Protein AF-A0AAD8TRR3-F1 (afdb_monomer)

InterPro domains:
  IPR002035 von Willebrand factor, type A [PF13768] (314-478)
  IPR002035 von Willebrand factor, type A [PF13768] (754-907)
  IPR002035 von Willebrand factor, type A [PS50234] (314-497)
  IPR002035 von Willebrand factor, type A [PS50234] (754-926)
  IPR002035 von Willebrand factor, type A [SM00327] (312-491)
  IPR002035 von Willebrand factor, type A [SM00327] (752-921)
  IPR036465 von Willebrand factor A-like domain superfamily [G3DSA:3.40.50.410] (313-493)
  IPR036465 von Willebrand factor A-like domain superfamily [G3DSA:3.40.50.410] (754-918)
  IPR036465 von Willebrand factor A-like domain superfamily [SSF53300] (313-493)
  IPR036465 von Willebrand factor A-like domain superfamily [SSF53300] (752-919)
  IPR051266 Calcium-activated chloride channel regulator [PTHR10579] (711-1124)

Radius of gyration: 36.23 Å; Cα contacts (8 Å, |Δi|>4): 2142; chains: 1; bounding box: 90×97×94 Å

Sequence (1148 aa):
MHPKIDEQEIDQGFPVHIIALPDCDPSDMKQVANMTSGTYSFIQDSDKINNINHAVALFVASITSVIATKINLQVHEGITISSIAPGRYSNLVSSDKQSATVDLHNINAGEQKAFIIYLTVPQGKGKLVTIGGRYQSLNMSKELVGMDVVIARPRRKCLPDELMVHPKVAAEQLRIRLMEGIAKQNQDLSRNNLRLLLDDIKNSHEGHVAPEEMLSDLAEQVAEMTIDREYMLSRLNGQQLQGSTTNSTPSNIGSFQTLEQQREDERTNLVKIQGFTRSKAIMGSSTCNEFPVLVRVTVAPWLHGWEMPRDGVDVVAVVHISRNMQGEMQEEMLENVKKSIMIVIDKLSPHDRLSIVLFQIHNLRLMELTYMSDDDHGHGRDAARFKISQLRASSGKYMCHSASAALQEGARVLRDRGAEESTSRLGCMMLLSDGKHPEIFQTEISPEFQVHTFGLGANHNPKVMKHIADMTCGTYSFVDQDISNIKDALALFITGLTSIAVASITITLRAYKDIAISSIESGNYIHSLESDKMSGTITIDNIYAGEQKEFIVNLIVGSGMKTLMTIGGQYKGFKWDNSLAEIDMSVTRPWLTRSQDDLAIHPDVAAELVRIRLQNGVRDMLETQKMTTQGLQQLWNMIKHSDEGRGVPEETLSGLSMEVAKMNRDISGMPYTLSWLSCHKWQRATTKGTSSNSSAFRTMGQYADEDTNLVKVETFTRSKAIPSEDPFNEFPVLVRVMVAPWRHEKQMPHTGVDIVALLDASGRMQGEKLEHMKEAMMVVIEKLQAEDRLSIVSFNTYENRLTKLTYMTDQGRDDARLKIKKLVAASGGQSDISAALREGAEILWWRGAESSSRACCMMLLSVGNYPEIFQTGISPEFPVHTFGFGTDHNPKVMKYIADLTSGTYSFINQGIDRIKGALMLFITGLTSVAVRSIKLTVRTDEGITISSIKSGGYVNKLKSGDRSATIDIDKMYASERKDFIIYLTVAEGKKELMTIGGKYLCHNTVKHLANTDVYVVHPYQECVPGDLTIHPEVAAELARVRLEKGISTMLDKGLSKVGLQQLWEEIVDSEEGRCAPKDTLSGLSMDVTEMKRDIDNPKEHRKSGLPYTLSWLTSRKWQRATIKGTPCSSGAIQTRGQDADGRTTRSQ

Structure (mmCIF, N/CA/C/O backbone):
data_AF-A0AAD8TRR3-F1
#
_entry.id   AF-A0AAD8TRR3-F1
#
loop_
_atom_site.group_PDB
_atom_site.id
_atom_site.type_symbol
_atom_site.label_atom_id
_atom_site.label_alt_id
_atom_site.label_comp_id
_atom_site.label_asym_id
_atom_site.label_entity_id
_atom_site.label_seq_id
_atom_site.pdbx_PDB_ins_code
_atom_site.Cartn_x
_atom_site.Cartn_y
_atom_site.Cartn_z
_atom_site.occupancy
_atom_site.B_iso_or_equiv
_atom_site.auth_seq_id
_atom_site.auth_comp_id
_atom_site.auth_asym_id
_atom_site.auth_atom_id
_atom_site.pdbx_PDB_model_num
ATOM 1 N N . MET A 1 1 ? 54.473 7.280 18.463 1.00 27.25 1 MET A N 1
ATOM 2 C CA . MET A 1 1 ? 55.357 8.403 18.855 1.00 27.25 1 MET A CA 1
ATOM 3 C C . MET A 1 1 ? 54.520 9.344 19.703 1.00 27.25 1 MET A C 1
ATOM 5 O O . MET A 1 1 ? 53.466 9.720 19.219 1.00 27.25 1 MET A O 1
ATOM 9 N N . HIS A 1 2 ? 54.932 9.681 20.929 1.00 34.84 2 HIS A N 1
ATOM 10 C CA . HIS A 1 2 ? 54.337 10.784 21.698 1.00 34.84 2 HIS A CA 1
ATOM 11 C C . HIS A 1 2 ? 54.973 12.097 21.224 1.00 34.84 2 HIS A C 1
ATOM 13 O O . HIS A 1 2 ? 56.153 12.308 21.522 1.00 34.84 2 HIS A O 1
ATOM 19 N N . PRO A 1 3 ? 54.268 12.983 20.502 1.00 35.78 3 PRO A N 1
ATOM 20 C CA . PRO A 1 3 ? 54.713 14.355 20.399 1.00 35.78 3 PRO A CA 1
ATOM 21 C C . PRO A 1 3 ? 54.227 15.078 21.659 1.00 35.78 3 PRO A C 1
ATOM 23 O O . PRO A 1 3 ? 53.032 15.113 21.938 1.00 35.78 3 PRO A O 1
ATOM 26 N N . LYS A 1 4 ? 55.144 15.660 22.436 1.00 43.12 4 LYS A N 1
ATOM 27 C CA . LYS A 1 4 ? 54.766 16.792 23.286 1.00 43.12 4 LYS A CA 1
ATOM 28 C C . LYS A 1 4 ? 54.309 17.885 22.329 1.00 43.12 4 LYS A C 1
ATOM 30 O O . LYS A 1 4 ? 55.132 18.406 21.583 1.00 43.12 4 LYS A O 1
ATOM 35 N N . ILE A 1 5 ? 53.008 18.132 22.279 1.00 49.06 5 ILE A N 1
ATOM 36 C CA . ILE A 1 5 ? 52.442 19.186 21.446 1.00 49.06 5 ILE A CA 1
ATOM 37 C C . ILE A 1 5 ? 52.748 20.503 22.158 1.00 49.06 5 ILE A C 1
ATOM 39 O O . ILE A 1 5 ? 52.301 20.718 23.282 1.00 49.06 5 ILE A O 1
ATOM 43 N N . ASP A 1 6 ? 53.584 21.331 21.538 1.00 45.62 6 ASP A N 1
ATOM 44 C CA . ASP A 1 6 ? 53.936 22.651 22.050 1.00 45.62 6 ASP A CA 1
ATOM 45 C C . ASP A 1 6 ? 52.732 23.585 21.833 1.00 45.62 6 ASP A C 1
ATOM 47 O O . ASP A 1 6 ? 52.273 23.766 20.702 1.00 45.62 6 ASP A O 1
ATOM 51 N N . GLU A 1 7 ? 52.176 24.150 22.910 1.00 47.84 7 GLU A N 1
ATOM 52 C CA . GLU A 1 7 ? 50.912 24.916 22.883 1.00 47.84 7 GLU A CA 1
ATOM 53 C C . GLU A 1 7 ? 50.969 26.164 21.977 1.00 47.84 7 GLU A C 1
ATOM 55 O O . GLU A 1 7 ? 49.932 26.746 21.661 1.00 47.84 7 GLU A O 1
ATOM 60 N N . GLN A 1 8 ? 52.165 26.578 21.542 1.00 45.88 8 GLN A N 1
ATOM 61 C CA . GLN A 1 8 ? 52.380 27.755 20.697 1.00 45.88 8 GLN A CA 1
ATOM 62 C C . GLN A 1 8 ? 52.277 27.495 19.180 1.00 45.88 8 GLN A C 1
ATOM 64 O O . GLN A 1 8 ? 52.218 28.467 18.430 1.00 45.88 8 GLN A O 1
ATOM 69 N N . GLU A 1 9 ? 52.224 26.239 18.711 1.00 47.31 9 GLU A N 1
ATOM 70 C CA . GLU A 1 9 ? 52.217 25.912 17.265 1.00 47.31 9 GLU A CA 1
ATOM 71 C C . GLU A 1 9 ? 50.851 25.477 16.693 1.00 47.31 9 GLU A C 1
ATOM 73 O O . GLU A 1 9 ? 50.728 25.284 15.482 1.00 47.31 9 GLU A O 1
ATOM 78 N N . ILE A 1 10 ? 49.800 25.340 17.512 1.00 52.16 10 ILE A N 1
ATOM 79 C CA . ILE A 1 10 ? 48.470 24.948 17.015 1.00 52.16 10 ILE A CA 1
ATOM 80 C C . ILE A 1 10 ? 47.727 26.181 16.489 1.00 52.16 10 ILE A C 1
ATOM 82 O O . ILE A 1 10 ? 47.275 27.030 17.259 1.00 52.16 10 ILE A O 1
ATOM 86 N N . ASP A 1 11 ? 47.567 26.261 15.167 1.00 45.59 11 ASP A N 1
ATOM 87 C CA . ASP A 1 11 ? 46.765 27.293 14.509 1.00 45.59 11 ASP A CA 1
ATOM 88 C C . ASP A 1 11 ? 45.286 27.161 14.932 1.00 45.59 11 ASP A C 1
ATOM 90 O O . ASP A 1 11 ? 44.592 26.212 14.563 1.00 45.59 11 ASP A O 1
ATOM 94 N N . GLN A 1 12 ? 44.795 28.106 15.742 1.00 48.81 12 GLN A N 1
ATOM 95 C CA . GLN A 1 12 ? 43.450 28.083 16.347 1.00 48.81 12 GLN A CA 1
ATOM 96 C C . GLN A 1 12 ? 42.305 28.289 15.330 1.00 48.81 12 GLN A C 1
ATOM 98 O O . GLN A 1 12 ? 41.139 28.380 15.712 1.00 48.81 12 GLN A O 1
ATOM 103 N N . GLY A 1 13 ? 42.618 28.395 14.035 1.00 42.53 13 GLY A N 1
ATOM 104 C CA . GLY A 1 13 ? 41.658 28.708 12.978 1.00 42.53 13 GLY A CA 1
ATOM 105 C C . GLY A 1 13 ? 40.852 27.529 12.420 1.00 42.53 13 GLY A C 1
ATOM 106 O O . GLY A 1 13 ? 39.853 27.777 11.741 1.00 42.53 13 GLY A O 1
ATOM 107 N N . PHE A 1 14 ? 41.242 26.271 12.671 1.00 46.94 14 PHE A N 1
ATOM 108 C CA . PHE A 1 14 ? 40.618 25.104 12.029 1.00 46.94 14 PHE A CA 1
ATOM 109 C C . PHE A 1 14 ? 40.263 23.973 13.011 1.00 46.94 14 PHE A C 1
ATOM 111 O O . PHE A 1 14 ? 41.137 23.517 13.748 1.00 46.94 14 PHE A O 1
ATOM 118 N N . PRO A 1 15 ? 39.017 23.454 12.984 1.00 52.84 15 PRO A N 1
ATOM 119 C CA . PRO A 1 15 ? 38.621 22.309 13.797 1.00 52.84 15 PRO A CA 1
ATOM 120 C C . PRO A 1 15 ? 39.274 21.015 13.311 1.00 52.84 15 PRO A C 1
ATOM 122 O O . PRO A 1 15 ? 39.143 20.639 12.145 1.00 52.84 15 PRO A O 1
ATOM 125 N N . VAL A 1 16 ? 39.958 20.318 14.223 1.00 54.88 16 VAL A N 1
ATOM 126 C CA . VAL A 1 16 ? 40.679 19.068 13.940 1.00 54.88 16 VAL A CA 1
ATOM 127 C C . VAL A 1 16 ? 39.881 17.872 14.460 1.00 54.88 16 VAL A C 1
ATOM 129 O O . VAL A 1 16 ? 39.478 17.851 15.621 1.00 54.88 16 VAL A O 1
ATOM 132 N N . HIS A 1 17 ? 39.659 16.855 13.620 1.00 57.28 17 HIS A N 1
ATOM 133 C CA . HIS A 1 17 ? 39.128 15.572 14.089 1.00 57.28 17 HIS A CA 1
ATOM 134 C C . HIS A 1 17 ? 40.267 14.593 14.368 1.00 57.28 17 HIS A C 1
ATOM 136 O O . HIS A 1 17 ? 41.030 14.258 13.462 1.00 57.28 17 HIS A O 1
ATOM 142 N N . ILE A 1 18 ? 40.388 14.140 15.613 1.00 59.84 18 ILE A N 1
ATOM 143 C CA . ILE A 1 18 ? 41.496 13.292 16.057 1.00 59.84 18 ILE A CA 1
ATOM 144 C C . ILE A 1 18 ? 41.022 11.844 16.161 1.00 59.84 18 ILE A C 1
ATOM 146 O O . ILE A 1 18 ? 40.127 11.540 16.944 1.00 59.84 18 ILE A O 1
ATOM 150 N N . ILE A 1 19 ? 41.642 10.939 15.406 1.00 61.59 19 ILE A N 1
ATOM 151 C CA . ILE A 1 19 ? 41.420 9.497 15.552 1.00 61.59 19 ILE A CA 1
ATOM 152 C C . ILE A 1 19 ? 42.555 8.938 16.410 1.00 61.59 19 ILE A C 1
ATOM 154 O O . ILE A 1 19 ? 43.692 8.832 15.954 1.00 61.59 19 ILE A O 1
ATOM 158 N N . ALA A 1 20 ? 42.251 8.627 17.666 1.00 57.91 20 ALA A N 1
ATOM 159 C CA . ALA A 1 20 ? 43.214 8.124 18.635 1.00 57.91 20 ALA A CA 1
ATOM 160 C C . ALA A 1 20 ? 43.284 6.591 18.579 1.00 57.91 20 ALA A C 1
ATOM 162 O O . ALA A 1 20 ? 42.259 5.912 18.631 1.00 57.91 20 ALA A O 1
ATOM 163 N N . LEU A 1 21 ? 44.502 6.060 18.462 1.00 60.75 21 LEU A N 1
ATOM 164 C CA . LEU A 1 21 ? 44.797 4.627 18.545 1.00 60.75 21 LEU A CA 1
ATOM 165 C C . LEU A 1 21 ? 45.020 4.212 20.016 1.00 60.75 21 LEU A C 1
ATOM 167 O O . LEU A 1 21 ? 45.229 5.092 20.856 1.00 60.75 21 LEU A O 1
ATOM 171 N N . PRO A 1 22 ? 45.016 2.903 20.341 1.00 54.06 22 PRO A N 1
ATOM 172 C CA . PRO A 1 22 ? 44.993 2.411 21.726 1.00 54.06 22 PRO A CA 1
ATOM 173 C C . PRO A 1 22 ? 46.131 2.914 22.629 1.00 54.06 22 PRO A C 1
ATOM 175 O O . PRO A 1 22 ? 45.963 2.962 23.844 1.00 54.06 22 PRO A O 1
ATOM 178 N N . ASP A 1 23 ? 47.264 3.315 22.044 1.00 54.66 23 ASP A N 1
ATOM 179 C CA . ASP A 1 23 ? 48.469 3.762 22.756 1.00 54.66 23 ASP A CA 1
ATOM 180 C C . ASP A 1 23 ? 48.510 5.284 23.037 1.00 54.66 23 ASP A C 1
ATOM 182 O O . ASP A 1 23 ? 49.534 5.802 23.484 1.00 54.66 23 ASP A O 1
ATOM 186 N N . CYS A 1 24 ? 47.442 6.035 22.743 1.00 54.72 24 CYS A N 1
ATOM 187 C CA . CYS A 1 24 ? 47.378 7.490 22.947 1.00 54.72 24 CYS A CA 1
ATOM 188 C C . CYS A 1 24 ? 46.691 7.873 24.270 1.00 54.72 24 CYS A C 1
ATOM 190 O O . CYS A 1 24 ? 45.639 7.327 24.595 1.00 54.72 24 CYS A O 1
ATOM 192 N N . ASP A 1 25 ? 47.229 8.868 24.994 1.00 57.53 25 ASP A N 1
ATOM 193 C CA . ASP A 1 25 ? 46.594 9.407 26.207 1.00 57.53 25 ASP A CA 1
ATOM 194 C C . ASP A 1 25 ? 45.318 10.203 25.844 1.00 57.53 25 ASP A C 1
ATOM 196 O O . ASP A 1 25 ? 45.400 11.206 25.124 1.00 57.53 25 ASP A O 1
ATOM 200 N N . PRO A 1 26 ? 44.123 9.797 26.317 1.00 54.34 26 PRO A N 1
ATOM 201 C CA . PRO A 1 26 ? 42.867 10.483 26.010 1.00 54.34 26 PRO A CA 1
ATOM 202 C C . PRO A 1 26 ? 42.805 11.930 26.519 1.00 54.34 26 PRO A C 1
ATOM 204 O O . PRO A 1 26 ? 42.031 12.733 25.989 1.00 54.34 26 PRO A O 1
ATOM 207 N N . SER A 1 27 ? 43.587 12.275 27.547 1.00 53.22 27 SER A N 1
ATOM 208 C CA . SER A 1 27 ? 43.603 13.620 28.131 1.00 53.22 27 SER A CA 1
ATOM 209 C C . SER A 1 27 ? 44.250 14.648 27.197 1.00 53.22 27 SER A C 1
ATOM 211 O O . SER A 1 27 ? 43.651 15.700 26.956 1.00 53.22 27 SER A O 1
ATOM 213 N N . ASP A 1 28 ? 45.370 14.291 26.564 1.00 59.47 28 ASP A N 1
ATOM 214 C CA . ASP A 1 28 ? 46.047 15.107 25.549 1.00 59.47 28 ASP A CA 1
ATOM 215 C C . ASP A 1 28 ? 45.141 15.332 24.325 1.00 59.47 28 ASP A C 1
ATOM 217 O O . ASP A 1 28 ? 45.008 16.445 23.815 1.00 59.47 28 ASP A O 1
ATOM 221 N N . MET A 1 29 ? 44.431 14.288 23.883 1.00 61.78 29 MET A N 1
ATOM 222 C CA . MET A 1 29 ? 43.538 14.354 22.716 1.00 61.78 29 MET A CA 1
ATOM 223 C C . MET A 1 29 ? 42.323 15.249 22.973 1.00 61.78 29 MET A C 1
ATOM 225 O O . MET A 1 29 ? 41.919 16.036 22.114 1.00 61.78 29 MET A O 1
ATOM 229 N N . LYS A 1 30 ? 41.765 15.177 24.185 1.00 56.59 30 LYS A N 1
ATOM 230 C CA . LYS A 1 30 ? 40.693 16.071 24.626 1.00 56.59 30 LYS A CA 1
ATOM 231 C C . LYS A 1 30 ? 41.173 17.520 24.711 1.00 56.59 30 LYS A C 1
ATOM 233 O O . LYS A 1 30 ? 40.414 18.424 24.362 1.00 56.59 30 LYS A O 1
ATOM 238 N N . GLN A 1 31 ? 42.414 17.753 25.141 1.00 58.41 31 GLN A N 1
ATOM 239 C CA . GLN A 1 31 ? 43.003 19.091 25.194 1.00 58.41 31 GLN A CA 1
ATOM 240 C C . GLN A 1 31 ? 43.158 19.683 23.785 1.00 58.41 31 GLN A C 1
ATOM 242 O O . GLN A 1 31 ? 42.681 20.790 23.544 1.00 58.41 31 GLN A O 1
ATOM 247 N N . VAL A 1 32 ? 43.685 18.922 22.820 1.00 59.97 32 VAL A N 1
ATOM 248 C CA . VAL A 1 32 ? 43.830 19.370 21.420 1.00 59.97 32 VAL A CA 1
ATOM 249 C C . VAL A 1 32 ? 42.473 19.575 20.732 1.00 59.97 32 VAL A C 1
ATOM 251 O O . VAL A 1 32 ? 42.279 20.572 20.031 1.00 59.97 32 VAL A O 1
ATOM 254 N N . ALA A 1 33 ? 41.501 18.684 20.957 1.00 57.31 33 ALA A N 1
ATOM 255 C CA . ALA A 1 33 ? 40.141 18.854 20.441 1.00 57.31 33 ALA A CA 1
ATOM 256 C C . ALA A 1 33 ? 39.481 20.126 21.005 1.00 57.31 33 ALA A C 1
ATOM 258 O O . ALA A 1 33 ? 38.863 20.884 20.261 1.00 57.31 33 ALA A O 1
ATOM 259 N N . ASN A 1 34 ? 39.676 20.423 22.294 1.00 54.22 34 ASN A N 1
ATOM 260 C CA . ASN A 1 34 ? 39.181 21.660 22.899 1.00 54.22 34 ASN A CA 1
ATOM 261 C C . ASN A 1 34 ? 39.895 22.910 22.353 1.00 54.22 34 ASN A C 1
ATOM 263 O O . ASN A 1 34 ? 39.234 23.915 22.108 1.00 54.22 34 ASN A O 1
ATOM 267 N N . MET A 1 35 ? 41.213 22.855 22.133 1.00 54.50 35 MET A N 1
ATOM 268 C CA . MET A 1 35 ? 42.000 23.986 21.614 1.00 54.50 35 MET A CA 1
ATOM 269 C C . MET A 1 35 ? 41.674 24.326 20.154 1.00 54.50 35 MET A C 1
ATOM 271 O O . MET A 1 35 ? 41.752 25.487 19.766 1.00 54.50 35 MET A O 1
ATOM 275 N N . THR A 1 36 ? 41.276 23.335 19.354 1.00 54.47 36 THR A N 1
ATOM 276 C CA . THR A 1 36 ? 40.943 23.515 17.929 1.00 54.47 36 THR A CA 1
ATOM 277 C C . THR A 1 36 ? 39.445 23.681 17.669 1.00 54.47 36 THR A C 1
ATOM 279 O O . THR A 1 36 ? 39.044 23.895 16.533 1.00 54.47 36 THR A O 1
ATOM 282 N N . SER A 1 37 ? 38.582 23.591 18.690 1.00 51.69 37 SER A N 1
ATOM 283 C CA . SER A 1 37 ? 37.126 23.403 18.506 1.00 51.69 37 SER A CA 1
ATOM 284 C C . SER A 1 37 ? 36.778 22.160 17.664 1.00 51.69 37 SER A C 1
ATOM 286 O O . SER A 1 37 ? 35.777 22.124 16.947 1.00 51.69 37 SER A O 1
ATOM 288 N N . GLY A 1 38 ? 37.638 21.145 17.733 1.00 50.94 38 GLY A N 1
ATOM 289 C CA . GLY A 1 38 ? 37.540 19.871 17.040 1.00 50.94 38 GLY A CA 1
ATOM 290 C C . GLY A 1 38 ? 36.811 18.781 17.834 1.00 50.94 38 GLY A C 1
ATOM 291 O O . GLY A 1 38 ? 36.222 19.017 18.889 1.00 50.94 38 GLY A O 1
ATOM 292 N N . THR A 1 39 ? 36.848 17.552 17.327 1.00 55.50 39 THR A N 1
ATOM 293 C CA . THR A 1 39 ? 36.263 16.361 17.974 1.00 55.50 39 THR A CA 1
ATOM 294 C C . THR A 1 39 ? 37.272 15.214 17.955 1.00 55.50 39 THR A C 1
ATOM 296 O O . THR A 1 39 ? 38.219 15.244 17.177 1.00 55.50 39 THR A O 1
ATOM 299 N N . TYR A 1 40 ? 37.124 14.203 18.811 1.00 54.44 40 TYR A N 1
ATOM 300 C CA . TYR A 1 40 ? 38.013 13.037 18.787 1.00 54.44 40 TYR A CA 1
ATOM 301 C C . TYR A 1 40 ? 37.222 11.731 18.862 1.00 54.44 40 TYR A C 1
ATOM 303 O O . TYR A 1 40 ? 36.154 11.686 19.471 1.00 54.44 40 TYR A O 1
ATOM 311 N N . SER A 1 41 ? 37.764 10.690 18.238 1.00 52.31 41 SER A N 1
ATOM 312 C CA . SER A 1 41 ? 37.239 9.324 18.222 1.00 52.31 41 SER A CA 1
ATOM 313 C C . SER A 1 41 ? 38.346 8.378 18.685 1.00 52.31 41 SER A C 1
ATOM 315 O O . SER A 1 41 ? 39.457 8.439 18.160 1.00 52.31 41 SER A O 1
ATOM 317 N N . PHE A 1 42 ? 38.075 7.517 19.665 1.00 50.53 42 PHE A N 1
ATOM 318 C CA . PHE A 1 42 ? 39.059 6.567 20.199 1.00 50.53 42 PHE A CA 1
ATOM 319 C C . PHE A 1 42 ? 38.797 5.164 19.640 1.00 50.53 42 PHE A C 1
ATOM 321 O O . PHE A 1 42 ? 37.689 4.646 19.768 1.00 50.53 42 PHE A O 1
ATOM 328 N N . ILE A 1 43 ? 39.796 4.552 19.000 1.00 56.28 43 ILE A N 1
ATOM 329 C CA . ILE A 1 43 ? 39.694 3.217 18.400 1.00 56.28 43 ILE A CA 1
ATOM 330 C C . ILE A 1 43 ? 40.458 2.228 19.276 1.00 56.28 43 ILE A C 1
ATOM 332 O O . ILE A 1 43 ? 41.671 2.327 19.430 1.00 56.28 43 ILE A O 1
ATOM 336 N N . GLN A 1 44 ? 39.732 1.259 19.828 1.00 51.66 44 GLN A N 1
ATOM 337 C CA . GLN A 1 44 ? 40.223 0.335 20.854 1.00 51.66 44 GLN A CA 1
ATOM 338 C C . GLN A 1 44 ? 41.049 -0.847 20.307 1.00 51.66 44 GLN A C 1
ATOM 340 O O . GLN A 1 44 ? 41.746 -1.495 21.080 1.00 51.66 44 GLN A O 1
ATOM 345 N N . ASP A 1 45 ? 40.982 -1.126 18.998 1.00 55.06 45 ASP A N 1
ATOM 346 C CA . ASP A 1 45 ? 41.534 -2.340 18.376 1.00 55.06 45 ASP A CA 1
ATOM 347 C C . ASP A 1 45 ? 42.200 -1.980 17.030 1.00 55.06 45 ASP A C 1
ATOM 349 O O . ASP A 1 45 ? 41.521 -1.734 16.028 1.00 55.06 45 ASP A O 1
ATOM 353 N N . SER A 1 46 ? 43.534 -1.862 17.013 1.00 45.75 46 SER A N 1
ATOM 354 C CA . SER A 1 46 ? 44.305 -1.344 15.866 1.00 45.75 46 SER A CA 1
ATOM 355 C C . SER A 1 46 ? 44.350 -2.286 14.656 1.00 45.75 46 SER A C 1
ATOM 357 O O . SER A 1 46 ? 44.666 -1.841 13.554 1.00 45.75 46 SER A O 1
ATOM 359 N N . ASP A 1 47 ? 44.000 -3.563 14.834 1.00 47.09 47 ASP A N 1
ATOM 360 C CA . ASP A 1 47 ? 44.186 -4.605 13.813 1.00 47.09 47 ASP A CA 1
ATOM 361 C C . ASP A 1 47 ? 43.026 -4.711 12.804 1.00 47.09 47 ASP A C 1
ATOM 363 O O . ASP A 1 47 ? 43.133 -5.394 11.782 1.00 47.09 47 ASP A O 1
ATOM 367 N N . LYS A 1 48 ? 41.909 -4.007 13.028 1.00 55.28 48 LYS A N 1
ATOM 368 C CA . LYS A 1 48 ? 40.741 -4.039 12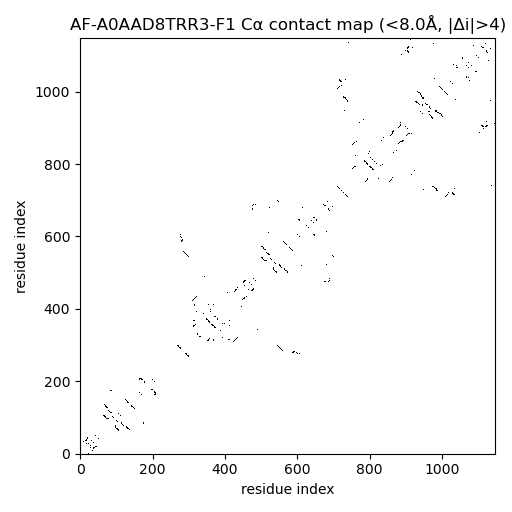.132 1.00 55.28 48 LYS A CA 1
ATOM 369 C C . LYS A 1 48 ? 40.682 -2.784 11.265 1.00 55.28 48 LYS A C 1
ATOM 371 O O . LYS A 1 48 ? 40.008 -1.811 11.598 1.00 55.28 48 LYS A O 1
ATOM 376 N N . ILE A 1 49 ? 41.306 -2.856 10.087 1.00 49.25 49 ILE A N 1
ATOM 377 C CA . ILE A 1 49 ? 41.256 -1.837 9.014 1.00 49.25 49 ILE A CA 1
ATOM 378 C C . ILE A 1 49 ? 39.820 -1.337 8.738 1.00 49.25 49 ILE A C 1
ATOM 380 O O . ILE A 1 49 ? 39.621 -0.164 8.434 1.00 49.25 49 ILE A O 1
ATOM 384 N N . ASN A 1 50 ? 38.801 -2.185 8.919 1.00 48.88 50 ASN A N 1
ATOM 385 C CA . ASN A 1 50 ? 37.392 -1.815 8.746 1.00 48.88 50 ASN A CA 1
ATOM 386 C C . ASN A 1 50 ? 36.888 -0.763 9.751 1.00 48.88 50 ASN A C 1
ATOM 388 O O . ASN A 1 50 ? 36.060 0.060 9.374 1.00 48.88 50 ASN A O 1
ATOM 392 N N . ASN A 1 51 ? 37.403 -0.733 10.984 1.00 52.06 51 ASN A N 1
ATOM 393 C CA . ASN A 1 51 ? 36.993 0.248 11.996 1.00 52.06 51 ASN A CA 1
ATOM 394 C C . ASN A 1 51 ? 37.619 1.620 11.728 1.00 52.06 51 ASN A C 1
ATOM 396 O O . ASN A 1 51 ? 36.950 2.643 11.857 1.00 52.06 51 ASN A O 1
ATOM 400 N N . ILE A 1 52 ? 38.876 1.636 11.271 1.00 53.75 52 ILE A N 1
ATOM 401 C CA . ILE A 1 52 ? 39.543 2.855 10.800 1.00 53.75 52 ILE A CA 1
ATOM 402 C C . ILE A 1 52 ? 38.829 3.376 9.550 1.00 53.75 52 ILE A C 1
ATOM 404 O O . ILE A 1 52 ? 38.492 4.552 9.491 1.00 53.75 52 ILE A O 1
ATOM 408 N N . ASN A 1 53 ? 38.505 2.503 8.589 1.00 51.03 53 ASN A N 1
ATOM 409 C CA . ASN A 1 53 ? 37.749 2.882 7.394 1.00 51.03 53 ASN A CA 1
ATOM 410 C C . ASN A 1 53 ? 36.349 3.403 7.729 1.00 51.03 53 ASN A C 1
ATOM 412 O O . ASN A 1 53 ? 35.896 4.339 7.083 1.00 51.03 53 ASN A O 1
ATOM 416 N N . HIS A 1 54 ? 35.672 2.844 8.735 1.00 51.94 54 HIS A N 1
ATOM 417 C CA . HIS A 1 54 ? 34.359 3.316 9.171 1.00 51.94 54 HIS A CA 1
ATOM 418 C C . HIS A 1 54 ? 34.443 4.683 9.866 1.00 51.94 54 HIS A C 1
ATOM 420 O O . HIS A 1 54 ? 33.692 5.588 9.513 1.00 51.94 54 HIS A O 1
ATOM 426 N N . ALA A 1 55 ? 35.403 4.883 10.774 1.00 50.09 55 ALA A N 1
ATOM 427 C CA . ALA A 1 55 ? 35.635 6.175 11.425 1.00 50.09 55 ALA A CA 1
ATOM 428 C C . ALA A 1 55 ? 36.067 7.259 10.420 1.00 50.09 55 ALA A C 1
ATOM 430 O O . ALA A 1 55 ? 35.565 8.382 10.451 1.00 50.09 55 ALA A O 1
ATOM 431 N N . VAL A 1 56 ? 36.942 6.912 9.470 1.00 53.97 56 VAL A N 1
ATOM 432 C CA . VAL A 1 56 ? 37.348 7.798 8.372 1.00 53.97 56 VAL A CA 1
ATOM 433 C C . VAL A 1 56 ? 36.181 8.055 7.418 1.00 53.97 56 VAL A C 1
ATOM 435 O O . VAL A 1 56 ? 36.023 9.185 6.981 1.00 53.97 56 VAL A O 1
ATOM 438 N N . ALA A 1 57 ? 35.320 7.075 7.128 1.00 49.75 57 ALA A N 1
ATOM 439 C CA . ALA A 1 57 ? 34.129 7.274 6.300 1.00 49.75 57 ALA A CA 1
ATOM 440 C C . ALA A 1 57 ? 33.098 8.189 6.978 1.00 49.75 57 ALA A C 1
ATOM 442 O O . ALA A 1 57 ? 32.554 9.068 6.315 1.00 49.75 57 ALA A O 1
ATOM 443 N N . LEU A 1 58 ? 32.876 8.047 8.289 1.00 48.09 58 LEU A N 1
ATOM 444 C CA . LEU A 1 58 ? 32.034 8.952 9.081 1.00 48.09 58 LEU A CA 1
ATOM 445 C C . LEU A 1 58 ? 32.619 10.371 9.127 1.00 48.09 58 LEU A C 1
ATOM 447 O O . LEU A 1 58 ? 31.888 11.353 8.987 1.00 48.09 58 LEU A O 1
ATOM 451 N N . PHE A 1 59 ? 33.943 10.497 9.248 1.00 50.28 59 PHE A N 1
ATOM 452 C CA . PHE A 1 59 ? 34.615 11.789 9.159 1.00 50.28 59 PHE A CA 1
ATOM 453 C C . PHE A 1 59 ? 34.488 12.391 7.753 1.00 50.28 59 PHE A C 1
ATOM 455 O O . PHE A 1 59 ? 34.004 13.506 7.626 1.00 50.28 59 PHE A O 1
ATOM 462 N N . VAL A 1 60 ? 34.806 11.651 6.688 1.00 51.06 60 VAL A N 1
ATOM 463 C CA . VAL A 1 60 ? 34.685 12.100 5.286 1.00 51.06 60 VAL A CA 1
ATOM 464 C C . VAL A 1 60 ? 33.237 12.477 4.935 1.00 51.06 60 VAL A C 1
ATOM 466 O O . VAL A 1 60 ? 33.012 13.461 4.224 1.00 51.06 60 VAL A O 1
ATOM 469 N N . ALA A 1 61 ? 32.247 11.765 5.479 1.00 44.94 61 ALA A N 1
ATOM 470 C CA . ALA A 1 61 ? 30.831 12.110 5.362 1.00 44.94 61 ALA A CA 1
ATOM 471 C C . ALA A 1 61 ? 30.468 13.412 6.107 1.00 44.94 61 ALA A C 1
ATOM 473 O O . ALA A 1 61 ? 29.645 14.182 5.613 1.00 44.94 61 ALA A O 1
ATOM 474 N N . SER A 1 62 ? 31.110 13.719 7.243 1.00 46.81 62 SER A N 1
ATOM 475 C CA . SER A 1 62 ? 30.872 14.980 7.966 1.00 46.81 62 SER A CA 1
ATOM 476 C C . SER A 1 62 ? 31.532 16.191 7.288 1.00 46.81 62 SER A C 1
ATOM 478 O O . SER A 1 62 ? 30.897 17.229 7.135 1.00 46.81 62 SER A O 1
ATOM 480 N N . ILE A 1 63 ? 32.745 16.069 6.732 1.00 47.28 63 ILE A N 1
ATOM 481 C CA . ILE A 1 63 ? 33.416 17.186 6.020 1.00 47.28 63 ILE A CA 1
ATOM 482 C C . ILE A 1 63 ? 32.806 17.514 4.646 1.00 47.28 63 ILE A C 1
ATOM 484 O O . ILE A 1 63 ? 33.042 18.597 4.108 1.00 47.28 63 ILE A O 1
ATOM 488 N N . THR A 1 64 ? 32.014 16.614 4.053 1.00 46.34 64 THR A N 1
ATOM 489 C CA . THR A 1 64 ? 31.431 16.815 2.712 1.00 46.34 64 THR A CA 1
ATOM 490 C C . THR A 1 64 ? 30.123 17.619 2.701 1.00 46.34 64 THR A C 1
ATOM 492 O O . THR A 1 64 ? 29.692 18.020 1.618 1.00 46.34 64 THR A O 1
ATOM 495 N N . SER A 1 65 ? 29.542 17.940 3.870 1.00 50.84 65 SER A N 1
ATOM 496 C CA . SER A 1 65 ? 28.285 18.709 4.011 1.00 50.84 65 SER A CA 1
ATOM 497 C C . SER A 1 65 ? 28.377 19.917 4.958 1.00 50.84 65 SER A C 1
ATOM 499 O O . SER A 1 65 ? 27.386 20.350 5.538 1.00 50.84 65 SER A O 1
ATOM 501 N N . VAL A 1 66 ? 29.568 20.496 5.102 1.00 48.78 66 VAL A N 1
ATOM 502 C CA . VAL A 1 66 ? 29.830 21.554 6.082 1.00 48.78 66 VAL A CA 1
ATOM 503 C C . VAL A 1 66 ? 29.192 22.896 5.695 1.00 48.78 66 VAL A C 1
ATOM 505 O O . VAL A 1 66 ? 29.527 23.499 4.668 1.00 48.78 66 VAL A O 1
ATOM 508 N N . ILE A 1 67 ? 28.311 23.399 6.564 1.00 55.94 67 ILE A N 1
ATOM 509 C CA . ILE A 1 67 ? 27.759 24.753 6.494 1.00 55.94 67 ILE A CA 1
ATOM 510 C C . ILE A 1 67 ? 28.181 25.542 7.739 1.00 55.94 67 ILE A C 1
ATOM 512 O O . ILE A 1 67 ? 27.657 25.295 8.823 1.00 55.94 67 ILE A O 1
ATOM 516 N N . ALA A 1 68 ? 29.079 26.519 7.584 1.00 53.00 68 ALA A N 1
ATOM 517 C CA . ALA A 1 68 ? 29.412 27.455 8.655 1.00 53.00 68 ALA A CA 1
ATOM 518 C C . ALA A 1 68 ? 28.247 28.438 8.846 1.00 53.00 68 ALA A C 1
ATOM 520 O O . ALA A 1 68 ? 27.914 29.186 7.925 1.00 53.00 68 ALA A O 1
ATOM 521 N N . THR A 1 69 ? 27.600 28.436 10.011 1.00 66.31 69 THR A N 1
ATOM 522 C CA . THR A 1 69 ? 26.352 29.186 10.224 1.00 66.31 69 THR A CA 1
ATOM 523 C C . THR A 1 69 ? 26.488 30.213 11.343 1.00 66.31 69 THR A C 1
ATOM 525 O O . THR A 1 69 ? 26.692 29.856 12.499 1.00 66.31 69 THR A O 1
ATOM 528 N N . LYS A 1 70 ? 26.295 31.498 11.014 1.00 75.94 70 LYS A N 1
ATOM 529 C CA . LYS A 1 70 ? 26.153 32.586 11.992 1.00 75.94 70 LYS A CA 1
ATOM 530 C C . LYS A 1 70 ? 24.705 33.045 12.055 1.00 75.94 70 LYS A C 1
ATOM 532 O O . LYS A 1 70 ? 24.163 33.548 11.072 1.00 75.94 70 LYS A O 1
ATOM 537 N N . ILE A 1 71 ? 24.086 32.907 13.219 1.00 81.31 71 ILE A N 1
ATOM 538 C CA . ILE A 1 71 ? 22.732 33.388 13.489 1.00 81.31 71 ILE A CA 1
ATOM 539 C C . ILE A 1 71 ? 22.814 34.810 14.029 1.00 81.31 71 ILE A C 1
ATOM 541 O O . ILE A 1 71 ? 23.537 35.063 14.988 1.00 81.31 71 ILE A O 1
ATOM 545 N N . ASN A 1 72 ? 22.064 35.727 13.422 1.00 82.19 72 ASN A N 1
ATOM 546 C CA . ASN A 1 72 ? 21.928 37.107 13.874 1.00 82.19 72 ASN A CA 1
ATOM 547 C C . ASN A 1 72 ? 20.550 37.288 14.513 1.00 82.19 72 ASN A C 1
ATOM 549 O O . ASN A 1 72 ? 19.519 36.986 13.917 1.00 82.19 72 ASN A O 1
ATOM 553 N N . LEU A 1 73 ? 20.536 37.816 15.723 1.00 82.81 73 LEU A N 1
ATOM 554 C CA . LEU A 1 73 ? 19.352 38.076 16.522 1.00 82.81 73 LEU A CA 1
ATOM 555 C C . LEU A 1 73 ? 19.184 39.584 16.632 1.00 82.81 73 LEU A C 1
ATOM 557 O O . LEU A 1 73 ? 20.123 40.271 17.027 1.00 82.81 73 LEU A O 1
ATOM 561 N N . GLN A 1 74 ? 17.994 40.089 16.324 1.00 85.19 74 GLN A N 1
ATOM 562 C CA . GLN A 1 74 ? 17.651 41.495 16.515 1.00 85.19 74 GLN A CA 1
ATOM 563 C C . GLN A 1 74 ? 16.350 41.590 17.309 1.00 85.19 74 GLN A C 1
ATOM 565 O O . GLN A 1 74 ? 15.325 41.049 16.896 1.00 85.19 74 GLN A O 1
ATOM 570 N N . VAL A 1 75 ? 16.386 42.232 18.477 1.00 84.31 75 VAL A N 1
ATOM 571 C CA . VAL A 1 75 ? 15.188 42.385 19.316 1.00 84.31 75 VAL A CA 1
ATOM 572 C C . VAL A 1 75 ? 14.384 43.616 18.915 1.00 84.31 75 VAL A C 1
ATOM 574 O O . VAL A 1 75 ? 14.916 44.595 18.396 1.00 84.31 75 VAL A O 1
ATOM 577 N N . HIS A 1 76 ? 13.071 43.552 19.126 1.00 81.00 76 HIS A N 1
ATOM 578 C CA . HIS A 1 76 ? 12.168 44.641 18.767 1.00 81.00 76 HIS A CA 1
ATOM 579 C C . HIS A 1 76 ? 12.234 45.785 19.798 1.00 81.00 76 HIS A C 1
ATOM 581 O O . HIS A 1 76 ? 12.454 45.550 20.985 1.00 81.00 76 HIS A O 1
ATOM 587 N N . GLU A 1 77 ? 11.982 47.024 19.360 1.00 75.69 77 GLU A N 1
ATOM 588 C CA . GLU A 1 77 ? 12.146 48.243 20.171 1.00 75.69 77 GLU A CA 1
ATOM 589 C C . GLU A 1 77 ? 11.552 48.130 21.593 1.00 75.69 77 GLU A C 1
ATOM 591 O O . GLU A 1 77 ? 10.345 47.908 21.774 1.00 75.69 77 GLU A O 1
ATOM 596 N N . GLY A 1 78 ? 12.410 48.320 22.601 1.00 74.12 78 GLY A N 1
ATOM 597 C CA . GLY A 1 78 ? 12.084 48.245 24.029 1.00 74.12 78 GLY A CA 1
ATOM 598 C C . GLY A 1 78 ? 12.369 46.891 24.689 1.00 74.12 78 GLY A C 1
ATOM 599 O O . GLY A 1 78 ? 12.282 46.795 25.909 1.00 74.12 78 GLY A O 1
ATOM 600 N N . ILE A 1 79 ? 12.723 45.854 23.928 1.00 83.69 79 ILE A N 1
ATOM 601 C CA . ILE A 1 79 ? 13.156 44.547 24.446 1.00 83.69 79 ILE A CA 1
ATOM 602 C C . ILE A 1 79 ? 14.684 44.538 24.533 1.00 83.69 79 ILE A C 1
ATOM 604 O O . ILE A 1 79 ? 15.353 45.191 23.740 1.00 83.69 79 ILE A O 1
ATOM 608 N N . THR A 1 80 ? 15.253 43.830 25.510 1.00 86.12 80 THR A N 1
ATOM 609 C CA . THR A 1 80 ? 16.715 43.659 25.619 1.00 86.12 80 THR A CA 1
ATOM 610 C C . THR A 1 80 ? 17.080 42.187 25.751 1.00 86.12 80 THR A C 1
ATOM 612 O O . THR A 1 80 ? 16.358 41.422 26.393 1.00 86.12 80 THR A O 1
ATOM 615 N N . ILE A 1 81 ? 18.200 41.784 25.148 1.00 85.38 81 ILE A N 1
ATOM 616 C CA . ILE A 1 81 ? 18.764 40.438 25.304 1.00 85.38 81 ILE A CA 1
ATOM 617 C C . ILE A 1 81 ? 19.455 40.366 26.669 1.00 85.38 81 ILE A C 1
ATOM 619 O O . ILE A 1 81 ? 20.424 41.081 26.927 1.00 85.38 81 ILE A O 1
ATOM 623 N N . SER A 1 82 ? 18.940 39.526 27.566 1.00 81.69 82 SER A N 1
ATOM 624 C CA . SER A 1 82 ? 19.464 39.364 28.926 1.00 81.69 82 SER A CA 1
ATOM 625 C C . SER A 1 82 ? 20.733 38.511 28.919 1.00 81.69 82 SER A C 1
ATOM 627 O O . SER A 1 82 ? 21.744 38.904 29.498 1.00 81.69 82 SER A O 1
ATOM 629 N N . SER A 1 83 ? 20.681 37.364 28.241 1.00 80.12 83 SER A N 1
ATOM 630 C CA . SER A 1 83 ? 21.799 36.442 28.027 1.00 80.12 83 SER A CA 1
ATOM 631 C C . SER A 1 83 ? 21.445 35.437 26.925 1.00 80.12 83 SER A C 1
ATOM 633 O O . SER A 1 83 ? 20.285 35.302 26.531 1.00 80.12 83 SER A O 1
ATOM 635 N N . ILE A 1 84 ? 22.444 34.717 26.422 1.00 79.25 84 ILE A N 1
ATOM 636 C CA . ILE A 1 84 ? 22.254 33.565 25.535 1.00 79.25 84 ILE A CA 1
ATOM 637 C C . ILE A 1 84 ? 23.002 32.409 26.184 1.00 79.25 84 ILE A C 1
ATOM 639 O O . ILE A 1 84 ? 24.127 32.600 26.643 1.00 79.25 84 ILE A O 1
ATOM 643 N N . ALA A 1 85 ? 22.378 31.237 26.229 1.00 75.88 85 ALA A N 1
ATOM 644 C CA . ALA A 1 85 ? 23.008 29.988 26.628 1.00 75.88 85 ALA A CA 1
ATOM 645 C C . ALA A 1 85 ? 23.253 29.150 25.361 1.00 75.88 85 ALA A C 1
ATOM 647 O O . ALA A 1 85 ? 22.402 28.338 24.984 1.00 75.88 85 ALA A O 1
ATOM 648 N N . PRO A 1 86 ? 24.376 29.382 24.656 1.00 63.62 86 PRO A N 1
ATOM 649 C CA . PRO A 1 86 ? 24.682 28.720 23.392 1.00 63.62 86 PRO A CA 1
ATOM 650 C C . PRO A 1 86 ? 25.234 27.296 23.579 1.00 63.62 86 PRO A C 1
ATOM 652 O O . PRO A 1 86 ? 25.507 26.607 22.605 1.00 63.62 86 PRO A O 1
ATOM 655 N N . GLY A 1 87 ? 25.445 26.828 24.812 1.00 66.50 87 GLY A N 1
ATOM 656 C CA . GLY A 1 87 ? 26.189 25.593 25.056 1.00 66.50 87 GLY A CA 1
ATOM 657 C C . GLY A 1 87 ? 27.671 25.772 24.709 1.00 66.50 87 GLY A C 1
ATOM 658 O O . GLY A 1 87 ? 28.325 26.634 25.283 1.00 66.50 87 GLY A O 1
ATOM 659 N N . ARG A 1 88 ? 28.202 24.958 23.783 1.00 56.44 88 ARG A N 1
ATOM 660 C CA . ARG A 1 88 ? 29.612 25.021 23.338 1.00 56.44 88 ARG A CA 1
ATOM 661 C C . ARG A 1 88 ? 29.869 26.034 22.210 1.00 56.44 88 ARG A C 1
ATOM 663 O O . ARG A 1 88 ? 31.009 26.174 21.788 1.00 56.44 88 ARG A O 1
ATOM 670 N N . TYR A 1 89 ? 28.832 26.700 21.701 1.00 67.38 89 TYR A N 1
ATOM 671 C CA . TYR A 1 89 ? 28.957 27.650 20.593 1.00 67.38 89 TYR A CA 1
ATOM 672 C C . TYR A 1 89 ? 29.329 29.043 21.100 1.00 67.38 89 TYR A C 1
ATOM 674 O O . TYR A 1 89 ? 28.911 29.448 22.185 1.00 67.38 89 TYR A O 1
ATOM 682 N N . SER A 1 90 ? 30.094 29.796 20.312 1.00 69.25 90 SER A N 1
ATOM 683 C CA . SER A 1 90 ? 30.440 31.168 20.684 1.00 69.25 90 SER A CA 1
ATOM 684 C C . SER A 1 90 ? 29.289 32.126 20.369 1.00 69.25 90 SER A C 1
ATOM 686 O O . SER A 1 90 ? 28.560 31.972 19.386 1.00 69.25 90 SER A O 1
ATOM 688 N N . ASN A 1 91 ? 29.094 33.127 21.221 1.00 76.19 91 ASN A N 1
ATOM 689 C CA . ASN A 1 91 ? 28.086 34.157 21.026 1.00 76.19 91 ASN A CA 1
ATOM 690 C C . ASN A 1 91 ? 28.641 35.540 21.376 1.00 76.19 91 ASN A C 1
ATOM 692 O O . ASN A 1 91 ? 29.481 35.691 22.259 1.00 76.19 91 ASN A O 1
ATOM 696 N N . LEU A 1 92 ? 28.126 36.563 20.703 1.00 80.44 92 LEU A N 1
ATOM 697 C CA . LEU A 1 92 ? 28.473 37.956 20.938 1.00 80.44 92 LEU A CA 1
ATOM 698 C C . LEU A 1 92 ? 27.187 38.772 21.047 1.00 80.44 92 LEU A C 1
ATOM 700 O O . LEU A 1 92 ? 26.427 38.859 20.088 1.00 80.44 92 LEU A O 1
ATOM 704 N N . VAL A 1 93 ? 26.922 39.353 22.214 1.00 83.06 93 VAL A N 1
ATOM 705 C CA . VAL A 1 93 ? 25.779 40.256 22.427 1.00 83.06 93 VAL A CA 1
ATOM 706 C C . VAL A 1 93 ? 26.273 41.692 22.268 1.00 83.06 93 VAL A C 1
ATOM 708 O O . VAL A 1 93 ? 27.315 42.042 22.824 1.00 83.06 93 VAL A O 1
ATOM 711 N N . SER A 1 94 ? 25.558 42.523 21.507 1.00 84.00 94 SER A N 1
ATOM 712 C CA . SER A 1 94 ? 25.930 43.927 21.315 1.00 84.00 94 SER A CA 1
ATOM 713 C C . SER A 1 94 ? 25.878 44.705 22.633 1.00 84.00 94 SER A C 1
ATOM 715 O O . SER A 1 94 ? 25.120 44.375 23.547 1.00 84.00 94 SER A O 1
ATOM 717 N N . SER A 1 95 ? 26.685 45.763 22.742 1.00 77.56 95 SER A N 1
ATOM 718 C CA . SER A 1 95 ? 26.783 46.585 23.959 1.00 77.56 95 SER A CA 1
ATOM 719 C C . SER A 1 95 ? 25.455 47.242 24.358 1.00 77.56 95 SER A C 1
ATOM 721 O O . SER A 1 95 ? 25.193 47.425 25.546 1.00 77.56 95 SER A O 1
ATOM 723 N N . ASP A 1 96 ? 24.595 47.542 23.383 1.00 79.62 96 ASP A N 1
ATOM 724 C CA . ASP A 1 96 ? 23.238 48.068 23.573 1.00 79.62 96 ASP A CA 1
ATOM 725 C C . ASP A 1 96 ? 22.185 46.985 23.898 1.00 79.62 96 ASP A C 1
ATOM 727 O O . ASP A 1 96 ? 21.023 47.304 24.157 1.00 79.62 96 ASP A O 1
ATOM 731 N N . LYS A 1 97 ? 22.579 45.701 23.897 1.00 85.81 97 LYS A N 1
ATOM 732 C CA . LYS A 1 97 ? 21.715 44.522 24.087 1.00 85.81 97 LYS A CA 1
ATOM 733 C C . LYS A 1 97 ? 20.527 44.446 23.115 1.00 85.81 97 LYS A C 1
ATOM 735 O O . LYS A 1 97 ? 19.550 43.752 23.412 1.00 85.81 97 LYS A O 1
ATOM 740 N N . GLN A 1 98 ? 20.596 45.148 21.980 1.00 84.75 98 GLN A N 1
ATOM 741 C CA . GLN A 1 98 ? 19.567 45.150 20.931 1.00 84.75 98 GLN A CA 1
ATOM 742 C C . GLN A 1 98 ? 19.819 44.104 19.837 1.00 84.75 98 GLN A C 1
ATOM 744 O O . GLN A 1 98 ? 18.923 43.786 19.052 1.00 84.75 98 GLN A O 1
ATOM 749 N N . SER A 1 99 ? 21.020 43.530 19.791 1.00 85.69 99 SER A N 1
ATOM 750 C CA . SER A 1 99 ? 21.363 42.477 18.845 1.00 85.69 99 SER A CA 1
ATOM 751 C C . SER A 1 99 ? 22.330 41.461 19.442 1.00 85.69 99 SER A C 1
ATOM 753 O O . SER A 1 99 ? 23.013 41.723 20.434 1.00 85.69 99 SER A O 1
ATOM 755 N N . ALA A 1 100 ? 22.374 40.271 18.861 1.00 84.19 100 ALA A N 1
ATOM 756 C CA . ALA A 1 100 ? 23.379 39.282 19.204 1.00 84.19 100 ALA A CA 1
ATOM 757 C C . ALA A 1 100 ? 23.692 38.374 18.019 1.00 84.19 100 ALA A C 1
ATOM 759 O O . ALA A 1 100 ? 22.825 38.093 17.198 1.00 84.19 100 ALA A O 1
ATOM 760 N N . THR A 1 101 ? 24.918 37.874 17.961 1.00 82.12 101 THR A N 1
ATOM 761 C CA . THR A 1 101 ? 25.358 36.886 16.979 1.00 82.12 101 THR A CA 1
ATOM 762 C C . THR A 1 101 ? 25.695 35.585 17.699 1.00 82.12 101 THR A C 1
ATOM 764 O O . THR A 1 101 ? 26.379 35.615 18.719 1.00 82.12 101 THR A O 1
ATOM 767 N N . VAL A 1 102 ? 25.239 34.446 17.181 1.00 81.69 102 VAL A N 1
ATOM 768 C CA . VAL A 1 102 ? 25.626 33.105 17.650 1.00 81.69 102 VAL A CA 1
ATOM 769 C C . VAL A 1 102 ? 26.319 32.381 16.503 1.00 81.69 102 VAL A C 1
ATOM 771 O O . VAL A 1 102 ? 25.742 32.246 15.423 1.00 81.69 102 VAL A O 1
ATOM 774 N N . ASP A 1 103 ? 27.556 31.945 16.718 1.00 77.38 103 ASP A N 1
ATOM 775 C CA . ASP A 1 103 ? 28.337 31.191 15.738 1.00 77.38 103 ASP A CA 1
ATOM 776 C C . ASP A 1 103 ? 28.170 29.696 16.001 1.00 77.38 103 ASP A C 1
ATOM 778 O O . ASP A 1 103 ? 28.752 29.149 16.934 1.00 77.38 103 ASP A O 1
ATOM 782 N N . LEU A 1 104 ? 27.337 29.040 15.194 1.00 70.62 104 LEU A N 1
ATOM 783 C CA . LEU A 1 104 ? 27.042 27.612 15.320 1.00 70.62 104 LEU A CA 1
ATOM 784 C C . LEU A 1 104 ? 28.106 26.730 14.659 1.00 70.62 104 LEU A C 1
ATOM 786 O O . LEU A 1 104 ? 27.950 25.509 14.647 1.00 70.62 104 LEU A O 1
ATOM 790 N N . HIS A 1 105 ? 29.168 27.333 14.113 1.00 68.38 105 HIS A N 1
ATOM 791 C CA . HIS A 1 105 ? 30.186 26.650 13.327 1.00 68.38 105 HIS A CA 1
ATOM 792 C C . HIS A 1 105 ? 29.543 25.765 12.243 1.00 68.38 105 HIS A C 1
ATOM 794 O O . HIS A 1 105 ? 28.556 26.162 11.616 1.00 68.38 105 HIS A O 1
ATOM 800 N N . ASN A 1 106 ? 30.130 24.597 11.988 1.00 63.91 106 ASN A N 1
ATOM 801 C CA . ASN A 1 106 ? 29.736 23.677 10.932 1.00 63.91 106 ASN A CA 1
ATOM 802 C C . ASN A 1 106 ? 28.545 22.814 11.375 1.00 63.91 106 ASN A C 1
ATOM 804 O O . ASN A 1 106 ? 28.640 22.107 12.376 1.00 63.91 106 ASN A O 1
ATOM 808 N N . ILE A 1 107 ? 27.450 22.850 10.612 1.00 62.53 107 ILE A N 1
ATOM 809 C CA . ILE A 1 107 ? 26.271 21.989 10.807 1.00 62.53 107 ILE A CA 1
ATOM 810 C C . ILE A 1 107 ? 26.175 21.005 9.634 1.00 62.53 107 ILE A C 1
ATOM 812 O O . ILE A 1 107 ? 26.252 21.438 8.482 1.00 62.53 107 ILE A O 1
ATOM 816 N N . ASN A 1 108 ? 26.002 19.711 9.923 1.00 56.31 108 ASN A N 1
ATOM 817 C CA . ASN A 1 108 ? 25.879 18.651 8.915 1.00 56.31 108 ASN A CA 1
ATOM 818 C C . ASN A 1 108 ? 24.429 18.454 8.431 1.00 56.31 108 ASN A C 1
ATOM 820 O O . ASN A 1 108 ? 23.463 18.838 9.094 1.00 56.31 108 ASN A O 1
ATOM 824 N N . ALA A 1 109 ? 24.249 17.807 7.276 1.00 47.25 109 ALA A N 1
ATOM 825 C CA . ALA A 1 109 ? 22.918 17.496 6.747 1.00 47.25 109 ALA A CA 1
ATOM 826 C C . ALA A 1 109 ? 22.134 16.543 7.676 1.00 47.25 109 ALA A C 1
ATOM 828 O O . ALA A 1 109 ? 22.601 15.456 8.002 1.00 47.25 109 ALA A O 1
ATOM 829 N N . GLY A 1 110 ? 20.930 16.952 8.094 1.00 46.09 110 GLY A N 1
ATOM 830 C CA . GLY A 1 110 ? 20.097 16.208 9.053 1.00 46.09 110 GLY A CA 1
ATOM 831 C C . GLY A 1 110 ? 20.417 16.492 10.526 1.00 46.09 110 GLY A C 1
ATOM 832 O O . GLY A 1 110 ? 19.655 16.083 11.399 1.00 46.09 110 GLY A O 1
ATOM 833 N N . GLU A 1 111 ? 21.488 17.238 10.811 1.00 57.22 111 GLU A N 1
ATOM 834 C CA . GLU A 1 111 ? 21.863 17.628 12.168 1.00 57.22 111 GLU A CA 1
ATOM 835 C C . GLU A 1 111 ? 21.007 18.804 12.666 1.00 57.22 111 GLU A C 1
ATOM 837 O O . GLU A 1 111 ? 20.802 19.797 11.965 1.00 57.22 111 GLU A O 1
ATOM 842 N N . GLN A 1 112 ? 20.515 18.709 13.904 1.00 61.81 112 GLN A N 1
ATOM 843 C CA . GLN A 1 112 ? 19.768 19.779 14.567 1.00 61.81 112 GLN A CA 1
ATOM 844 C C . GLN A 1 112 ? 20.585 20.348 15.732 1.00 61.81 112 GLN A C 1
ATOM 846 O O . GLN A 1 112 ? 21.050 19.609 16.597 1.00 61.81 112 GLN A O 1
ATOM 851 N N . LYS A 1 113 ? 20.748 21.677 15.770 1.00 69.44 113 LYS A N 1
ATOM 852 C CA . LYS A 1 113 ? 21.381 22.401 16.882 1.00 69.44 113 LYS A CA 1
ATOM 853 C C . LYS A 1 113 ? 20.345 23.283 17.580 1.00 69.44 113 LYS A C 1
ATOM 855 O O . LYS A 1 113 ? 19.606 24.003 16.911 1.00 69.44 113 LYS A O 1
ATOM 860 N N . ALA A 1 114 ? 20.322 23.258 18.910 1.00 74.38 114 ALA A N 1
ATOM 861 C CA . ALA A 1 114 ? 19.448 24.086 19.737 1.00 74.38 114 ALA A CA 1
ATOM 862 C C . ALA A 1 114 ? 20.263 24.916 20.747 1.00 74.38 114 ALA A C 1
ATOM 864 O O . ALA A 1 114 ? 21.362 24.528 21.143 1.00 74.38 114 ALA A O 1
ATOM 865 N N . PHE A 1 115 ? 19.737 26.088 21.112 1.00 77.75 115 PHE A N 1
ATOM 866 C CA . PHE A 1 115 ? 20.258 26.971 22.158 1.00 77.75 115 PHE A CA 1
ATOM 867 C C . PHE A 1 115 ? 19.138 27.870 22.700 1.00 77.75 115 PHE A C 1
ATOM 869 O O . PHE A 1 115 ? 18.085 28.007 22.073 1.00 77.75 115 PHE A O 1
ATOM 876 N N . ILE A 1 116 ? 19.362 28.501 23.858 1.00 80.69 116 ILE A N 1
ATOM 877 C CA . ILE A 1 116 ? 18.341 29.304 24.552 1.00 80.69 116 ILE A CA 1
ATOM 878 C C . ILE A 1 116 ? 18.732 30.778 24.602 1.00 80.69 116 ILE A C 1
ATOM 880 O O . ILE A 1 116 ? 19.868 31.122 24.922 1.00 80.69 116 ILE A O 1
ATOM 884 N N . ILE A 1 117 ? 17.763 31.655 24.326 1.00 82.38 117 ILE A N 1
ATOM 885 C CA . ILE A 1 117 ? 17.903 33.112 24.404 1.00 82.38 117 ILE A CA 1
ATOM 886 C C . ILE A 1 117 ? 17.003 33.628 25.528 1.00 82.38 117 ILE A C 1
ATOM 888 O O . ILE A 1 117 ? 15.796 33.390 25.521 1.00 82.38 117 ILE A O 1
ATOM 892 N N . TYR A 1 118 ? 17.579 34.375 26.466 1.00 83.25 118 TYR A N 1
ATOM 893 C CA . TYR A 1 118 ? 16.846 35.032 27.543 1.00 83.25 118 TYR A CA 1
ATOM 894 C C . TYR A 1 118 ? 16.579 36.492 27.168 1.00 83.25 118 TYR A C 1
ATOM 896 O O . TYR A 1 118 ? 17.504 37.230 26.824 1.00 83.25 118 TYR A O 1
ATOM 904 N N . LEU A 1 119 ? 15.310 36.910 27.224 1.00 85.19 119 LEU A N 1
ATOM 905 C CA . LEU A 1 119 ? 14.857 38.247 26.831 1.00 85.19 119 LEU A CA 1
ATOM 906 C C . LEU A 1 119 ? 14.164 38.963 27.996 1.00 85.19 119 LEU A C 1
ATOM 908 O O . LEU A 1 119 ? 13.293 38.394 28.655 1.00 85.19 119 LEU A O 1
ATOM 912 N N . THR A 1 120 ? 14.458 40.250 28.173 1.00 83.94 120 THR A N 1
ATOM 913 C CA . THR A 1 120 ? 13.696 41.141 29.055 1.00 83.94 120 THR A CA 1
ATOM 914 C C . THR A 1 120 ? 12.590 41.807 28.239 1.00 83.94 120 THR A C 1
ATOM 916 O O . THR A 1 120 ? 12.865 42.682 27.415 1.00 83.94 120 THR A O 1
ATOM 919 N N . VAL A 1 121 ? 11.335 41.398 28.453 1.00 81.81 121 VAL A N 1
ATOM 920 C CA . VAL A 1 121 ? 10.187 41.846 27.643 1.00 81.81 121 VAL A CA 1
ATOM 921 C C . VAL A 1 121 ? 9.269 42.788 28.442 1.00 81.81 121 VAL A C 1
ATOM 923 O O . VAL A 1 121 ? 8.621 42.330 29.388 1.00 81.81 121 VAL A O 1
ATOM 926 N N . PRO A 1 122 ? 9.124 44.072 28.053 1.00 75.31 122 PRO A N 1
ATOM 927 C CA . PRO A 1 122 ? 8.193 44.999 28.696 1.00 75.31 122 PRO A CA 1
ATOM 928 C C . PRO A 1 122 ? 6.724 44.614 28.488 1.00 75.31 122 PRO A C 1
ATOM 930 O O . PRO A 1 122 ? 6.355 43.892 27.554 1.00 75.31 122 PRO A O 1
ATOM 933 N N . GLN A 1 123 ? 5.848 45.154 29.335 1.00 68.69 123 GLN A N 1
ATOM 934 C CA . GLN A 1 123 ? 4.406 44.964 29.208 1.00 68.69 123 GLN A CA 1
ATOM 935 C C . GLN A 1 123 ? 3.888 45.557 27.881 1.00 68.69 123 GLN A C 1
ATOM 937 O O . GLN A 1 123 ? 4.209 46.687 27.527 1.00 68.69 123 GLN A O 1
ATOM 942 N N . GLY A 1 124 ? 3.080 44.790 27.138 1.00 64.94 124 GLY A N 1
ATOM 943 C CA . GLY A 1 124 ? 2.387 45.264 25.928 1.00 64.94 124 GLY A CA 1
ATOM 944 C C . GLY A 1 124 ? 3.087 45.019 24.582 1.00 64.94 124 GLY A C 1
ATOM 945 O O . GLY A 1 124 ? 2.504 45.333 23.548 1.00 64.94 124 GLY A O 1
ATOM 946 N N . LYS A 1 125 ? 4.289 44.426 24.549 1.00 70.88 125 LYS A N 1
ATOM 947 C CA . LYS A 1 125 ? 4.980 44.063 23.294 1.00 70.88 125 LYS A CA 1
ATOM 948 C C . LYS A 1 125 ? 4.592 42.644 22.840 1.00 70.88 125 LYS A C 1
ATOM 950 O O . LYS A 1 125 ? 4.611 41.715 23.651 1.00 70.88 125 LYS A O 1
ATOM 955 N N . GLY A 1 126 ? 4.207 42.504 21.565 1.00 67.56 126 GLY A N 1
ATOM 956 C CA . GLY A 1 126 ? 3.758 41.242 20.951 1.00 67.56 126 GLY A CA 1
ATOM 957 C C . GLY A 1 126 ? 4.773 40.592 20.003 1.00 67.56 126 GLY A C 1
ATOM 958 O O . GLY A 1 126 ? 4.825 39.371 19.928 1.00 67.56 126 GLY A O 1
ATOM 959 N N . LYS A 1 127 ? 5.618 41.377 19.323 1.00 79.62 127 LYS A N 1
ATOM 960 C CA . LYS A 1 127 ? 6.793 40.874 18.592 1.00 79.62 127 LYS A CA 1
ATOM 961 C C . LYS A 1 127 ? 8.020 40.961 19.493 1.00 79.62 127 LYS A C 1
ATOM 963 O O . LYS A 1 127 ? 8.212 41.997 20.129 1.00 79.62 127 LYS A O 1
ATOM 968 N N . LEU A 1 128 ? 8.799 39.884 19.572 1.00 82.38 128 LEU A N 1
ATOM 969 C CA . LEU A 1 128 ? 9.887 39.746 20.539 1.00 82.38 128 LEU A CA 1
ATOM 970 C C . LEU A 1 128 ? 11.270 39.896 19.905 1.00 82.38 128 LEU A C 1
ATOM 972 O O . LEU A 1 128 ? 11.990 40.849 20.202 1.00 82.38 128 LEU A O 1
ATOM 976 N N . VAL A 1 129 ? 11.632 38.961 19.033 1.00 82.81 129 VAL A N 1
ATOM 977 C CA . VAL A 1 129 ? 12.939 38.907 18.374 1.00 82.81 129 VAL A CA 1
ATOM 978 C C . VAL A 1 129 ? 12.752 38.468 16.930 1.00 82.81 129 VAL A C 1
ATOM 980 O O . VAL A 1 129 ? 11.941 37.585 16.653 1.00 82.81 129 VAL A O 1
ATOM 983 N N . THR A 1 130 ? 13.495 39.085 16.025 1.00 81.50 130 THR A N 1
ATOM 984 C CA . THR A 1 130 ? 13.642 38.636 14.645 1.00 81.50 130 THR A CA 1
ATOM 985 C C . THR A 1 130 ? 14.935 37.834 14.564 1.00 81.50 130 THR A C 1
ATOM 987 O O . THR A 1 130 ? 16.017 38.335 14.882 1.00 81.50 130 THR A O 1
ATOM 990 N N . ILE A 1 131 ? 14.811 36.563 14.190 1.00 79.56 131 ILE A N 1
ATOM 991 C CA . ILE A 1 131 ? 15.930 35.632 14.051 1.00 79.56 131 ILE A CA 1
ATOM 992 C C . ILE A 1 131 ? 16.274 35.549 12.572 1.00 79.56 131 ILE A C 1
ATOM 994 O O . ILE A 1 131 ? 15.504 35.009 11.782 1.00 79.56 131 ILE A O 1
ATOM 998 N N . GLY A 1 132 ? 17.422 36.098 12.204 1.00 76.75 132 GLY A N 1
ATOM 999 C CA . GLY A 1 132 ? 18.012 35.962 10.882 1.00 76.75 132 GLY A CA 1
ATOM 1000 C C . GLY A 1 132 ? 19.401 35.351 10.989 1.00 76.75 132 GLY A C 1
ATOM 1001 O O . GLY A 1 132 ? 19.795 34.781 12.004 1.00 76.75 132 GLY A O 1
ATOM 1002 N N . GLY A 1 133 ? 20.190 35.480 9.939 1.00 76.81 133 GLY A N 1
ATOM 1003 C CA . GLY A 1 133 ? 21.565 35.011 9.964 1.00 76.81 133 GLY A CA 1
ATOM 1004 C C . GLY A 1 133 ? 22.114 34.842 8.573 1.00 76.81 133 GLY A C 1
ATOM 1005 O O . GLY A 1 133 ? 21.459 35.151 7.583 1.00 76.81 133 GLY A O 1
ATOM 1006 N N . ARG A 1 134 ? 23.332 34.336 8.505 1.00 71.38 134 ARG A N 1
ATOM 1007 C CA . ARG A 1 134 ? 23.988 33.982 7.260 1.00 71.38 134 ARG A CA 1
ATOM 1008 C C . ARG A 1 134 ? 24.659 32.642 7.431 1.00 71.38 134 ARG A C 1
ATOM 1010 O O . ARG A 1 134 ? 25.268 32.369 8.464 1.00 71.38 134 ARG A O 1
ATOM 1017 N N . TYR A 1 135 ? 24.579 31.830 6.398 1.00 71.44 135 TYR A N 1
ATOM 1018 C CA . TYR A 1 135 ? 25.324 30.592 6.348 1.00 71.44 135 TYR A CA 1
ATOM 1019 C C . TYR A 1 135 ? 26.254 30.602 5.145 1.00 71.44 135 TYR A C 1
ATOM 1021 O O . TYR A 1 135 ? 25.936 31.177 4.099 1.00 71.44 135 TYR A O 1
ATOM 1029 N N . GLN A 1 136 ? 27.420 29.995 5.319 1.00 58.12 136 GLN A N 1
ATOM 1030 C CA . GLN A 1 136 ? 28.488 29.935 4.343 1.00 58.12 136 GLN A CA 1
ATOM 1031 C C . GLN A 1 136 ? 28.804 28.469 4.064 1.00 58.12 136 GLN A C 1
ATOM 1033 O O . GLN A 1 136 ? 29.257 27.731 4.934 1.00 58.12 136 GLN A O 1
ATOM 1038 N N . SER A 1 137 ? 28.532 28.040 2.838 1.00 56.75 137 SER A N 1
ATOM 1039 C CA . SER A 1 137 ? 28.863 26.703 2.352 1.00 56.75 137 SER A CA 1
ATOM 1040 C C . SER A 1 137 ? 29.839 26.864 1.205 1.00 56.75 137 SER A C 1
ATOM 1042 O O . SER A 1 137 ? 29.456 27.509 0.238 1.00 56.75 137 SER A O 1
ATOM 1044 N N . LEU A 1 138 ? 31.062 26.338 1.358 1.00 52.34 138 LEU A N 1
ATOM 1045 C CA . LEU A 1 138 ? 32.241 26.259 0.464 1.00 52.34 138 LEU A CA 1
ATOM 1046 C C . LEU A 1 138 ? 32.478 27.356 -0.611 1.00 52.34 138 LEU A C 1
ATOM 1048 O O . LEU A 1 138 ? 33.623 27.752 -0.746 1.00 52.34 138 LEU A O 1
ATOM 1052 N N . ASN A 1 139 ? 31.474 27.890 -1.322 1.00 48.25 139 ASN A N 1
ATOM 1053 C CA . ASN A 1 139 ? 31.534 29.044 -2.242 1.00 48.25 139 ASN A CA 1
ATOM 1054 C C . ASN A 1 139 ? 30.260 29.943 -2.273 1.00 48.25 139 ASN A C 1
ATOM 1056 O O . ASN A 1 139 ? 30.114 30.780 -3.160 1.00 48.25 139 ASN A O 1
ATOM 1060 N N . MET A 1 140 ? 29.314 29.791 -1.341 1.00 50.78 140 MET A N 1
ATOM 1061 C CA . MET A 1 140 ? 28.054 30.547 -1.279 1.00 50.78 140 MET A CA 1
ATOM 1062 C C . MET A 1 140 ? 27.789 31.055 0.141 1.00 50.78 140 MET A C 1
ATOM 1064 O O . MET A 1 140 ? 27.739 30.267 1.081 1.00 50.78 140 MET A O 1
ATOM 1068 N N . SER A 1 141 ? 27.550 32.362 0.279 1.00 60.22 141 SER A N 1
ATOM 1069 C CA . SER A 1 141 ? 26.991 32.973 1.490 1.00 60.22 141 SER A CA 1
ATOM 1070 C C . SER A 1 141 ? 25.534 33.334 1.214 1.00 60.22 141 SER A C 1
ATOM 1072 O O . SER A 1 141 ? 25.274 34.150 0.332 1.00 60.22 141 SER A O 1
ATOM 1074 N N . LYS A 1 142 ? 24.586 32.747 1.945 1.00 64.69 142 LYS A N 1
ATOM 1075 C CA . LYS A 1 142 ? 23.157 33.088 1.848 1.00 64.69 142 LYS A CA 1
ATOM 1076 C C . LYS A 1 142 ? 22.648 33.616 3.179 1.00 64.69 142 LYS A C 1
ATOM 1078 O O . LYS A 1 142 ? 23.021 33.105 4.233 1.00 64.69 142 LYS A O 1
ATOM 1083 N N . GLU A 1 143 ? 21.795 34.631 3.115 1.00 71.69 143 GLU A N 1
ATOM 1084 C CA . GLU A 1 143 ? 21.066 35.117 4.283 1.00 71.69 143 GLU A CA 1
ATOM 1085 C C . GLU A 1 143 ? 19.868 34.208 4.572 1.00 71.69 143 GLU A C 1
ATOM 1087 O O . GLU A 1 143 ? 19.162 33.762 3.665 1.00 71.69 143 GLU A O 1
ATOM 1092 N N . LEU A 1 144 ? 19.666 33.907 5.850 1.00 69.12 144 LEU A N 1
ATOM 1093 C CA . LEU A 1 144 ? 18.487 33.224 6.355 1.00 69.12 144 LEU A CA 1
ATOM 1094 C C . LEU A 1 144 ? 17.323 34.217 6.374 1.00 69.12 144 LEU A C 1
ATOM 1096 O O . LEU A 1 144 ? 17.477 35.351 6.830 1.00 69.12 144 LEU A O 1
ATOM 1100 N N . VAL A 1 145 ? 16.154 33.781 5.903 1.00 65.06 145 VAL A N 1
ATOM 1101 C CA . VAL A 1 145 ? 14.927 34.584 5.957 1.00 65.06 145 VAL A CA 1
ATOM 1102 C C . VAL A 1 145 ? 14.591 34.859 7.421 1.00 65.06 145 VAL A C 1
ATOM 1104 O O . VAL A 1 145 ? 14.423 33.924 8.202 1.00 65.06 145 VAL A O 1
ATOM 1107 N N . GLY A 1 146 ? 14.508 36.141 7.781 1.00 64.50 146 GLY A N 1
ATOM 1108 C CA . GLY A 1 146 ? 14.204 36.574 9.140 1.00 64.50 146 GLY A CA 1
ATOM 1109 C C . GLY A 1 146 ? 12.856 36.033 9.615 1.00 64.50 146 GLY A C 1
ATOM 1110 O O . GLY A 1 146 ? 11.827 36.296 8.992 1.00 64.50 146 GLY A O 1
ATOM 1111 N N . MET A 1 147 ? 12.859 35.286 10.716 1.00 71.88 147 MET A N 1
ATOM 1112 C CA . MET A 1 147 ? 11.654 34.772 11.359 1.00 71.88 147 MET A CA 1
ATOM 1113 C C . MET A 1 147 ? 11.343 35.595 12.609 1.00 71.88 147 MET A C 1
ATOM 1115 O O . MET A 1 147 ? 12.160 35.678 13.527 1.00 71.88 147 MET A O 1
ATOM 1119 N N . ASP A 1 148 ? 10.148 36.182 12.658 1.00 76.44 148 ASP A N 1
ATOM 1120 C CA . ASP A 1 148 ? 9.664 36.908 13.832 1.00 76.44 148 ASP A CA 1
ATOM 1121 C C . ASP A 1 148 ? 9.117 35.934 14.881 1.00 76.44 148 ASP A C 1
ATOM 1123 O O . ASP A 1 148 ? 8.184 35.170 14.624 1.00 76.44 148 ASP A O 1
ATOM 1127 N N . VAL A 1 149 ? 9.640 36.019 16.102 1.00 77.75 149 VAL A N 1
ATOM 1128 C CA . VAL A 1 149 ? 9.069 35.353 17.273 1.00 77.75 149 VAL A CA 1
ATOM 1129 C C . VAL A 1 149 ? 8.037 36.280 17.901 1.00 77.75 149 VAL A C 1
ATOM 1131 O O . VAL A 1 149 ? 8.361 37.385 18.348 1.00 77.75 149 VAL A O 1
ATOM 1134 N N . VAL A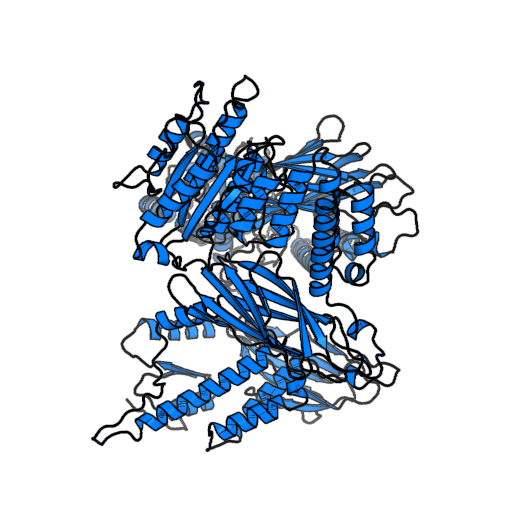 1 150 ? 6.784 35.831 17.946 1.00 76.25 150 VAL A N 1
ATOM 1135 C CA . VAL A 1 150 ? 5.655 36.592 18.495 1.00 76.25 150 VAL A CA 1
ATOM 1136 C C . VAL A 1 150 ? 5.046 35.882 19.697 1.00 76.25 150 VAL A C 1
ATOM 1138 O O . VAL A 1 150 ? 4.990 34.656 19.739 1.00 76.25 150 VAL A O 1
ATOM 1141 N N . ILE A 1 151 ? 4.572 36.654 20.673 1.00 72.69 151 ILE A N 1
ATOM 1142 C CA . ILE A 1 151 ? 3.873 36.144 21.853 1.00 72.69 151 ILE A CA 1
ATOM 1143 C C . ILE A 1 151 ? 2.444 36.683 21.896 1.00 72.69 151 ILE A C 1
ATOM 1145 O O . ILE A 1 151 ? 2.205 37.893 21.840 1.00 72.69 151 ILE A O 1
ATOM 1149 N N . ALA A 1 152 ? 1.477 35.776 22.017 1.00 63.09 152 ALA A N 1
ATOM 1150 C CA . ALA A 1 152 ? 0.091 36.136 22.275 1.00 63.09 152 ALA A CA 1
ATOM 1151 C C . ALA A 1 152 ? -0.071 36.493 23.760 1.00 63.09 152 ALA A C 1
ATOM 1153 O O . ALA A 1 152 ? 0.309 35.717 24.634 1.00 63.09 152 ALA A O 1
ATOM 1154 N N . ARG A 1 153 ? -0.636 37.669 24.058 1.00 63.22 153 ARG A N 1
ATOM 1155 C CA . ARG A 1 153 ? -0.927 38.100 25.435 1.00 63.22 153 ARG A CA 1
ATOM 1156 C C . ARG A 1 153 ? -2.441 38.119 25.672 1.00 63.22 153 ARG A C 1
ATOM 1158 O O . ARG A 1 153 ? -3.116 39.006 25.144 1.00 63.22 153 ARG A O 1
ATOM 1165 N N . PRO A 1 154 ? -2.993 37.171 26.449 1.00 57.25 154 PRO A N 1
ATOM 1166 C CA . PRO A 1 154 ? -4.409 37.169 26.800 1.00 57.25 154 PRO A CA 1
ATOM 1167 C C . PRO A 1 154 ? -4.777 38.404 27.638 1.00 57.25 154 PRO A C 1
ATOM 1169 O O . PRO A 1 154 ? -4.009 38.835 28.493 1.00 57.25 154 PRO A O 1
ATOM 1172 N N . ARG A 1 155 ? -5.979 38.966 27.438 1.00 53.72 155 ARG A N 1
ATOM 1173 C CA . ARG A 1 155 ? -6.500 40.103 28.235 1.00 53.72 155 ARG A CA 1
ATOM 1174 C C . ARG A 1 155 ? -7.008 39.701 29.635 1.00 53.72 155 ARG A C 1
ATOM 1176 O O . ARG A 1 155 ? -7.473 40.562 30.376 1.00 53.72 155 ARG A O 1
ATOM 1183 N N . ARG A 1 156 ? -6.942 38.412 29.995 1.00 59.91 156 ARG A N 1
ATOM 1184 C CA . ARG A 1 156 ? -7.365 37.856 31.295 1.00 59.91 156 ARG A CA 1
ATOM 1185 C C . ARG A 1 156 ? -6.154 37.478 32.152 1.00 59.91 156 ARG A C 1
ATOM 1187 O O . ARG A 1 156 ? -5.081 37.240 31.609 1.00 59.91 156 ARG A O 1
ATOM 1194 N N . LYS A 1 157 ? -6.327 37.393 33.479 1.00 49.97 157 LYS A N 1
ATOM 1195 C CA . LYS A 1 157 ? -5.313 36.793 34.368 1.00 49.97 157 LYS A CA 1
ATOM 1196 C C . LYS A 1 157 ? -5.069 35.347 33.921 1.00 49.97 157 LYS A C 1
ATOM 1198 O O . LYS A 1 157 ? -6.015 34.563 33.941 1.00 49.97 157 LYS A O 1
ATOM 1203 N N . CYS A 1 158 ? -3.838 35.030 33.518 1.00 45.97 158 CYS A N 1
ATOM 1204 C CA . CYS A 1 158 ? -3.453 33.666 33.167 1.00 45.97 158 CYS A CA 1
ATOM 1205 C C . CYS A 1 158 ? -3.544 32.764 34.404 1.00 45.97 158 CYS A C 1
ATOM 1207 O O . CYS A 1 158 ? -3.117 33.164 35.493 1.00 45.97 158 CYS A O 1
ATOM 1209 N N . LEU A 1 159 ? -4.112 31.570 34.244 1.00 50.69 159 LEU A N 1
ATOM 1210 C CA . LEU A 1 159 ? -4.039 30.520 35.266 1.00 50.69 159 LEU A CA 1
ATOM 1211 C C . LEU A 1 159 ? -2.598 29.963 35.328 1.00 50.69 159 LEU A C 1
ATOM 1213 O O . LEU A 1 159 ? -1.884 30.070 34.331 1.00 50.69 159 LEU A O 1
ATOM 1217 N N . PRO A 1 160 ? -2.143 29.376 36.454 1.00 49.91 160 PRO A N 1
ATOM 1218 C CA . PRO A 1 160 ? -0.788 28.816 36.570 1.00 49.91 160 PRO A CA 1
ATOM 1219 C C . PRO A 1 160 ? -0.436 27.825 35.447 1.00 49.91 160 PRO A C 1
ATOM 1221 O O . PRO A 1 160 ? 0.679 27.847 34.934 1.00 49.91 160 PRO A O 1
ATOM 1224 N N . ASP A 1 161 ? -1.421 27.049 34.990 1.00 51.56 161 ASP A N 1
ATOM 1225 C CA . ASP A 1 161 ? -1.264 26.036 33.937 1.00 51.56 161 ASP A CA 1
ATOM 1226 C C . ASP A 1 161 ? -1.153 26.644 32.521 1.00 51.56 161 ASP A C 1
ATOM 1228 O O . ASP A 1 161 ? -0.679 25.996 31.592 1.00 51.56 161 ASP A O 1
ATOM 1232 N N . GLU A 1 162 ? -1.538 27.916 32.340 1.00 44.50 162 GLU A N 1
ATOM 1233 C CA . GLU A 1 162 ? -1.392 28.660 31.074 1.00 44.50 162 GLU A CA 1
ATOM 1234 C C . GLU A 1 162 ? -0.001 29.316 30.930 1.00 44.50 162 GLU A C 1
ATOM 1236 O O . GLU A 1 162 ? 0.297 29.918 29.898 1.00 44.50 162 GLU A O 1
ATOM 1241 N N . LEU A 1 163 ? 0.850 29.218 31.960 1.00 55.53 163 LEU A N 1
ATOM 1242 C CA . LEU A 1 163 ? 2.224 29.742 32.004 1.00 55.53 163 LEU A CA 1
ATOM 1243 C C . LEU A 1 163 ? 3.284 28.623 31.951 1.00 55.53 163 LEU A C 1
ATOM 1245 O O . LEU A 1 163 ? 4.433 28.839 32.333 1.00 55.53 163 LEU A O 1
ATOM 1249 N N . MET A 1 164 ? 2.909 27.432 31.479 1.00 58.75 164 MET A N 1
ATOM 1250 C CA . MET A 1 164 ? 3.811 26.285 31.368 1.00 58.75 164 MET A CA 1
ATOM 1251 C C . MET A 1 164 ? 4.927 26.530 30.342 1.00 58.75 164 MET A C 1
ATOM 1253 O O . MET A 1 164 ? 4.692 27.011 29.230 1.00 58.75 164 MET A O 1
ATOM 1257 N N . VAL A 1 165 ? 6.158 26.171 30.717 1.00 64.69 165 VAL A N 1
ATOM 1258 C CA . VAL A 1 165 ? 7.321 26.210 29.821 1.00 64.69 165 VAL A CA 1
ATOM 1259 C C . VAL A 1 165 ? 7.082 25.235 28.668 1.00 64.69 165 VAL A C 1
ATOM 1261 O O . VAL A 1 165 ? 6.673 24.099 28.877 1.00 64.69 165 VAL A O 1
ATOM 1264 N N . HIS A 1 166 ? 7.331 25.665 27.430 1.00 68.38 166 HIS A N 1
ATOM 1265 C CA . HIS A 1 166 ? 7.165 24.793 26.269 1.00 68.38 166 HIS A CA 1
ATOM 1266 C C . HIS A 1 166 ? 8.088 23.557 26.395 1.00 68.38 166 HIS A C 1
ATOM 1268 O O . HIS A 1 166 ? 9.280 23.752 26.642 1.00 68.38 166 HIS A O 1
ATOM 1274 N N . PRO A 1 167 ? 7.621 22.313 26.156 1.00 66.50 167 PRO A N 1
ATOM 1275 C CA . PRO A 1 167 ? 8.406 21.094 26.404 1.00 66.50 167 PRO A CA 1
ATOM 1276 C C . PRO A 1 167 ? 9.778 21.074 25.719 1.00 66.50 167 PRO A C 1
ATOM 1278 O O . PRO A 1 167 ? 10.763 20.653 26.311 1.00 66.50 167 PRO A O 1
ATOM 1281 N N . LYS A 1 168 ? 9.877 21.621 24.497 1.00 61.84 168 LYS A N 1
ATOM 1282 C CA . LYS A 1 168 ? 11.164 21.768 23.783 1.00 61.84 168 LYS A CA 1
ATOM 1283 C C . LYS A 1 168 ? 12.137 22.760 24.439 1.00 61.84 168 LYS A C 1
ATOM 1285 O O . LYS A 1 168 ? 13.342 22.599 24.309 1.00 61.84 168 LYS A O 1
ATOM 1290 N N . VAL A 1 169 ? 11.627 23.788 25.119 1.00 71.50 169 VAL A N 1
ATOM 1291 C CA . VAL A 1 169 ? 12.453 24.750 25.866 1.00 71.50 169 VAL A CA 1
ATOM 1292 C C . VAL A 1 169 ? 12.885 24.130 27.192 1.00 71.50 169 VAL A C 1
ATOM 1294 O O . VAL A 1 169 ? 14.060 24.213 27.526 1.00 71.50 169 VAL A O 1
ATOM 1297 N N . ALA A 1 170 ? 11.975 23.442 27.892 1.00 69.69 170 ALA A N 1
ATOM 1298 C CA . ALA A 1 170 ? 12.289 22.707 29.119 1.00 69.69 170 ALA A CA 1
ATOM 1299 C C . ALA A 1 170 ? 13.374 21.639 28.875 1.00 69.69 170 ALA A C 1
ATOM 1301 O O . ALA A 1 170 ? 14.380 21.615 29.576 1.00 69.69 170 ALA A O 1
ATOM 1302 N N . ALA A 1 171 ? 13.226 20.842 27.814 1.00 64.88 171 ALA A N 1
ATOM 1303 C CA . ALA A 1 171 ? 14.213 19.866 27.351 1.00 64.88 171 ALA A CA 1
ATOM 1304 C C . ALA A 1 171 ? 15.622 20.465 27.188 1.00 64.88 171 ALA A C 1
ATOM 1306 O O . ALA A 1 171 ? 16.603 19.950 27.727 1.00 64.88 171 ALA A O 1
ATOM 1307 N N . GLU A 1 172 ? 15.725 21.596 26.489 1.00 68.75 172 GLU A N 1
ATOM 1308 C CA . GLU A 1 172 ? 17.017 22.228 26.229 1.00 68.75 172 GLU A CA 1
ATOM 1309 C C . GLU A 1 172 ? 17.605 22.901 27.487 1.00 68.75 172 GLU A C 1
ATOM 1311 O O . GLU A 1 172 ? 18.822 22.902 27.676 1.00 68.75 172 GLU A O 1
ATOM 1316 N N . GLN A 1 173 ? 16.763 23.400 28.405 1.00 72.25 173 GLN A N 1
ATOM 1317 C CA . GLN A 1 173 ? 17.204 23.920 29.709 1.00 72.25 173 GLN A CA 1
ATOM 1318 C C . GLN A 1 173 ? 17.807 22.818 30.585 1.00 72.25 173 GLN A C 1
ATOM 1320 O O . GLN A 1 173 ? 18.836 23.049 31.226 1.00 72.25 173 GLN A O 1
ATOM 1325 N N . LEU A 1 174 ? 17.208 21.622 30.588 1.00 70.62 174 LEU A N 1
ATOM 1326 C CA . LEU A 1 174 ? 17.730 20.467 31.325 1.00 70.62 174 LEU A CA 1
ATOM 1327 C C . LEU A 1 174 ? 19.076 20.008 30.757 1.00 70.62 174 LEU A C 1
ATOM 1329 O O . LEU A 1 174 ? 20.017 19.799 31.522 1.00 70.62 174 LEU A O 1
ATOM 1333 N N . ARG A 1 175 ? 19.207 19.939 29.424 1.00 75.12 175 ARG A N 1
ATOM 1334 C CA . ARG A 1 175 ? 20.475 19.602 28.756 1.00 75.12 175 ARG A CA 1
ATOM 1335 C C . ARG A 1 175 ? 21.593 20.582 29.126 1.00 75.12 175 ARG A C 1
ATOM 1337 O O . ARG A 1 175 ? 22.706 20.160 29.437 1.00 75.12 175 ARG A O 1
ATOM 1344 N N . ILE A 1 176 ? 21.308 21.888 29.124 1.00 69.88 176 ILE A N 1
ATOM 1345 C CA . ILE A 1 176 ? 22.286 22.929 29.483 1.00 69.88 176 ILE A CA 1
ATOM 1346 C C . ILE A 1 176 ? 22.682 22.827 30.962 1.00 69.88 176 ILE A C 1
ATOM 1348 O O . ILE A 1 176 ? 23.876 22.825 31.261 1.00 69.88 176 ILE A O 1
ATOM 1352 N N . ARG A 1 177 ? 21.718 22.667 31.883 1.00 68.88 177 ARG A N 1
ATOM 1353 C CA . ARG A 1 177 ? 22.007 22.481 33.318 1.00 68.88 177 ARG A CA 1
ATOM 1354 C C . ARG A 1 177 ? 22.848 21.238 33.590 1.00 68.88 177 ARG A C 1
ATOM 1356 O O . ARG A 1 177 ? 23.756 21.308 34.417 1.00 68.88 177 ARG A O 1
ATOM 1363 N N . LEU A 1 178 ? 22.582 20.131 32.895 1.00 67.62 178 LEU A N 1
ATOM 1364 C CA . LEU A 1 178 ? 23.387 18.916 33.016 1.00 67.62 178 LEU A CA 1
ATOM 1365 C C . LEU A 1 178 ? 24.840 19.188 32.602 1.00 67.62 178 LEU A C 1
ATOM 1367 O O . LEU A 1 178 ? 25.763 18.885 33.354 1.00 67.62 178 LEU A O 1
ATOM 1371 N N . MET A 1 179 ? 25.047 19.822 31.445 1.00 63.88 179 MET A N 1
ATOM 1372 C CA . MET A 1 179 ? 26.387 20.134 30.936 1.00 63.88 179 MET A CA 1
ATOM 1373 C C . MET A 1 179 ? 27.151 21.117 31.835 1.00 63.88 179 MET A C 1
ATOM 1375 O O . MET A 1 179 ? 28.342 20.925 32.075 1.00 63.88 179 MET A O 1
ATOM 1379 N N . GLU A 1 180 ? 26.484 22.143 32.368 1.00 65.44 180 GLU A N 1
ATOM 1380 C CA . GLU A 1 180 ? 27.080 23.075 33.336 1.00 65.44 180 GLU A CA 1
ATOM 1381 C C . GLU A 1 180 ? 27.400 22.397 34.675 1.00 65.44 180 GLU A C 1
ATOM 1383 O O . GLU A 1 180 ? 28.433 22.686 35.282 1.00 65.44 180 GLU A O 1
ATOM 1388 N N . GLY A 1 181 ? 26.539 21.486 35.136 1.00 64.38 181 GLY A N 1
ATOM 1389 C CA . GLY A 1 181 ? 26.766 20.691 36.341 1.00 64.38 181 GLY A CA 1
ATOM 1390 C C . GLY A 1 181 ? 27.978 19.769 36.201 1.00 64.38 181 GLY A C 1
ATOM 1391 O O . GLY A 1 181 ? 28.829 19.739 37.090 1.00 64.38 181 GLY A O 1
ATOM 1392 N N . ILE A 1 182 ? 28.112 19.103 35.051 1.00 63.12 182 ILE A N 1
ATOM 1393 C CA . ILE A 1 182 ? 29.279 18.279 34.703 1.00 63.12 182 ILE A CA 1
ATOM 1394 C C . ILE A 1 182 ? 30.549 19.139 34.633 1.00 63.12 182 ILE A C 1
ATOM 1396 O O . ILE A 1 182 ? 31.575 18.760 35.193 1.00 63.12 182 ILE A O 1
ATOM 1400 N N . ALA A 1 183 ? 30.486 20.321 34.011 1.00 57.81 183 ALA A N 1
ATOM 1401 C CA . ALA A 1 183 ? 31.628 21.234 33.910 1.00 57.81 183 ALA A CA 1
ATOM 1402 C C . ALA A 1 183 ? 32.062 21.823 35.268 1.00 57.81 183 ALA A C 1
ATOM 1404 O O . ALA A 1 183 ? 33.244 22.089 35.478 1.00 57.81 183 ALA A O 1
ATOM 1405 N N . LYS A 1 184 ? 31.130 22.019 36.212 1.00 60.38 184 LYS A N 1
ATOM 1406 C CA . LYS A 1 184 ? 31.436 22.502 37.571 1.00 60.38 184 LYS A CA 1
ATOM 1407 C C . LYS A 1 184 ? 32.068 21.438 38.469 1.00 60.38 184 LYS A C 1
ATOM 1409 O O . LYS A 1 184 ? 32.792 21.810 39.391 1.00 60.38 184 LYS A O 1
ATOM 1414 N N . GLN A 1 185 ? 31.857 20.144 38.212 1.00 60.03 185 GLN A N 1
ATOM 1415 C CA . GLN A 1 185 ? 32.475 19.041 38.970 1.00 60.03 185 GLN A CA 1
ATOM 1416 C C . GLN A 1 185 ? 33.942 18.802 38.574 1.00 60.03 185 GLN A C 1
ATOM 1418 O O . GLN A 1 185 ? 34.375 17.665 38.403 1.00 60.03 185 GLN A O 1
ATOM 1423 N N . ASN A 1 186 ? 34.710 19.892 38.475 1.00 50.34 186 ASN A N 1
ATOM 1424 C CA . ASN A 1 186 ? 36.011 20.057 37.818 1.00 50.34 186 ASN A CA 1
ATOM 1425 C C . ASN A 1 186 ? 37.171 19.160 38.309 1.00 50.34 186 ASN A C 1
ATOM 1427 O O . ASN A 1 186 ? 38.307 19.402 37.920 1.00 50.34 186 ASN A O 1
ATOM 1431 N N . GLN A 1 187 ? 36.919 18.144 39.139 1.00 48.91 187 GLN A N 1
ATOM 1432 C CA . GLN A 1 187 ? 37.880 17.099 39.520 1.00 48.91 187 GLN A CA 1
ATOM 1433 C C . GLN A 1 187 ? 37.251 15.870 40.214 1.00 48.91 187 GLN A C 1
ATOM 1435 O O . GLN A 1 187 ? 37.970 14.906 40.470 1.00 48.91 187 GLN A O 1
ATOM 1440 N N . ASP A 1 188 ? 35.933 15.839 40.479 1.00 50.94 188 ASP A N 1
ATOM 1441 C CA . ASP A 1 188 ? 35.320 14.764 41.279 1.00 50.94 188 ASP A CA 1
ATOM 1442 C C . ASP A 1 188 ? 33.944 14.296 40.759 1.00 50.94 188 ASP A C 1
ATOM 1444 O O . ASP A 1 188 ? 32.903 14.391 41.416 1.00 50.94 188 ASP A O 1
ATOM 1448 N N . LEU A 1 189 ? 33.967 13.759 39.533 1.00 54.28 189 LEU A N 1
ATOM 1449 C CA . LEU A 1 189 ? 32.868 13.053 38.850 1.00 54.28 189 LEU A CA 1
ATOM 1450 C C . LEU A 1 189 ? 32.578 11.690 39.510 1.00 54.28 189 LEU A C 1
ATOM 1452 O O . LEU A 1 189 ? 32.841 10.635 38.926 1.00 54.28 189 LEU A O 1
ATOM 1456 N N . SER A 1 190 ? 32.154 11.682 40.774 1.00 57.16 190 SER A N 1
ATOM 1457 C CA . SER A 1 190 ? 31.733 10.446 41.441 1.00 57.16 190 SER A CA 1
ATOM 1458 C C . SER A 1 190 ? 30.321 10.055 40.987 1.00 57.16 190 SER A C 1
ATOM 1460 O O . SER A 1 190 ? 29.464 10.912 40.755 1.00 57.16 190 SER A O 1
ATOM 1462 N N . ARG A 1 191 ? 30.052 8.746 40.893 1.00 54.78 191 ARG A N 1
ATOM 1463 C CA . ARG A 1 191 ? 28.742 8.185 40.507 1.00 54.78 191 ARG A CA 1
ATOM 1464 C C . ARG A 1 191 ? 27.586 8.732 41.354 1.00 54.78 191 ARG A C 1
ATOM 1466 O O . ARG A 1 191 ? 26.478 8.904 40.854 1.00 54.78 191 ARG A O 1
ATOM 1473 N N . ASN A 1 192 ? 27.866 9.063 42.614 1.00 56.78 192 ASN A N 1
ATOM 1474 C CA . ASN A 1 192 ? 26.898 9.652 43.534 1.00 56.78 192 ASN A CA 1
ATOM 1475 C C . ASN A 1 192 ? 26.614 11.124 43.215 1.00 56.78 192 ASN A C 1
ATOM 1477 O O . ASN A 1 192 ? 25.457 11.527 43.228 1.00 56.78 192 ASN A O 1
ATOM 1481 N N . ASN A 1 193 ? 27.628 11.914 42.860 1.00 60.69 193 ASN A N 1
ATOM 1482 C CA . ASN A 1 193 ? 27.444 13.331 42.540 1.00 60.69 193 ASN A CA 1
ATOM 1483 C C . ASN A 1 193 ? 26.691 13.539 41.215 1.00 60.69 193 ASN A C 1
ATOM 1485 O O . ASN A 1 193 ? 25.926 14.493 41.091 1.00 60.69 193 ASN A O 1
ATOM 1489 N N . LEU A 1 194 ? 26.881 12.651 40.233 1.00 61.53 194 LEU A N 1
ATOM 1490 C CA . LEU A 1 194 ? 26.139 12.678 38.967 1.00 61.53 194 LEU A CA 1
ATOM 1491 C C . LEU A 1 194 ? 24.694 12.180 39.121 1.00 61.53 194 LEU A C 1
ATOM 1493 O O . LEU A 1 194 ? 23.794 12.747 38.507 1.00 61.53 194 LEU A O 1
ATOM 1497 N N . ARG A 1 195 ? 24.451 11.181 39.984 1.00 64.31 195 ARG A N 1
ATOM 1498 C CA . ARG A 1 195 ? 23.088 10.763 40.358 1.00 64.31 195 ARG A CA 1
ATOM 1499 C C . ARG A 1 195 ? 22.331 11.860 41.099 1.00 64.31 195 ARG A C 1
ATOM 1501 O O . ARG A 1 195 ? 21.204 12.147 40.728 1.00 64.31 195 ARG A O 1
ATOM 1508 N N . LEU A 1 196 ? 22.963 12.519 42.072 1.00 67.31 196 LEU A N 1
ATOM 1509 C CA . LEU A 1 196 ? 22.354 13.640 42.795 1.00 67.31 196 LEU A CA 1
ATOM 1510 C C . LEU A 1 196 ? 22.011 14.806 41.859 1.00 67.31 196 LEU A C 1
ATOM 1512 O O . LEU A 1 196 ? 20.936 15.380 41.974 1.00 67.31 196 LEU A O 1
ATOM 1516 N N . LEU A 1 197 ? 22.887 15.116 40.897 1.00 66.31 197 LEU A N 1
ATOM 1517 C CA . LEU A 1 197 ? 22.617 16.125 39.871 1.00 66.31 197 LEU A CA 1
ATOM 1518 C C . LEU A 1 197 ? 21.423 15.726 38.984 1.00 66.31 197 LEU A C 1
ATOM 1520 O O . LEU A 1 197 ? 20.582 16.565 38.678 1.00 66.31 197 LEU A O 1
ATOM 1524 N N . LEU A 1 198 ? 21.336 14.454 38.582 1.00 67.75 198 LEU A N 1
ATOM 1525 C CA . LEU A 1 198 ? 20.232 13.935 37.771 1.00 67.75 198 LEU A CA 1
ATOM 1526 C C . LEU A 1 198 ? 18.903 13.934 38.543 1.00 67.75 198 LEU A C 1
ATOM 1528 O O . LEU A 1 198 ? 17.870 14.267 37.966 1.00 67.75 198 LEU A O 1
ATOM 1532 N N . ASP A 1 199 ? 18.925 13.615 39.836 1.00 71.38 199 ASP A N 1
ATOM 1533 C CA . ASP A 1 199 ? 17.746 13.654 40.704 1.00 71.38 199 ASP A CA 1
ATOM 1534 C C . ASP A 1 199 ? 17.274 15.098 40.952 1.00 71.38 199 ASP A C 1
ATOM 1536 O O . ASP A 1 199 ? 16.077 15.371 40.867 1.00 71.38 199 ASP A O 1
ATOM 1540 N N . ASP A 1 200 ? 18.188 16.052 41.157 1.00 70.94 200 ASP A N 1
ATOM 1541 C CA . ASP A 1 200 ? 17.856 17.487 41.231 1.00 70.94 200 ASP A CA 1
ATOM 1542 C C . ASP A 1 200 ? 17.237 17.999 39.918 1.00 70.94 200 ASP A C 1
ATOM 1544 O O . ASP A 1 200 ? 16.278 18.774 39.923 1.00 70.94 200 ASP A O 1
ATOM 1548 N N . ILE A 1 201 ? 17.755 17.543 38.772 1.00 66.44 201 ILE A N 1
ATOM 1549 C CA . ILE A 1 201 ? 17.242 17.877 37.436 1.00 66.44 201 ILE A CA 1
ATOM 1550 C C . ILE A 1 201 ? 15.841 17.278 37.229 1.00 66.44 201 ILE A C 1
ATOM 1552 O O . ILE A 1 201 ? 14.948 17.991 36.766 1.00 66.44 201 ILE A O 1
ATOM 1556 N N . LYS A 1 202 ? 15.608 16.019 37.624 1.00 65.00 202 LYS A N 1
ATOM 1557 C CA . LYS A 1 202 ? 14.295 15.348 37.544 1.00 65.00 202 LYS A CA 1
ATOM 1558 C C . LYS A 1 202 ? 13.239 15.995 38.441 1.00 65.00 202 LYS A C 1
ATOM 1560 O O . LYS A 1 202 ? 12.088 16.104 38.032 1.00 65.00 202 LYS A O 1
ATOM 1565 N N . ASN A 1 203 ? 13.637 16.461 39.624 1.00 68.06 203 ASN A N 1
ATOM 1566 C CA . ASN A 1 203 ? 12.749 17.109 40.594 1.00 68.06 203 ASN A CA 1
ATOM 1567 C C . ASN A 1 203 ? 12.556 18.617 40.343 1.00 68.06 203 ASN A C 1
ATOM 1569 O O . ASN A 1 203 ? 11.841 19.291 41.089 1.00 68.06 203 ASN A O 1
ATOM 1573 N N . SER A 1 204 ? 13.198 19.175 39.313 1.00 69.62 204 SER A N 1
ATOM 1574 C CA . SER A 1 204 ? 13.008 20.571 38.919 1.00 69.62 204 SER A CA 1
ATOM 1575 C C . SER A 1 204 ? 11.685 20.778 38.171 1.00 69.62 204 SER A C 1
ATOM 1577 O O . SER A 1 204 ? 11.120 19.849 37.590 1.00 69.62 204 SER A O 1
ATOM 1579 N N . HIS A 1 205 ? 11.190 22.021 38.134 1.00 63.31 205 HIS A N 1
ATOM 1580 C CA . HIS A 1 205 ? 9.977 22.349 37.377 1.00 63.31 205 HIS A CA 1
ATOM 1581 C C . HIS A 1 205 ? 10.140 22.003 35.885 1.00 63.31 205 HIS A C 1
ATOM 1583 O O . HIS A 1 205 ? 9.184 21.562 35.251 1.00 63.31 205 HIS A O 1
ATOM 1589 N N . GLU A 1 206 ? 11.332 22.173 35.310 1.00 64.38 206 GLU A N 1
ATOM 1590 C CA . GLU A 1 206 ? 11.602 21.795 33.922 1.00 64.38 206 GLU A CA 1
ATOM 1591 C C . GLU A 1 206 ? 11.625 20.265 33.734 1.00 64.38 206 GLU A C 1
ATOM 1593 O O . GLU A 1 206 ? 11.147 19.774 32.712 1.00 64.38 206 GLU A O 1
ATOM 1598 N N . GLY A 1 207 ? 12.094 19.517 34.742 1.00 59.44 207 GLY A N 1
ATOM 1599 C CA . GLY A 1 207 ? 12.108 18.048 34.777 1.00 59.44 207 GLY A CA 1
ATOM 1600 C C . GLY A 1 207 ? 10.711 17.435 34.716 1.00 59.44 207 GLY A C 1
ATOM 1601 O O . GLY A 1 207 ? 10.487 16.492 33.968 1.00 59.44 207 GLY A O 1
ATOM 1602 N N . HIS A 1 208 ? 9.740 18.034 35.407 1.00 64.44 208 HIS A N 1
ATOM 1603 C CA . HIS A 1 208 ? 8.340 17.595 35.365 1.00 64.44 208 HIS A CA 1
ATOM 1604 C C . HIS A 1 208 ? 7.610 17.900 34.044 1.00 64.44 208 HIS A C 1
ATOM 1606 O O . HIS A 1 208 ? 6.525 17.370 33.816 1.00 64.44 208 HIS A O 1
ATOM 1612 N N . VAL A 1 209 ? 8.168 18.770 33.195 1.00 66.31 209 VAL A N 1
ATOM 1613 C CA . VAL A 1 209 ? 7.543 19.219 31.936 1.00 66.31 209 VAL A CA 1
ATOM 1614 C C . VAL A 1 209 ? 8.220 18.600 30.701 1.00 66.31 209 VAL A C 1
ATOM 1616 O O . VAL A 1 209 ? 7.640 18.600 29.613 1.00 66.31 209 VAL A O 1
ATOM 1619 N N . ALA A 1 210 ? 9.441 18.076 30.839 1.00 57.94 210 ALA A N 1
ATOM 1620 C CA . ALA A 1 210 ? 10.188 17.472 29.741 1.00 57.94 210 ALA A CA 1
ATOM 1621 C C . ALA A 1 210 ? 9.652 16.074 29.349 1.00 57.94 210 ALA A C 1
ATOM 1623 O O . ALA A 1 210 ? 9.138 15.354 30.204 1.00 57.94 210 ALA A O 1
ATOM 1624 N N . PRO A 1 211 ? 9.772 15.665 28.067 1.00 64.62 211 PRO A N 1
ATOM 1625 C CA . PRO A 1 211 ? 9.366 14.333 27.617 1.00 64.62 211 PRO A CA 1
ATOM 1626 C C . PRO A 1 211 ? 10.135 13.211 28.327 1.00 64.62 211 PRO A C 1
ATOM 1628 O O . PRO A 1 211 ? 11.356 13.278 28.465 1.00 64.62 211 PRO A O 1
ATOM 1631 N N . GLU A 1 212 ? 9.421 12.159 28.718 1.00 59.84 212 GLU A N 1
ATOM 1632 C CA . GLU A 1 212 ? 9.949 11.036 29.506 1.00 59.84 212 GLU A CA 1
ATOM 1633 C C . GLU A 1 212 ? 11.040 10.243 28.761 1.00 59.84 212 GLU A C 1
ATOM 1635 O O . GLU A 1 212 ? 12.058 9.895 29.356 1.00 59.84 212 GLU A O 1
ATOM 1640 N N . GLU A 1 213 ? 10.894 10.073 27.440 1.00 56.12 213 GLU A N 1
ATOM 1641 C CA . GLU A 1 213 ? 11.917 9.481 26.556 1.00 56.12 213 GLU A CA 1
ATOM 1642 C C . GLU A 1 213 ? 13.261 10.217 26.666 1.00 56.12 213 GLU A C 1
ATOM 1644 O O . GLU A 1 213 ? 14.310 9.596 26.778 1.00 56.12 213 GLU A O 1
ATOM 1649 N N . MET A 1 214 ? 13.246 11.548 26.753 1.00 59.34 214 MET A N 1
ATOM 1650 C CA . MET A 1 214 ? 14.480 12.331 26.825 1.00 59.34 214 MET A CA 1
ATOM 1651 C C . MET A 1 214 ? 15.121 12.296 28.222 1.00 59.34 214 MET A C 1
ATOM 1653 O O . MET A 1 214 ? 16.341 12.383 28.347 1.00 59.34 214 MET A O 1
ATOM 1657 N N . LEU A 1 215 ? 14.320 12.171 29.287 1.00 57.31 215 LEU A N 1
ATOM 1658 C CA . LEU A 1 215 ? 14.835 11.940 30.643 1.00 57.31 215 LEU A CA 1
ATOM 1659 C C . LEU A 1 215 ? 15.477 10.552 30.770 1.00 57.31 215 LEU A C 1
ATOM 1661 O O . LEU A 1 215 ? 16.411 10.395 31.560 1.00 57.31 215 LEU A O 1
ATOM 1665 N N . SER A 1 216 ? 14.992 9.580 29.989 1.00 62.41 216 SER A N 1
ATOM 1666 C CA . SER A 1 216 ? 15.613 8.264 29.826 1.00 62.41 216 SER A CA 1
ATOM 1667 C C . SER A 1 216 ? 16.949 8.378 29.093 1.00 62.41 216 SER A C 1
ATOM 1669 O O . SER A 1 216 ? 17.962 7.970 29.654 1.00 62.41 216 SER A O 1
ATOM 1671 N N . ASP A 1 217 ? 16.988 9.049 27.937 1.00 57.06 217 ASP A N 1
ATOM 1672 C CA . ASP A 1 217 ? 18.228 9.281 27.178 1.00 57.06 217 ASP A CA 1
ATOM 1673 C C . ASP A 1 217 ? 19.288 10.028 28.012 1.00 57.06 217 ASP A C 1
ATOM 1675 O O . ASP A 1 217 ? 20.476 9.705 27.980 1.00 57.06 217 ASP A O 1
ATOM 1679 N N . LEU A 1 218 ? 18.875 11.026 28.808 1.00 57.19 218 LEU A N 1
ATOM 1680 C CA . LEU A 1 218 ? 19.773 11.738 29.727 1.00 57.19 218 LEU A CA 1
ATOM 1681 C C . LEU A 1 218 ? 20.320 10.813 30.824 1.00 57.19 218 LEU A C 1
ATOM 1683 O O . LEU A 1 218 ? 21.483 10.934 31.214 1.00 57.19 218 LEU A O 1
ATOM 1687 N N . ALA A 1 219 ? 19.478 9.928 31.363 1.00 61.75 219 ALA A N 1
ATOM 1688 C CA . ALA A 1 219 ? 19.873 8.982 32.400 1.00 61.75 219 ALA A CA 1
ATOM 1689 C C . ALA A 1 219 ? 20.841 7.923 31.857 1.00 61.75 219 ALA A C 1
ATOM 1691 O O . ALA A 1 219 ? 21.787 7.553 32.555 1.00 61.75 219 ALA A O 1
ATOM 1692 N N . GLU A 1 220 ? 20.637 7.493 30.614 1.00 59.59 220 GLU A N 1
ATOM 1693 C CA . GLU A 1 220 ? 21.500 6.560 29.894 1.00 59.59 220 GLU A CA 1
ATOM 1694 C C . GLU A 1 220 ? 22.872 7.181 29.597 1.00 59.59 220 GLU A C 1
ATOM 1696 O O . GLU A 1 220 ? 23.892 6.613 29.983 1.00 59.59 220 GLU A O 1
ATOM 1701 N N . GLN A 1 221 ? 22.919 8.419 29.090 1.00 56.66 221 GLN A N 1
ATOM 1702 C CA . GLN A 1 221 ? 24.181 9.148 28.886 1.00 56.66 221 GLN A CA 1
ATOM 1703 C C . GLN A 1 221 ? 24.980 9.327 30.191 1.00 56.66 221 GLN A C 1
ATOM 1705 O O . GLN A 1 221 ? 26.209 9.230 30.206 1.00 56.66 221 GLN A O 1
ATOM 1710 N N . VAL A 1 222 ? 24.304 9.576 31.320 1.00 56.28 222 VAL A N 1
ATOM 1711 C CA . VAL A 1 222 ? 24.956 9.661 32.641 1.00 56.28 222 VAL A CA 1
ATOM 1712 C C . VAL A 1 222 ? 25.462 8.293 33.119 1.00 56.28 222 VAL A C 1
ATOM 1714 O O . VAL A 1 222 ? 26.518 8.223 33.761 1.00 56.28 222 VAL A O 1
ATOM 1717 N N . ALA A 1 223 ? 24.750 7.209 32.798 1.00 55.66 223 ALA A N 1
ATOM 1718 C CA . ALA A 1 223 ? 25.169 5.843 33.103 1.00 55.66 223 ALA A CA 1
ATOM 1719 C C . ALA A 1 223 ? 26.418 5.438 32.301 1.00 55.66 223 ALA A C 1
ATOM 1721 O O . ALA A 1 223 ? 27.367 4.918 32.889 1.00 55.66 223 ALA A O 1
ATOM 1722 N N . GLU A 1 224 ? 26.482 5.763 31.010 1.00 53.44 224 GLU A N 1
ATOM 1723 C CA . GLU A 1 224 ? 27.659 5.519 30.163 1.00 53.44 224 GLU A CA 1
ATOM 1724 C C . GLU A 1 224 ? 28.901 6.266 30.671 1.00 53.44 224 GLU A C 1
ATOM 1726 O O . GLU A 1 224 ? 29.960 5.665 30.866 1.00 53.44 224 GLU A O 1
ATOM 1731 N N . MET A 1 225 ? 28.763 7.554 31.019 1.00 51.41 225 MET A N 1
ATOM 1732 C CA . MET A 1 225 ? 29.864 8.357 31.575 1.00 51.41 225 MET A CA 1
ATOM 1733 C C . MET A 1 225 ? 30.407 7.823 32.914 1.00 51.41 225 MET A C 1
ATOM 1735 O O . MET A 1 225 ? 31.545 8.122 33.282 1.00 51.41 225 MET A O 1
ATOM 1739 N N . THR A 1 226 ? 29.613 7.053 33.668 1.00 49.69 226 THR A N 1
ATOM 1740 C CA . THR A 1 226 ? 30.052 6.443 34.936 1.00 49.69 226 THR A CA 1
ATOM 1741 C C . THR A 1 226 ? 30.710 5.075 34.760 1.00 49.69 226 THR A C 1
ATOM 1743 O O . THR A 1 226 ? 31.552 4.715 35.584 1.00 49.69 226 THR A O 1
ATOM 1746 N N . ILE A 1 227 ? 30.399 4.356 33.677 1.00 46.31 227 ILE A N 1
ATOM 1747 C CA . ILE A 1 227 ? 31.008 3.064 33.327 1.00 46.31 227 ILE A CA 1
ATOM 1748 C C . ILE A 1 227 ? 32.471 3.249 32.881 1.00 46.31 227 ILE A C 1
ATOM 1750 O O . ILE A 1 227 ? 33.351 2.508 33.326 1.00 46.31 227 ILE A O 1
ATOM 1754 N N . ASP A 1 228 ? 32.761 4.296 32.104 1.00 44.22 228 ASP A N 1
ATOM 1755 C CA . ASP A 1 228 ? 34.100 4.557 31.549 1.00 44.22 228 ASP A CA 1
ATOM 1756 C C . ASP A 1 228 ? 35.174 4.854 32.625 1.00 44.22 228 ASP A C 1
ATOM 1758 O O . ASP A 1 228 ? 36.338 4.464 32.498 1.00 44.22 228 ASP A O 1
ATOM 1762 N N . ARG A 1 229 ? 34.804 5.495 33.748 1.00 41.38 229 ARG A N 1
ATOM 1763 C CA . ARG A 1 229 ? 35.748 5.838 34.837 1.00 41.38 229 ARG A CA 1
ATOM 1764 C C . ARG A 1 229 ? 36.061 4.655 35.763 1.00 41.38 229 ARG A C 1
ATOM 1766 O O . ARG A 1 229 ? 37.208 4.520 36.195 1.00 41.38 229 ARG A O 1
ATOM 1773 N N . GLU A 1 230 ? 35.078 3.804 36.073 1.00 43.66 230 GLU A N 1
ATOM 1774 C CA . GLU A 1 230 ? 35.285 2.578 36.872 1.00 43.66 230 GLU A CA 1
ATOM 1775 C C . GLU A 1 230 ? 36.189 1.585 36.127 1.00 43.66 230 GLU A C 1
ATOM 1777 O O . GLU A 1 230 ? 37.100 1.004 36.725 1.00 43.66 230 GLU A O 1
ATOM 1782 N N . TYR A 1 231 ? 36.019 1.472 34.806 1.00 40.91 231 TYR A N 1
ATOM 1783 C CA . TYR A 1 231 ? 36.875 0.650 33.953 1.00 40.91 231 TYR A CA 1
ATOM 1784 C C . TYR A 1 231 ? 38.327 1.171 33.922 1.00 40.91 231 TYR A C 1
ATOM 1786 O O . TYR A 1 231 ? 39.268 0.391 34.085 1.00 40.91 231 TYR A O 1
ATOM 1794 N N . MET A 1 232 ? 38.524 2.493 33.849 1.00 35.34 232 MET A N 1
ATOM 1795 C CA . MET A 1 232 ? 39.848 3.139 33.889 1.00 35.34 232 MET A CA 1
ATOM 1796 C C . MET A 1 232 ? 40.567 2.994 35.246 1.00 35.34 232 MET A C 1
ATOM 1798 O O . MET A 1 232 ? 41.763 2.702 35.284 1.00 35.34 232 MET A O 1
ATOM 1802 N N . LEU A 1 233 ? 39.856 3.143 36.371 1.00 40.12 233 LEU A N 1
ATOM 1803 C CA . LEU A 1 233 ? 40.434 2.984 37.717 1.00 40.12 233 LEU A CA 1
ATOM 1804 C C . LEU A 1 233 ? 40.781 1.521 38.042 1.00 40.12 233 LEU A C 1
ATOM 1806 O O . LEU A 1 233 ? 41.751 1.270 38.761 1.00 40.12 233 LEU A O 1
ATOM 1810 N N . SER A 1 234 ? 40.044 0.557 37.477 1.00 42.72 234 SER A N 1
ATOM 1811 C CA . SER A 1 234 ? 40.315 -0.877 37.654 1.00 42.72 234 SER A CA 1
ATOM 1812 C C . SER A 1 234 ? 41.643 -1.328 37.027 1.00 42.72 234 SER A C 1
ATOM 1814 O O . SER A 1 234 ? 42.314 -2.205 37.571 1.00 42.72 234 SER A O 1
ATOM 1816 N N . ARG A 1 235 ? 42.084 -0.684 35.933 1.00 35.53 235 ARG A N 1
ATOM 1817 C CA . ARG A 1 235 ? 43.378 -0.971 35.289 1.00 35.53 235 ARG A CA 1
ATOM 1818 C C . ARG A 1 235 ? 44.577 -0.334 35.990 1.00 35.53 235 ARG A C 1
ATOM 1820 O O . ARG A 1 235 ? 45.677 -0.866 35.878 1.00 35.53 235 ARG A O 1
ATOM 1827 N N . LEU A 1 236 ? 44.383 0.766 36.718 1.00 34.75 236 LEU A N 1
ATOM 1828 C CA . LEU A 1 236 ? 45.466 1.462 37.426 1.00 34.75 236 LEU A CA 1
ATOM 1829 C C . LEU A 1 236 ? 45.904 0.757 38.724 1.00 34.75 236 LEU A C 1
ATOM 1831 O O . LEU A 1 236 ? 47.049 0.921 39.129 1.00 34.75 236 LEU A O 1
ATOM 1835 N N . ASN A 1 237 ? 45.038 -0.048 39.354 1.00 36.75 237 ASN A N 1
ATOM 1836 C CA . ASN A 1 237 ? 45.254 -0.557 40.721 1.00 36.75 237 ASN A CA 1
ATOM 1837 C C . ASN A 1 237 ? 45.357 -2.093 40.876 1.00 36.75 237 ASN A C 1
ATOM 1839 O O . ASN A 1 237 ? 45.239 -2.594 41.990 1.00 36.75 237 ASN A O 1
ATOM 1843 N N . GLY A 1 238 ? 45.579 -2.871 39.812 1.00 32.47 238 GLY A N 1
ATOM 1844 C CA . GLY A 1 238 ? 45.313 -4.320 39.845 1.00 32.47 238 GLY A CA 1
ATOM 1845 C C . GLY A 1 238 ? 46.438 -5.288 39.461 1.00 32.47 238 GLY A C 1
ATOM 1846 O O . GLY A 1 238 ? 46.174 -6.202 38.686 1.00 32.47 238 GLY A O 1
ATOM 1847 N N . GLN A 1 239 ? 47.658 -5.160 39.999 1.00 31.08 239 GLN A N 1
ATOM 1848 C CA . GLN A 1 239 ? 48.592 -6.296 40.131 1.00 31.08 239 GLN A CA 1
ATOM 1849 C C . GLN A 1 239 ? 48.680 -6.722 41.609 1.00 31.08 239 GLN A C 1
ATOM 1851 O O . GLN A 1 239 ? 48.890 -5.873 42.466 1.00 31.08 239 GLN A O 1
ATOM 1856 N N . GLN A 1 240 ? 48.615 -8.045 41.845 1.00 30.00 240 GLN A N 1
ATOM 1857 C CA . GLN A 1 240 ? 48.861 -8.808 43.093 1.00 30.00 240 GLN A CA 1
ATOM 1858 C C . GLN A 1 240 ? 47.703 -8.975 44.110 1.00 30.00 240 GLN A C 1
ATOM 1860 O O . GLN A 1 240 ? 47.440 -8.078 44.899 1.00 30.00 240 GLN A O 1
ATOM 1865 N N . LEU A 1 241 ? 47.108 -10.183 44.206 1.00 28.31 241 LEU A N 1
ATOM 1866 C CA . LEU A 1 241 ? 47.385 -11.197 45.261 1.00 28.31 241 LEU A CA 1
ATOM 1867 C C . LEU A 1 241 ? 46.390 -12.386 45.281 1.00 28.31 241 LEU A C 1
ATOM 1869 O O . LEU A 1 241 ? 45.254 -12.300 44.831 1.00 28.31 241 LEU A O 1
ATOM 1873 N N . GLN A 1 242 ? 46.897 -13.514 45.791 1.00 28.14 242 GLN A N 1
ATOM 1874 C CA . GLN A 1 242 ? 46.351 -14.880 45.866 1.00 28.14 242 GLN A CA 1
ATOM 1875 C C . GLN A 1 242 ? 45.366 -15.115 47.039 1.00 28.14 242 GLN A C 1
ATOM 1877 O O . GLN A 1 242 ? 45.525 -14.500 48.087 1.00 28.14 242 GLN A O 1
ATOM 1882 N N . GLY A 1 243 ? 44.509 -16.151 46.936 1.00 25.64 243 GLY A N 1
ATOM 1883 C CA . GLY A 1 243 ? 44.258 -17.094 48.050 1.00 25.64 243 GLY A CA 1
ATOM 1884 C C . GLY A 1 243 ? 42.832 -17.269 48.627 1.00 25.64 243 GLY A C 1
ATOM 1885 O O . GLY A 1 243 ? 42.301 -16.383 49.278 1.00 25.64 243 GLY A O 1
ATOM 1886 N N . SER A 1 244 ? 42.323 -18.509 48.517 1.00 23.84 244 SER A N 1
ATOM 1887 C CA . SER A 1 244 ? 41.398 -19.256 49.414 1.00 23.84 244 SER A CA 1
ATOM 1888 C C . SER A 1 244 ? 39.892 -18.909 49.551 1.00 23.84 244 SER A C 1
ATOM 1890 O O . SER A 1 244 ? 39.500 -17.946 50.193 1.00 23.84 244 SER A O 1
ATOM 1892 N N . THR A 1 245 ? 39.071 -19.836 49.025 1.00 28.62 245 THR A N 1
ATOM 1893 C CA . THR A 1 245 ? 37.819 -20.451 49.548 1.00 28.62 245 THR A CA 1
ATOM 1894 C C . THR A 1 245 ? 36.845 -19.656 50.440 1.00 28.62 245 THR A C 1
ATOM 1896 O O . THR A 1 245 ? 37.119 -19.454 51.619 1.00 28.62 245 THR A O 1
ATOM 1899 N N . THR A 1 246 ? 35.615 -19.415 49.953 1.00 23.84 246 THR A N 1
ATOM 1900 C CA . THR A 1 246 ? 34.323 -19.940 50.485 1.00 23.84 246 THR A CA 1
ATOM 1901 C C . THR A 1 246 ? 33.114 -19.394 49.702 1.00 23.84 246 THR A C 1
ATOM 1903 O O . THR A 1 246 ? 33.172 -18.337 49.085 1.00 23.84 246 THR A O 1
ATOM 1906 N N . ASN A 1 247 ? 32.028 -20.175 49.703 1.00 31.09 247 ASN A N 1
ATOM 1907 C CA . ASN A 1 247 ? 30.776 -19.995 48.962 1.00 31.09 247 ASN A CA 1
ATOM 1908 C C . ASN A 1 247 ? 30.125 -18.606 49.083 1.00 31.09 247 ASN A C 1
ATOM 1910 O O . ASN A 1 247 ? 29.614 -18.241 50.137 1.00 31.09 247 ASN A O 1
ATOM 1914 N N . SER A 1 248 ? 30.023 -17.915 47.950 1.00 23.09 248 SER A N 1
ATOM 1915 C CA . SER A 1 248 ? 28.870 -17.116 47.511 1.00 23.09 248 SER A CA 1
ATOM 1916 C C . SER A 1 248 ? 29.135 -16.719 46.055 1.00 23.09 248 SER A C 1
ATOM 1918 O O . SER A 1 248 ? 30.247 -16.313 45.732 1.00 23.09 248 SER A O 1
ATOM 1920 N N . THR A 1 249 ? 28.170 -16.875 45.151 1.00 25.61 249 THR A N 1
ATOM 1921 C CA . THR A 1 249 ? 28.274 -16.354 43.778 1.00 25.61 249 THR A CA 1
ATOM 1922 C C . THR A 1 249 ? 27.443 -15.080 43.658 1.00 25.61 249 THR A C 1
ATOM 1924 O O . THR A 1 249 ? 26.231 -15.178 43.455 1.00 25.61 249 THR A O 1
ATOM 1927 N N . PRO A 1 250 ? 28.052 -13.888 43.786 1.00 23.86 250 PRO A N 1
ATOM 1928 C CA . PRO A 1 250 ? 27.495 -12.660 43.262 1.00 23.86 250 PRO A CA 1
ATOM 1929 C C . PRO A 1 250 ? 27.927 -12.447 41.803 1.00 23.86 250 PRO A C 1
ATOM 1931 O O . PRO A 1 250 ? 29.079 -12.621 41.414 1.00 23.86 250 PRO A O 1
ATOM 1934 N N . SER A 1 251 ? 26.911 -12.082 41.036 1.00 28.72 251 SER A N 1
ATOM 1935 C CA . SER A 1 251 ? 26.836 -11.564 39.676 1.00 28.72 251 SER A CA 1
ATOM 1936 C C . SER A 1 251 ? 27.814 -10.436 39.314 1.00 28.72 251 SER A C 1
ATOM 1938 O O . SER A 1 251 ? 28.197 -9.638 40.166 1.00 28.72 251 SER A O 1
ATOM 1940 N N . ASN A 1 252 ? 28.004 -10.296 37.996 1.00 31.92 252 ASN A N 1
ATOM 1941 C CA . ASN A 1 252 ? 28.478 -9.130 37.236 1.00 31.92 252 ASN A CA 1
ATOM 1942 C C . ASN A 1 252 ? 29.993 -8.906 37.121 1.00 31.92 252 ASN A C 1
ATOM 1944 O O . ASN A 1 252 ? 30.608 -8.189 37.904 1.00 31.92 252 ASN A O 1
ATOM 1948 N N . ILE A 1 253 ? 30.539 -9.399 36.003 1.00 25.44 253 ILE A N 1
ATOM 1949 C CA . ILE A 1 253 ? 31.666 -8.789 35.288 1.00 25.44 253 ILE A CA 1
ATOM 1950 C C . ILE A 1 253 ? 31.194 -8.583 33.842 1.00 25.44 253 ILE A C 1
ATOM 1952 O O . ILE A 1 253 ? 30.918 -9.548 33.131 1.00 25.44 253 ILE A O 1
ATOM 1956 N N . GLY A 1 254 ? 31.023 -7.316 33.453 1.00 29.48 254 GLY A N 1
ATOM 1957 C CA . GLY A 1 254 ? 30.544 -6.902 32.135 1.00 29.48 254 GLY A CA 1
ATOM 1958 C C . GLY A 1 254 ? 31.550 -7.229 31.035 1.00 29.48 254 GLY A C 1
ATOM 1959 O O . GLY A 1 254 ? 32.741 -6.944 31.162 1.00 29.48 254 GLY A O 1
ATOM 1960 N N . SER A 1 255 ? 31.055 -7.829 29.955 1.00 24.92 255 SER A N 1
ATOM 1961 C CA . SER A 1 255 ? 31.807 -8.079 28.730 1.00 24.92 255 SER A CA 1
ATOM 1962 C C . SER A 1 255 ? 31.132 -7.375 27.553 1.00 24.92 255 SER A C 1
ATOM 1964 O O . SER A 1 255 ? 29.908 -7.338 27.450 1.00 24.92 255 SER A O 1
ATOM 1966 N N . PHE A 1 256 ? 31.997 -6.763 26.742 1.00 27.20 256 PHE A N 1
ATOM 1967 C CA . PHE A 1 256 ? 31.798 -6.170 25.424 1.00 27.20 256 PHE A CA 1
ATOM 1968 C C . PHE A 1 256 ? 30.610 -6.739 24.646 1.00 27.20 256 PHE A C 1
ATOM 1970 O O . PHE A 1 256 ? 30.600 -7.938 24.373 1.00 27.20 256 PHE A O 1
ATOM 1977 N N . GLN A 1 257 ? 29.694 -5.864 24.208 1.00 30.64 257 GLN A N 1
ATOM 1978 C CA . GLN A 1 257 ? 28.576 -6.256 23.353 1.00 30.64 257 GLN A CA 1
ATOM 1979 C C . GLN A 1 257 ? 29.079 -6.798 22.013 1.00 30.64 257 GLN A C 1
ATOM 1981 O O . GLN A 1 257 ? 29.457 -6.073 21.094 1.00 30.64 257 GLN A O 1
ATOM 1986 N N . THR A 1 258 ? 29.106 -8.120 21.934 1.00 33.44 258 THR A N 1
ATOM 1987 C CA . THR A 1 258 ? 29.246 -8.883 20.699 1.00 33.44 258 THR A CA 1
ATOM 1988 C C . THR A 1 258 ? 27.961 -8.759 19.869 1.00 33.44 258 THR A C 1
ATOM 1990 O O . THR A 1 258 ? 26.906 -8.391 20.383 1.00 33.44 258 THR A O 1
ATOM 1993 N N . LEU A 1 259 ? 28.012 -9.107 18.577 1.00 31.08 259 LEU A N 1
ATOM 1994 C CA . LEU A 1 259 ? 26.823 -9.246 17.711 1.00 31.08 259 LEU A CA 1
ATOM 1995 C C . LEU A 1 259 ? 25.730 -10.153 18.321 1.00 31.08 259 LEU A C 1
ATOM 1997 O O . LEU A 1 259 ? 24.579 -10.084 17.898 1.00 31.08 259 LEU A O 1
ATOM 2001 N N . GLU A 1 260 ? 26.073 -10.993 19.302 1.00 33.47 260 GLU A N 1
ATOM 2002 C CA . GLU A 1 260 ? 25.122 -11.780 20.090 1.00 33.47 260 GLU A CA 1
ATOM 2003 C C . GLU A 1 260 ? 24.394 -10.947 21.156 1.00 33.47 260 GLU A C 1
ATOM 2005 O O . GLU A 1 260 ? 23.189 -11.113 21.296 1.00 33.47 260 GLU A O 1
ATOM 2010 N N . GLN A 1 261 ? 25.050 -9.984 21.812 1.00 34.25 261 GLN A N 1
ATOM 2011 C CA . GLN A 1 261 ? 24.415 -9.083 22.787 1.00 34.25 261 GLN A CA 1
ATOM 2012 C C . GLN A 1 261 ? 23.533 -8.007 22.141 1.00 34.25 261 GLN A C 1
ATOM 2014 O O . GLN A 1 261 ? 22.483 -7.697 22.688 1.00 34.25 261 GLN A O 1
ATOM 2019 N N . GLN A 1 262 ? 23.870 -7.503 20.945 1.00 34.94 262 GLN A N 1
ATOM 2020 C CA . GLN A 1 262 ? 22.928 -6.672 20.170 1.00 34.94 262 GLN A CA 1
ATOM 2021 C C . GLN A 1 262 ? 21.670 -7.460 19.774 1.00 34.94 262 GLN A C 1
ATOM 2023 O O . GLN A 1 262 ? 20.563 -6.934 19.847 1.00 34.94 262 GLN A O 1
ATOM 2028 N N . ARG A 1 263 ? 21.814 -8.748 19.423 1.00 38.69 263 ARG A N 1
ATOM 2029 C CA . ARG A 1 263 ? 20.655 -9.636 19.222 1.00 38.69 263 ARG A CA 1
ATOM 2030 C C . ARG A 1 263 ? 19.900 -9.905 20.525 1.00 38.69 263 ARG A C 1
ATOM 2032 O O . ARG A 1 263 ? 18.721 -10.228 20.462 1.00 38.69 263 ARG A O 1
ATOM 2039 N N . GLU A 1 264 ? 20.552 -9.820 21.681 1.00 40.38 264 GLU A N 1
ATOM 2040 C CA . GLU A 1 264 ? 19.945 -10.052 22.994 1.00 40.38 264 GLU A CA 1
ATOM 2041 C C . GLU A 1 264 ? 19.135 -8.831 23.467 1.00 40.38 264 GLU A C 1
ATOM 2043 O O . GLU A 1 264 ? 17.985 -9.005 23.863 1.00 40.38 264 GLU A O 1
ATOM 2048 N N . ASP A 1 265 ? 19.635 -7.605 23.277 1.00 41.66 265 ASP A N 1
ATOM 2049 C CA . ASP A 1 265 ? 18.887 -6.357 23.529 1.00 41.66 265 ASP A CA 1
ATOM 2050 C C . ASP A 1 265 ? 17.727 -6.134 22.535 1.00 41.66 265 ASP A C 1
ATOM 2052 O O . ASP A 1 265 ? 16.666 -5.614 22.888 1.00 41.66 265 ASP A O 1
ATOM 2056 N N . GLU A 1 266 ? 17.865 -6.585 21.283 1.00 45.78 266 GLU A N 1
ATOM 2057 C CA . GLU A 1 266 ? 16.747 -6.601 20.328 1.00 45.78 266 GLU A CA 1
ATOM 2058 C C . GLU A 1 266 ? 15.694 -7.674 20.677 1.00 45.78 266 GLU A C 1
ATOM 2060 O O . GLU A 1 266 ? 14.502 -7.484 20.416 1.00 45.78 266 GLU A O 1
ATOM 2065 N N . ARG A 1 267 ? 16.097 -8.786 21.316 1.00 50.59 267 ARG A N 1
ATOM 2066 C CA . ARG A 1 267 ? 15.180 -9.829 21.817 1.00 50.59 267 ARG A CA 1
ATOM 2067 C C . ARG A 1 267 ? 14.433 -9.400 23.075 1.00 50.59 267 ARG A C 1
ATOM 2069 O O . ARG A 1 267 ? 13.286 -9.814 23.227 1.00 50.59 267 ARG A O 1
ATOM 2076 N N . THR A 1 268 ? 15.026 -8.587 23.953 1.00 50.41 268 THR A N 1
ATOM 2077 C CA . THR A 1 268 ? 14.366 -8.110 25.184 1.00 50.41 268 THR A CA 1
ATOM 2078 C C . THR A 1 268 ? 13.247 -7.099 24.904 1.00 50.41 268 THR A C 1
ATOM 2080 O O . THR A 1 268 ? 12.277 -7.064 25.662 1.00 50.41 268 THR A O 1
ATOM 2083 N N . ASN A 1 269 ? 13.297 -6.379 23.775 1.00 60.81 269 ASN A N 1
ATOM 2084 C CA . ASN A 1 269 ? 12.278 -5.413 23.330 1.00 60.81 269 ASN A CA 1
ATOM 2085 C C . ASN A 1 269 ? 11.204 -5.981 22.372 1.00 60.81 269 ASN A C 1
ATOM 2087 O O . ASN A 1 269 ? 10.423 -5.222 21.793 1.00 60.81 269 ASN A O 1
ATOM 2091 N N . LEU A 1 270 ? 11.123 -7.308 22.203 1.00 73.38 270 LEU A N 1
ATOM 2092 C CA . LEU A 1 270 ? 10.155 -7.943 21.294 1.00 73.38 270 LEU A CA 1
ATOM 2093 C C . LEU A 1 270 ? 8.695 -7.744 21.736 1.00 73.38 270 LEU A C 1
ATOM 2095 O O . LEU A 1 270 ? 7.802 -7.632 20.894 1.00 73.38 270 LEU A O 1
ATOM 2099 N N . VAL A 1 271 ? 8.443 -7.716 23.047 1.00 79.06 271 VAL A N 1
ATOM 2100 C CA . VAL A 1 271 ? 7.104 -7.580 23.636 1.00 79.06 271 VAL A CA 1
ATOM 2101 C C . VAL A 1 271 ? 7.036 -6.301 24.459 1.00 79.06 271 VAL A C 1
ATOM 2103 O O . VAL A 1 271 ? 7.793 -6.124 25.409 1.00 79.06 271 VAL A O 1
ATOM 2106 N N . LYS A 1 272 ? 6.079 -5.432 24.133 1.00 84.00 272 LYS A N 1
ATOM 2107 C CA . LYS A 1 272 ? 5.779 -4.204 24.872 1.00 84.00 272 LYS A CA 1
ATOM 2108 C C . LYS A 1 272 ? 4.448 -4.343 25.602 1.00 84.00 272 LYS A C 1
ATOM 2110 O O . LYS A 1 272 ? 3.444 -4.707 24.993 1.00 84.00 272 LYS A O 1
ATOM 2115 N N . ILE A 1 273 ? 4.428 -3.996 26.885 1.00 85.31 273 ILE A N 1
ATOM 2116 C CA . ILE A 1 273 ? 3.193 -3.818 27.656 1.00 85.31 273 ILE A CA 1
ATOM 2117 C C . ILE A 1 273 ? 2.892 -2.321 27.771 1.00 85.31 273 ILE A C 1
ATOM 2119 O O . ILE A 1 273 ? 3.800 -1.497 27.865 1.00 85.31 273 ILE A O 1
ATOM 2123 N N . GLN A 1 274 ? 1.614 -1.957 27.731 1.00 88.62 274 GLN A N 1
ATOM 2124 C CA . GLN A 1 274 ? 1.114 -0.619 28.029 1.00 88.62 274 GLN A CA 1
ATOM 2125 C C . GLN A 1 274 ? -0.131 -0.722 28.912 1.00 88.62 274 GLN A C 1
ATOM 2127 O O . GLN A 1 274 ? -0.899 -1.678 28.801 1.00 88.62 274 GLN A O 1
ATOM 2132 N N . GLY A 1 275 ? -0.353 0.277 29.762 1.00 86.38 275 GLY A N 1
ATOM 2133 C CA . GLY A 1 275 ? -1.555 0.385 30.580 1.00 86.38 275 GLY A CA 1
ATOM 2134 C C . GLY A 1 275 ? -2.255 1.725 30.369 1.00 86.38 275 GLY A C 1
ATOM 2135 O O . GLY A 1 275 ? -1.598 2.761 30.290 1.00 86.38 275 GLY A O 1
ATOM 2136 N N . PHE A 1 276 ? -3.587 1.721 30.311 1.00 92.06 276 PHE A N 1
ATOM 2137 C CA . PHE A 1 276 ? -4.409 2.930 30.197 1.00 92.06 276 PHE A CA 1
ATOM 2138 C C . PHE A 1 276 ? -5.528 2.906 31.241 1.00 92.06 276 PHE A C 1
ATOM 2140 O O . PHE A 1 276 ? -6.294 1.947 31.327 1.00 92.06 276 PHE A O 1
ATOM 2147 N N . THR A 1 277 ? -5.651 3.956 32.049 1.00 90.81 277 THR A N 1
ATOM 2148 C CA . THR A 1 277 ? -6.754 4.093 33.013 1.00 90.81 277 THR A CA 1
ATOM 2149 C C . THR A 1 277 ? -8.032 4.574 32.323 1.00 90.81 277 THR A C 1
ATOM 2151 O O . THR A 1 277 ? -7.962 5.263 31.305 1.00 90.81 277 THR A O 1
ATOM 2154 N N . ARG A 1 278 ? -9.215 4.277 32.893 1.00 91.25 278 ARG A N 1
ATOM 2155 C CA . ARG A 1 278 ? -10.505 4.795 32.385 1.00 91.25 278 ARG A CA 1
ATOM 2156 C C . ARG A 1 278 ? -10.472 6.300 32.148 1.00 91.25 278 ARG A C 1
ATOM 2158 O O . ARG A 1 278 ? -10.949 6.753 31.121 1.00 91.25 278 ARG A O 1
ATOM 2165 N N . SER A 1 279 ? -9.944 7.051 33.103 1.00 87.81 279 SER A N 1
ATOM 2166 C CA . SER A 1 279 ? -9.848 8.510 33.091 1.00 87.81 279 SER A CA 1
ATOM 2167 C C . SER A 1 279 ? -8.563 8.941 33.800 1.00 87.81 279 SER A C 1
ATOM 2169 O O . SER A 1 279 ? -7.956 8.161 34.542 1.00 87.81 279 SER A O 1
ATOM 2171 N N . LYS A 1 280 ? -8.143 10.196 33.599 1.00 85.81 280 LYS A N 1
ATOM 2172 C CA . LYS A 1 280 ? -6.964 10.769 34.278 1.00 85.81 280 LYS A CA 1
ATOM 2173 C C . LYS A 1 280 ? -7.210 11.011 35.770 1.00 85.81 280 LYS A C 1
ATOM 2175 O O . LYS A 1 280 ? -6.264 11.107 36.558 1.00 85.81 280 LYS A O 1
ATOM 2180 N N . ALA A 1 281 ? -8.478 11.131 36.159 1.00 85.00 281 ALA A N 1
ATOM 2181 C CA . ALA A 1 281 ? -8.899 11.461 37.510 1.00 85.00 281 ALA A CA 1
ATOM 2182 C C . ALA A 1 281 ? -10.037 10.569 38.025 1.00 85.00 281 ALA A C 1
ATOM 2184 O O . ALA A 1 281 ? -10.925 10.174 37.269 1.00 85.00 281 ALA A O 1
ATOM 2185 N N . ILE A 1 282 ? -10.050 10.343 39.342 1.00 85.75 282 ILE A N 1
ATOM 2186 C CA . ILE A 1 282 ? -11.198 9.829 40.104 1.00 85.75 282 ILE A CA 1
ATOM 2187 C C . ILE A 1 282 ? -11.552 10.864 41.177 1.00 85.75 282 ILE A C 1
ATOM 2189 O O . ILE A 1 282 ? -10.670 11.345 41.885 1.00 85.75 282 ILE A O 1
ATOM 2193 N N . MET A 1 283 ? -12.832 11.195 41.354 1.00 79.38 283 MET A N 1
ATOM 2194 C CA . MET A 1 283 ? -13.246 12.155 42.386 1.00 79.38 283 MET A CA 1
ATOM 2195 C C . MET A 1 283 ? -12.797 11.709 43.789 1.00 79.38 283 MET A C 1
ATOM 2197 O O . MET A 1 283 ? -12.946 10.546 44.176 1.00 79.38 283 MET A O 1
ATOM 2201 N N . GLY A 1 284 ? -12.201 12.637 44.545 1.00 70.31 284 GLY A N 1
ATOM 2202 C CA . GLY A 1 284 ? -11.494 12.339 45.798 1.00 70.31 284 GLY A CA 1
ATOM 2203 C C . GLY A 1 284 ? -12.369 11.887 46.972 1.00 70.31 284 GLY A C 1
ATOM 2204 O O . GLY A 1 284 ? -11.856 11.253 47.888 1.00 70.31 284 GLY A O 1
ATOM 2205 N N . SER A 1 285 ? -13.671 12.182 46.949 1.00 66.19 285 SER A N 1
ATOM 2206 C CA . SER A 1 285 ? -14.597 11.987 48.075 1.00 66.19 285 SER A CA 1
ATOM 2207 C C . SER A 1 285 ? -15.281 10.615 48.133 1.00 66.19 285 SER A C 1
ATOM 2209 O O . SER A 1 285 ? -16.090 10.387 49.030 1.00 66.19 285 SER A O 1
ATOM 2211 N N . SER A 1 286 ? -15.003 9.710 47.190 1.00 70.00 286 SER A N 1
ATOM 2212 C CA . SER A 1 286 ? -15.745 8.449 47.063 1.00 70.00 286 SER A CA 1
ATOM 2213 C C . SER A 1 286 ? -14.867 7.273 46.639 1.00 70.00 286 SER A C 1
ATOM 2215 O O . SER A 1 286 ? -13.915 7.425 45.867 1.00 70.00 286 SER A O 1
ATOM 2217 N N . THR A 1 287 ? -15.218 6.086 47.132 1.00 83.75 287 THR A N 1
ATOM 2218 C CA . THR A 1 287 ? -14.721 4.803 46.626 1.00 83.75 287 THR A CA 1
ATOM 2219 C C . THR A 1 287 ? -15.287 4.556 45.229 1.00 83.75 287 THR A C 1
ATOM 2221 O O . THR A 1 287 ? -16.489 4.712 45.013 1.00 83.75 287 THR A O 1
ATOM 2224 N N . CYS A 1 288 ? -14.438 4.166 44.280 1.00 84.75 288 CYS A N 1
ATOM 2225 C CA . CYS A 1 288 ? -14.869 3.792 42.936 1.00 84.75 288 CYS A CA 1
ATOM 2226 C C . CYS A 1 288 ? -14.943 2.266 42.856 1.00 84.75 288 CYS A C 1
ATOM 2228 O O . CYS A 1 288 ? -13.914 1.605 42.925 1.00 84.75 288 CYS A O 1
ATOM 2230 N N . ASN A 1 289 ? -16.147 1.705 42.756 1.00 86.50 289 ASN A N 1
ATOM 2231 C CA . ASN A 1 289 ? -16.343 0.250 42.809 1.00 86.50 289 ASN A CA 1
ATOM 2232 C C . ASN A 1 289 ? -16.044 -0.458 41.479 1.00 86.50 289 ASN A C 1
ATOM 2234 O O . ASN A 1 289 ? -15.918 -1.679 41.452 1.00 86.50 289 ASN A O 1
ATOM 2238 N N . GLU A 1 290 ? -15.959 0.299 40.389 1.00 87.62 290 GLU A N 1
ATOM 2239 C CA . GLU A 1 290 ? -15.701 -0.231 39.057 1.00 87.62 290 GLU A CA 1
ATOM 2240 C C . GLU A 1 290 ? -14.859 0.777 38.274 1.00 87.62 290 GLU A C 1
ATOM 2242 O O . GLU A 1 290 ? -15.364 1.734 37.684 1.00 87.62 290 GLU A O 1
ATOM 2247 N N . PHE A 1 291 ? -13.544 0.582 38.324 1.00 92.31 291 PHE A N 1
ATOM 2248 C CA . PHE A 1 291 ? -12.582 1.388 37.592 1.00 92.31 291 PHE A CA 1
ATOM 2249 C C . PHE A 1 291 ? -11.803 0.511 36.598 1.00 92.31 291 PHE A C 1
ATOM 2251 O O . PHE A 1 291 ? -10.867 -0.177 37.008 1.00 92.31 291 PHE A O 1
ATOM 2258 N N . PRO A 1 292 ? -12.190 0.495 35.309 1.00 94.19 292 PRO A N 1
ATOM 2259 C CA . PRO A 1 292 ? -11.523 -0.292 34.285 1.00 94.19 292 PRO A CA 1
ATOM 2260 C C . PRO A 1 292 ? -10.145 0.280 33.944 1.00 94.19 292 PRO A C 1
ATOM 2262 O O . PRO A 1 292 ? -9.978 1.486 33.730 1.00 94.19 292 PRO A O 1
ATOM 2265 N N . VAL A 1 293 ? -9.171 -0.615 33.846 1.00 94.19 293 VAL A N 1
ATOM 2266 C CA . VAL A 1 293 ? -7.818 -0.363 33.355 1.00 94.19 293 VAL A CA 1
ATOM 2267 C C . VAL A 1 293 ? -7.578 -1.267 32.153 1.00 94.19 293 VAL A C 1
ATOM 2269 O O . VAL A 1 293 ? -7.730 -2.482 32.248 1.00 94.19 293 VAL A O 1
ATOM 2272 N N . LEU A 1 294 ? -7.221 -0.674 31.020 1.00 94.88 294 LEU A N 1
ATOM 2273 C CA . LEU A 1 294 ? -6.850 -1.391 29.808 1.00 94.88 294 LEU A CA 1
ATOM 2274 C C . LEU A 1 294 ? -5.380 -1.793 29.881 1.00 94.88 294 LEU A C 1
ATOM 2276 O O . LEU A 1 294 ? -4.511 -0.932 29.991 1.00 94.88 294 LEU A O 1
ATOM 2280 N N . VAL A 1 295 ? -5.112 -3.088 29.772 1.00 93.31 295 VAL A N 1
ATOM 2281 C CA . VAL A 1 295 ? -3.776 -3.662 29.611 1.00 93.31 295 VAL A CA 1
ATOM 2282 C C . VAL A 1 295 ? -3.609 -4.055 28.152 1.00 93.31 295 VAL A C 1
ATOM 2284 O O . VAL A 1 295 ? -4.357 -4.888 27.643 1.00 93.31 295 VAL A O 1
ATOM 2287 N N . ARG A 1 296 ? -2.632 -3.457 27.476 1.00 92.00 296 ARG A N 1
ATOM 2288 C CA . ARG A 1 296 ? -2.304 -3.728 26.077 1.00 92.00 296 ARG A CA 1
ATOM 2289 C C . ARG A 1 296 ? -0.954 -4.424 25.992 1.00 92.00 296 ARG A C 1
ATOM 2291 O O . ARG A 1 296 ? 0.029 -3.928 26.532 1.00 92.00 296 ARG A O 1
ATOM 2298 N N . VAL A 1 297 ? -0.903 -5.541 25.279 1.00 88.12 297 VAL A N 1
ATOM 2299 C CA . VAL A 1 297 ? 0.330 -6.252 24.930 1.00 88.12 297 VAL A CA 1
ATOM 2300 C C . VAL A 1 297 ? 0.529 -6.160 23.430 1.00 88.12 297 VAL A C 1
ATOM 2302 O O . VAL A 1 297 ? -0.356 -6.554 22.674 1.00 88.12 297 VAL A O 1
ATOM 2305 N N . THR A 1 298 ? 1.687 -5.673 23.004 1.00 84.12 298 THR A N 1
ATOM 2306 C CA . THR A 1 298 ? 2.044 -5.513 21.594 1.00 84.12 298 THR A CA 1
ATOM 2307 C C . THR A 1 298 ? 3.344 -6.244 21.315 1.00 84.12 298 THR A C 1
ATOM 2309 O O . THR A 1 298 ? 4.332 -6.047 22.019 1.00 84.12 298 THR A O 1
ATOM 2312 N N . VAL A 1 299 ? 3.359 -7.065 20.270 1.00 77.56 299 VAL A N 1
ATOM 2313 C CA . VAL A 1 299 ? 4.572 -7.744 19.804 1.00 77.56 299 VAL A CA 1
ATOM 2314 C C . VAL A 1 299 ? 5.109 -7.021 18.584 1.00 77.56 299 VAL A C 1
ATOM 2316 O O . VAL A 1 299 ? 4.359 -6.735 17.650 1.00 77.56 299 VAL A O 1
ATOM 2319 N N . ALA A 1 300 ? 6.404 -6.716 18.579 1.00 68.44 300 ALA A N 1
ATOM 2320 C CA . ALA A 1 300 ? 7.035 -6.042 17.458 1.00 68.44 300 ALA A CA 1
ATOM 2321 C C . ALA A 1 300 ? 6.897 -6.874 16.163 1.00 68.44 300 ALA A C 1
ATOM 2323 O O . ALA A 1 300 ? 6.910 -8.110 16.196 1.00 68.44 300 ALA A O 1
ATOM 2324 N N . PRO A 1 301 ? 6.723 -6.225 15.002 1.00 62.62 301 PRO A N 1
ATOM 2325 C CA . PRO A 1 301 ? 6.771 -6.917 13.724 1.00 62.62 301 PRO A CA 1
ATOM 2326 C C . PRO A 1 301 ? 8.192 -7.397 13.404 1.00 62.62 301 PRO A C 1
ATOM 2328 O O . PRO A 1 301 ? 9.171 -6.784 13.823 1.00 62.62 301 PRO A O 1
ATOM 2331 N N . TRP A 1 302 ? 8.307 -8.452 12.596 1.00 54.66 302 TRP A N 1
ATOM 2332 C CA . TRP A 1 302 ? 9.602 -8.930 12.107 1.00 54.66 302 TRP A CA 1
ATOM 2333 C C . TRP A 1 302 ? 10.313 -7.861 11.260 1.00 54.66 302 TRP A C 1
ATOM 2335 O O . TRP A 1 302 ? 9.772 -7.391 10.254 1.00 54.66 302 TRP A O 1
ATOM 2345 N N . LEU A 1 303 ? 11.546 -7.513 11.632 1.00 40.44 303 LEU A N 1
ATOM 2346 C CA . LEU A 1 303 ? 12.463 -6.717 10.813 1.00 40.44 303 LEU A CA 1
ATOM 2347 C C . LEU A 1 303 ? 13.199 -7.654 9.835 1.00 40.44 303 LEU A C 1
ATOM 2349 O O . LEU A 1 303 ? 13.587 -8.765 10.195 1.00 40.44 303 LEU A O 1
ATOM 2353 N N . HIS A 1 304 ? 13.357 -7.253 8.571 1.00 33.12 304 HIS A N 1
ATOM 2354 C CA . HIS A 1 304 ? 13.954 -8.122 7.548 1.00 33.12 304 HIS A CA 1
ATOM 2355 C C . HIS A 1 304 ? 15.439 -8.390 7.850 1.00 33.12 304 HIS A C 1
ATOM 2357 O O . HIS A 1 304 ? 16.239 -7.458 7.893 1.00 33.12 304 HIS A O 1
ATOM 2363 N N . GLY A 1 305 ? 15.799 -9.667 8.036 1.00 33.25 305 GLY A N 1
ATOM 2364 C CA . GLY A 1 305 ? 17.155 -10.127 8.377 1.00 33.25 305 GLY A CA 1
ATOM 2365 C C . GLY A 1 305 ? 17.239 -11.022 9.621 1.00 33.25 305 GLY A C 1
ATOM 2366 O O . GLY A 1 305 ? 18.305 -11.559 9.906 1.00 33.25 305 GLY A O 1
ATOM 2367 N N . TRP A 1 306 ? 16.135 -11.199 10.352 1.00 39.12 306 TRP A N 1
ATOM 2368 C CA . TRP A 1 306 ? 16.082 -12.056 11.538 1.00 39.12 306 TRP A CA 1
ATOM 2369 C C . TRP A 1 306 ? 15.925 -13.533 11.142 1.00 39.12 306 TRP A C 1
ATOM 2371 O O . TRP A 1 306 ? 15.044 -13.879 10.354 1.00 39.12 306 TRP A O 1
ATOM 2381 N N . GLU A 1 307 ? 16.757 -14.418 11.700 1.00 43.94 307 GLU A N 1
ATOM 2382 C CA . GLU A 1 307 ? 16.489 -15.862 11.671 1.00 43.94 307 GLU A CA 1
ATOM 2383 C C . GLU A 1 307 ? 15.200 -16.144 12.456 1.00 43.94 307 GLU A C 1
ATOM 2385 O O . GLU A 1 307 ? 15.028 -15.656 13.576 1.00 43.94 307 GLU A O 1
ATOM 2390 N N . MET A 1 308 ? 14.287 -16.931 11.873 1.00 49.72 308 MET A N 1
ATOM 2391 C CA . MET A 1 308 ? 13.066 -17.361 12.562 1.00 49.72 308 MET A CA 1
ATOM 2392 C C . MET A 1 308 ? 13.462 -18.063 13.871 1.00 49.72 308 MET A C 1
ATOM 2394 O O . MET A 1 308 ? 14.258 -19.001 13.835 1.00 49.72 308 MET A O 1
ATOM 2398 N N . PRO A 1 309 ? 12.921 -17.674 15.042 1.00 53.78 309 PRO A N 1
ATOM 2399 C CA . PRO A 1 309 ? 13.353 -18.250 16.316 1.00 53.78 309 PRO A CA 1
ATOM 2400 C C . PRO A 1 309 ? 12.900 -19.702 16.517 1.00 53.78 309 PRO A C 1
ATOM 2402 O O . PRO A 1 309 ? 13.238 -20.299 17.535 1.00 53.78 309 PRO A O 1
ATOM 2405 N N . ARG A 1 310 ? 12.148 -20.270 15.567 1.00 63.75 310 ARG A N 1
ATOM 2406 C CA . ARG A 1 310 ? 11.619 -21.637 15.576 1.00 63.75 310 ARG A CA 1
ATOM 2407 C C . ARG A 1 310 ? 12.084 -22.397 14.339 1.00 63.75 310 ARG A C 1
ATOM 2409 O O . ARG A 1 310 ? 12.257 -21.798 13.281 1.00 63.75 310 ARG A O 1
ATOM 2416 N N . ASP A 1 311 ? 12.208 -23.714 14.465 1.00 62.72 311 ASP A N 1
ATOM 2417 C CA . ASP A 1 311 ? 12.762 -24.560 13.399 1.00 62.72 311 ASP A CA 1
ATOM 2418 C C . ASP A 1 311 ? 11.716 -24.914 12.313 1.00 62.72 311 ASP A C 1
ATOM 2420 O O . ASP A 1 311 ? 12.060 -25.462 11.267 1.00 62.72 311 ASP A O 1
ATOM 2424 N N . GLY A 1 312 ? 10.430 -24.619 12.555 1.00 74.75 312 GLY A N 1
ATOM 2425 C CA . GLY A 1 312 ? 9.306 -24.798 11.622 1.00 74.75 312 GLY A CA 1
ATOM 2426 C C . GLY A 1 312 ? 7.969 -25.044 12.334 1.00 74.75 312 GLY A C 1
ATOM 2427 O O . GLY A 1 312 ? 7.901 -25.077 13.566 1.00 74.75 312 GLY A O 1
ATOM 2428 N N . VAL A 1 313 ? 6.894 -25.200 11.563 1.00 85.56 313 VAL A N 1
ATOM 2429 C CA . VAL A 1 313 ? 5.539 -25.522 12.041 1.00 85.56 313 VAL A CA 1
ATOM 2430 C C . VAL A 1 313 ? 5.135 -26.916 11.566 1.00 85.56 313 VAL A C 1
ATOM 2432 O O . VAL A 1 313 ? 5.398 -27.302 10.428 1.00 85.56 313 VAL A O 1
ATOM 2435 N N . ASP A 1 314 ? 4.467 -27.665 12.438 1.00 89.50 314 ASP A N 1
ATOM 2436 C CA . ASP A 1 314 ? 3.873 -28.958 12.129 1.00 89.50 314 ASP A CA 1
ATOM 2437 C C . ASP A 1 314 ? 2.349 -28.837 12.160 1.00 89.50 314 ASP A C 1
ATOM 2439 O O . ASP A 1 314 ? 1.736 -28.614 13.209 1.00 89.50 314 ASP A O 1
ATOM 2443 N N . VAL A 1 315 ? 1.740 -28.968 10.985 1.00 91.88 315 VAL A N 1
ATOM 2444 C CA . VAL A 1 315 ? 0.298 -28.821 10.793 1.00 91.88 315 VAL A CA 1
ATOM 2445 C C . VAL A 1 315 ? -0.320 -30.188 10.527 1.00 91.88 315 VAL A C 1
ATOM 2447 O O . VAL A 1 315 ? 0.107 -30.913 9.626 1.00 91.88 315 VAL A O 1
ATOM 2450 N N . VAL A 1 316 ? -1.373 -30.531 11.269 1.00 93.88 316 VAL A N 1
ATOM 2451 C CA . VAL A 1 316 ? -2.239 -31.670 10.935 1.00 93.88 316 VAL A CA 1
ATOM 2452 C C . VAL A 1 316 ? -3.567 -31.161 10.388 1.00 93.88 316 VAL A C 1
ATOM 2454 O O . VAL A 1 316 ? -4.380 -30.593 11.117 1.00 93.88 316 VAL A O 1
ATOM 2457 N N . ALA A 1 317 ? -3.808 -31.381 9.097 1.00 93.19 317 ALA A N 1
ATOM 2458 C CA . ALA A 1 317 ? -5.079 -31.073 8.457 1.00 93.19 317 ALA A CA 1
ATOM 2459 C C . ALA A 1 317 ? -6.064 -32.236 8.656 1.00 93.19 317 ALA A C 1
ATOM 2461 O O . ALA A 1 317 ? -5.937 -33.284 8.024 1.00 93.19 317 ALA A O 1
ATOM 2462 N N . VAL A 1 318 ? -7.055 -32.045 9.524 1.00 91.81 318 VAL A N 1
ATOM 2463 C CA . VAL A 1 318 ? -8.180 -32.955 9.759 1.00 91.81 318 VAL A CA 1
ATOM 2464 C C . VAL A 1 318 ? -9.337 -32.553 8.845 1.00 91.81 318 VAL A C 1
ATOM 2466 O O . VAL A 1 318 ? -9.947 -31.500 9.017 1.00 91.81 318 VAL A O 1
ATOM 2469 N N . VAL A 1 319 ? -9.647 -33.376 7.847 1.00 89.38 319 VAL A N 1
ATOM 2470 C CA . VAL A 1 319 ? -10.563 -33.006 6.759 1.00 89.38 319 VAL A CA 1
ATOM 2471 C C . VAL A 1 319 ? -11.747 -33.963 6.695 1.00 89.38 319 VAL A C 1
ATOM 2473 O O . VAL A 1 319 ? -11.592 -35.185 6.633 1.00 89.38 319 VAL A O 1
ATOM 2476 N N . HIS A 1 320 ? -12.948 -33.392 6.681 1.00 85.00 320 HIS A N 1
ATOM 2477 C CA . HIS A 1 320 ? -14.189 -34.136 6.520 1.00 85.00 320 HIS A CA 1
ATOM 2478 C C . HIS A 1 320 ? -14.462 -34.442 5.047 1.00 85.00 320 HIS A C 1
ATOM 2480 O O . HIS A 1 320 ? -14.573 -33.524 4.236 1.00 85.00 320 HIS A O 1
ATOM 2486 N N . ILE A 1 321 ? -14.631 -35.723 4.711 1.00 78.69 321 ILE A N 1
ATOM 2487 C CA . ILE A 1 321 ? -15.093 -36.150 3.384 1.00 78.69 321 ILE A CA 1
ATOM 2488 C C . ILE A 1 321 ? -16.463 -36.809 3.548 1.00 78.69 321 ILE A C 1
ATOM 2490 O O . ILE A 1 321 ? -16.574 -37.994 3.856 1.00 78.69 321 ILE A O 1
ATOM 2494 N N . SER A 1 322 ? -17.511 -36.009 3.363 1.00 68.62 322 SER A N 1
ATOM 2495 C CA . SER A 1 322 ? -18.904 -36.396 3.600 1.00 68.62 322 SER A CA 1
ATOM 2496 C C . SER A 1 322 ? -19.553 -37.051 2.375 1.00 68.62 322 SER A C 1
ATOM 2498 O O . SER A 1 322 ? -19.274 -36.674 1.237 1.00 68.62 322 SER A O 1
ATOM 2500 N N . ARG A 1 323 ? -20.510 -37.970 2.594 1.00 61.66 323 ARG A N 1
ATOM 2501 C CA . ARG A 1 323 ? -21.396 -38.485 1.523 1.00 61.66 323 ARG A CA 1
ATOM 2502 C C . ARG A 1 323 ? -22.314 -37.406 0.935 1.00 61.66 323 ARG A C 1
ATOM 2504 O O . ARG A 1 323 ? -22.765 -37.552 -0.193 1.00 61.66 323 ARG A O 1
ATOM 2511 N N . ASN A 1 324 ? -22.575 -36.324 1.675 1.00 55.44 324 ASN A N 1
ATOM 2512 C CA . ASN A 1 324 ? -23.378 -35.192 1.192 1.00 55.44 324 ASN A CA 1
ATOM 2513 C C . ASN A 1 324 ? -22.646 -34.355 0.125 1.00 55.44 324 ASN A C 1
ATOM 2515 O O . ASN A 1 324 ? -23.238 -33.440 -0.437 1.00 55.44 324 ASN A O 1
ATOM 2519 N N . MET A 1 325 ? -21.378 -34.667 -0.162 1.00 59.56 325 MET A N 1
ATOM 2520 C CA . MET A 1 325 ? -20.593 -34.073 -1.249 1.00 59.56 325 MET A CA 1
ATOM 2521 C C . MET A 1 325 ? -20.772 -34.841 -2.579 1.00 59.56 325 MET A C 1
ATOM 2523 O O . MET A 1 325 ? -19.876 -34.830 -3.420 1.00 59.56 325 MET A O 1
ATOM 2527 N N . GLN A 1 326 ? -21.891 -35.560 -2.765 1.00 49.91 326 GLN A N 1
ATOM 2528 C CA . GLN A 1 326 ? -22.161 -36.406 -3.936 1.00 49.91 326 GLN A CA 1
ATOM 2529 C C . GLN A 1 326 ? -23.400 -35.902 -4.712 1.00 49.91 326 GLN A C 1
ATOM 2531 O O . GLN A 1 326 ? -24.531 -36.089 -4.270 1.00 49.91 326 GLN A O 1
ATOM 2536 N N . GLY A 1 327 ? -23.173 -35.272 -5.875 1.00 51.75 327 GLY A N 1
ATOM 2537 C CA . GLY A 1 327 ? -24.191 -34.720 -6.791 1.00 51.75 327 GLY A CA 1
ATOM 2538 C C . GLY A 1 327 ? -23.627 -33.598 -7.688 1.00 51.75 327 GLY A C 1
ATOM 2539 O O . GLY A 1 327 ? -22.618 -33.000 -7.327 1.00 51.75 327 GLY A O 1
ATOM 2540 N N . GLU A 1 328 ? -24.260 -33.279 -8.831 1.00 47.62 328 GLU A N 1
ATOM 2541 C CA . GLU A 1 328 ? -23.742 -32.298 -9.824 1.00 47.62 328 GLU A CA 1
ATOM 2542 C C . GLU A 1 328 ? -23.495 -30.884 -9.249 1.00 47.62 328 GLU A C 1
ATOM 2544 O O . GLU A 1 328 ? -22.546 -30.222 -9.653 1.00 47.62 328 GLU A O 1
ATOM 2549 N N . MET A 1 329 ? -24.284 -30.428 -8.264 1.00 48.19 329 MET A N 1
ATOM 2550 C CA . MET A 1 329 ? -24.054 -29.153 -7.548 1.00 48.19 329 MET A CA 1
ATOM 2551 C C . MET A 1 329 ? -23.099 -29.270 -6.339 1.00 48.19 329 MET A C 1
ATOM 2553 O O . MET A 1 329 ? -22.810 -28.274 -5.687 1.00 48.19 329 MET A O 1
ATOM 2557 N N . GLN A 1 330 ? -22.641 -30.474 -5.983 1.00 54.41 330 GLN A N 1
ATOM 2558 C CA . GLN A 1 330 ? -21.905 -30.766 -4.739 1.00 54.41 330 GLN A CA 1
ATOM 2559 C C . GLN A 1 330 ? -20.493 -31.333 -4.972 1.00 54.41 330 GLN A C 1
ATOM 2561 O O . GLN A 1 330 ? -19.686 -31.321 -4.041 1.00 54.41 330 GLN A O 1
ATOM 2566 N N . GLU A 1 331 ? -20.144 -31.722 -6.207 1.00 61.00 331 GLU A N 1
ATOM 2567 C CA . GLU A 1 331 ? -18.746 -31.946 -6.622 1.00 61.00 331 GLU A CA 1
ATOM 2568 C C . GLU A 1 331 ? -17.884 -30.687 -6.441 1.00 61.00 331 GLU A C 1
ATOM 2570 O O . GLU A 1 331 ? -16.713 -30.780 -6.067 1.00 61.00 331 GLU A O 1
ATOM 2575 N N . GLU A 1 332 ? -18.483 -29.503 -6.603 1.00 66.38 332 GLU A N 1
ATOM 2576 C CA . GLU A 1 332 ? -17.825 -28.217 -6.362 1.00 66.38 332 GLU A CA 1
ATOM 2577 C C . GLU A 1 332 ? -17.288 -28.104 -4.926 1.00 66.38 332 GLU A C 1
ATOM 2579 O O . GLU A 1 332 ? -16.200 -27.577 -4.714 1.00 66.38 332 GLU A O 1
ATOM 2584 N N . MET A 1 333 ? -17.984 -28.668 -3.933 1.00 69.50 333 MET A N 1
ATOM 2585 C CA . MET A 1 333 ? -17.577 -28.585 -2.529 1.00 69.50 333 MET A CA 1
ATOM 2586 C C . MET A 1 333 ? -16.336 -29.432 -2.225 1.00 69.50 333 MET A C 1
ATOM 2588 O O . MET A 1 333 ? -15.433 -28.971 -1.525 1.00 69.50 333 MET A O 1
ATOM 2592 N N . LEU A 1 334 ? -16.260 -30.648 -2.774 1.00 77.44 334 LEU A N 1
ATOM 2593 C CA . LEU A 1 334 ? -15.072 -31.493 -2.640 1.00 77.44 334 LEU A CA 1
ATOM 2594 C C . LEU A 1 334 ? -13.879 -30.871 -3.377 1.00 77.44 334 LEU A C 1
ATOM 2596 O O . LEU A 1 334 ? -12.767 -30.862 -2.848 1.00 77.44 334 LEU A O 1
ATOM 2600 N N . GLU A 1 335 ? -14.101 -30.307 -4.564 1.00 78.06 335 GLU A N 1
ATOM 2601 C CA . GLU A 1 335 ? -13.064 -29.565 -5.284 1.00 78.06 335 GLU A CA 1
ATOM 2602 C C . GLU A 1 335 ? -12.624 -28.306 -4.531 1.00 78.06 335 GLU A C 1
ATOM 2604 O O . GLU A 1 335 ? -11.435 -27.986 -4.499 1.00 78.06 335 GLU A O 1
ATOM 2609 N N . ASN A 1 336 ? -13.541 -27.631 -3.841 1.00 76.31 336 ASN A N 1
ATOM 2610 C CA . ASN A 1 336 ? -13.209 -26.501 -2.986 1.00 76.31 336 ASN A CA 1
ATOM 2611 C C . ASN A 1 336 ? -12.357 -26.939 -1.793 1.00 76.31 336 ASN A C 1
ATOM 2613 O O . ASN A 1 336 ? -11.344 -26.301 -1.521 1.00 76.31 336 ASN A O 1
ATOM 2617 N N . VAL A 1 337 ? -12.672 -28.064 -1.146 1.00 79.81 337 VAL A N 1
ATOM 2618 C CA . VAL A 1 337 ? -11.838 -28.663 -0.088 1.00 79.81 337 VAL A CA 1
ATOM 2619 C C . VAL A 1 337 ? -10.443 -29.033 -0.609 1.00 79.81 337 VAL A C 1
ATOM 2621 O O . VAL A 1 337 ? -9.445 -28.715 0.037 1.00 79.81 337 VAL A O 1
ATOM 2624 N N . LYS A 1 338 ? -10.334 -29.640 -1.798 1.00 85.25 338 LYS A N 1
ATOM 2625 C CA . LYS A 1 338 ? -9.032 -29.957 -2.412 1.00 85.25 338 LYS A CA 1
ATOM 2626 C C . LYS A 1 338 ? -8.210 -28.698 -2.677 1.00 85.25 338 LYS A C 1
ATOM 2628 O O . LYS A 1 338 ? -7.068 -28.616 -2.230 1.00 85.25 338 LYS A O 1
ATOM 2633 N N . LYS A 1 339 ? -8.797 -27.701 -3.348 1.00 80.75 339 LYS A N 1
ATOM 2634 C CA . LYS A 1 339 ? -8.158 -26.402 -3.628 1.00 80.75 339 LYS A CA 1
ATOM 2635 C C . LYS A 1 339 ? -7.722 -25.695 -2.345 1.00 80.75 339 LYS A C 1
ATOM 2637 O O . LYS A 1 339 ? -6.663 -25.083 -2.309 1.00 80.75 339 LYS A O 1
ATOM 2642 N N . SER A 1 340 ? -8.520 -25.812 -1.292 1.00 77.25 340 SER A N 1
ATOM 2643 C CA . SER A 1 340 ? -8.245 -25.251 0.030 1.00 77.25 340 SER A CA 1
ATOM 2644 C C . SER A 1 340 ? -6.989 -25.854 0.657 1.00 77.25 340 SER A C 1
ATOM 2646 O O . SER A 1 340 ? -6.095 -25.135 1.091 1.00 77.25 340 SER A O 1
ATOM 2648 N N . ILE A 1 341 ? -6.865 -27.181 0.628 1.00 85.81 341 ILE A N 1
ATOM 2649 C CA . ILE A 1 341 ? -5.674 -27.865 1.142 1.00 85.81 341 ILE A CA 1
ATOM 2650 C C . ILE A 1 341 ? -4.454 -27.590 0.251 1.00 85.81 341 ILE A C 1
ATOM 2652 O O . ILE A 1 341 ? -3.352 -27.440 0.770 1.00 85.81 341 ILE A O 1
ATOM 2656 N N . MET A 1 342 ? -4.635 -27.454 -1.068 1.00 85.75 342 MET A N 1
ATOM 2657 C CA . MET A 1 342 ? -3.551 -27.046 -1.974 1.00 85.75 342 MET A CA 1
ATOM 2658 C C . MET A 1 342 ? -2.961 -25.684 -1.587 1.00 85.75 342 MET A C 1
ATOM 2660 O O . MET A 1 342 ? -1.747 -25.540 -1.577 1.00 85.75 342 MET A O 1
ATOM 2664 N N . ILE A 1 343 ? -3.789 -24.721 -1.172 1.00 81.00 343 ILE A N 1
ATOM 2665 C CA . ILE A 1 343 ? -3.310 -23.408 -0.705 1.00 81.00 343 ILE A CA 1
ATOM 2666 C C . ILE A 1 343 ? -2.458 -23.542 0.552 1.00 81.00 343 ILE A C 1
ATOM 2668 O O . ILE A 1 343 ? -1.431 -22.880 0.665 1.00 81.00 343 ILE A O 1
ATOM 2672 N N . VAL A 1 344 ? -2.860 -24.407 1.487 1.00 84.56 344 VAL A N 1
ATOM 2673 C CA . VAL A 1 344 ? -2.053 -24.697 2.679 1.00 84.56 344 VAL A CA 1
ATOM 2674 C C . VAL A 1 344 ? -0.702 -25.280 2.267 1.00 84.56 344 VAL A C 1
ATOM 2676 O O . VAL A 1 344 ? 0.328 -24.775 2.695 1.00 84.56 344 VAL A O 1
ATOM 2679 N N . ILE A 1 345 ? -0.696 -26.274 1.377 1.00 87.19 345 ILE A N 1
ATOM 2680 C CA . ILE A 1 345 ? 0.527 -26.901 0.852 1.00 87.19 345 ILE A CA 1
ATOM 2681 C C . ILE A 1 345 ? 1.461 -25.868 0.187 1.00 87.19 345 ILE A C 1
ATOM 2683 O O . ILE A 1 345 ? 2.677 -25.924 0.375 1.00 87.19 345 ILE A O 1
ATOM 2687 N N . ASP A 1 346 ? 0.903 -24.920 -0.567 1.00 82.81 346 ASP A N 1
ATOM 2688 C CA . ASP A 1 346 ? 1.668 -23.891 -1.281 1.00 82.81 346 ASP A CA 1
ATOM 2689 C C . ASP A 1 346 ? 2.218 -22.793 -0.354 1.00 82.81 346 ASP A C 1
ATOM 2691 O O . ASP A 1 346 ? 3.211 -22.148 -0.684 1.00 82.81 346 ASP A O 1
ATOM 2695 N N . LYS A 1 347 ? 1.581 -22.560 0.800 1.00 79.88 347 LYS A N 1
ATOM 2696 C CA . LYS A 1 347 ? 1.974 -21.514 1.761 1.00 79.88 347 LYS A CA 1
ATOM 2697 C C . LYS A 1 347 ? 2.930 -21.999 2.853 1.00 79.88 347 LYS A C 1
ATOM 2699 O O . LYS A 1 347 ? 3.535 -21.165 3.522 1.00 79.88 347 LYS A O 1
ATOM 2704 N N . LEU A 1 348 ? 3.064 -23.309 3.044 1.00 83.31 348 LEU A N 1
ATOM 2705 C CA . LEU A 1 348 ? 4.030 -23.888 3.977 1.00 83.31 348 LEU A CA 1
ATOM 2706 C C . LEU A 1 348 ? 5.457 -23.782 3.418 1.00 83.31 348 LEU A C 1
ATOM 2708 O O . LEU A 1 348 ? 5.705 -24.066 2.242 1.00 83.31 348 LEU A O 1
ATOM 2712 N N . SER A 1 349 ? 6.398 -23.380 4.272 1.00 79.00 349 SER A N 1
ATOM 2713 C CA . SER A 1 349 ? 7.817 -23.268 3.935 1.00 79.00 349 SER A CA 1
ATOM 2714 C C . SER A 1 349 ? 8.481 -24.650 3.821 1.00 79.00 349 SER A C 1
ATOM 2716 O O . SER A 1 349 ? 7.954 -25.631 4.351 1.00 79.00 349 SER A O 1
ATOM 2718 N N . PRO A 1 350 ? 9.674 -24.754 3.203 1.00 80.94 350 PRO A N 1
ATOM 2719 C CA . PRO A 1 350 ? 10.418 -26.018 3.130 1.00 80.94 350 PRO A CA 1
ATOM 2720 C C . PRO A 1 350 ? 10.735 -26.654 4.492 1.00 80.94 350 PRO A C 1
ATOM 2722 O O . PRO A 1 350 ? 10.939 -27.863 4.577 1.00 80.94 350 PRO A O 1
ATOM 2725 N N . HIS A 1 351 ? 10.752 -25.849 5.560 1.00 80.31 351 HIS A N 1
ATOM 2726 C CA . HIS A 1 351 ? 11.023 -26.288 6.928 1.00 80.31 351 HIS A CA 1
ATOM 2727 C C . HIS A 1 351 ? 9.759 -26.729 7.677 1.00 80.31 351 HIS A C 1
ATOM 2729 O O . HIS A 1 351 ? 9.867 -27.294 8.766 1.00 80.31 351 HIS A O 1
ATOM 2735 N N . ASP A 1 352 ? 8.568 -26.490 7.127 1.00 87.00 352 ASP A N 1
ATOM 2736 C CA . ASP A 1 352 ? 7.296 -26.869 7.737 1.00 87.00 352 ASP A CA 1
ATOM 2737 C C . ASP A 1 352 ? 6.893 -28.294 7.340 1.00 87.00 352 ASP A C 1
ATOM 2739 O O . ASP A 1 352 ? 7.242 -28.785 6.261 1.00 87.00 352 ASP A O 1
ATOM 2743 N N . ARG A 1 353 ? 6.136 -28.969 8.213 1.00 89.44 353 ARG A N 1
ATOM 2744 C CA . ARG A 1 353 ? 5.637 -30.325 7.966 1.00 89.44 353 ARG A CA 1
ATOM 2745 C C . ARG A 1 353 ? 4.117 -30.382 7.963 1.00 89.44 353 ARG A C 1
ATOM 2747 O O . ARG A 1 353 ? 3.456 -29.744 8.780 1.00 89.44 353 ARG A O 1
ATOM 2754 N N . LEU A 1 354 ? 3.566 -31.204 7.074 1.00 92.62 354 LEU A N 1
ATOM 2755 C CA . LEU A 1 354 ? 2.127 -31.430 6.943 1.00 92.62 354 LEU A CA 1
ATOM 2756 C C . LEU A 1 354 ? 1.795 -32.918 7.088 1.00 92.62 354 LEU A C 1
ATOM 2758 O O . LEU A 1 354 ? 2.435 -33.771 6.473 1.00 92.62 354 LEU A O 1
ATOM 2762 N N . SER A 1 355 ? 0.760 -33.219 7.870 1.00 93.75 355 SER A N 1
ATOM 2763 C CA . SER A 1 355 ? 0.054 -34.505 7.866 1.00 93.75 355 SER A CA 1
ATOM 2764 C C . SER A 1 355 ? -1.425 -34.267 7.566 1.00 93.75 355 SER A C 1
ATOM 2766 O O . SER A 1 355 ? -1.979 -33.222 7.906 1.00 93.75 355 SER A O 1
ATOM 2768 N N . ILE A 1 356 ? -2.072 -35.226 6.904 1.00 92.69 356 ILE A N 1
ATOM 2769 C CA . ILE A 1 356 ? -3.473 -35.111 6.485 1.00 92.69 356 ILE A CA 1
ATOM 2770 C C . ILE A 1 356 ? -4.237 -36.307 7.044 1.00 92.69 356 ILE A C 1
ATOM 2772 O O . ILE A 1 356 ? -3.932 -37.457 6.714 1.00 92.69 356 ILE A O 1
ATOM 2776 N N . VAL A 1 357 ? -5.227 -36.023 7.885 1.00 90.56 357 VAL A N 1
ATOM 2777 C CA . VAL A 1 357 ? -6.100 -36.993 8.552 1.00 90.56 357 VAL A CA 1
ATOM 2778 C C . VAL A 1 357 ? -7.512 -36.814 8.006 1.00 90.56 357 VAL A C 1
ATOM 2780 O O . VAL A 1 357 ? -8.033 -35.706 7.931 1.00 90.56 357 VAL A O 1
ATOM 2783 N N . LEU A 1 358 ? -8.140 -37.906 7.594 1.00 87.62 358 LEU A N 1
ATOM 2784 C CA . LEU A 1 358 ? -9.432 -37.922 6.921 1.00 87.62 358 LEU A CA 1
ATOM 2785 C C . LEU A 1 358 ? -10.408 -38.783 7.707 1.00 87.62 358 LEU A C 1
ATOM 2787 O O . LEU A 1 358 ? -10.048 -39.853 8.181 1.00 87.62 358 LEU A O 1
ATOM 2791 N N . PHE A 1 359 ? -11.668 -38.378 7.791 1.00 80.56 359 PHE A N 1
ATOM 2792 C CA . PHE A 1 359 ? -12.692 -39.175 8.469 1.00 80.56 359 PHE A CA 1
ATOM 2793 C C . PHE A 1 359 ? -13.939 -39.355 7.607 1.00 80.56 359 PHE A C 1
ATOM 2795 O O . PHE A 1 359 ? -14.133 -38.645 6.623 1.00 80.56 359 PHE A O 1
ATOM 2802 N N . GLN A 1 360 ? -14.738 -40.374 7.949 1.00 68.94 360 GLN A N 1
ATOM 2803 C CA . GLN A 1 360 ? -15.777 -40.975 7.090 1.00 68.94 360 GLN A CA 1
ATOM 2804 C C . GLN A 1 360 ? -15.266 -41.682 5.812 1.00 68.94 360 GLN A C 1
ATOM 2806 O O . GLN A 1 360 ? -16.038 -41.949 4.885 1.00 68.94 360 GLN A O 1
ATOM 2811 N N . ILE A 1 361 ? -13.986 -42.074 5.795 1.00 65.00 361 ILE A N 1
ATOM 2812 C CA . ILE A 1 361 ? -13.365 -42.909 4.754 1.00 65.00 361 ILE A CA 1
ATOM 2813 C C . ILE A 1 361 ? -12.584 -44.094 5.359 1.00 65.00 361 ILE A C 1
ATOM 2815 O O . ILE A 1 361 ? -12.395 -44.165 6.576 1.00 65.00 361 ILE A O 1
ATOM 2819 N N . HIS A 1 362 ? -12.131 -45.028 4.511 1.00 57.62 362 HIS A N 1
ATOM 2820 C CA . HIS A 1 362 ? -11.437 -46.256 4.935 1.00 57.62 362 HIS A CA 1
ATOM 2821 C C . HIS A 1 362 ? -10.053 -46.015 5.567 1.00 57.62 362 HIS A C 1
ATOM 2823 O O . HIS A 1 362 ? -9.694 -46.742 6.488 1.00 57.62 362 HIS A O 1
ATOM 2829 N N . ASN A 1 363 ? -9.310 -44.989 5.133 1.00 60.47 363 ASN A N 1
ATOM 2830 C CA . ASN A 1 363 ? -7.981 -44.660 5.664 1.00 60.47 363 ASN A CA 1
ATOM 2831 C C . ASN A 1 363 ? -8.032 -43.372 6.489 1.00 60.47 363 ASN A C 1
ATOM 2833 O O . ASN A 1 363 ? -8.249 -42.300 5.930 1.00 60.47 363 ASN A O 1
ATOM 2837 N N . LEU A 1 364 ? -7.801 -43.480 7.802 1.00 75.50 364 LEU A N 1
ATOM 2838 C CA . LEU A 1 364 ? -7.845 -42.337 8.719 1.00 75.50 364 LEU A CA 1
ATOM 2839 C C . LEU A 1 364 ? -6.673 -41.364 8.501 1.00 75.50 364 LEU A C 1
ATOM 2841 O O . LEU A 1 364 ? -6.860 -40.159 8.580 1.00 75.50 364 LEU A O 1
ATOM 2845 N N . ARG A 1 365 ? -5.474 -41.858 8.171 1.00 83.88 365 ARG A N 1
ATOM 2846 C CA . ARG A 1 365 ? -4.280 -41.040 7.896 1.00 83.88 365 ARG A CA 1
ATOM 2847 C C . ARG A 1 365 ? -3.907 -41.158 6.416 1.00 83.88 365 ARG A C 1
ATOM 2849 O O . ARG A 1 365 ? -3.567 -42.240 5.945 1.00 83.88 365 ARG A O 1
ATOM 2856 N N . LEU A 1 366 ? -3.994 -40.057 5.667 1.00 85.62 366 LEU A N 1
ATOM 2857 C CA . LEU A 1 366 ? -3.659 -40.013 4.237 1.00 85.62 366 LEU A CA 1
ATOM 2858 C C . LEU A 1 366 ? -2.143 -39.939 4.027 1.00 85.62 366 LEU A C 1
ATOM 2860 O O . LEU A 1 366 ? -1.602 -40.542 3.095 1.00 85.62 366 LEU A O 1
ATOM 2864 N N . MET A 1 367 ? -1.443 -39.198 4.887 1.00 88.19 367 MET A N 1
ATOM 2865 C CA . MET A 1 367 ? 0.012 -39.094 4.864 1.00 88.19 367 MET A CA 1
ATOM 2866 C C . MET A 1 367 ? 0.609 -38.877 6.251 1.00 88.19 367 MET A C 1
ATOM 2868 O O . MET A 1 367 ? 0.013 -38.209 7.097 1.00 88.19 367 MET A O 1
ATOM 2872 N N . GLU A 1 368 ? 1.801 -39.436 6.444 1.00 88.38 368 GLU A N 1
ATOM 2873 C CA . GLU A 1 368 ? 2.651 -39.145 7.595 1.00 88.38 368 GLU A CA 1
ATOM 2874 C C . GLU A 1 368 ? 3.105 -37.685 7.588 1.00 88.38 368 GLU A C 1
ATOM 2876 O O . GLU A 1 368 ? 3.045 -37.007 6.558 1.00 88.38 368 GLU A O 1
ATOM 2881 N N . LEU A 1 369 ? 3.554 -37.209 8.746 1.00 89.25 369 LEU A N 1
ATOM 2882 C CA . LEU A 1 369 ? 4.081 -35.861 8.903 1.00 89.25 369 LEU A CA 1
ATOM 2883 C C . LEU A 1 369 ? 5.329 -35.688 8.021 1.00 89.25 369 LEU A C 1
ATOM 2885 O O . LEU A 1 369 ? 6.378 -36.263 8.297 1.00 89.25 369 LEU A O 1
ATOM 2889 N N . THR A 1 370 ? 5.192 -34.933 6.931 1.00 89.50 370 THR A N 1
ATOM 2890 C CA . THR A 1 370 ? 6.195 -34.844 5.855 1.00 89.50 370 THR A CA 1
ATOM 2891 C C . THR A 1 370 ? 6.626 -33.395 5.648 1.00 89.50 370 THR A C 1
ATOM 2893 O O . THR A 1 370 ? 5.772 -32.513 5.668 1.00 89.50 370 THR A O 1
ATOM 2896 N N . TYR A 1 371 ? 7.918 -33.141 5.418 1.00 88.62 371 TYR A N 1
ATOM 2897 C CA . TYR A 1 371 ? 8.436 -31.808 5.076 1.00 88.62 371 TYR A CA 1
ATOM 2898 C C . TYR A 1 371 ? 7.902 -31.311 3.731 1.00 88.62 371 TYR A C 1
ATOM 2900 O O . TYR A 1 371 ? 7.875 -32.058 2.753 1.00 88.62 371 TYR A O 1
ATOM 2908 N N . MET A 1 372 ? 7.511 -30.040 3.665 1.00 88.94 372 MET A N 1
ATOM 2909 C CA . MET A 1 372 ? 7.015 -29.386 2.448 1.00 88.94 372 MET A CA 1
ATOM 2910 C C . MET A 1 372 ? 8.164 -28.794 1.609 1.00 88.94 372 MET A C 1
ATOM 2912 O O . MET A 1 372 ? 8.093 -27.650 1.163 1.00 88.94 372 MET A O 1
ATOM 2916 N N . SER A 1 373 ? 9.236 -29.568 1.413 1.00 82.50 373 SER A N 1
ATOM 2917 C CA . SER A 1 373 ? 10.377 -29.207 0.559 1.00 82.50 373 SER A CA 1
ATOM 2918 C C . SER A 1 373 ? 10.194 -29.714 -0.879 1.00 82.50 373 SER A C 1
ATOM 2920 O O . SER A 1 373 ? 9.490 -30.705 -1.106 1.00 82.50 373 SER A O 1
ATOM 2922 N N . ASP A 1 374 ? 10.834 -29.021 -1.827 1.00 71.62 374 ASP A N 1
ATOM 2923 C CA . ASP A 1 374 ? 10.917 -29.397 -3.247 1.00 71.62 374 ASP A CA 1
ATOM 2924 C C . ASP A 1 374 ? 12.294 -30.004 -3.620 1.00 71.62 374 ASP A C 1
ATOM 2926 O O . ASP A 1 374 ? 12.482 -30.420 -4.763 1.00 71.62 374 ASP A O 1
ATOM 2930 N N . ASP A 1 375 ? 13.243 -30.077 -2.674 1.00 60.56 375 ASP A N 1
ATOM 2931 C CA . ASP A 1 375 ? 14.642 -30.470 -2.923 1.00 60.56 375 ASP A CA 1
ATOM 2932 C C . ASP A 1 375 ? 14.885 -32.003 -2.896 1.00 60.56 375 ASP A C 1
ATOM 2934 O O . ASP A 1 375 ? 14.040 -32.787 -2.450 1.00 60.56 375 ASP A O 1
ATOM 2938 N N . ASP A 1 376 ? 16.090 -32.421 -3.325 1.00 43.00 376 ASP A N 1
ATOM 2939 C CA . ASP A 1 376 ? 16.586 -33.792 -3.615 1.00 43.00 376 ASP A CA 1
ATOM 2940 C C . ASP A 1 376 ? 16.371 -34.887 -2.536 1.00 43.00 376 ASP A C 1
ATOM 2942 O O . ASP A 1 376 ? 16.703 -36.058 -2.748 1.00 43.00 376 ASP A O 1
ATOM 2946 N N . HIS A 1 377 ? 15.815 -34.559 -1.368 1.00 47.44 377 HIS A N 1
ATOM 2947 C CA . HIS A 1 377 ? 15.529 -35.506 -0.279 1.00 47.44 377 HIS A CA 1
ATOM 2948 C C . HIS A 1 377 ? 14.040 -35.741 -0.001 1.00 47.44 377 HIS A C 1
ATOM 2950 O O . HIS A 1 377 ? 13.698 -36.492 0.914 1.00 47.44 377 HIS A O 1
ATOM 2956 N N . GLY A 1 378 ? 13.143 -35.215 -0.835 1.00 56.16 378 GLY A N 1
ATOM 2957 C CA . GLY A 1 378 ? 11.768 -35.694 -0.870 1.00 56.16 378 GLY A CA 1
ATOM 2958 C C . GLY A 1 378 ? 10.818 -34.689 -1.487 1.00 56.16 378 GLY A C 1
ATOM 2959 O O . GLY A 1 378 ? 10.629 -33.609 -0.945 1.00 56.16 378 GLY A O 1
ATOM 2960 N N . HIS A 1 379 ? 10.145 -35.102 -2.560 1.00 72.25 379 HIS A N 1
ATOM 2961 C CA . HIS A 1 379 ? 9.026 -34.405 -3.195 1.00 72.25 379 HIS A CA 1
ATOM 2962 C C . HIS A 1 379 ? 7.784 -34.354 -2.277 1.00 72.25 379 HIS A C 1
ATOM 2964 O O . HIS A 1 379 ? 6.711 -34.839 -2.637 1.00 72.25 379 HIS A O 1
ATOM 2970 N N . GLY A 1 380 ? 7.914 -33.850 -1.047 1.00 83.31 380 GLY A N 1
ATOM 2971 C CA . GLY A 1 380 ? 6.861 -33.877 -0.031 1.00 83.31 380 GLY A CA 1
ATOM 2972 C C . GLY A 1 380 ? 5.657 -33.030 -0.430 1.00 83.31 380 GLY A C 1
ATOM 2973 O O . GLY A 1 380 ? 4.512 -33.468 -0.269 1.00 83.31 380 GLY A O 1
ATOM 2974 N N . ARG A 1 381 ? 5.914 -31.870 -1.050 1.00 87.44 381 ARG A N 1
ATOM 2975 C CA . ARG A 1 381 ? 4.876 -30.995 -1.606 1.00 87.44 381 ARG A CA 1
ATOM 2976 C C . ARG A 1 381 ? 4.104 -31.682 -2.737 1.00 87.44 381 ARG A C 1
ATOM 2978 O O . ARG A 1 381 ? 2.871 -31.714 -2.717 1.00 87.44 381 ARG A O 1
ATOM 2985 N N . ASP A 1 382 ? 4.802 -32.313 -3.677 1.00 85.06 382 ASP A N 1
ATOM 2986 C CA . ASP A 1 382 ? 4.160 -33.023 -4.789 1.00 85.06 382 ASP A CA 1
ATOM 2987 C C . ASP A 1 382 ? 3.460 -34.311 -4.342 1.00 85.06 382 ASP A C 1
ATOM 2989 O O . ASP A 1 382 ? 2.376 -34.625 -4.835 1.00 85.06 382 ASP A O 1
ATOM 2993 N N . ALA A 1 383 ? 4.000 -35.022 -3.349 1.00 86.06 383 ALA A N 1
ATOM 2994 C CA . ALA A 1 383 ? 3.347 -36.175 -2.737 1.00 86.06 383 ALA A CA 1
ATOM 2995 C C . ALA A 1 383 ? 2.033 -35.779 -2.043 1.00 86.06 383 ALA A C 1
ATOM 2997 O O . ALA A 1 383 ? 1.029 -36.488 -2.177 1.00 86.06 383 ALA A O 1
ATOM 2998 N N . ALA A 1 384 ? 2.009 -34.638 -1.343 1.00 89.19 384 ALA A N 1
ATOM 2999 C CA . ALA A 1 384 ? 0.795 -34.082 -0.750 1.00 89.19 384 ALA A CA 1
ATOM 3000 C C . ALA A 1 384 ? -0.236 -33.713 -1.831 1.00 89.19 384 ALA A C 1
ATOM 3002 O O . ALA A 1 384 ? -1.388 -34.151 -1.760 1.00 89.19 384 ALA A O 1
ATOM 3003 N N . ARG A 1 385 ? 0.183 -32.983 -2.878 1.00 89.19 385 ARG A N 1
ATOM 3004 C CA . ARG A 1 385 ? -0.674 -32.610 -4.023 1.00 89.19 385 ARG A CA 1
ATOM 3005 C C . ARG A 1 385 ? -1.261 -33.835 -4.712 1.00 89.19 385 ARG A C 1
ATOM 3007 O O . ARG A 1 385 ? -2.466 -33.885 -4.964 1.00 89.19 385 ARG A O 1
ATOM 3014 N N . PHE A 1 386 ? -0.430 -34.843 -4.970 1.00 86.31 386 PHE A N 1
ATOM 3015 C CA . PHE A 1 386 ? -0.858 -36.089 -5.585 1.00 86.31 386 PHE A CA 1
ATOM 3016 C C . PHE A 1 386 ? -1.916 -36.778 -4.723 1.00 86.31 386 PHE A C 1
ATOM 3018 O O . PHE A 1 386 ? -3.010 -37.054 -5.212 1.00 86.31 386 PHE A O 1
ATOM 3025 N N . LYS A 1 387 ? -1.662 -36.972 -3.424 1.00 87.31 387 LYS A N 1
ATOM 3026 C CA . LYS A 1 387 ? -2.622 -37.611 -2.510 1.00 87.31 387 LYS A CA 1
ATOM 3027 C C . LYS A 1 387 ? -3.951 -36.853 -2.411 1.00 87.31 387 LYS A C 1
ATOM 3029 O O . LYS A 1 387 ? -5.001 -37.491 -2.427 1.00 87.31 387 LYS A O 1
ATOM 3034 N N . ILE A 1 388 ? -3.924 -35.519 -2.379 1.00 88.25 388 ILE A N 1
ATOM 3035 C CA . ILE A 1 388 ? -5.138 -34.685 -2.374 1.00 88.25 388 ILE A CA 1
ATOM 3036 C C . ILE A 1 388 ? -5.912 -34.781 -3.694 1.00 88.25 388 ILE A C 1
ATOM 3038 O O . ILE A 1 388 ? -7.139 -34.890 -3.678 1.00 88.25 388 ILE A O 1
ATOM 3042 N N . SER A 1 389 ? -5.219 -34.818 -4.837 1.00 85.12 389 SER A N 1
ATOM 3043 C CA . SER A 1 389 ? -5.866 -34.966 -6.151 1.00 85.12 389 SER A CA 1
ATOM 3044 C C . SER A 1 389 ? -6.668 -36.269 -6.277 1.00 85.12 389 SER A C 1
ATOM 3046 O O . SER A 1 389 ? -7.698 -36.299 -6.951 1.00 85.12 389 SER A O 1
ATOM 3048 N N . GLN A 1 390 ? -6.241 -37.328 -5.575 1.00 83.19 390 GLN A N 1
ATOM 3049 C CA . GLN A 1 390 ? -6.883 -38.645 -5.595 1.00 83.19 390 GLN A CA 1
ATOM 3050 C C . GLN A 1 390 ? -8.099 -38.765 -4.663 1.00 83.19 390 GLN A C 1
ATOM 3052 O O . GLN A 1 390 ? -8.761 -39.805 -4.669 1.00 83.19 390 GLN A O 1
ATOM 3057 N N . LEU A 1 391 ? -8.425 -37.736 -3.869 1.00 80.69 391 LEU A N 1
ATOM 3058 C CA . LEU A 1 391 ? -9.586 -37.782 -2.981 1.00 80.69 391 LEU A CA 1
ATOM 3059 C C . LEU A 1 391 ? -10.893 -37.882 -3.774 1.00 80.69 391 LEU A C 1
ATOM 3061 O O . LEU A 1 391 ? -11.156 -37.102 -4.694 1.00 80.69 391 LEU A O 1
ATOM 3065 N N . ARG A 1 392 ? -11.733 -38.841 -3.380 1.00 74.69 392 ARG A N 1
ATOM 3066 C CA . ARG A 1 392 ? -13.072 -39.075 -3.930 1.00 74.69 392 ARG A CA 1
ATOM 3067 C C . ARG A 1 392 ? -14.078 -39.174 -2.786 1.00 74.69 392 ARG A C 1
ATOM 3069 O O . ARG A 1 392 ? -13.741 -39.690 -1.720 1.00 74.69 392 ARG A O 1
ATOM 3076 N N . ALA A 1 393 ? -15.304 -38.707 -3.016 1.00 66.50 393 ALA A N 1
ATOM 3077 C CA . ALA A 1 393 ? -16.402 -38.886 -2.068 1.00 66.50 393 ALA A CA 1
ATOM 3078 C C . ALA A 1 393 ? -16.668 -40.389 -1.839 1.00 66.50 393 ALA A C 1
ATOM 3080 O O . ALA A 1 393 ? -16.594 -41.191 -2.775 1.00 66.50 393 ALA A O 1
ATOM 3081 N N . SER A 1 394 ? -16.929 -40.792 -0.592 1.00 61.16 394 SER A N 1
ATOM 3082 C CA . SER A 1 394 ? -17.051 -42.211 -0.238 1.00 61.16 394 SER A CA 1
ATOM 3083 C C . SER A 1 394 ? -18.384 -42.817 -0.703 1.00 61.16 394 SER A C 1
ATOM 3085 O O . SER A 1 394 ? -19.451 -42.252 -0.486 1.00 61.16 394 SER A O 1
ATOM 3087 N N . SER A 1 395 ? -18.336 -44.007 -1.317 1.00 52.56 395 SER A N 1
ATOM 3088 C CA . SER A 1 395 ? -19.513 -44.767 -1.788 1.00 52.56 395 SER A CA 1
ATOM 3089 C C . SER A 1 395 ? -19.980 -45.867 -0.815 1.00 52.56 395 SER A C 1
ATOM 3091 O O . SER A 1 395 ? -20.967 -46.557 -1.069 1.00 52.56 395 SER A O 1
ATOM 3093 N N . GLY A 1 396 ? -19.265 -46.075 0.296 1.00 49.03 396 GLY A N 1
ATOM 3094 C CA . GLY A 1 396 ? -19.415 -47.253 1.156 1.00 49.03 396 GLY A CA 1
ATOM 3095 C C . GLY A 1 396 ? -20.431 -47.082 2.285 1.00 49.03 396 GLY A C 1
ATOM 3096 O O . GLY A 1 396 ? -20.424 -46.068 2.972 1.00 49.03 396 GLY A O 1
ATOM 3097 N N . LYS A 1 397 ? -21.254 -48.115 2.529 1.00 47.91 397 LYS A N 1
ATOM 3098 C CA . LYS A 1 397 ? -22.353 -48.198 3.521 1.00 47.91 397 LYS A CA 1
ATOM 3099 C C . LYS A 1 397 ? -21.899 -48.309 4.996 1.00 47.91 397 LYS A C 1
ATOM 3101 O O . LYS A 1 397 ? -22.752 -48.341 5.876 1.00 47.91 397 LYS A O 1
ATOM 3106 N N . TYR A 1 398 ? -20.594 -48.290 5.284 1.00 49.31 398 TYR A N 1
ATOM 3107 C CA . TYR A 1 398 ? -20.021 -48.475 6.627 1.00 49.31 398 TYR A CA 1
ATOM 3108 C C . TYR A 1 398 ? -19.251 -47.222 7.075 1.00 49.31 398 TYR A C 1
ATOM 3110 O O . TYR A 1 398 ? -18.319 -46.795 6.398 1.00 49.31 398 TYR A O 1
ATOM 3118 N N . MET A 1 399 ? -19.664 -46.604 8.188 1.00 54.34 399 MET A N 1
ATOM 3119 C CA . MET A 1 399 ? -18.953 -45.473 8.800 1.00 54.34 399 MET A CA 1
ATOM 3120 C C . MET A 1 399 ? -17.818 -46.005 9.671 1.00 54.34 399 MET A C 1
ATOM 3122 O O . MET A 1 399 ? -18.088 -46.738 10.615 1.00 54.34 399 MET A O 1
ATOM 3126 N N . CYS A 1 400 ? -16.567 -45.672 9.344 1.00 55.62 400 CYS A N 1
ATOM 3127 C CA . CYS A 1 400 ? -15.415 -46.291 10.007 1.00 55.62 400 CYS A CA 1
ATOM 3128 C C . CYS A 1 400 ? -14.756 -45.405 11.082 1.00 55.62 400 CYS A C 1
ATOM 3130 O O . CYS A 1 400 ? -14.217 -45.948 12.037 1.00 55.62 400 CYS A O 1
ATOM 3132 N N . HIS A 1 401 ? -14.831 -44.067 10.988 1.00 62.53 401 HIS A N 1
ATOM 3133 C CA . HIS A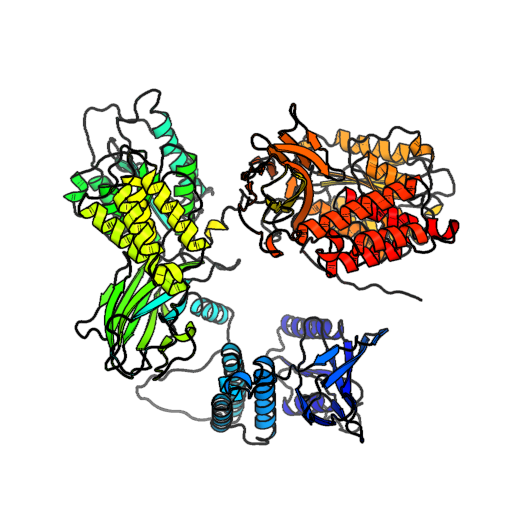 1 401 ? -14.169 -43.155 11.940 1.00 62.53 401 HIS A CA 1
ATOM 3134 C C . HIS A 1 401 ? -14.987 -41.865 12.166 1.00 62.53 401 HIS A C 1
ATOM 3136 O O . HIS A 1 401 ? -15.435 -41.254 11.190 1.00 62.53 401 HIS A O 1
ATOM 3142 N N . SER A 1 402 ? -15.185 -41.466 13.433 1.00 80.56 402 SER A N 1
ATOM 3143 C CA . SER A 1 402 ? -15.859 -40.222 13.860 1.00 80.56 402 SER A CA 1
ATOM 3144 C C . SER A 1 402 ? -14.923 -39.007 13.806 1.00 80.56 402 SER A C 1
ATOM 3146 O O . SER A 1 402 ? -13.703 -39.160 13.718 1.00 80.56 402 SER A O 1
ATOM 3148 N N . ALA A 1 403 ? -15.473 -37.791 13.916 1.00 84.19 403 ALA A N 1
ATOM 3149 C CA . ALA A 1 403 ? -14.658 -36.577 14.017 1.00 84.19 403 ALA A CA 1
ATOM 3150 C C . ALA A 1 403 ? -13.767 -36.585 15.278 1.00 84.19 403 ALA A C 1
ATOM 3152 O O . ALA A 1 403 ? -12.615 -36.160 15.227 1.00 84.19 403 ALA A O 1
ATOM 3153 N N . SER A 1 404 ? -14.260 -37.150 16.388 1.00 85.12 404 SER A N 1
ATOM 3154 C CA . SER A 1 404 ? -13.477 -37.338 17.619 1.00 85.12 404 SER A CA 1
ATOM 3155 C C . SER A 1 404 ? -12.280 -38.277 17.426 1.00 85.12 404 SER A C 1
ATOM 3157 O O . SER A 1 404 ? -11.176 -37.944 17.851 1.00 85.12 404 SER A O 1
ATOM 3159 N N . ALA A 1 405 ? -12.455 -39.399 16.718 1.00 85.94 405 ALA A N 1
ATOM 3160 C CA . ALA A 1 405 ? -11.359 -40.317 16.401 1.00 85.94 405 ALA A CA 1
ATOM 3161 C C . ALA A 1 405 ? -10.294 -39.651 15.510 1.00 85.94 405 ALA A C 1
ATOM 3163 O O . ALA A 1 405 ? -9.100 -39.873 15.694 1.00 85.94 405 ALA A O 1
ATOM 3164 N N . ALA A 1 406 ? -10.715 -38.794 14.577 1.00 88.69 406 ALA A N 1
ATOM 3165 C CA . ALA A 1 406 ? -9.813 -38.050 13.701 1.00 88.69 406 ALA A CA 1
ATOM 3166 C C . ALA A 1 406 ? -8.968 -37.017 14.463 1.00 88.69 406 ALA A C 1
ATOM 3168 O O . ALA A 1 406 ? -7.765 -36.913 14.236 1.00 88.69 406 ALA A O 1
ATOM 3169 N N . LEU A 1 407 ? -9.578 -36.286 15.401 1.00 89.94 407 LEU A N 1
ATOM 3170 C CA . LEU A 1 407 ? -8.863 -35.345 16.269 1.00 89.94 407 LEU A CA 1
ATOM 3171 C C . LEU A 1 407 ? -7.876 -36.067 17.199 1.00 89.94 407 LEU A C 1
ATOM 3173 O O . LEU A 1 407 ? -6.751 -35.606 17.372 1.00 89.94 407 LEU A O 1
ATOM 3177 N N . GLN A 1 408 ? -8.259 -37.222 17.754 1.00 88.88 408 GLN A N 1
ATOM 3178 C CA . GLN A 1 408 ? -7.361 -38.048 18.570 1.00 88.88 408 GLN A CA 1
ATOM 3179 C C . GLN A 1 408 ? -6.169 -38.572 17.764 1.00 88.88 408 GLN A C 1
ATOM 3181 O O . GLN A 1 408 ? -5.039 -38.563 18.252 1.00 88.88 408 GLN A O 1
ATOM 3186 N N . GLU A 1 409 ? -6.405 -38.990 16.521 1.00 89.38 409 GLU A N 1
ATOM 3187 C CA . GLU A 1 409 ? -5.341 -39.421 15.619 1.00 89.38 409 GLU A CA 1
ATOM 3188 C C . GLU A 1 409 ? -4.411 -38.262 15.244 1.00 89.38 409 GLU A C 1
ATOM 3190 O O . GLU A 1 409 ? -3.195 -38.440 15.240 1.00 89.38 409 GLU A O 1
ATOM 3195 N N . GLY A 1 410 ? -4.950 -37.065 14.996 1.00 90.38 410 GLY A N 1
ATOM 3196 C CA . GLY A 1 410 ? -4.140 -35.871 14.752 1.00 90.38 410 GLY A CA 1
ATOM 3197 C C . GLY A 1 410 ? -3.279 -35.478 15.955 1.00 90.38 410 GLY A C 1
ATOM 3198 O O . GLY A 1 410 ? -2.088 -35.216 15.800 1.00 90.38 410 GLY A O 1
ATOM 3199 N N . ALA A 1 411 ? -3.832 -35.547 17.168 1.00 89.88 411 ALA A N 1
ATOM 3200 C CA . ALA A 1 411 ? -3.059 -35.360 18.393 1.00 89.88 411 ALA A CA 1
ATOM 3201 C C . ALA A 1 411 ? -1.963 -36.430 18.542 1.00 89.88 411 ALA A C 1
ATOM 3203 O O . ALA A 1 411 ? -0.847 -36.123 18.956 1.00 89.88 411 ALA A O 1
ATOM 3204 N N . ARG A 1 412 ? -2.238 -37.682 18.151 1.00 89.44 412 ARG A N 1
ATOM 3205 C CA . ARG A 1 412 ? -1.227 -38.748 18.128 1.00 89.44 412 ARG A CA 1
ATOM 3206 C C . ARG A 1 412 ? -0.085 -38.434 17.157 1.00 89.44 412 ARG A C 1
ATOM 3208 O O . ARG A 1 412 ? 1.061 -38.553 17.566 1.00 89.44 412 ARG A O 1
ATOM 3215 N N . VAL A 1 413 ? -0.372 -37.966 15.933 1.00 90.31 413 VAL A N 1
ATOM 3216 C CA . VAL A 1 413 ? 0.666 -37.507 14.978 1.00 90.31 413 VAL A CA 1
ATOM 3217 C C . VAL A 1 413 ? 1.601 -36.489 15.635 1.00 90.31 413 VAL A C 1
ATOM 3219 O O . VAL A 1 413 ? 2.816 -36.594 15.503 1.00 90.31 413 VAL A O 1
ATOM 3222 N N . LEU A 1 414 ? 1.040 -35.503 16.342 1.00 89.50 414 LEU A N 1
ATOM 3223 C CA . LEU A 1 414 ? 1.825 -34.433 16.957 1.00 89.50 414 LEU A CA 1
ATOM 3224 C C . LEU A 1 414 ? 2.592 -34.885 18.209 1.00 89.50 414 LEU A C 1
ATOM 3226 O O . LEU A 1 414 ? 3.649 -34.320 18.489 1.00 89.50 414 LEU A O 1
ATOM 3230 N N . ARG A 1 415 ? 2.120 -35.900 18.939 1.00 88.50 415 ARG A N 1
ATOM 3231 C CA . ARG A 1 415 ? 2.872 -36.501 20.058 1.00 88.50 415 ARG A CA 1
ATOM 3232 C C . ARG A 1 415 ? 4.050 -37.349 19.597 1.00 88.50 415 ARG A C 1
ATOM 3234 O O . ARG A 1 415 ? 5.086 -37.361 20.253 1.00 88.50 415 ARG A O 1
ATOM 3241 N N . ASP A 1 416 ? 3.920 -38.001 18.446 1.00 87.19 416 ASP A N 1
ATOM 3242 C CA . ASP A 1 416 ? 4.936 -38.914 17.913 1.00 87.19 416 ASP A CA 1
ATOM 3243 C C . ASP A 1 416 ? 6.183 -38.178 17.348 1.00 87.19 416 ASP A C 1
ATOM 3245 O O . ASP A 1 416 ? 7.110 -38.823 16.865 1.00 87.19 416 ASP A O 1
ATOM 3249 N N . ARG A 1 417 ? 6.247 -36.836 17.435 1.00 81.88 417 ARG A N 1
ATOM 3250 C CA . ARG A 1 417 ? 7.356 -35.986 16.937 1.00 81.88 417 ARG A CA 1
ATOM 3251 C C . ARG A 1 417 ? 8.657 -36.068 17.756 1.00 81.88 417 ARG A C 1
ATOM 3253 O O . ARG A 1 417 ? 9.694 -35.608 17.301 1.00 81.88 417 ARG A O 1
ATOM 3260 N N . GLY A 1 418 ? 8.629 -36.661 18.950 1.00 69.06 418 GLY A N 1
ATOM 3261 C CA . GLY A 1 418 ? 9.788 -36.725 19.853 1.00 69.06 418 GLY A CA 1
ATOM 3262 C C . GLY A 1 418 ? 9.969 -35.466 20.717 1.00 69.06 418 GLY A C 1
ATOM 3263 O O . GLY A 1 418 ? 9.505 -34.379 20.378 1.00 69.06 418 GLY A O 1
ATOM 3264 N N . ALA A 1 419 ? 10.620 -35.620 21.878 1.00 62.81 419 ALA A N 1
ATOM 3265 C CA . ALA A 1 419 ? 10.665 -34.590 22.924 1.00 62.81 419 ALA A CA 1
ATOM 3266 C C . ALA A 1 419 ? 11.421 -33.309 22.513 1.00 62.81 419 ALA A C 1
ATOM 3268 O O . ALA A 1 419 ? 10.973 -32.215 22.848 1.00 62.81 419 ALA A O 1
ATOM 3269 N N . GLU A 1 420 ? 12.517 -33.420 21.758 1.00 56.66 420 GLU A N 1
ATOM 3270 C CA . GLU A 1 420 ? 13.310 -32.260 21.311 1.00 56.66 420 GLU A CA 1
ATOM 3271 C C . GLU A 1 420 ? 12.599 -31.442 20.223 1.00 56.66 420 GLU A C 1
ATOM 3273 O O . GLU A 1 420 ? 12.588 -30.216 20.275 1.00 56.66 420 GLU A O 1
ATOM 3278 N N . GLU A 1 421 ? 11.923 -32.093 19.273 1.00 63.88 421 GLU A N 1
ATOM 3279 C CA . GLU A 1 421 ? 11.151 -31.378 18.249 1.00 63.88 421 GLU A CA 1
ATOM 3280 C C . GLU A 1 421 ? 9.883 -30.737 18.829 1.00 63.88 421 GLU A C 1
ATOM 3282 O O . GLU A 1 421 ? 9.416 -29.716 18.325 1.00 63.88 421 GLU A O 1
ATOM 3287 N N . SER A 1 422 ? 9.323 -31.313 19.900 1.00 64.19 422 SER A N 1
ATOM 3288 C CA . SER A 1 422 ? 8.112 -30.797 20.549 1.00 64.19 422 SER A CA 1
ATOM 3289 C C . SER A 1 422 ? 8.305 -29.445 21.247 1.00 64.19 422 SER A C 1
ATOM 3291 O O . SER A 1 422 ? 7.325 -28.731 21.448 1.00 64.19 422 SER A O 1
ATOM 3293 N N . THR A 1 423 ? 9.547 -29.077 21.583 1.00 64.56 423 THR A N 1
ATOM 3294 C CA . THR A 1 423 ? 9.881 -27.799 22.231 1.00 64.56 423 THR A CA 1
ATOM 3295 C C . THR A 1 423 ? 10.341 -26.733 21.236 1.00 64.56 423 THR A C 1
ATOM 3297 O O . THR A 1 423 ? 10.078 -25.553 21.461 1.00 64.56 423 THR A O 1
ATOM 3300 N N . SER A 1 424 ? 10.966 -27.119 20.114 1.00 68.12 424 SER A N 1
ATOM 3301 C CA . SER A 1 424 ? 11.464 -26.171 19.104 1.00 68.12 424 SER A CA 1
ATOM 3302 C C . SER A 1 424 ? 10.506 -25.916 17.929 1.00 68.12 424 SER A C 1
ATOM 3304 O O . SER A 1 424 ? 10.674 -24.926 17.203 1.00 68.12 424 SER A O 1
ATOM 3306 N N . ARG A 1 425 ? 9.486 -26.772 17.737 1.00 79.88 425 ARG A N 1
ATOM 3307 C CA . ARG A 1 425 ? 8.507 -26.684 16.637 1.00 79.88 425 ARG A CA 1
ATOM 3308 C C . ARG A 1 425 ? 7.074 -26.564 17.139 1.00 79.88 425 ARG A C 1
ATOM 3310 O O . ARG A 1 425 ? 6.587 -27.364 17.938 1.00 79.88 425 ARG A O 1
ATOM 3317 N N . LEU A 1 426 ? 6.335 -25.615 16.571 1.00 81.50 426 LEU A N 1
ATOM 3318 C CA . LEU A 1 426 ? 4.922 -25.436 16.891 1.00 81.50 426 LEU A CA 1
ATOM 3319 C C . LEU A 1 426 ? 4.082 -26.566 16.278 1.00 81.50 426 LEU A C 1
ATOM 3321 O O . LEU A 1 426 ? 4.131 -26.775 15.070 1.00 81.50 426 LEU A O 1
ATOM 3325 N N . GLY A 1 427 ? 3.283 -27.263 17.090 1.00 87.06 427 GLY A N 1
ATOM 3326 C CA . GLY A 1 427 ? 2.292 -28.233 16.612 1.00 87.06 427 GLY A CA 1
ATOM 3327 C C . GLY A 1 427 ? 0.873 -27.685 16.695 1.00 87.06 427 GLY A C 1
ATOM 3328 O O . GLY A 1 427 ? 0.455 -27.237 17.761 1.00 87.06 427 GLY A O 1
ATOM 3329 N N . CYS A 1 428 ? 0.117 -27.749 15.602 1.00 91.00 428 CYS A N 1
ATOM 3330 C CA . CYS A 1 428 ? -1.297 -27.373 15.605 1.00 91.00 428 CYS A CA 1
ATOM 3331 C C . CYS A 1 428 ? -2.126 -28.226 14.640 1.00 91.00 428 CYS A C 1
ATOM 3333 O O . CYS A 1 428 ? -1.606 -28.900 13.746 1.00 91.00 428 CYS A O 1
ATOM 3335 N N . MET A 1 429 ? -3.441 -28.188 14.827 1.00 92.31 429 MET A N 1
ATOM 3336 C CA . MET A 1 429 ? -4.402 -28.895 13.995 1.00 92.31 429 MET A CA 1
ATOM 3337 C C . MET A 1 429 ? -5.356 -27.915 13.316 1.00 92.31 429 MET A C 1
ATOM 3339 O O . MET A 1 429 ? -5.785 -26.916 13.894 1.00 92.31 429 MET A O 1
ATOM 3343 N N . MET A 1 430 ? -5.740 -28.246 12.090 1.00 92.81 430 MET A N 1
ATOM 3344 C CA . MET A 1 430 ? -6.783 -27.559 11.342 1.00 92.81 430 MET A CA 1
ATOM 3345 C C . MET A 1 430 ? -7.921 -28.537 11.071 1.00 92.81 430 MET A C 1
ATOM 3347 O O . MET A 1 430 ? -7.696 -29.550 10.421 1.00 92.81 430 MET A O 1
ATOM 3351 N N . LEU A 1 431 ? -9.138 -28.233 11.518 1.00 91.81 431 LEU A N 1
ATOM 3352 C CA . LEU A 1 431 ? -10.330 -29.031 11.234 1.00 91.81 431 LEU A CA 1
ATOM 3353 C C . LEU A 1 431 ? -11.188 -28.346 10.170 1.00 91.81 431 LEU A C 1
ATOM 3355 O O . LEU A 1 431 ? -11.745 -27.281 10.421 1.00 91.81 431 LEU A O 1
ATOM 3359 N N . LEU A 1 432 ? -11.357 -28.987 9.017 1.00 89.88 432 LEU A N 1
ATOM 3360 C CA . LEU A 1 432 ? -12.206 -28.512 7.926 1.00 89.88 432 LEU A CA 1
ATOM 3361 C C . LEU A 1 432 ? -13.428 -29.422 7.783 1.00 89.88 432 LEU A C 1
ATOM 3363 O O . LEU A 1 432 ? -13.281 -30.610 7.486 1.00 89.88 432 LEU A O 1
ATOM 3367 N N . SER A 1 433 ? -14.637 -28.894 8.009 1.00 86.50 433 SER A N 1
ATOM 3368 C CA . SER A 1 433 ? -15.837 -29.737 8.007 1.00 86.50 433 SER A CA 1
ATOM 3369 C C . SER A 1 433 ? -17.152 -29.005 7.719 1.00 86.50 433 SER A C 1
ATOM 3371 O O . SER A 1 433 ? -17.424 -27.923 8.231 1.00 86.50 433 SER A O 1
ATOM 3373 N N . ASP A 1 434 ? -18.027 -29.685 6.978 1.00 81.69 434 ASP A N 1
ATOM 3374 C CA . ASP A 1 434 ? -19.423 -29.325 6.686 1.00 81.69 434 ASP A CA 1
ATOM 3375 C C . ASP A 1 434 ? -20.461 -30.092 7.544 1.00 81.69 434 ASP A C 1
ATOM 3377 O O . ASP A 1 434 ? -21.665 -29.875 7.420 1.00 81.69 434 ASP A O 1
ATOM 3381 N N . GLY A 1 435 ? -20.011 -31.021 8.397 1.00 78.81 435 GLY A N 1
ATOM 3382 C CA . GLY A 1 435 ? -20.860 -31.944 9.162 1.00 78.81 435 GLY A CA 1
ATOM 3383 C C . GLY A 1 435 ? -21.376 -31.415 10.509 1.00 78.81 435 GLY A C 1
ATOM 3384 O O . GLY A 1 435 ? -20.991 -30.340 10.978 1.00 78.81 435 GLY A O 1
ATOM 3385 N N . LYS A 1 436 ? -22.269 -32.189 11.152 1.00 82.75 436 LYS A N 1
ATOM 3386 C CA . LYS A 1 436 ? -22.928 -31.808 12.419 1.00 82.75 436 LYS A CA 1
ATOM 3387 C C . LYS A 1 436 ? -22.241 -32.294 13.704 1.00 82.75 436 LYS A C 1
ATOM 3389 O O . LYS A 1 436 ? -22.428 -31.644 14.730 1.00 82.75 436 LYS A O 1
ATOM 3394 N N . HIS A 1 437 ? -21.524 -33.415 13.648 1.00 85.75 437 HIS A N 1
ATOM 3395 C CA . HIS A 1 437 ? -20.675 -34.016 14.697 1.00 85.75 437 HIS A CA 1
ATOM 3396 C C . HIS A 1 437 ? -21.133 -33.850 16.167 1.00 85.75 437 HIS A C 1
ATOM 3398 O O . HIS A 1 437 ? -20.360 -33.370 16.998 1.00 85.75 437 HIS A O 1
ATOM 3404 N N . PRO A 1 438 ? -22.387 -34.185 16.533 1.00 83.00 438 PRO A N 1
ATOM 3405 C CA . PRO A 1 438 ? -22.886 -33.995 17.900 1.00 83.00 438 PRO A CA 1
ATOM 3406 C C . PRO A 1 438 ? -22.166 -34.856 18.952 1.00 83.00 438 PRO A C 1
ATOM 3408 O O . PRO A 1 438 ? -22.187 -34.506 20.130 1.00 83.00 438 PRO A O 1
ATOM 3411 N N . GLU A 1 439 ? -21.514 -35.950 18.546 1.00 86.00 439 GLU A N 1
ATOM 3412 C CA . GLU A 1 439 ? -20.735 -36.837 19.419 1.00 86.00 439 GLU A CA 1
ATOM 3413 C C . GLU A 1 439 ? -19.574 -36.123 20.127 1.00 86.00 439 GLU A C 1
ATOM 3415 O O . GLU A 1 439 ? -19.118 -36.563 21.183 1.00 86.00 439 GLU A O 1
ATOM 3420 N N . ILE A 1 440 ? -19.125 -34.993 19.577 1.00 86.75 440 ILE A N 1
ATOM 3421 C CA . ILE A 1 440 ? -18.034 -34.194 20.133 1.00 86.75 440 ILE A CA 1
ATOM 3422 C C . ILE A 1 440 ? -18.376 -33.631 21.515 1.00 86.75 440 ILE A C 1
ATOM 3424 O O . ILE A 1 440 ? -17.505 -33.561 22.370 1.00 86.75 440 ILE A O 1
ATOM 3428 N N . PHE A 1 441 ? -19.643 -33.314 21.794 1.00 83.50 441 PHE A N 1
ATOM 3429 C CA . PHE A 1 441 ? -20.043 -32.837 23.125 1.00 83.50 441 PHE A CA 1
ATOM 3430 C C . PHE A 1 441 ? -19.947 -33.908 24.221 1.00 83.50 441 PHE A C 1
ATOM 3432 O O . PHE A 1 441 ? -20.054 -33.586 25.399 1.00 83.50 441 PHE A O 1
ATOM 3439 N N . GLN A 1 442 ? -19.808 -35.181 23.841 1.00 78.50 442 GLN A N 1
ATOM 3440 C CA . GLN A 1 442 ? -19.734 -36.318 24.761 1.00 78.50 442 GLN A CA 1
ATOM 3441 C C . GLN A 1 442 ? -18.318 -36.903 24.853 1.00 78.50 442 GLN A C 1
ATOM 3443 O O . GLN A 1 442 ? -18.114 -37.884 25.563 1.00 78.50 442 GLN A O 1
ATOM 3448 N N . THR A 1 443 ? -17.349 -36.343 24.121 1.00 76.69 443 THR A N 1
ATOM 3449 C CA . THR A 1 443 ? -15.969 -36.839 24.075 1.00 76.69 443 THR A CA 1
ATOM 3450 C C . THR A 1 443 ? -14.996 -35.794 24.605 1.00 76.69 443 THR A C 1
ATOM 3452 O O . THR A 1 443 ? -15.077 -34.622 24.253 1.00 76.69 443 THR A O 1
ATOM 3455 N N . GLU A 1 444 ? -14.045 -36.225 25.433 1.00 72.56 444 GLU A N 1
ATOM 3456 C CA . GLU A 1 444 ? -12.939 -35.369 25.863 1.00 72.56 444 GLU A CA 1
ATOM 3457 C C . GLU A 1 444 ? -11.962 -35.182 24.695 1.00 72.56 444 GLU A C 1
ATOM 3459 O O . GLU A 1 444 ? -11.324 -36.131 24.226 1.00 72.56 444 GLU A O 1
ATOM 3464 N N . ILE A 1 445 ? -11.871 -33.951 24.192 1.00 79.25 445 ILE A N 1
ATOM 3465 C CA . ILE A 1 445 ? -10.849 -33.552 23.223 1.00 79.25 445 ILE A CA 1
ATOM 3466 C C . ILE A 1 445 ? -9.639 -33.064 24.012 1.00 79.25 445 ILE A C 1
ATOM 3468 O O . ILE A 1 445 ? -9.774 -32.223 24.897 1.00 79.25 445 ILE A O 1
ATOM 3472 N N . SER A 1 446 ? -8.456 -33.582 23.677 1.00 77.94 446 SER A N 1
ATOM 3473 C CA . SER A 1 446 ? -7.210 -33.142 24.306 1.00 77.94 446 SER A CA 1
ATOM 3474 C C . SER A 1 446 ? -6.957 -31.655 24.012 1.00 77.94 446 SER A C 1
ATOM 3476 O O . SER A 1 446 ? -6.884 -31.296 22.834 1.00 77.94 446 SER A O 1
ATOM 3478 N N . PRO A 1 447 ? -6.770 -30.799 25.034 1.00 80.75 447 PRO A N 1
ATOM 3479 C CA . PRO A 1 447 ? -6.401 -29.394 24.853 1.00 80.75 447 PRO A CA 1
ATOM 3480 C C . PRO A 1 447 ? -4.904 -29.200 24.541 1.00 80.75 447 PRO A C 1
ATOM 3482 O O . PRO A 1 447 ? -4.445 -28.070 24.431 1.00 80.75 447 PRO A O 1
ATOM 3485 N N . GLU A 1 448 ? -4.137 -30.289 24.409 1.00 82.81 448 GLU A N 1
ATOM 3486 C CA . GLU A 1 448 ? -2.676 -30.292 24.225 1.00 82.81 448 GLU A CA 1
ATOM 3487 C C . GLU A 1 448 ? -2.202 -29.536 22.971 1.00 82.81 448 GLU A C 1
ATOM 3489 O O . GLU A 1 448 ? -1.138 -28.922 22.993 1.00 82.81 448 GLU A O 1
ATOM 3494 N N . PHE A 1 449 ? -2.985 -29.546 21.886 1.00 87.12 449 PHE A N 1
ATOM 3495 C CA . PHE A 1 449 ? -2.655 -28.844 20.641 1.00 87.12 449 PHE A CA 1
ATOM 3496 C C . PHE A 1 449 ? -3.817 -27.971 20.179 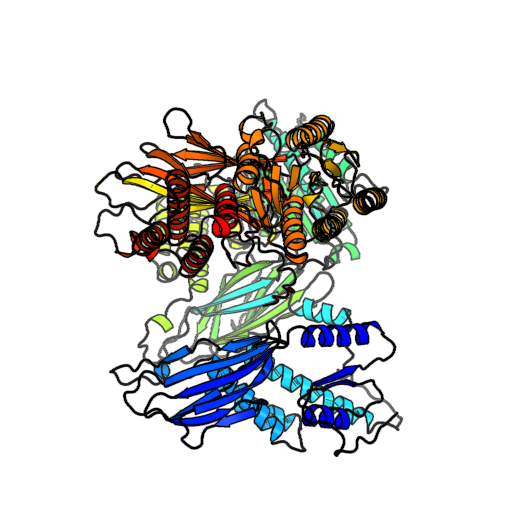1.00 87.12 449 PHE A C 1
ATOM 3498 O O . PHE A 1 449 ? -4.969 -28.410 20.187 1.00 87.12 449 PHE A O 1
ATOM 3505 N N . GLN A 1 450 ? -3.503 -26.765 19.697 1.00 88.25 450 GLN A N 1
ATOM 3506 C CA . GLN A 1 450 ? -4.515 -25.829 19.205 1.00 88.25 450 GLN A CA 1
ATOM 3507 C C . GLN A 1 450 ? -5.237 -26.384 17.976 1.00 88.25 450 GLN A C 1
ATOM 3509 O O . GLN A 1 450 ? -4.586 -26.764 16.999 1.00 88.25 450 GLN A O 1
ATOM 3514 N N . VAL A 1 451 ? -6.577 -26.409 18.008 1.00 91.25 451 VAL A N 1
ATOM 3515 C CA . VAL A 1 451 ? -7.414 -26.813 16.868 1.00 91.25 451 VAL A CA 1
ATOM 3516 C C . VAL A 1 451 ? -8.148 -25.601 16.302 1.00 91.25 451 VAL A C 1
ATOM 3518 O O . VAL A 1 451 ? -9.116 -25.103 16.878 1.00 91.25 451 VAL A O 1
ATOM 3521 N N . HIS A 1 452 ? -7.734 -25.158 15.119 1.00 91.31 452 HIS A N 1
ATOM 3522 C CA . HIS A 1 452 ? -8.450 -24.135 14.360 1.00 91.31 452 HIS A CA 1
ATOM 3523 C C . HIS A 1 452 ? -9.529 -24.791 13.497 1.00 91.31 452 HIS A C 1
ATOM 3525 O O . HIS A 1 452 ? -9.240 -25.676 12.693 1.00 91.31 452 HIS A O 1
ATOM 3531 N N . THR A 1 453 ? -10.785 -24.384 13.670 1.00 92.19 453 THR A N 1
ATOM 3532 C CA . THR A 1 453 ? -11.942 -25.013 13.020 1.00 92.19 453 THR A CA 1
ATOM 3533 C C . THR A 1 453 ? -12.523 -24.132 11.918 1.00 92.19 453 THR A C 1
ATOM 3535 O O . THR A 1 453 ? -12.733 -22.933 12.094 1.00 92.19 453 THR A O 1
ATOM 3538 N N . PHE A 1 454 ? -12.821 -24.746 10.778 1.00 90.12 454 PHE A N 1
ATOM 3539 C CA . PHE A 1 454 ? -13.357 -24.105 9.584 1.00 90.12 454 PHE A CA 1
ATOM 3540 C C . PHE A 1 454 ? -14.675 -24.785 9.214 1.00 90.12 454 PHE A C 1
ATOM 3542 O O . PHE A 1 454 ? -14.703 -25.920 8.725 1.00 90.12 454 PHE A O 1
ATOM 3549 N N . GLY A 1 455 ? -15.778 -24.094 9.505 1.00 87.62 455 GLY A N 1
ATOM 3550 C CA . GLY A 1 455 ? -17.128 -24.550 9.193 1.00 87.62 455 GLY A CA 1
ATOM 3551 C C . GLY A 1 455 ? -17.493 -24.203 7.756 1.00 87.62 455 GLY A C 1
ATOM 3552 O O . GLY A 1 455 ? -17.606 -23.021 7.432 1.00 87.62 455 GLY A O 1
ATOM 3553 N N . LEU A 1 456 ? -17.683 -25.218 6.911 1.00 80.94 456 LEU A N 1
ATOM 3554 C CA . LEU A 1 456 ? -17.983 -25.037 5.489 1.00 80.94 456 LEU A CA 1
ATOM 3555 C C . LEU A 1 456 ? -19.492 -24.979 5.219 1.00 80.94 456 LEU A C 1
ATOM 3557 O O . LEU A 1 456 ? -20.217 -25.942 5.487 1.00 80.94 456 LEU A O 1
ATOM 3561 N N . GLY A 1 457 ? -19.952 -23.864 4.645 1.00 74.75 457 GLY A N 1
ATOM 3562 C CA . GLY A 1 457 ? -21.338 -23.643 4.217 1.00 74.75 457 GLY A CA 1
ATOM 3563 C C . GLY A 1 457 ? -22.356 -23.653 5.364 1.00 74.75 457 GLY A C 1
ATOM 3564 O O . GLY A 1 457 ? -22.018 -23.871 6.520 1.00 74.75 457 GLY A O 1
ATOM 3565 N N . ALA A 1 458 ? -23.643 -23.447 5.087 1.00 71.12 458 ALA A N 1
ATOM 3566 C CA . ALA A 1 458 ? -24.668 -23.355 6.142 1.00 71.12 458 ALA A CA 1
ATOM 3567 C C . ALA A 1 458 ? -24.977 -24.690 6.870 1.00 71.12 458 ALA A C 1
ATOM 3569 O O . ALA A 1 458 ? -25.655 -24.707 7.900 1.00 71.12 458 ALA A O 1
ATOM 3570 N N . ASN A 1 459 ? -24.488 -25.821 6.348 1.00 73.19 459 ASN A N 1
ATOM 3571 C CA . ASN A 1 459 ? -24.880 -27.156 6.805 1.00 73.19 459 ASN A CA 1
ATOM 3572 C C . ASN A 1 459 ? -24.084 -27.680 8.009 1.00 73.19 459 ASN A C 1
ATOM 3574 O O . ASN A 1 459 ? -24.578 -28.578 8.696 1.00 73.19 459 ASN A O 1
ATOM 3578 N N . HIS A 1 460 ? -22.926 -27.107 8.340 1.00 84.44 460 HIS A N 1
ATOM 3579 C CA . HIS A 1 460 ? -22.152 -27.546 9.506 1.00 84.44 460 HIS A CA 1
ATOM 3580 C C . HIS A 1 460 ? -22.844 -27.192 10.833 1.00 84.44 460 HIS A C 1
ATOM 3582 O O . HIS A 1 460 ? -23.857 -26.486 10.879 1.00 84.44 460 HIS A O 1
ATOM 3588 N N . ASN A 1 461 ? -22.349 -27.743 11.943 1.00 87.88 461 ASN A N 1
ATOM 3589 C CA . ASN A 1 461 ? -22.795 -27.354 13.282 1.00 87.88 461 ASN A CA 1
ATOM 3590 C C . ASN A 1 461 ? -21.829 -26.323 13.886 1.00 87.88 461 ASN A C 1
ATOM 3592 O O . ASN A 1 461 ? -20.790 -26.715 14.422 1.00 87.88 461 ASN A O 1
ATOM 3596 N N . PRO A 1 462 ? -22.152 -25.018 13.846 1.00 88.56 462 PRO A N 1
ATOM 3597 C CA . PRO A 1 462 ? -21.232 -23.979 14.303 1.00 88.56 462 PRO A CA 1
ATOM 3598 C C . PRO A 1 462 ? -20.996 -24.033 15.821 1.00 88.56 462 PRO A C 1
ATOM 3600 O O . PRO A 1 462 ? -19.942 -23.615 16.292 1.00 88.56 462 PRO A O 1
ATOM 3603 N N . LYS A 1 463 ? -21.939 -24.592 16.601 1.00 88.88 463 LYS A N 1
ATOM 3604 C CA . LYS A 1 463 ? -21.769 -24.790 18.050 1.00 88.88 463 LYS A CA 1
ATOM 3605 C C . LYS A 1 463 ? -20.684 -25.819 18.348 1.00 88.88 463 LYS A C 1
ATOM 3607 O O . LYS A 1 463 ? -19.878 -25.586 19.239 1.00 88.88 463 LYS A O 1
ATOM 3612 N N . VAL A 1 464 ? -20.658 -26.925 17.602 1.00 90.62 464 VAL A N 1
ATOM 3613 C CA . VAL A 1 464 ? -19.630 -27.966 17.756 1.00 90.62 464 VAL A CA 1
ATOM 3614 C C . VAL A 1 464 ? -18.262 -27.429 17.351 1.00 90.62 464 VAL A C 1
ATOM 3616 O O . VAL A 1 464 ? -17.319 -27.557 18.120 1.00 90.62 464 VAL A O 1
ATOM 3619 N N . MET A 1 465 ? -18.158 -26.766 16.195 1.00 91.75 465 MET A N 1
ATOM 3620 C CA . MET A 1 465 ? -16.879 -26.210 15.728 1.00 91.75 465 MET A CA 1
ATOM 3621 C C . MET A 1 465 ? -16.297 -25.206 16.721 1.00 91.75 465 MET A C 1
ATOM 3623 O O . MET A 1 465 ? -15.151 -25.337 17.146 1.00 91.75 465 MET A O 1
ATOM 3627 N N . LYS A 1 466 ? -17.122 -24.254 17.170 1.00 90.44 466 LYS A N 1
ATOM 3628 C CA . LYS A 1 466 ? -16.721 -23.298 18.200 1.00 90.44 466 LYS A CA 1
ATOM 3629 C C . LYS A 1 466 ? -16.340 -23.991 19.508 1.00 90.44 466 LYS A C 1
ATOM 3631 O O . LYS A 1 466 ? -15.384 -23.566 20.137 1.00 90.44 466 LYS A O 1
ATOM 3636 N N . HIS A 1 467 ? -17.052 -25.041 19.916 1.00 90.19 467 HIS A N 1
ATOM 3637 C CA . HIS A 1 467 ? -16.730 -25.780 21.136 1.00 90.19 467 HIS A CA 1
ATOM 3638 C C . HIS A 1 467 ? -15.344 -26.438 21.067 1.00 90.19 467 HIS A C 1
ATOM 3640 O O . HIS A 1 467 ? -14.573 -26.300 22.009 1.00 90.19 467 HIS A O 1
ATOM 3646 N N . ILE A 1 468 ? -14.991 -27.068 19.941 1.00 90.50 468 ILE A N 1
ATOM 3647 C CA . ILE A 1 468 ? -13.647 -27.632 19.718 1.00 90.50 468 ILE A CA 1
ATOM 3648 C C . ILE A 1 468 ? -12.581 -26.533 19.790 1.00 90.50 468 ILE A C 1
ATOM 3650 O O . ILE A 1 468 ? -11.575 -26.693 20.479 1.00 90.50 468 ILE A O 1
ATOM 3654 N N . ALA A 1 469 ? -12.809 -25.415 19.092 1.00 90.94 469 ALA A N 1
ATOM 3655 C CA . ALA A 1 469 ? -11.888 -24.284 19.080 1.00 90.94 469 ALA A CA 1
ATOM 3656 C C . ALA A 1 469 ? -11.691 -23.700 20.490 1.00 90.94 469 ALA A C 1
ATOM 3658 O O . ALA A 1 469 ? -10.560 -23.549 20.937 1.00 90.94 469 ALA A O 1
ATOM 3659 N N . ASP A 1 470 ? -12.777 -23.452 21.227 1.00 87.81 470 ASP A N 1
ATOM 3660 C CA . ASP A 1 470 ? -12.725 -22.913 22.589 1.00 87.81 470 ASP A CA 1
ATOM 3661 C C . ASP A 1 470 ? -11.999 -23.865 23.559 1.00 87.81 470 ASP A C 1
ATOM 3663 O O . ASP A 1 470 ? -11.190 -23.402 24.357 1.00 87.81 470 ASP A O 1
ATOM 3667 N N . MET A 1 471 ? -12.242 -25.182 23.484 1.00 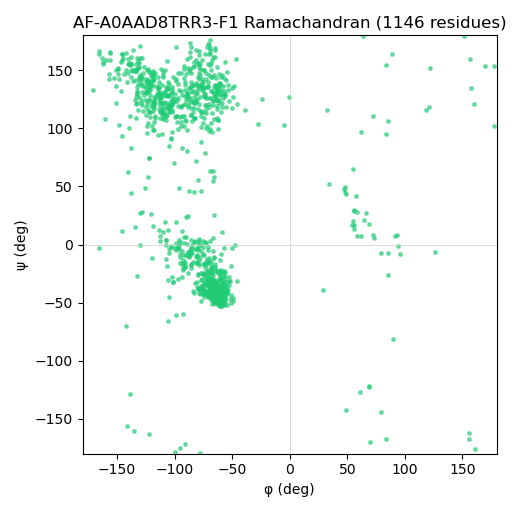86.69 471 MET A N 1
ATOM 3668 C CA . MET A 1 471 ? -11.592 -26.165 24.367 1.00 86.69 471 MET A CA 1
ATOM 3669 C C . MET A 1 471 ? -10.092 -26.330 24.113 1.00 86.69 471 MET A C 1
ATOM 3671 O O . MET A 1 471 ? -9.372 -26.764 25.005 1.00 86.69 471 MET A O 1
ATOM 3675 N N . THR A 1 472 ? -9.625 -26.024 22.904 1.00 87.38 472 THR A N 1
ATOM 3676 C CA . THR A 1 472 ? -8.231 -26.248 22.483 1.00 87.38 472 THR A CA 1
ATOM 3677 C C . THR A 1 472 ? -7.456 -24.947 22.301 1.00 87.38 472 THR A C 1
ATOM 3679 O O . THR A 1 472 ? -6.362 -24.952 21.753 1.00 87.38 472 THR A O 1
ATOM 3682 N N . CYS A 1 473 ? -8.006 -23.810 22.726 1.00 84.94 473 CYS A N 1
ATOM 3683 C CA . CYS A 1 473 ? -7.414 -22.490 22.504 1.00 84.94 473 CYS A CA 1
ATOM 3684 C C . CYS A 1 473 ? -7.195 -22.116 21.019 1.00 84.94 473 CYS A C 1
ATOM 3686 O O . CYS A 1 473 ? -6.286 -21.357 20.682 1.00 84.94 473 CYS A O 1
ATOM 3688 N N . GLY A 1 474 ? -8.018 -22.661 20.120 1.00 86.25 474 GLY A N 1
ATOM 3689 C CA . GLY A 1 474 ? -8.027 -22.357 18.690 1.00 86.25 474 GLY A CA 1
ATOM 3690 C C . GLY A 1 474 ? -9.130 -21.375 18.286 1.00 86.25 474 GLY A C 1
ATOM 3691 O O . GLY A 1 474 ? -9.915 -20.897 19.105 1.00 86.25 474 GLY A O 1
ATOM 3692 N N . THR A 1 475 ? -9.223 -21.070 16.990 1.00 88.50 475 THR A N 1
ATOM 3693 C CA . THR A 1 475 ? -10.249 -20.162 16.446 1.00 88.50 475 THR A CA 1
ATOM 3694 C C . THR A 1 475 ? -11.286 -20.895 15.603 1.00 88.50 475 THR A C 1
ATOM 3696 O O . THR A 1 475 ? -10.981 -21.886 14.944 1.00 88.50 475 THR A O 1
ATOM 3699 N N . TYR A 1 476 ? -12.524 -20.398 15.612 1.00 90.56 476 TYR A N 1
ATOM 3700 C CA . TYR A 1 476 ? -13.594 -20.855 14.732 1.00 90.56 476 TYR A CA 1
ATOM 3701 C C . TYR A 1 476 ? -13.882 -19.826 13.632 1.00 90.56 476 TYR A C 1
ATOM 3703 O O . TYR A 1 476 ? -14.270 -18.683 13.897 1.00 90.56 476 TYR A O 1
ATOM 3711 N N . SER A 1 477 ? -13.729 -20.270 12.389 1.00 88.12 477 SER A N 1
ATOM 3712 C CA . SER A 1 477 ? -13.950 -19.495 11.173 1.00 88.12 477 SER A CA 1
ATOM 3713 C C . SER A 1 477 ? -15.149 -20.053 10.412 1.00 88.12 477 SER A C 1
ATOM 3715 O O . SER A 1 477 ? -15.182 -21.234 10.055 1.00 88.12 477 SER A O 1
ATOM 3717 N N . PHE A 1 478 ? -16.141 -19.199 10.155 1.00 84.75 478 PHE A N 1
ATOM 3718 C CA . PHE A 1 478 ? -17.238 -19.539 9.257 1.00 84.75 478 PHE A CA 1
ATOM 3719 C C . PHE A 1 478 ? -16.843 -19.180 7.829 1.00 84.75 478 PHE A C 1
ATOM 3721 O O . PHE A 1 478 ? -16.466 -18.036 7.548 1.00 84.75 478 PHE A O 1
ATOM 3728 N N . VAL A 1 479 ? -16.952 -20.149 6.929 1.00 77.75 479 VAL A N 1
ATOM 3729 C CA . VAL A 1 479 ? -16.630 -19.953 5.524 1.00 77.75 479 VAL A CA 1
ATOM 3730 C C . VAL A 1 479 ? -17.833 -20.312 4.666 1.00 77.75 479 VAL A C 1
ATOM 3732 O O . VAL A 1 479 ? -18.368 -21.421 4.757 1.00 77.75 479 VAL A O 1
ATOM 3735 N N . ASP A 1 480 ? -18.274 -19.356 3.851 1.00 69.88 480 ASP A N 1
ATOM 3736 C CA . ASP A 1 480 ? -19.337 -19.596 2.878 1.00 69.88 480 ASP A CA 1
ATOM 3737 C C . ASP A 1 480 ? -18.842 -20.509 1.734 1.00 69.88 480 ASP A C 1
ATOM 3739 O O . ASP A 1 480 ? -17.657 -20.826 1.645 1.00 69.88 480 ASP A O 1
ATOM 3743 N N . GLN A 1 481 ? -19.737 -20.966 0.859 1.00 60.56 481 GLN A N 1
ATOM 3744 C CA . GLN A 1 481 ? -19.410 -21.905 -0.224 1.00 60.56 481 GLN A CA 1
ATOM 3745 C C . GLN A 1 481 ? -18.463 -21.327 -1.294 1.00 60.56 481 GLN A C 1
ATOM 3747 O O . GLN A 1 481 ? -17.933 -22.087 -2.105 1.00 60.56 481 GLN A O 1
ATOM 3752 N N . ASP A 1 482 ? -18.218 -20.015 -1.288 1.00 66.06 482 ASP A N 1
ATOM 3753 C CA . ASP A 1 482 ? -17.286 -19.357 -2.203 1.00 66.06 482 ASP A CA 1
ATOM 3754 C C . ASP A 1 482 ? -15.829 -19.719 -1.876 1.00 66.06 482 ASP A C 1
ATOM 3756 O O . ASP A 1 482 ? -15.308 -19.443 -0.791 1.00 66.06 482 ASP A O 1
ATOM 3760 N N . ILE A 1 483 ? -15.151 -20.307 -2.863 1.00 64.50 483 ILE A N 1
ATOM 3761 C CA . ILE A 1 483 ? -13.753 -20.712 -2.761 1.00 64.50 483 ILE A CA 1
ATOM 3762 C C . ILE A 1 483 ? -12.829 -19.556 -2.382 1.00 64.50 483 ILE A C 1
ATOM 3764 O O . ILE A 1 483 ? -11.869 -19.802 -1.661 1.00 64.50 483 ILE A O 1
ATOM 3768 N N . SER A 1 484 ? -13.102 -18.323 -2.826 1.00 63.66 484 SER A N 1
ATOM 3769 C CA . SER A 1 484 ? -12.287 -17.144 -2.501 1.00 63.66 484 SER A CA 1
ATOM 3770 C C . SER A 1 484 ? -12.240 -16.895 -0.992 1.00 63.66 484 SER A C 1
ATOM 3772 O O . SER A 1 484 ? -11.155 -16.782 -0.427 1.00 63.66 484 SER A O 1
ATOM 3774 N N . ASN A 1 485 ? -13.388 -16.988 -0.317 1.00 67.56 485 ASN A N 1
ATOM 3775 C CA . ASN A 1 485 ? -13.479 -16.850 1.135 1.00 67.56 485 ASN A CA 1
ATOM 3776 C C . ASN A 1 485 ? -12.732 -17.975 1.869 1.00 67.56 485 ASN A C 1
ATOM 3778 O O . ASN A 1 485 ? -12.128 -17.729 2.914 1.00 67.56 485 ASN A O 1
ATOM 3782 N N . ILE A 1 486 ? -12.726 -19.202 1.325 1.00 71.38 486 ILE A N 1
ATOM 3783 C CA . ILE A 1 486 ? -11.936 -20.309 1.891 1.00 71.38 486 ILE A CA 1
ATOM 3784 C C . ILE A 1 486 ? -10.437 -20.083 1.689 1.00 71.38 486 ILE A C 1
ATOM 3786 O O . ILE A 1 486 ? -9.659 -20.333 2.612 1.00 71.38 486 ILE A O 1
ATOM 3790 N N . LYS A 1 487 ? -10.020 -19.555 0.529 1.00 70.81 487 LYS A N 1
ATOM 3791 C CA . LYS A 1 487 ? -8.616 -19.192 0.289 1.00 70.81 487 LYS A CA 1
ATOM 3792 C C . LYS A 1 487 ? -8.137 -18.169 1.308 1.00 70.81 487 LYS A C 1
ATOM 3794 O O . LYS A 1 487 ? -7.097 -18.380 1.924 1.00 70.81 487 LYS A O 1
ATOM 3799 N N . ASP A 1 488 ? -8.915 -17.112 1.511 1.00 67.81 488 ASP A N 1
ATOM 3800 C CA . ASP A 1 488 ? -8.576 -16.028 2.430 1.00 67.81 488 ASP A CA 1
ATOM 3801 C C . ASP A 1 488 ? -8.511 -16.529 3.875 1.00 67.81 488 ASP A C 1
ATOM 3803 O O . ASP A 1 488 ? -7.575 -16.202 4.603 1.00 67.81 488 ASP A O 1
ATOM 3807 N N . ALA A 1 489 ? -9.454 -17.387 4.283 1.00 70.50 489 ALA A N 1
ATOM 3808 C CA . ALA A 1 489 ? -9.466 -17.987 5.616 1.00 70.50 489 ALA A CA 1
ATOM 3809 C C . ALA A 1 489 ? -8.195 -18.786 5.909 1.00 70.50 489 ALA A C 1
ATOM 3811 O O . ALA A 1 489 ? -7.608 -18.671 6.987 1.00 70.50 489 ALA A O 1
ATOM 3812 N N . LEU A 1 490 ? -7.770 -19.592 4.939 1.00 76.75 490 LEU A N 1
ATOM 3813 C CA . LEU A 1 490 ? -6.604 -20.453 5.073 1.00 76.75 490 LEU A CA 1
ATOM 3814 C C . LEU A 1 490 ? -5.299 -19.679 4.934 1.00 76.75 490 LEU A C 1
ATOM 3816 O O . LEU A 1 490 ? -4.352 -19.963 5.661 1.00 76.75 490 LEU A O 1
ATOM 3820 N N . ALA A 1 491 ? -5.259 -18.663 4.075 1.00 69.94 491 ALA A N 1
ATOM 3821 C CA . ALA A 1 491 ? -4.128 -17.751 3.994 1.00 69.94 491 ALA A CA 1
ATOM 3822 C C . ALA A 1 491 ? -3.934 -16.999 5.318 1.00 69.94 491 ALA A C 1
ATOM 3824 O O . ALA A 1 491 ? -2.825 -16.979 5.839 1.00 69.94 491 ALA A O 1
ATOM 3825 N N . LEU A 1 492 ? -5.004 -16.454 5.909 1.00 71.44 492 LEU A N 1
ATOM 3826 C CA . LEU A 1 492 ? -4.946 -15.796 7.219 1.00 71.44 492 LEU A CA 1
ATOM 3827 C C . LEU A 1 492 ? -4.446 -16.744 8.315 1.00 71.44 492 LEU A C 1
ATOM 3829 O O . LEU A 1 492 ? -3.611 -16.357 9.130 1.00 71.44 492 LEU A O 1
ATOM 3833 N N . PHE A 1 493 ? -4.924 -17.989 8.316 1.00 79.50 493 PHE A N 1
ATOM 3834 C CA . PHE A 1 493 ? -4.489 -19.016 9.259 1.00 79.50 493 PHE A CA 1
ATOM 3835 C C . PHE A 1 493 ? -3.002 -19.354 9.123 1.00 79.50 493 PHE A C 1
ATOM 3837 O O . PHE A 1 493 ? -2.276 -19.290 10.115 1.00 79.50 493 PHE A O 1
ATOM 3844 N N . ILE A 1 494 ? -2.530 -19.660 7.910 1.00 75.19 494 ILE A N 1
ATOM 3845 C CA . ILE A 1 494 ? -1.125 -20.022 7.687 1.00 75.19 494 ILE A CA 1
ATOM 3846 C C . ILE A 1 494 ? -0.206 -18.831 7.942 1.00 75.19 494 ILE A C 1
ATOM 3848 O O . ILE A 1 494 ? 0.792 -19.000 8.631 1.00 75.19 494 ILE A O 1
ATOM 3852 N N . THR A 1 495 ? -0.558 -17.626 7.487 1.00 69.81 495 THR A N 1
ATOM 3853 C CA . THR A 1 495 ? 0.214 -16.405 7.774 1.00 69.81 495 THR A CA 1
ATOM 3854 C C . THR A 1 495 ? 0.291 -16.123 9.275 1.00 69.81 495 THR A C 1
ATOM 3856 O O . THR A 1 495 ? 1.339 -15.715 9.775 1.00 69.81 495 THR A O 1
ATOM 3859 N N . GLY A 1 496 ? -0.789 -16.365 10.024 1.00 71.25 496 GLY A N 1
ATOM 3860 C CA . GLY A 1 496 ? -0.769 -16.292 11.485 1.00 71.25 496 GLY A CA 1
ATOM 3861 C C . GLY A 1 496 ? 0.228 -17.282 12.093 1.00 71.25 496 GLY A C 1
ATOM 3862 O O . GLY A 1 496 ? 1.142 -16.887 12.812 1.00 71.25 496 GLY A O 1
ATOM 3863 N N . LEU A 1 497 ? 0.127 -18.563 11.733 1.00 75.25 497 LEU A N 1
ATOM 3864 C CA . LEU A 1 497 ? 1.032 -19.605 12.231 1.00 75.25 497 LEU A CA 1
ATOM 3865 C C . LEU A 1 497 ? 2.501 -19.353 11.875 1.00 75.25 497 LEU A C 1
ATOM 3867 O O . LEU A 1 497 ? 3.387 -19.532 12.713 1.00 75.25 497 LEU A O 1
ATOM 3871 N N . THR A 1 498 ? 2.776 -18.916 10.647 1.00 69.19 498 THR A N 1
ATOM 3872 C CA . THR A 1 498 ? 4.141 -18.650 10.185 1.00 69.19 498 THR A CA 1
ATOM 3873 C C . THR A 1 498 ? 4.715 -17.344 10.747 1.00 69.19 498 THR A C 1
ATOM 3875 O O . THR A 1 498 ? 5.919 -17.110 10.636 1.00 69.19 498 THR A O 1
ATOM 3878 N N . SER A 1 499 ? 3.915 -16.519 11.428 1.00 72.56 499 SER A N 1
ATOM 3879 C CA . SER A 1 499 ? 4.369 -15.271 12.051 1.00 72.56 499 SER A CA 1
ATOM 3880 C C . SER A 1 499 ? 4.448 -15.309 13.581 1.00 72.56 499 SER A C 1
ATOM 3882 O O . SER A 1 499 ? 4.808 -14.288 14.162 1.00 72.56 499 SER A O 1
ATOM 3884 N N . ILE A 1 500 ? 4.196 -16.450 14.243 1.00 76.00 500 ILE A N 1
ATOM 3885 C CA . ILE A 1 500 ? 4.328 -16.588 15.711 1.00 76.00 500 ILE A CA 1
ATOM 3886 C C . ILE A 1 500 ? 5.732 -16.187 16.173 1.00 76.00 500 ILE A C 1
ATOM 3888 O O . ILE A 1 500 ? 6.722 -16.821 15.799 1.00 76.00 500 ILE A O 1
ATOM 3892 N N . ALA A 1 501 ? 5.803 -15.156 17.011 1.00 73.75 501 ALA A N 1
ATOM 3893 C CA . ALA A 1 501 ? 7.055 -14.617 17.537 1.00 73.75 501 ALA A CA 1
ATOM 3894 C C . ALA A 1 501 ? 7.337 -15.071 18.969 1.00 73.75 501 ALA A C 1
ATOM 3896 O O . ALA A 1 501 ? 8.494 -15.275 19.330 1.00 73.75 501 ALA A O 1
ATOM 3897 N N . VAL A 1 502 ? 6.286 -15.268 19.768 1.00 77.00 502 VAL A N 1
ATOM 3898 C CA . VAL A 1 502 ? 6.397 -15.630 21.184 1.00 77.00 502 VAL A CA 1
ATOM 3899 C C . VAL A 1 502 ? 5.456 -16.795 21.478 1.00 77.00 502 VAL A C 1
ATOM 3901 O O . VAL A 1 502 ? 4.281 -16.765 21.104 1.00 77.00 502 VAL A O 1
ATOM 3904 N N . ALA A 1 503 ? 5.992 -17.832 22.122 1.00 81.19 503 ALA A N 1
ATOM 3905 C CA . ALA A 1 503 ? 5.289 -19.081 22.390 1.00 81.19 503 ALA A CA 1
ATOM 3906 C C . ALA A 1 503 ? 4.296 -18.936 23.551 1.00 81.19 503 ALA A C 1
ATOM 3908 O O . ALA A 1 503 ? 3.184 -19.446 23.464 1.00 81.19 503 ALA A O 1
ATOM 3909 N N . SER A 1 504 ? 4.657 -18.203 24.608 1.00 86.19 504 SER A N 1
ATOM 3910 C CA . SER A 1 504 ? 3.736 -17.897 25.709 1.00 86.19 504 SER A CA 1
ATOM 3911 C C . SER A 1 504 ? 4.102 -16.588 26.410 1.00 86.19 504 SER A C 1
ATOM 3913 O O . SER A 1 504 ? 5.279 -16.278 26.572 1.00 86.19 504 SER A O 1
ATOM 3915 N N . ILE A 1 505 ? 3.108 -15.811 26.832 1.00 89.31 505 ILE A N 1
ATOM 3916 C CA . ILE A 1 505 ? 3.243 -14.604 27.656 1.00 89.31 505 ILE A CA 1
ATOM 3917 C C . ILE A 1 505 ? 2.388 -14.804 28.903 1.00 89.31 505 ILE A C 1
ATOM 3919 O O . ILE A 1 505 ? 1.220 -15.158 28.798 1.00 89.31 505 ILE A O 1
ATOM 3923 N N . THR A 1 506 ? 2.943 -14.538 30.080 1.00 92.94 506 THR A N 1
ATOM 3924 C CA . THR A 1 506 ? 2.210 -14.470 31.347 1.00 92.94 506 THR A CA 1
ATOM 3925 C C . THR A 1 506 ? 2.315 -13.056 31.901 1.00 92.94 506 THR A C 1
ATOM 3927 O O . THR A 1 506 ? 3.386 -12.627 32.318 1.00 92.94 506 THR A O 1
ATOM 3930 N N . ILE A 1 507 ? 1.204 -12.325 31.897 1.00 94.31 507 ILE A N 1
ATOM 3931 C CA . ILE A 1 507 ? 1.080 -10.993 32.493 1.00 94.31 507 ILE A CA 1
ATOM 3932 C C . ILE A 1 507 ? 0.758 -11.165 33.973 1.00 94.31 507 ILE A C 1
ATOM 3934 O O . ILE A 1 507 ? -0.177 -11.887 34.313 1.00 94.31 507 ILE A O 1
ATOM 3938 N N . THR A 1 508 ? 1.482 -10.463 34.837 1.00 94.00 508 THR A N 1
ATOM 3939 C CA . THR A 1 508 ? 1.242 -10.419 36.281 1.00 94.00 508 THR A CA 1
ATOM 3940 C C . THR A 1 508 ? 0.639 -9.071 36.650 1.00 94.00 508 THR A C 1
ATOM 3942 O O . THR A 1 508 ? 1.182 -8.021 36.315 1.00 94.00 508 THR A O 1
ATOM 3945 N N . LEU A 1 509 ? -0.484 -9.098 37.357 1.00 95.38 509 LEU A N 1
ATOM 3946 C CA . LEU A 1 509 ? -1.221 -7.930 37.821 1.00 95.38 509 LEU A CA 1
ATOM 3947 C C . LEU A 1 509 ? -1.120 -7.873 39.343 1.00 95.38 509 LEU A C 1
ATOM 3949 O O . LEU A 1 509 ? -1.436 -8.857 40.010 1.00 95.38 509 LEU A O 1
ATOM 3953 N N . ARG A 1 510 ? -0.709 -6.734 39.904 1.00 95.00 510 ARG A N 1
ATOM 3954 C CA . ARG A 1 510 ? -0.608 -6.544 41.356 1.00 95.00 510 ARG A CA 1
ATOM 3955 C C . ARG A 1 510 ? -1.237 -5.221 41.772 1.00 95.00 510 ARG A C 1
ATOM 3957 O O . ARG A 1 510 ? -0.690 -4.163 41.494 1.00 95.00 510 ARG A O 1
ATOM 3964 N N . ALA A 1 511 ? -2.378 -5.266 42.443 1.00 93.25 511 ALA A N 1
ATOM 3965 C CA . ALA A 1 511 ? -3.004 -4.096 43.042 1.00 93.25 511 ALA A CA 1
ATOM 3966 C C . ALA A 1 511 ? -2.234 -3.622 44.285 1.00 93.25 511 ALA A C 1
ATOM 3968 O O . ALA A 1 511 ? -1.661 -4.419 45.034 1.00 93.25 511 ALA A O 1
ATOM 3969 N N . TYR A 1 512 ? -2.235 -2.310 44.517 1.00 90.94 512 TYR A N 1
ATOM 3970 C CA . TYR A 1 512 ? -1.687 -1.729 45.742 1.00 90.94 512 TYR A CA 1
ATOM 3971 C C . TYR A 1 512 ? -2.660 -1.871 46.914 1.00 90.94 512 TYR A C 1
ATOM 3973 O O . TYR A 1 512 ? -3.853 -2.103 46.738 1.00 90.94 512 TYR A O 1
ATOM 3981 N N . LYS A 1 513 ? -2.141 -1.710 48.137 1.00 83.56 513 LYS A N 1
ATOM 3982 C CA . LYS A 1 513 ? -2.922 -1.777 49.379 1.00 83.56 513 LYS A CA 1
ATOM 3983 C C . LYS A 1 513 ? -4.192 -0.911 49.292 1.00 83.56 513 LYS A C 1
ATOM 3985 O O . LYS A 1 513 ? -4.129 0.226 48.839 1.00 83.56 513 LYS A O 1
ATOM 3990 N N . ASP A 1 514 ? -5.315 -1.459 49.762 1.00 84.56 514 ASP A N 1
ATOM 3991 C CA . ASP A 1 514 ? -6.655 -0.842 49.748 1.00 84.56 514 ASP A CA 1
ATOM 3992 C C . ASP A 1 514 ? -7.293 -0.677 48.347 1.00 84.56 514 ASP A C 1
ATOM 3994 O O . ASP A 1 514 ? -8.269 0.065 48.175 1.00 84.56 514 ASP A O 1
ATOM 3998 N N . ILE A 1 515 ? -6.774 -1.402 47.350 1.00 90.75 515 ILE A N 1
ATOM 3999 C CA . ILE A 1 515 ? -7.363 -1.583 46.018 1.00 90.75 515 ILE A CA 1
ATOM 4000 C C . ILE A 1 515 ? -7.519 -3.078 45.758 1.00 90.75 515 ILE A C 1
ATOM 4002 O O . ILE A 1 515 ? -6.622 -3.854 46.063 1.00 90.75 515 ILE A O 1
ATOM 4006 N N . ALA A 1 516 ? -8.650 -3.482 45.183 1.00 93.00 516 ALA A N 1
ATOM 4007 C CA . ALA A 1 516 ? -8.913 -4.877 44.839 1.00 93.00 516 ALA A CA 1
ATOM 4008 C C . ALA A 1 516 ? -9.239 -5.017 43.351 1.00 93.00 516 ALA A C 1
ATOM 4010 O O . ALA A 1 516 ? -9.975 -4.203 42.797 1.00 93.00 516 ALA A O 1
ATOM 4011 N N . ILE A 1 517 ? -8.744 -6.072 42.715 1.00 95.62 517 ILE A N 1
ATOM 4012 C CA . ILE A 1 517 ? -9.139 -6.466 41.363 1.00 95.62 517 ILE A CA 1
ATOM 4013 C C . ILE A 1 517 ? -10.509 -7.151 41.465 1.00 95.62 517 ILE A C 1
ATOM 4015 O O . ILE A 1 517 ? -10.655 -8.199 42.097 1.00 95.62 517 ILE A O 1
ATOM 4019 N N . SER A 1 518 ? -11.545 -6.539 40.891 1.00 93.69 518 SER A N 1
ATOM 4020 C CA . SER A 1 518 ? -12.913 -7.064 40.943 1.00 93.69 518 SER A CA 1
ATOM 4021 C C . SER A 1 518 ? -13.176 -8.113 39.870 1.00 93.69 518 SER A C 1
ATOM 4023 O O . SER A 1 518 ? -13.797 -9.133 40.173 1.00 93.69 518 SER A O 1
ATOM 4025 N N . SER A 1 519 ? -12.696 -7.887 38.647 1.00 94.19 519 SER A N 1
ATOM 4026 C CA . SER A 1 519 ? -12.749 -8.857 37.552 1.00 94.19 519 SER A CA 1
ATOM 4027 C C . SER A 1 519 ? -11.667 -8.595 36.504 1.00 94.19 519 SER A C 1
ATOM 4029 O O . SER A 1 519 ? -11.135 -7.488 36.397 1.00 94.19 519 SER A O 1
ATOM 4031 N N . ILE A 1 520 ? -11.349 -9.631 35.726 1.00 94.94 520 ILE A N 1
ATOM 4032 C CA . ILE A 1 520 ? -10.439 -9.569 34.582 1.00 94.94 520 ILE A CA 1
ATOM 4033 C C . ILE A 1 520 ? -11.221 -10.023 33.345 1.00 94.94 520 ILE A C 1
ATOM 4035 O O . ILE A 1 520 ? -11.623 -11.179 33.239 1.00 94.94 520 ILE A O 1
ATOM 4039 N N . GLU A 1 521 ? -11.433 -9.117 32.396 1.00 94.06 521 GLU A N 1
ATOM 4040 C CA . GLU A 1 521 ? -12.058 -9.408 31.107 1.00 94.06 521 GLU A CA 1
ATOM 4041 C C . GLU A 1 521 ? -10.971 -9.815 30.101 1.00 94.06 521 GLU A C 1
ATOM 4043 O O . GLU A 1 521 ? -10.506 -9.010 29.291 1.00 94.06 521 GLU A O 1
ATOM 4048 N N . SER A 1 522 ? -10.537 -11.079 30.169 1.00 90.25 522 SER A N 1
ATOM 4049 C CA . SER A 1 522 ? -9.495 -11.634 29.288 1.00 90.25 522 SER A CA 1
ATOM 4050 C C . SER A 1 522 ? -10.033 -12.293 28.009 1.00 90.25 522 SER A C 1
ATOM 4052 O O . SER A 1 522 ? -9.269 -12.839 27.217 1.00 90.25 522 SER A O 1
ATOM 4054 N N . GLY A 1 523 ? -11.349 -12.288 27.780 1.00 87.62 523 GLY A N 1
ATOM 4055 C CA . GLY A 1 523 ? -11.958 -13.032 26.675 1.00 87.62 523 GLY A CA 1
ATOM 4056 C C . GLY A 1 523 ? -11.874 -14.546 26.894 1.00 87.62 523 GLY A C 1
ATOM 4057 O O . GLY A 1 523 ? -12.417 -15.049 27.873 1.00 87.62 523 GLY A O 1
ATOM 4058 N N . ASN A 1 524 ? -11.254 -15.275 25.960 1.00 87.38 524 ASN A N 1
ATOM 4059 C CA . ASN A 1 524 ? -10.993 -16.718 26.107 1.00 87.38 524 ASN A CA 1
ATOM 4060 C C . ASN A 1 524 ? -9.567 -17.029 26.610 1.00 87.38 524 ASN A C 1
ATOM 4062 O O . ASN A 1 524 ? -9.228 -18.197 26.787 1.00 87.38 524 ASN A O 1
ATOM 4066 N N . TYR A 1 525 ? -8.730 -16.014 26.837 1.00 89.06 525 TYR A N 1
ATOM 4067 C CA . TYR A 1 525 ? -7.397 -16.225 27.395 1.00 89.06 525 TYR A CA 1
ATOM 4068 C C . TYR A 1 525 ? -7.489 -16.632 28.864 1.00 89.06 525 TYR A C 1
ATOM 4070 O O . TYR A 1 525 ? -8.311 -16.093 29.614 1.00 89.06 525 TYR A O 1
ATOM 4078 N N . ILE A 1 526 ? -6.642 -17.576 29.269 1.00 88.06 526 ILE A N 1
ATOM 4079 C CA . ILE A 1 526 ? -6.609 -18.085 30.639 1.00 88.06 526 ILE A CA 1
ATOM 4080 C C . ILE A 1 526 ? -6.207 -16.937 31.563 1.00 88.06 526 ILE A C 1
ATOM 4082 O O . ILE A 1 526 ? -5.217 -16.252 31.318 1.00 88.06 526 ILE A O 1
ATOM 4086 N N . HIS A 1 527 ? -6.974 -16.728 32.627 1.00 93.81 527 HIS A N 1
ATOM 4087 C CA . HIS A 1 527 ? -6.605 -15.812 33.694 1.00 93.81 527 HIS A CA 1
ATOM 4088 C C . HIS A 1 527 ? -6.825 -16.473 35.051 1.00 93.81 527 HIS A C 1
ATOM 4090 O O . HIS A 1 527 ? -7.663 -17.366 35.197 1.00 93.81 527 HIS A O 1
ATOM 4096 N N . SER A 1 528 ? -6.091 -16.011 36.053 1.00 93.56 528 SER A N 1
ATOM 4097 C CA . SER A 1 528 ? -6.333 -16.352 37.450 1.00 93.56 528 SER A CA 1
ATOM 4098 C C . SER A 1 528 ? -6.439 -15.079 38.278 1.00 93.56 528 SER A C 1
ATOM 4100 O O . SER A 1 528 ? -5.806 -14.069 37.975 1.00 93.56 528 SER A O 1
ATOM 4102 N N . LEU A 1 529 ? -7.266 -15.124 39.316 1.00 94.44 529 LEU A N 1
ATOM 4103 C CA . LEU A 1 529 ? -7.383 -14.071 40.316 1.00 94.44 529 LEU A CA 1
ATOM 4104 C C . LEU A 1 529 ? -7.178 -14.724 41.679 1.00 94.44 529 LEU A C 1
ATOM 4106 O O . LEU A 1 529 ? -7.870 -15.692 42.005 1.00 94.44 529 LEU A O 1
ATOM 4110 N N . GLU A 1 530 ? -6.216 -14.231 42.453 1.00 91.75 530 GLU A N 1
ATOM 4111 C CA . GLU A 1 530 ? -5.941 -14.772 43.781 1.00 91.75 530 GLU A CA 1
ATOM 4112 C C . GLU A 1 530 ? -7.088 -14.471 44.755 1.00 91.75 530 GLU A C 1
ATOM 4114 O O . GLU A 1 530 ? -7.870 -13.532 44.587 1.00 91.75 530 GLU A O 1
ATOM 4119 N N . SER A 1 531 ? -7.210 -15.290 45.805 1.00 87.88 531 SER A N 1
ATOM 4120 C CA . SER A 1 531 ? -8.303 -15.178 46.781 1.00 87.88 531 SER A CA 1
ATOM 4121 C C . SER A 1 531 ? -8.311 -13.850 47.541 1.00 87.88 531 SER A C 1
ATOM 4123 O O . SER A 1 531 ? -9.360 -13.433 48.030 1.00 87.88 531 SER A O 1
ATOM 4125 N N . ASP A 1 532 ? -7.154 -13.195 47.647 1.00 87.38 532 ASP A N 1
ATOM 4126 C CA . ASP A 1 532 ? -7.013 -11.880 48.268 1.00 87.38 532 ASP A CA 1
ATOM 4127 C C . ASP A 1 532 ? -7.484 -10.731 47.358 1.00 87.38 532 ASP A C 1
ATOM 4129 O O . ASP A 1 532 ? -7.646 -9.607 47.832 1.00 87.38 532 ASP A O 1
ATOM 4133 N N . LYS A 1 533 ? -7.746 -11.014 46.071 1.00 91.31 533 LYS A N 1
ATOM 4134 C CA . LYS A 1 533 ? -8.061 -10.044 45.012 1.00 91.31 533 LYS A CA 1
ATOM 4135 C C . LYS A 1 533 ? -7.001 -8.954 44.834 1.00 91.31 533 LYS A C 1
ATOM 4137 O O . LYS A 1 533 ? -7.280 -7.929 44.211 1.00 91.31 533 LYS A O 1
ATOM 4142 N N . MET A 1 534 ? -5.799 -9.157 45.363 1.00 90.81 534 MET A N 1
ATOM 4143 C CA . MET A 1 534 ? -4.685 -8.219 45.241 1.00 90.81 534 MET A CA 1
ATOM 4144 C C . MET A 1 534 ? -3.817 -8.552 44.038 1.00 90.81 534 MET A C 1
ATOM 4146 O O . MET A 1 534 ? -3.115 -7.677 43.539 1.00 90.81 534 MET A O 1
ATOM 4150 N N . SER A 1 535 ? -3.854 -9.791 43.552 1.00 93.12 535 SER A N 1
ATOM 4151 C CA . SER A 1 535 ? -3.071 -10.187 42.394 1.00 93.12 535 SER A CA 1
ATOM 4152 C C . SER A 1 535 ? -3.849 -11.076 41.426 1.00 93.12 535 SER A C 1
ATOM 4154 O O . SER A 1 535 ? -4.828 -11.736 41.783 1.00 93.12 535 SER A O 1
ATOM 4156 N N . GLY A 1 536 ? -3.428 -11.059 40.167 1.00 94.44 536 GLY A N 1
ATOM 4157 C CA . GLY A 1 536 ? -3.975 -11.914 39.126 1.00 94.44 536 GLY A CA 1
ATOM 4158 C C . GLY A 1 536 ? -2.979 -12.122 37.996 1.00 94.44 536 GLY A C 1
ATOM 4159 O O . GLY A 1 536 ? -1.985 -11.404 37.891 1.00 94.44 536 GLY A O 1
ATOM 4160 N N . THR A 1 537 ? -3.244 -13.106 37.143 1.00 95.31 537 THR A N 1
ATOM 4161 C CA . THR A 1 537 ? -2.410 -13.384 35.968 1.00 95.31 537 THR A CA 1
ATOM 4162 C C . THR A 1 537 ? -3.248 -13.545 34.711 1.00 95.31 537 THR A C 1
ATOM 4164 O O . THR A 1 537 ? -4.412 -13.933 34.795 1.00 95.31 537 THR A O 1
ATOM 4167 N N . ILE A 1 538 ? -2.667 -13.237 33.550 1.00 95.12 538 ILE A N 1
ATOM 4168 C CA . ILE A 1 538 ? -3.256 -13.492 32.228 1.00 95.12 538 ILE A CA 1
ATOM 4169 C C . ILE A 1 538 ? -2.218 -14.223 31.379 1.00 95.12 538 ILE A C 1
ATOM 4171 O O . ILE A 1 538 ? -1.115 -13.710 31.192 1.00 95.12 538 ILE A O 1
ATOM 4175 N N . THR A 1 539 ? -2.571 -15.385 30.838 1.00 91.69 539 THR A N 1
ATOM 4176 C CA . THR A 1 539 ? -1.693 -16.202 29.992 1.00 91.69 539 THR A CA 1
ATOM 4177 C C . THR A 1 539 ? -2.152 -16.167 28.535 1.00 91.69 539 THR A C 1
ATOM 4179 O O . THR A 1 539 ? -3.330 -16.362 28.228 1.00 91.69 539 THR A O 1
ATOM 4182 N N . ILE A 1 540 ? -1.209 -15.909 27.630 1.00 89.06 540 ILE A N 1
ATOM 4183 C CA . ILE A 1 540 ? -1.415 -15.770 26.187 1.00 89.06 540 ILE A CA 1
ATOM 4184 C C . ILE A 1 540 ? -0.441 -16.696 25.472 1.00 89.06 540 ILE A C 1
ATOM 4186 O O . ILE A 1 540 ? 0.762 -16.450 25.489 1.00 89.06 540 ILE A O 1
ATOM 4190 N N . ASP A 1 541 ? -0.955 -17.701 24.773 1.00 85.25 541 ASP A N 1
ATOM 4191 C CA . ASP A 1 541 ? -0.118 -18.625 24.007 1.00 85.25 541 ASP A CA 1
ATOM 4192 C C . ASP A 1 541 ? -0.084 -18.260 22.519 1.00 85.25 541 ASP A C 1
ATOM 4194 O O . ASP A 1 541 ? -1.103 -17.897 21.923 1.00 85.25 541 ASP A O 1
ATOM 4198 N N . ASN A 1 542 ? 1.081 -18.430 21.895 1.00 80.06 542 ASN A N 1
ATOM 4199 C CA . ASN A 1 542 ? 1.322 -18.310 20.456 1.00 80.06 542 ASN A CA 1
ATOM 4200 C C . ASN A 1 542 ? 0.881 -16.964 19.860 1.00 80.06 542 ASN A C 1
ATOM 4202 O O . ASN A 1 542 ? -0.038 -16.914 19.041 1.00 80.06 542 ASN A O 1
ATOM 4206 N N . ILE A 1 543 ? 1.518 -15.866 20.266 1.00 79.88 543 ILE A N 1
ATOM 4207 C CA . ILE A 1 543 ? 1.209 -14.524 19.751 1.00 79.88 543 ILE A CA 1
ATOM 4208 C C . ILE A 1 543 ? 1.999 -14.225 18.468 1.00 79.88 543 ILE A C 1
ATOM 4210 O O . ILE A 1 543 ? 3.197 -14.523 18.359 1.00 79.88 543 ILE A O 1
ATOM 4214 N N . TYR A 1 544 ? 1.313 -13.668 17.467 1.00 79.12 544 TYR A N 1
ATOM 4215 C CA . TYR A 1 544 ? 1.912 -13.409 16.156 1.00 79.12 544 TYR A CA 1
ATOM 4216 C C . TYR A 1 544 ? 2.667 -12.076 16.144 1.00 79.12 544 TYR A C 1
ATOM 4218 O O . TYR A 1 544 ? 2.350 -11.152 16.891 1.00 79.12 544 TYR A O 1
ATOM 4226 N N . ALA A 1 545 ? 3.680 -11.952 15.291 1.00 70.69 545 ALA A N 1
ATOM 4227 C CA . ALA A 1 545 ? 4.412 -10.701 15.143 1.00 70.69 545 ALA A CA 1
ATOM 4228 C C . ALA A 1 545 ? 3.503 -9.575 14.639 1.00 70.69 545 ALA A C 1
ATOM 4230 O O . ALA A 1 545 ? 2.716 -9.744 13.700 1.00 70.69 545 ALA A O 1
ATOM 4231 N N . GLY A 1 546 ? 3.627 -8.405 15.261 1.00 68.19 546 GLY A N 1
ATOM 4232 C CA . GLY A 1 546 ? 2.751 -7.269 15.002 1.00 68.19 546 GLY A CA 1
ATOM 4233 C C . GLY A 1 546 ? 1.337 -7.421 15.569 1.00 68.19 546 GLY A C 1
ATOM 4234 O O . GLY A 1 546 ? 0.508 -6.564 15.276 1.00 68.19 546 GLY A O 1
ATOM 4235 N N . GLU A 1 547 ? 1.026 -8.478 16.335 1.00 72.12 547 GLU A N 1
ATOM 4236 C CA . GLU A 1 547 ? -0.251 -8.552 17.047 1.00 72.12 547 GLU A CA 1
ATOM 4237 C C . GLU A 1 547 ? -0.282 -7.658 18.279 1.00 72.12 547 GLU A C 1
ATOM 4239 O O . GLU A 1 547 ? 0.712 -7.448 18.977 1.00 72.12 547 GLU A O 1
ATOM 4244 N N . GLN A 1 548 ? -1.499 -7.206 18.563 1.00 82.19 548 GLN A N 1
ATOM 4245 C CA . GLN A 1 548 ? -1.867 -6.489 19.765 1.00 82.19 548 GLN A CA 1
ATOM 4246 C C . GLN A 1 548 ? -3.007 -7.237 20.460 1.00 82.19 548 GLN A C 1
ATOM 4248 O O . GLN A 1 548 ? -3.955 -7.667 19.798 1.00 82.19 548 GLN A O 1
ATOM 4253 N N . LYS A 1 549 ? -2.908 -7.393 21.782 1.00 86.81 549 LYS A N 1
ATOM 4254 C CA . LYS A 1 549 ? -3.955 -7.946 22.652 1.00 86.81 549 LYS A CA 1
ATOM 4255 C C . LYS A 1 549 ? -4.312 -6.927 23.724 1.00 86.81 549 LYS A C 1
ATOM 4257 O O . LYS A 1 549 ? -3.431 -6.268 24.267 1.00 86.81 549 LYS A O 1
ATOM 4262 N N . GLU A 1 550 ? -5.593 -6.808 24.020 1.00 91.56 550 GLU A N 1
ATOM 4263 C CA . GLU A 1 550 ? -6.174 -5.805 24.905 1.00 91.56 550 GLU A CA 1
ATOM 4264 C C . GLU A 1 550 ? -7.064 -6.468 25.955 1.00 91.56 550 GLU A C 1
ATOM 4266 O O . GLU A 1 550 ? -7.896 -7.312 25.638 1.00 91.56 550 GLU A O 1
ATOM 4271 N N . PHE A 1 551 ? -6.889 -6.114 27.223 1.00 94.56 551 PHE A N 1
ATOM 4272 C CA . PHE A 1 551 ? -7.628 -6.710 28.336 1.00 94.56 551 PHE A CA 1
ATOM 4273 C C . PHE A 1 551 ? -8.125 -5.624 29.275 1.00 94.56 551 PHE A C 1
ATOM 4275 O O . PHE A 1 551 ? -7.394 -4.676 29.548 1.00 94.56 551 PHE A O 1
ATOM 4282 N N . ILE A 1 552 ? -9.335 -5.771 29.815 1.00 96.12 552 ILE A N 1
ATOM 4283 C CA . ILE A 1 552 ? -9.849 -4.853 30.837 1.00 96.12 552 ILE A CA 1
ATOM 4284 C C . ILE A 1 552 ? -9.728 -5.501 32.213 1.00 96.12 552 ILE A C 1
ATOM 4286 O O . ILE A 1 552 ? -10.285 -6.566 32.467 1.00 96.12 552 ILE A O 1
ATOM 4290 N N . VAL A 1 553 ? -9.026 -4.829 33.118 1.00 96.25 553 VAL A N 1
ATOM 4291 C CA . VAL A 1 553 ? -8.933 -5.178 34.536 1.00 96.25 553 VAL A CA 1
ATOM 4292 C C . VAL A 1 553 ? -9.791 -4.189 35.311 1.00 96.25 553 VAL A C 1
ATOM 4294 O O . VAL A 1 553 ? -9.508 -2.992 35.326 1.00 96.25 553 VAL A O 1
ATOM 4297 N N . ASN A 1 554 ? -10.859 -4.668 35.940 1.00 95.12 554 ASN A N 1
ATOM 4298 C CA . ASN A 1 554 ? -11.732 -3.826 36.747 1.00 95.12 554 ASN A CA 1
ATOM 4299 C C . ASN A 1 554 ? -11.211 -3.761 38.181 1.00 95.12 554 ASN A C 1
ATOM 4301 O O . ASN A 1 554 ? -10.928 -4.788 38.798 1.00 95.12 554 ASN A O 1
ATOM 4305 N N . LEU A 1 555 ? -11.091 -2.546 38.714 1.00 95.12 555 LEU A N 1
ATOM 4306 C CA . LEU A 1 555 ? -10.597 -2.291 40.064 1.00 95.12 555 LEU A CA 1
ATOM 4307 C C . LEU A 1 555 ? -11.690 -1.701 40.961 1.00 95.12 555 LEU A C 1
ATOM 4309 O O . LEU A 1 555 ? -12.479 -0.860 40.532 1.00 95.12 555 LEU A O 1
ATOM 4313 N N . ILE A 1 556 ? -11.674 -2.086 42.235 1.00 93.62 556 ILE A N 1
ATOM 4314 C CA . ILE A 1 556 ? -12.327 -1.376 43.335 1.00 93.62 556 ILE A CA 1
ATOM 4315 C C . ILE A 1 556 ? -11.265 -0.486 43.967 1.00 93.62 556 ILE A C 1
ATOM 4317 O O . ILE A 1 556 ? -10.334 -0.973 44.607 1.00 93.62 556 ILE A O 1
ATOM 4321 N N . VAL A 1 557 ? -11.400 0.822 43.778 1.00 91.56 557 VAL A N 1
ATOM 4322 C CA . VAL A 1 557 ? -10.414 1.809 44.208 1.00 91.56 557 VAL A CA 1
ATOM 4323 C C . VAL A 1 557 ? -10.919 2.551 45.443 1.00 91.56 557 VAL A C 1
ATOM 4325 O O . VAL A 1 557 ? -11.876 3.332 45.374 1.00 91.56 557 VAL A O 1
ATOM 4328 N N . GLY A 1 558 ? -10.235 2.349 46.573 1.00 86.25 558 GLY A N 1
ATOM 4329 C CA . GLY A 1 558 ? -10.507 3.035 47.836 1.00 86.25 558 GLY A CA 1
ATOM 4330 C C . GLY A 1 558 ? -10.464 4.566 47.729 1.00 86.25 558 GLY A C 1
ATOM 4331 O O . GLY A 1 558 ? -9.843 5.133 46.826 1.00 86.25 558 GLY A O 1
ATOM 4332 N N . SER A 1 559 ? -11.133 5.267 48.650 1.00 82.69 559 SER A N 1
ATOM 4333 C CA . SER A 1 559 ? -11.139 6.737 48.680 1.00 82.69 559 SER A CA 1
ATOM 4334 C C . SER A 1 559 ? -9.722 7.282 48.888 1.00 82.69 559 SER A C 1
ATOM 4336 O O . SER A 1 559 ? -8.999 6.819 49.764 1.00 82.69 559 SER A O 1
ATOM 4338 N N . GLY A 1 560 ? -9.318 8.271 48.087 1.00 79.31 560 GLY A N 1
ATOM 4339 C CA . GLY A 1 560 ? -8.001 8.914 48.193 1.00 79.31 560 GLY A CA 1
ATOM 4340 C C . GLY A 1 560 ? -6.816 8.152 47.577 1.00 79.31 560 GLY A C 1
ATOM 4341 O O . GLY A 1 560 ? -5.740 8.739 47.462 1.00 79.31 560 GLY A O 1
ATOM 4342 N N . MET A 1 561 ? -6.996 6.908 47.118 1.00 84.75 561 MET A N 1
ATOM 4343 C CA . MET A 1 561 ? -5.910 6.110 46.525 1.00 84.75 561 MET A CA 1
ATOM 4344 C C . MET A 1 561 ? -5.538 6.611 45.127 1.00 84.75 561 MET A C 1
ATOM 4346 O O . MET A 1 561 ? -6.418 6.765 44.274 1.00 84.75 561 MET A O 1
ATOM 4350 N N . LYS A 1 562 ? -4.247 6.879 44.901 1.00 86.62 562 LYS A N 1
ATOM 4351 C CA . LYS A 1 562 ? -3.713 7.425 43.639 1.00 86.62 562 LYS A CA 1
ATOM 4352 C C . LYS A 1 562 ? -2.991 6.376 42.802 1.00 86.62 562 LYS A C 1
ATOM 4354 O O . LYS A 1 562 ? -3.226 6.311 41.604 1.00 86.62 562 LYS A O 1
ATOM 4359 N N . THR A 1 563 ? -2.144 5.559 43.416 1.00 89.94 563 THR A N 1
ATOM 4360 C CA . THR A 1 563 ? -1.471 4.440 42.745 1.00 89.94 563 THR A CA 1
ATOM 4361 C C . THR A 1 563 ? -2.382 3.225 42.797 1.00 89.94 563 THR A C 1
ATOM 4363 O O . THR A 1 563 ? -2.859 2.879 43.872 1.00 89.94 563 THR A O 1
ATOM 4366 N N . LEU A 1 564 ? -2.673 2.637 41.641 1.00 91.06 564 LEU A N 1
ATOM 4367 C CA . LEU A 1 564 ? -3.719 1.638 41.454 1.00 91.06 564 LEU A CA 1
ATOM 4368 C C . LEU A 1 564 ? -3.162 0.214 41.458 1.00 91.06 564 LEU A C 1
ATOM 4370 O O . LEU A 1 564 ? -3.529 -0.612 42.291 1.00 91.06 564 LEU A O 1
ATOM 4374 N N . MET A 1 565 ? -2.270 -0.077 40.518 1.00 92.94 565 MET A N 1
ATOM 4375 C CA . MET A 1 565 ? -1.713 -1.412 40.325 1.00 92.94 565 MET A CA 1
ATOM 4376 C C . MET A 1 565 ? -0.397 -1.348 39.558 1.00 92.94 565 MET A C 1
ATOM 4378 O O . MET A 1 565 ? -0.178 -0.400 38.811 1.00 92.94 565 MET A O 1
ATOM 4382 N N . THR A 1 566 ? 0.414 -2.385 39.689 1.00 93.06 566 THR A N 1
ATOM 4383 C CA . THR A 1 566 ? 1.575 -2.664 38.849 1.00 93.06 566 THR A CA 1
ATOM 4384 C C . THR A 1 566 ? 1.212 -3.764 37.852 1.00 93.06 566 THR A C 1
ATOM 4386 O O . THR A 1 566 ? 0.579 -4.763 38.214 1.00 93.06 566 THR A O 1
ATOM 4389 N N . ILE A 1 567 ? 1.595 -3.580 36.593 1.00 92.00 567 ILE A N 1
ATOM 4390 C CA . ILE A 1 567 ? 1.461 -4.562 35.516 1.00 92.00 567 ILE A CA 1
ATOM 4391 C C . ILE A 1 567 ? 2.870 -4.987 35.115 1.00 92.00 567 ILE A C 1
ATOM 4393 O O . ILE A 1 567 ? 3.665 -4.152 34.709 1.00 92.00 567 ILE A O 1
ATOM 4397 N N . GLY A 1 568 ? 3.172 -6.274 35.195 1.00 90.19 568 GLY A N 1
ATOM 4398 C CA . GLY A 1 568 ? 4.436 -6.843 34.736 1.00 90.19 568 GLY A CA 1
ATOM 4399 C C . GLY A 1 568 ? 4.200 -8.190 34.075 1.00 90.19 568 GLY A C 1
ATOM 4400 O O . GLY A 1 568 ? 3.092 -8.491 33.628 1.00 90.19 568 GLY A O 1
ATOM 4401 N N . GLY A 1 569 ? 5.221 -9.037 34.036 1.00 89.69 569 GLY A N 1
ATOM 4402 C CA . GLY A 1 569 ? 5.060 -10.399 33.543 1.00 89.69 569 GLY A CA 1
ATOM 4403 C C . GLY A 1 569 ? 6.344 -11.022 33.032 1.00 89.69 569 GLY A C 1
ATOM 4404 O O . GLY A 1 569 ? 7.440 -10.509 33.241 1.00 89.69 569 GLY A O 1
ATOM 4405 N N . GLN A 1 570 ? 6.189 -12.146 32.350 1.00 88.81 570 GLN A N 1
ATOM 4406 C CA . GLN A 1 570 ? 7.257 -12.893 31.699 1.00 88.81 570 GLN A CA 1
ATOM 4407 C C . GLN A 1 570 ? 6.758 -13.422 30.363 1.00 88.81 570 GLN A C 1
ATOM 4409 O O . GLN A 1 570 ? 5.560 -13.624 30.169 1.00 88.81 570 GLN A O 1
ATOM 4414 N N . TYR A 1 571 ? 7.669 -13.668 29.436 1.00 86.56 571 TYR A N 1
ATOM 4415 C CA . TYR A 1 571 ? 7.346 -14.278 28.162 1.00 86.56 571 TYR A CA 1
ATOM 4416 C C . TYR A 1 571 ? 8.434 -15.240 27.707 1.00 86.56 571 TYR A C 1
ATOM 4418 O O . TYR A 1 571 ? 9.608 -15.083 28.028 1.00 86.56 571 TYR A O 1
ATOM 4426 N N . LYS A 1 572 ? 8.012 -16.258 26.965 1.00 81.31 572 LYS A N 1
ATOM 4427 C CA . LYS A 1 572 ? 8.836 -17.362 26.489 1.00 81.31 572 LYS A CA 1
ATOM 4428 C C . LYS A 1 572 ? 8.843 -17.377 24.972 1.00 81.31 572 LYS A C 1
ATOM 4430 O O . LYS A 1 572 ? 7.794 -17.522 24.335 1.00 81.31 572 LYS A O 1
ATOM 4435 N N . GLY A 1 573 ? 10.023 -17.214 24.391 1.00 74.25 573 GLY A N 1
ATOM 4436 C CA . GLY A 1 573 ? 10.295 -17.575 23.006 1.00 74.25 573 GLY A CA 1
ATOM 4437 C C . GLY A 1 573 ? 10.500 -19.088 22.868 1.00 74.25 573 GLY A C 1
ATOM 4438 O O . GLY A 1 573 ? 10.455 -19.835 23.838 1.00 74.25 573 GLY A O 1
ATOM 4439 N N . PHE A 1 574 ? 10.766 -19.560 21.651 1.00 68.69 574 PHE A N 1
ATOM 4440 C CA . PHE A 1 574 ? 11.039 -20.987 21.406 1.00 68.69 574 PHE A CA 1
ATOM 4441 C C . PHE A 1 574 ? 12.435 -21.432 21.872 1.00 68.69 574 PHE A C 1
ATOM 4443 O O . PHE A 1 574 ? 12.692 -22.624 21.996 1.00 68.69 574 PHE A O 1
ATOM 4450 N N . LYS A 1 575 ? 13.352 -20.482 22.105 1.00 66.69 575 LYS A N 1
ATOM 4451 C CA . LYS A 1 575 ? 14.759 -20.751 22.461 1.00 66.69 575 LYS A CA 1
ATOM 4452 C C . LYS A 1 575 ? 15.247 -19.969 23.690 1.00 66.69 575 LYS A C 1
ATOM 4454 O O . LYS A 1 575 ? 16.413 -20.092 24.046 1.00 66.69 575 LYS A O 1
ATOM 4459 N N . TRP A 1 576 ? 14.403 -19.140 24.304 1.00 68.12 576 TRP A N 1
ATOM 4460 C CA . TRP A 1 576 ? 14.789 -18.215 25.376 1.00 68.12 576 TRP A CA 1
ATOM 4461 C C . TRP A 1 576 ? 13.567 -17.739 26.169 1.00 68.12 576 TRP A C 1
ATOM 4463 O O . TRP A 1 576 ? 12.467 -17.680 25.622 1.00 68.12 576 TRP A O 1
ATOM 4473 N N . ASP A 1 577 ? 13.783 -17.333 27.420 1.00 76.44 577 ASP A N 1
ATOM 4474 C CA . ASP A 1 577 ? 12.771 -16.786 28.331 1.00 76.44 577 ASP A CA 1
ATOM 4475 C C . ASP A 1 577 ? 13.188 -15.365 28.749 1.00 76.44 577 ASP A C 1
ATOM 4477 O O . ASP A 1 577 ? 14.369 -15.126 28.991 1.00 76.44 577 ASP A O 1
ATOM 4481 N N . ASN A 1 578 ? 12.242 -14.427 28.852 1.00 80.44 578 ASN A N 1
ATOM 4482 C CA . ASN A 1 578 ? 12.493 -13.034 29.236 1.00 80.44 578 ASN A CA 1
ATOM 4483 C C . ASN A 1 578 ? 11.422 -12.494 30.199 1.00 80.44 578 ASN A C 1
ATOM 4485 O O . ASN A 1 578 ? 10.279 -12.954 30.225 1.00 80.44 578 ASN A O 1
ATOM 4489 N N . SER A 1 579 ? 11.787 -11.473 30.977 1.00 80.88 579 SER A N 1
ATOM 4490 C CA . SER A 1 579 ? 10.867 -10.743 31.861 1.00 80.88 579 SER A CA 1
ATOM 4491 C C . SER A 1 579 ? 10.369 -9.461 31.199 1.00 80.88 579 SER A C 1
ATOM 4493 O O . SER A 1 579 ? 11.086 -8.832 30.425 1.00 80.88 579 SER A O 1
ATOM 4495 N N . LEU A 1 580 ? 9.138 -9.066 31.513 1.00 81.88 580 LEU A N 1
ATOM 4496 C CA . LEU A 1 580 ? 8.530 -7.820 31.051 1.00 81.88 580 LEU A CA 1
ATOM 4497 C C . LEU A 1 580 ? 8.787 -6.717 32.077 1.00 81.88 580 LEU A C 1
ATOM 4499 O O . LEU A 1 580 ? 8.755 -6.971 33.282 1.00 81.88 580 LEU A O 1
ATOM 4503 N N . ALA A 1 581 ? 9.012 -5.495 31.596 1.00 76.50 581 ALA A N 1
ATOM 4504 C CA . ALA A 1 581 ? 9.139 -4.328 32.461 1.00 76.50 581 ALA A CA 1
ATOM 4505 C C . ALA A 1 581 ? 7.841 -4.089 33.251 1.00 76.50 581 ALA A C 1
ATOM 4507 O O . ALA A 1 581 ? 6.741 -4.222 32.707 1.00 76.50 581 ALA A O 1
ATOM 4508 N N . GLU A 1 582 ? 7.980 -3.736 34.529 1.00 83.56 582 GLU A N 1
ATOM 4509 C CA . GLU A 1 582 ? 6.851 -3.388 35.390 1.00 83.56 582 GLU A CA 1
ATOM 4510 C C . GLU A 1 582 ? 6.377 -1.952 35.113 1.00 83.56 582 GLU A C 1
ATOM 4512 O O . GLU A 1 582 ? 7.181 -1.033 34.960 1.00 83.56 582 GLU A O 1
ATOM 4517 N N . ILE A 1 583 ? 5.059 -1.766 35.041 1.00 86.62 583 ILE A N 1
ATOM 4518 C CA . ILE A 1 583 ? 4.392 -0.493 34.760 1.00 86.62 583 ILE A CA 1
ATOM 4519 C C . ILE A 1 583 ? 3.425 -0.189 35.894 1.00 86.62 583 ILE A C 1
ATOM 4521 O O . ILE A 1 583 ? 2.476 -0.942 36.125 1.00 86.62 583 ILE A O 1
ATOM 4525 N N . ASP A 1 584 ? 3.623 0.948 36.552 1.00 88.62 584 ASP A N 1
ATOM 4526 C CA . ASP A 1 584 ? 2.735 1.418 37.607 1.00 88.62 584 ASP A CA 1
ATOM 4527 C C . ASP A 1 584 ? 1.607 2.288 37.046 1.00 88.62 584 ASP A C 1
ATOM 4529 O O . ASP A 1 584 ? 1.814 3.305 36.384 1.00 88.62 584 ASP A O 1
ATOM 4533 N N . MET A 1 585 ? 0.379 1.905 37.371 1.00 89.56 585 MET A N 1
ATOM 4534 C CA . MET A 1 585 ? -0.836 2.612 36.993 1.00 89.56 585 MET A CA 1
ATOM 4535 C C . MET A 1 585 ? -1.242 3.572 38.102 1.00 89.56 585 MET A C 1
ATOM 4537 O O . MET A 1 585 ? -1.402 3.168 39.254 1.00 89.56 585 MET A O 1
ATOM 4541 N N . SER A 1 586 ? -1.476 4.840 37.765 1.00 88.62 586 SER A N 1
ATOM 4542 C CA . SER A 1 586 ? -1.899 5.852 38.734 1.00 88.62 586 SER A CA 1
ATOM 4543 C C . SER A 1 586 ? -2.950 6.812 38.175 1.00 88.62 586 SER A C 1
ATOM 4545 O O . SER A 1 586 ? -3.132 6.939 36.967 1.00 88.62 586 SER A O 1
ATOM 4547 N N . VAL A 1 587 ? -3.677 7.468 39.079 1.00 89.00 587 VAL A N 1
ATOM 4548 C CA . VAL A 1 587 ? -4.727 8.450 38.785 1.00 89.00 587 VAL A CA 1
ATOM 4549 C C . VAL A 1 587 ? -4.634 9.646 39.721 1.00 89.00 587 VAL A C 1
ATOM 4551 O O . VAL A 1 587 ? -4.174 9.560 40.864 1.00 89.00 587 VAL A O 1
ATOM 4554 N N . THR A 1 588 ? -5.149 10.782 39.262 1.00 86.88 588 THR A N 1
ATOM 4555 C CA . THR A 1 588 ? -5.295 11.972 40.102 1.00 86.88 588 THR A CA 1
ATOM 4556 C C . THR A 1 588 ? -6.583 11.919 40.936 1.00 86.88 588 THR A C 1
ATOM 4558 O O . THR A 1 588 ? -7.566 11.271 40.571 1.00 86.88 588 THR A O 1
ATOM 4561 N N . ARG A 1 589 ? -6.581 12.601 42.091 1.00 84.19 589 ARG A N 1
ATOM 4562 C CA . ARG A 1 589 ? -7.726 12.689 43.020 1.00 84.19 589 ARG A CA 1
ATOM 4563 C C . ARG A 1 589 ? -8.154 14.141 43.255 1.00 84.19 589 ARG A C 1
ATOM 4565 O O . ARG A 1 589 ? -7.833 14.702 44.305 1.00 84.19 589 ARG A O 1
ATOM 4572 N N . PRO A 1 590 ? -8.827 14.786 42.289 1.00 79.31 590 PRO A N 1
ATOM 4573 C CA . PRO A 1 590 ? -9.335 16.137 42.470 1.00 79.31 590 PRO A CA 1
ATOM 4574 C C . PRO A 1 590 ? -10.553 16.161 43.407 1.00 79.31 590 PRO A C 1
ATOM 4576 O O . PRO A 1 590 ? -11.420 15.286 43.369 1.00 79.31 590 PRO A O 1
ATOM 4579 N N . TRP A 1 591 ? -10.630 17.201 44.240 1.00 67.88 591 TRP A N 1
ATOM 4580 C CA . TRP A 1 591 ? -11.795 17.498 45.087 1.00 67.88 591 TRP A CA 1
ATOM 4581 C C . TRP A 1 591 ? -12.856 18.331 44.345 1.00 67.88 591 TRP A C 1
ATOM 4583 O O . TRP A 1 591 ? -14.017 18.351 44.743 1.00 67.88 591 TRP A O 1
ATOM 4593 N N . LEU A 1 592 ? -12.459 19.009 43.260 1.00 62.09 592 LEU A N 1
ATOM 4594 C CA . LEU A 1 592 ? -13.306 19.837 42.401 1.00 62.09 592 LEU A CA 1
ATOM 4595 C C . LEU A 1 592 ? -12.728 19.817 40.972 1.00 62.09 592 LEU A C 1
ATOM 4597 O O . LEU A 1 592 ? -11.576 20.206 40.787 1.00 62.09 592 LEU A O 1
ATOM 4601 N N . THR A 1 593 ? -13.488 19.383 39.965 1.00 51.53 593 THR A N 1
ATOM 4602 C CA . THR A 1 593 ? -13.046 19.368 38.555 1.00 51.53 593 THR A CA 1
ATOM 4603 C C . THR A 1 593 ? -13.670 20.534 37.790 1.00 51.53 593 THR A C 1
ATOM 4605 O O . THR A 1 593 ? -14.892 20.638 37.715 1.00 51.53 593 THR A O 1
ATOM 4608 N N . ARG A 1 594 ? -12.847 21.434 37.227 1.00 48.69 594 ARG A N 1
ATOM 4609 C CA . ARG A 1 594 ? -13.310 22.530 36.343 1.00 48.69 594 ARG A CA 1
ATOM 4610 C C . ARG A 1 594 ? -13.256 22.171 34.854 1.00 48.69 594 ARG A C 1
ATOM 4612 O O . ARG A 1 594 ? -13.899 22.854 34.064 1.00 48.69 594 ARG A O 1
ATOM 4619 N N . SER A 1 595 ? -12.513 21.122 34.498 1.00 55.78 595 SER A N 1
ATOM 4620 C CA . SER A 1 595 ? -12.448 20.556 33.151 1.00 55.78 595 SER A CA 1
ATOM 4621 C C . SER A 1 595 ? -13.229 19.244 33.108 1.00 55.78 595 SER A C 1
ATOM 4623 O O . SER A 1 595 ? -13.019 18.372 33.952 1.00 55.78 595 SER A O 1
ATOM 4625 N N . GLN A 1 596 ? -14.137 19.112 32.139 1.00 60.72 596 GLN A N 1
ATOM 4626 C CA . GLN A 1 596 ? -14.845 17.857 31.866 1.00 60.72 596 GLN A CA 1
ATOM 4627 C C . GLN A 1 596 ? -13.895 16.783 31.299 1.00 60.72 596 GLN A C 1
ATOM 4629 O O . GLN A 1 596 ? -14.188 15.595 31.417 1.00 60.72 596 GLN A O 1
ATOM 4634 N N . ASP A 1 597 ? -12.737 17.189 30.764 1.00 67.19 597 ASP A N 1
ATOM 4635 C CA . ASP A 1 597 ? -11.793 16.311 30.064 1.00 67.19 597 ASP A CA 1
ATOM 4636 C C . ASP A 1 597 ? -11.033 15.356 30.999 1.00 67.19 597 ASP A C 1
ATOM 4638 O O . ASP A 1 597 ? -10.699 14.244 30.602 1.00 67.19 597 ASP A O 1
ATOM 4642 N N . ASP A 1 598 ? -10.787 15.735 32.258 1.00 70.44 598 ASP A N 1
ATOM 4643 C CA . ASP A 1 598 ? -10.045 14.882 33.207 1.00 70.44 598 ASP A CA 1
ATOM 4644 C C . ASP A 1 598 ? -10.851 13.655 33.665 1.00 70.44 598 ASP A C 1
ATOM 4646 O O . ASP A 1 598 ? -10.283 12.636 34.074 1.00 70.44 598 ASP A O 1
ATOM 4650 N N . LEU A 1 599 ? -12.181 13.759 33.586 1.00 77.00 599 LEU A N 1
ATOM 4651 C CA . LEU A 1 599 ? -13.141 12.697 33.891 1.00 77.00 599 LEU A CA 1
ATOM 4652 C C . LEU A 1 599 ? -13.635 11.974 32.628 1.00 77.00 599 LEU A C 1
ATOM 4654 O O . LEU A 1 599 ? -14.380 11.000 32.746 1.00 77.00 599 LEU A O 1
ATOM 4658 N N . ALA A 1 600 ? -13.242 12.437 31.437 1.00 84.31 600 ALA A N 1
ATOM 4659 C CA . ALA A 1 600 ? -13.609 11.795 30.184 1.00 84.31 600 ALA A CA 1
ATOM 4660 C C . ALA A 1 600 ? -12.979 10.399 30.084 1.00 84.31 600 ALA A C 1
ATOM 4662 O O . ALA A 1 600 ? -11.871 10.152 30.573 1.00 84.31 600 ALA A O 1
ATOM 4663 N N . ILE A 1 601 ? -13.706 9.477 29.450 1.00 88.12 601 ILE A N 1
ATOM 4664 C CA . ILE A 1 601 ? -13.237 8.107 29.250 1.00 88.12 601 ILE A CA 1
ATOM 4665 C C . ILE A 1 601 ? -12.158 8.123 28.165 1.00 88.12 601 ILE A C 1
ATOM 4667 O O . ILE A 1 601 ? -12.374 8.677 27.088 1.00 88.12 601 ILE A O 1
ATOM 4671 N N . HIS A 1 602 ? -11.011 7.504 28.434 1.00 88.88 602 HIS A N 1
ATOM 4672 C CA . HIS A 1 602 ? -9.938 7.351 27.460 1.00 88.88 602 HIS A CA 1
ATOM 4673 C C . HIS A 1 602 ? -10.463 6.617 26.208 1.00 88.88 602 HIS A C 1
ATOM 4675 O O . HIS A 1 602 ? -11.057 5.547 26.367 1.00 88.88 602 HIS A O 1
ATOM 4681 N N . PRO A 1 603 ? -10.237 7.125 24.978 1.00 87.44 603 PRO A N 1
ATOM 4682 C CA . PRO A 1 603 ? -10.832 6.562 23.761 1.00 87.44 603 PRO A CA 1
ATOM 4683 C C . PRO A 1 603 ? -10.570 5.065 23.561 1.00 87.44 603 PRO A C 1
ATOM 4685 O O . PRO A 1 603 ? -11.490 4.322 23.226 1.00 87.44 603 PRO A O 1
ATOM 4688 N N . ASP A 1 604 ? -9.348 4.603 23.843 1.00 86.44 604 ASP A N 1
ATOM 4689 C CA . ASP A 1 604 ? -8.994 3.178 23.735 1.00 86.44 604 ASP A CA 1
ATOM 4690 C C . ASP A 1 604 ? -9.728 2.313 24.774 1.00 86.44 604 ASP A C 1
ATOM 4692 O O . ASP A 1 604 ? -10.201 1.223 24.462 1.00 86.44 604 ASP A O 1
ATOM 4696 N N . VAL A 1 605 ? -9.899 2.819 26.003 1.00 91.19 605 VAL A N 1
ATOM 4697 C CA . VAL A 1 605 ? -10.654 2.118 27.054 1.00 91.19 605 VAL A CA 1
ATOM 4698 C C . VAL A 1 605 ? -12.139 2.085 26.690 1.00 91.19 605 VAL A C 1
ATOM 4700 O O . VAL A 1 605 ? -12.800 1.065 26.865 1.00 91.19 605 VAL A O 1
ATOM 4703 N N . ALA A 1 606 ? -12.673 3.182 26.147 1.00 90.94 606 ALA A N 1
ATOM 4704 C CA . ALA A 1 606 ? -14.049 3.262 25.670 1.00 90.94 606 ALA A CA 1
ATOM 4705 C C . ALA A 1 606 ? -14.318 2.263 24.533 1.00 90.94 606 ALA A C 1
ATOM 4707 O O . ALA A 1 606 ? -15.321 1.546 24.576 1.00 90.94 606 ALA A O 1
ATOM 4708 N N . ALA A 1 607 ? -13.419 2.192 23.546 1.00 88.25 607 ALA A N 1
ATOM 4709 C CA . ALA A 1 607 ? -13.515 1.267 22.420 1.00 88.25 607 ALA A CA 1
ATOM 4710 C C . ALA A 1 607 ? -13.569 -0.191 22.897 1.00 88.25 607 ALA A C 1
ATOM 4712 O O . ALA A 1 607 ? -14.460 -0.943 22.490 1.00 88.25 607 ALA A O 1
ATOM 4713 N N . GLU A 1 608 ? -12.676 -0.559 23.816 1.00 91.31 608 GLU A N 1
ATOM 4714 C CA . GLU A 1 608 ? -12.596 -1.921 24.332 1.00 91.31 608 GLU A CA 1
ATOM 4715 C C . GLU A 1 608 ? -13.796 -2.285 25.222 1.00 91.31 608 GLU A C 1
ATOM 4717 O O . GLU A 1 608 ? -14.376 -3.364 25.088 1.00 91.31 608 GLU A O 1
ATOM 4722 N N . LEU A 1 609 ? -14.273 -1.359 26.061 1.00 92.50 609 LEU A N 1
ATOM 4723 C CA . LEU A 1 609 ? -15.491 -1.561 26.852 1.00 92.50 609 LEU A CA 1
ATOM 4724 C C . LEU A 1 609 ? -16.734 -1.753 25.972 1.00 92.50 609 LEU A C 1
ATOM 4726 O O . LEU A 1 609 ? -17.572 -2.608 26.265 1.00 92.50 609 LEU A O 1
ATOM 4730 N N . VAL A 1 610 ? -16.868 -0.981 24.888 1.00 92.56 610 VAL A N 1
ATOM 4731 C CA . VAL A 1 610 ? -17.965 -1.134 23.918 1.00 92.56 610 VAL A CA 1
ATOM 4732 C C . VAL A 1 610 ? -17.897 -2.492 23.223 1.00 92.56 610 VAL A C 1
ATOM 4734 O O . VAL A 1 610 ? -18.926 -3.165 23.100 1.00 92.56 610 VAL A O 1
ATOM 4737 N N . ARG A 1 611 ? -16.696 -2.929 22.828 1.00 92.19 611 ARG A N 1
ATOM 4738 C CA . ARG A 1 611 ? -16.456 -4.245 22.224 1.00 92.19 611 ARG A CA 1
ATOM 4739 C C . ARG A 1 611 ? -16.850 -5.380 23.172 1.00 92.19 611 ARG A C 1
ATOM 4741 O O . ARG A 1 611 ? -17.633 -6.246 22.782 1.00 92.19 611 ARG A O 1
ATOM 4748 N N . ILE A 1 612 ? -16.383 -5.342 24.423 1.00 91.56 612 ILE A N 1
ATOM 4749 C CA . ILE A 1 612 ? -16.691 -6.344 25.457 1.00 91.56 612 ILE A CA 1
ATOM 4750 C C . ILE A 1 612 ? -18.189 -6.364 25.775 1.00 91.56 612 ILE A C 1
ATOM 4752 O O . ILE A 1 612 ? -18.789 -7.438 25.832 1.00 91.56 612 ILE A O 1
ATOM 4756 N N . ARG A 1 613 ? -18.833 -5.200 25.927 1.00 93.00 613 ARG A N 1
ATOM 4757 C CA . ARG A 1 613 ? -20.283 -5.125 26.178 1.00 93.00 613 ARG A CA 1
ATOM 4758 C C . ARG A 1 613 ? -21.098 -5.704 25.030 1.00 93.00 613 ARG A C 1
ATOM 4760 O O . ARG A 1 613 ? -22.045 -6.448 25.283 1.00 93.00 613 ARG A O 1
ATOM 4767 N N . LEU A 1 614 ? -20.726 -5.406 23.784 1.00 92.38 614 LEU A N 1
ATOM 4768 C CA . LEU A 1 614 ? -21.387 -5.989 22.619 1.00 92.38 614 LEU A CA 1
ATOM 4769 C C . LEU A 1 614 ? -21.183 -7.506 22.587 1.00 92.38 614 LEU A C 1
ATOM 4771 O O . LEU A 1 614 ? -22.141 -8.250 22.398 1.00 92.38 614 LEU A O 1
ATOM 4775 N N . GLN A 1 615 ? -19.957 -7.969 22.832 1.00 91.88 615 GLN A N 1
ATOM 4776 C CA . GLN A 1 615 ? -19.624 -9.390 22.881 1.00 91.88 615 GLN A CA 1
ATOM 4777 C C . GLN A 1 615 ? -20.432 -10.141 23.947 1.00 91.88 615 GLN A C 1
ATOM 4779 O O . GLN A 1 615 ? -21.013 -11.187 23.654 1.00 91.88 615 GLN A O 1
ATOM 4784 N N . ASN A 1 616 ? -20.486 -9.603 25.166 1.00 91.81 616 ASN A N 1
ATOM 4785 C CA . ASN A 1 616 ? -21.221 -10.188 26.281 1.00 91.81 616 ASN A CA 1
ATOM 4786 C C . ASN A 1 616 ? -22.727 -10.180 26.003 1.00 91.81 616 ASN A C 1
ATOM 4788 O O . ASN A 1 616 ? -23.360 -11.224 26.106 1.00 91.81 616 ASN A O 1
ATOM 4792 N N . GLY A 1 617 ? -23.288 -9.066 25.524 1.00 91.88 617 GLY A N 1
ATOM 4793 C CA . GLY A 1 617 ? -24.707 -9.009 25.178 1.00 91.88 617 GLY A CA 1
ATOM 4794 C C . GLY A 1 617 ? -25.093 -9.988 24.061 1.00 91.88 617 GLY A C 1
ATOM 4795 O O . GLY A 1 617 ? -26.100 -10.681 24.175 1.00 91.88 617 GLY A O 1
ATOM 4796 N N . VAL A 1 618 ? -24.269 -10.130 23.015 1.00 90.50 618 VAL A N 1
ATOM 4797 C CA . VAL A 1 618 ? -24.494 -11.120 21.944 1.00 90.50 618 VAL A CA 1
ATOM 4798 C C . VAL A 1 618 ? -24.422 -12.554 22.480 1.00 90.50 618 VAL A C 1
ATOM 4800 O O . VAL A 1 618 ? -25.268 -13.380 22.130 1.00 90.50 618 VAL A O 1
ATOM 4803 N N . ARG A 1 619 ? -23.444 -12.865 23.342 1.00 89.88 619 ARG A N 1
ATOM 4804 C CA . ARG A 1 619 ? -23.337 -14.176 24.004 1.00 89.88 619 ARG A CA 1
ATOM 4805 C C . ARG A 1 619 ? -24.591 -14.478 24.825 1.00 89.88 619 ARG A C 1
ATOM 4807 O O . ARG A 1 619 ? -25.188 -15.535 24.636 1.00 89.88 619 ARG A O 1
ATOM 4814 N N . ASP A 1 620 ? -25.015 -13.551 25.674 1.00 90.25 620 ASP A N 1
ATOM 4815 C CA . ASP A 1 620 ? -26.148 -13.748 26.579 1.00 90.25 620 ASP A CA 1
ATOM 4816 C C . ASP A 1 620 ? -27.459 -13.948 25.788 1.00 90.25 620 ASP A C 1
ATOM 4818 O O . ASP A 1 620 ? -28.294 -14.792 26.128 1.00 90.25 620 ASP A O 1
ATOM 4822 N N . MET A 1 621 ? -27.628 -13.241 24.664 1.00 88.62 621 MET A N 1
ATOM 4823 C CA . MET A 1 621 ? -28.753 -13.449 23.742 1.00 88.62 621 MET A CA 1
ATOM 4824 C C . MET A 1 621 ? -28.744 -14.841 23.088 1.00 88.62 621 MET A C 1
ATOM 4826 O O . MET A 1 621 ? -29.814 -15.419 22.873 1.00 88.62 621 MET A O 1
ATOM 4830 N N . LEU A 1 622 ? -27.565 -15.390 22.772 1.00 85.69 622 LEU A N 1
ATOM 4831 C CA . LEU A 1 622 ? -27.420 -16.740 22.215 1.00 85.69 622 LEU A CA 1
ATOM 4832 C C . LEU A 1 622 ? -27.681 -17.831 23.259 1.00 85.69 622 LEU A C 1
ATOM 4834 O O . LEU A 1 622 ? -28.352 -18.816 22.948 1.00 85.69 622 LEU A O 1
ATOM 4838 N N . GLU A 1 623 ? -27.180 -17.659 24.483 1.00 84.00 623 GLU A N 1
ATOM 4839 C CA . GLU A 1 623 ? -27.371 -18.606 25.591 1.00 84.00 623 GLU A CA 1
ATOM 4840 C C . GLU A 1 623 ? -28.836 -18.670 26.030 1.00 84.00 623 GLU A C 1
ATOM 4842 O O . GLU A 1 623 ? -29.390 -19.753 26.214 1.00 84.00 623 GLU A O 1
ATOM 4847 N N . THR A 1 624 ? -29.503 -17.516 26.101 1.00 83.56 624 THR A N 1
ATOM 4848 C CA . THR A 1 624 ? -30.931 -17.429 26.443 1.00 83.56 624 THR A CA 1
ATOM 4849 C C . THR A 1 624 ? -31.872 -17.747 25.277 1.00 83.56 624 THR A C 1
ATOM 4851 O O . THR A 1 624 ? -33.086 -17.750 25.471 1.00 83.56 624 THR A O 1
ATOM 4854 N N . GLN A 1 625 ? -31.340 -18.016 24.076 1.00 76.25 625 GLN A N 1
ATOM 4855 C CA . GLN A 1 625 ? -32.099 -18.238 22.834 1.00 76.25 625 GLN A CA 1
ATOM 4856 C C . GLN A 1 625 ? -33.054 -17.081 22.466 1.00 76.25 625 GLN A C 1
ATOM 4858 O O . GLN A 1 625 ? -34.078 -17.287 21.819 1.00 76.25 625 GLN A O 1
ATOM 4863 N N . LYS A 1 626 ? -32.718 -15.845 22.861 1.00 74.06 626 LYS A N 1
ATOM 4864 C CA . LYS A 1 626 ? -33.520 -14.625 22.629 1.00 74.06 626 LYS A CA 1
ATOM 4865 C C . LYS A 1 626 ? -32.946 -13.714 21.541 1.00 74.06 626 LYS A C 1
ATOM 4867 O O . LYS A 1 626 ? -33.362 -12.560 21.417 1.00 74.06 626 LYS A O 1
ATOM 4872 N N . MET A 1 627 ? -31.981 -14.198 20.761 1.00 80.31 627 MET A N 1
ATOM 4873 C CA . MET A 1 627 ? -31.375 -13.412 19.691 1.00 80.31 627 MET A CA 1
ATOM 4874 C C . MET A 1 627 ? -32.399 -13.118 18.584 1.00 80.31 627 MET A C 1
ATOM 4876 O O . MET A 1 627 ? -32.787 -13.998 17.824 1.00 80.31 627 MET A O 1
ATOM 4880 N N . THR A 1 628 ? -32.839 -11.863 18.510 1.00 82.81 628 THR A N 1
ATOM 4881 C CA . THR A 1 628 ? -33.737 -11.332 17.476 1.00 82.81 628 THR A CA 1
ATOM 4882 C C . THR A 1 628 ? -33.098 -10.100 16.847 1.00 82.81 628 THR A C 1
ATOM 4884 O O . THR A 1 628 ? -32.342 -9.394 17.517 1.00 82.81 628 THR A O 1
ATOM 4887 N N . THR A 1 629 ? -33.427 -9.793 15.590 1.00 82.00 629 THR A N 1
ATOM 4888 C CA . THR A 1 629 ? -32.943 -8.584 14.896 1.00 82.00 629 THR A CA 1
ATOM 4889 C C . THR A 1 629 ? -33.250 -7.315 15.698 1.00 82.00 629 THR A C 1
ATOM 4891 O O . THR A 1 629 ? -32.395 -6.445 15.861 1.00 82.00 629 THR A O 1
ATOM 4894 N N . GLN A 1 630 ? -34.458 -7.233 16.268 1.00 84.31 630 GLN A N 1
ATOM 4895 C CA . GLN A 1 630 ? -34.871 -6.110 17.109 1.00 84.31 630 GLN A CA 1
ATOM 4896 C C . GLN A 1 630 ? -34.077 -6.056 18.419 1.00 84.31 630 GLN A C 1
ATOM 4898 O O . GLN A 1 630 ? -33.604 -4.984 18.789 1.00 84.31 630 GLN A O 1
ATOM 4903 N N . GLY A 1 631 ? -33.893 -7.191 19.100 1.00 86.38 631 GLY A N 1
ATOM 4904 C CA . GLY A 1 631 ? -33.122 -7.253 20.341 1.00 86.38 631 GLY A CA 1
ATOM 4905 C C . GLY A 1 631 ? -31.648 -6.891 20.139 1.00 86.38 631 GLY A C 1
ATOM 4906 O O . GLY A 1 631 ? -31.086 -6.155 20.945 1.00 86.38 631 GLY A O 1
ATOM 4907 N N . LEU A 1 632 ? -31.036 -7.336 19.035 1.00 88.12 632 LEU A N 1
ATOM 4908 C CA . LEU A 1 632 ? -29.644 -7.017 18.713 1.00 88.12 632 LEU A CA 1
ATOM 4909 C C . LEU A 1 632 ? -29.477 -5.529 18.380 1.00 88.12 632 LEU A C 1
ATOM 4911 O O . LEU A 1 632 ? -28.538 -4.891 18.850 1.00 88.12 632 LEU A O 1
ATOM 4915 N N . GLN A 1 633 ? -30.416 -4.949 17.627 1.00 88.75 633 GLN A N 1
ATOM 4916 C CA . GLN A 1 633 ? -30.403 -3.516 17.337 1.00 88.75 633 GLN A CA 1
ATOM 4917 C C . GLN A 1 633 ? -30.654 -2.672 18.597 1.00 88.75 633 GLN A C 1
ATOM 4919 O O . GLN A 1 633 ? -30.039 -1.620 18.757 1.00 88.75 633 GLN A O 1
ATOM 4924 N N . GLN A 1 634 ? -31.527 -3.123 19.505 1.00 90.31 634 GLN A N 1
ATOM 4925 C CA . GLN A 1 634 ? -31.754 -2.474 20.801 1.00 90.31 634 GLN A CA 1
ATOM 4926 C C . GLN A 1 634 ? -30.497 -2.505 21.671 1.00 90.31 634 GLN A C 1
ATOM 4928 O O . GLN A 1 634 ? -30.114 -1.464 22.203 1.00 90.31 634 GLN A O 1
ATOM 4933 N N . LEU A 1 635 ? -29.831 -3.660 21.765 1.00 91.50 635 LEU A N 1
ATOM 4934 C CA . LEU A 1 635 ? -28.551 -3.802 22.456 1.00 91.50 635 LEU A CA 1
ATOM 4935 C C . LEU A 1 635 ? -27.501 -2.857 21.857 1.00 91.50 635 LEU A C 1
ATOM 4937 O O . LEU A 1 635 ? -26.875 -2.092 22.586 1.00 91.50 635 LEU A O 1
ATOM 4941 N N . TRP A 1 636 ? -27.344 -2.857 20.529 1.00 93.94 636 TRP A N 1
ATOM 4942 C CA . TRP A 1 636 ? -26.367 -1.998 19.862 1.00 93.94 636 TRP A CA 1
ATOM 4943 C C . TRP A 1 636 ? -26.664 -0.510 20.060 1.00 93.94 636 TRP A C 1
ATOM 4945 O O . TRP A 1 636 ? -25.763 0.260 20.381 1.00 93.94 636 TRP A O 1
ATOM 4955 N N . ASN A 1 637 ? -27.929 -0.099 19.952 1.00 92.19 637 ASN A N 1
ATOM 4956 C CA . ASN A 1 637 ? -28.330 1.281 20.210 1.00 92.19 637 ASN A CA 1
ATOM 4957 C C . ASN A 1 637 ? -28.074 1.676 21.672 1.00 92.19 637 ASN A C 1
ATOM 4959 O O . ASN A 1 637 ? -27.602 2.782 21.916 1.00 92.19 637 ASN A O 1
ATOM 4963 N N . MET A 1 638 ? -28.339 0.790 22.633 1.00 93.88 638 MET A N 1
ATOM 4964 C CA . MET A 1 638 ? -28.057 1.037 24.049 1.00 93.88 638 MET A CA 1
ATOM 4965 C C . MET A 1 638 ? -26.558 1.248 24.298 1.00 93.88 638 MET A C 1
ATOM 4967 O O . MET A 1 638 ? -26.183 2.194 24.985 1.00 93.88 638 MET A O 1
ATOM 4971 N N . ILE A 1 639 ? -25.703 0.415 23.697 1.00 93.06 639 ILE A N 1
ATOM 4972 C CA . ILE A 1 639 ? -24.243 0.522 23.819 1.00 93.06 639 ILE A CA 1
ATOM 4973 C C . ILE A 1 639 ? -23.726 1.789 23.126 1.00 93.06 639 ILE A C 1
ATOM 4975 O O . ILE A 1 639 ? -22.964 2.544 23.720 1.00 93.06 639 ILE A O 1
ATOM 4979 N N . LYS A 1 640 ? -24.175 2.068 21.896 1.00 88.62 640 LYS A N 1
ATOM 4980 C CA . LYS A 1 640 ? -23.743 3.236 21.111 1.00 88.62 640 LYS A CA 1
ATOM 4981 C C . LYS A 1 640 ? -24.018 4.563 21.825 1.00 88.62 640 LYS A C 1
ATOM 4983 O O . LYS A 1 640 ? -23.231 5.495 21.702 1.00 88.62 640 LYS A O 1
ATOM 4988 N N . HIS A 1 641 ? -25.123 4.649 22.566 1.00 90.31 641 HIS A N 1
ATOM 4989 C CA . HIS A 1 641 ? -25.504 5.860 23.296 1.00 90.31 641 HIS A CA 1
ATOM 4990 C C . HIS A 1 641 ? -25.047 5.859 24.765 1.00 90.31 641 HIS A C 1
ATOM 4992 O O . HIS A 1 641 ? -25.328 6.829 25.472 1.00 90.31 641 HIS A O 1
ATOM 4998 N N . SER A 1 642 ? -24.338 4.822 25.231 1.00 91.94 642 SER A N 1
ATOM 4999 C CA . SER A 1 642 ? -23.751 4.805 26.576 1.00 91.94 642 SER A CA 1
ATOM 5000 C C . SER A 1 642 ? -22.604 5.815 26.696 1.00 91.94 642 SER A C 1
ATOM 5002 O O . SER A 1 642 ? -22.120 6.353 25.699 1.00 91.94 642 SER A O 1
ATOM 5004 N N . ASP A 1 643 ? -22.163 6.091 27.923 1.00 85.19 643 ASP A N 1
ATOM 5005 C CA . ASP A 1 643 ? -21.046 7.012 28.175 1.00 85.19 643 ASP A CA 1
ATOM 5006 C C . ASP A 1 643 ? -19.761 6.537 27.482 1.00 85.19 643 ASP A C 1
ATOM 5008 O O . ASP A 1 643 ? -19.045 7.335 26.883 1.00 85.19 643 ASP A O 1
ATOM 5012 N N . GLU A 1 644 ? -19.521 5.225 27.497 1.00 89.00 644 GLU A N 1
ATOM 5013 C CA . GLU A 1 644 ? -18.452 4.562 26.752 1.00 89.00 644 GLU A CA 1
ATOM 5014 C C . GLU A 1 644 ? -18.656 4.723 25.245 1.00 89.00 644 GLU A C 1
ATOM 5016 O O . GLU A 1 644 ? -17.731 5.144 24.563 1.00 89.00 644 GLU A O 1
ATOM 5021 N N . GLY A 1 645 ? -19.871 4.481 24.733 1.00 86.44 645 GLY A N 1
ATOM 5022 C CA . GLY A 1 645 ? -20.212 4.652 23.317 1.00 86.44 645 GLY A CA 1
ATOM 5023 C C . GLY A 1 645 ? -19.878 6.038 22.769 1.00 86.44 645 GLY A C 1
ATOM 5024 O O . GLY A 1 645 ? -19.354 6.147 21.664 1.00 86.44 645 GLY A O 1
ATOM 5025 N N . ARG A 1 646 ? -20.095 7.096 23.560 1.00 87.25 646 ARG A N 1
ATOM 5026 C CA . ARG A 1 646 ? -19.764 8.480 23.174 1.00 87.25 646 ARG A CA 1
ATOM 5027 C C . ARG A 1 646 ? -18.263 8.790 23.188 1.00 87.25 646 ARG A C 1
ATOM 5029 O O . ARG A 1 646 ? -17.860 9.764 22.562 1.00 87.25 646 ARG A O 1
ATOM 5036 N N . GLY A 1 647 ? -17.456 7.994 23.892 1.00 83.19 647 GLY A N 1
ATOM 5037 C CA . GLY A 1 647 ? -15.997 8.134 23.951 1.00 83.19 647 GLY A CA 1
ATOM 5038 C C . GLY A 1 647 ? -15.240 7.372 22.857 1.00 83.19 647 GLY A C 1
ATOM 5039 O O . GLY A 1 647 ? -14.026 7.524 22.747 1.00 83.19 647 GLY A O 1
ATOM 5040 N N . VAL A 1 648 ? -15.925 6.546 22.057 1.00 85.50 648 VAL A N 1
ATOM 5041 C CA . VAL A 1 648 ? -15.292 5.721 21.016 1.00 85.50 648 VAL A CA 1
ATOM 5042 C C . VAL A 1 648 ? -15.040 6.535 19.735 1.00 85.50 648 VAL A C 1
ATOM 5044 O O . VAL A 1 648 ? -15.931 7.267 19.299 1.00 85.50 648 VAL A O 1
ATOM 5047 N N . PRO A 1 649 ? -13.881 6.371 19.066 1.00 82.25 649 PRO A N 1
ATOM 5048 C CA . PRO A 1 649 ? -13.649 6.925 17.732 1.00 82.25 649 PRO A CA 1
ATOM 5049 C C . PRO A 1 649 ? -14.712 6.488 16.709 1.00 82.25 649 PRO A C 1
ATOM 5051 O O . PRO A 1 649 ? -15.132 5.328 16.679 1.00 82.25 649 PRO A O 1
ATOM 5054 N N . GLU A 1 650 ? -15.116 7.401 15.823 1.00 78.56 650 GLU A N 1
ATOM 5055 C CA . GLU A 1 650 ? -16.195 7.159 14.852 1.00 78.56 650 GLU A CA 1
ATOM 5056 C C . GLU A 1 650 ? -15.904 5.974 13.913 1.00 78.56 650 GLU A C 1
ATOM 5058 O O . GLU A 1 650 ? -16.807 5.197 13.598 1.00 78.56 650 GLU A O 1
ATOM 5063 N N . GLU A 1 651 ? -14.639 5.774 13.532 1.00 71.44 651 GLU A N 1
ATOM 5064 C CA . GLU A 1 651 ? -14.197 4.643 12.704 1.00 71.44 651 GLU A CA 1
ATOM 5065 C C . GLU A 1 651 ? -14.506 3.291 13.372 1.00 71.44 651 GLU A C 1
ATOM 5067 O O . GLU A 1 651 ? -15.115 2.412 12.756 1.00 71.44 651 GLU A O 1
ATOM 5072 N N . THR A 1 652 ? -14.173 3.144 14.659 1.00 74.56 652 THR A N 1
ATOM 5073 C CA . THR A 1 652 ? -14.422 1.918 15.433 1.00 74.56 652 THR A CA 1
ATOM 5074 C C . THR A 1 652 ? -15.919 1.663 15.614 1.00 74.56 652 THR A C 1
ATOM 5076 O O . THR A 1 652 ? -16.384 0.533 15.447 1.00 74.56 652 THR A O 1
ATOM 5079 N N . LEU A 1 653 ? -16.707 2.710 15.896 1.00 79.62 653 LEU A N 1
ATOM 5080 C CA . LEU A 1 653 ? -18.169 2.601 16.000 1.00 79.62 653 LEU A CA 1
ATOM 5081 C C . LEU A 1 653 ? -18.825 2.214 14.674 1.00 79.62 653 LEU A C 1
ATOM 5083 O O . LEU A 1 653 ? -19.780 1.431 14.665 1.00 79.62 653 LEU A O 1
ATOM 5087 N N . SER A 1 654 ? -18.340 2.762 13.561 1.00 78.00 654 SER A N 1
ATOM 5088 C CA . SER A 1 654 ? -18.818 2.424 12.221 1.00 78.00 654 SER A CA 1
ATOM 5089 C C . SER A 1 654 ? -18.513 0.961 11.889 1.00 78.00 654 SER A C 1
ATOM 5091 O O . SER A 1 654 ? -19.415 0.219 11.492 1.00 78.00 654 SER A O 1
ATOM 5093 N N . GLY A 1 655 ? -17.288 0.504 12.176 1.00 77.38 655 GLY A N 1
ATOM 5094 C CA . GLY A 1 655 ? -16.879 -0.892 12.004 1.00 77.38 655 GLY A CA 1
ATOM 5095 C C . GLY A 1 655 ? -17.766 -1.868 12.782 1.00 77.38 655 GLY A C 1
ATOM 5096 O O . GLY A 1 655 ? -18.352 -2.776 12.191 1.00 77.38 655 GLY A O 1
ATOM 5097 N N . LEU A 1 656 ? -17.959 -1.642 14.087 1.00 82.88 656 LEU A N 1
ATOM 5098 C CA . LEU A 1 656 ? -18.851 -2.471 14.908 1.00 82.88 656 LEU A CA 1
ATOM 5099 C C . LEU A 1 656 ? -20.314 -2.400 14.435 1.00 82.88 656 LEU A C 1
ATOM 5101 O O . LEU A 1 656 ? -21.004 -3.420 14.421 1.00 82.88 656 LEU A O 1
ATOM 5105 N N . SER A 1 657 ? -20.780 -1.236 13.963 1.00 84.38 657 SER A N 1
ATOM 5106 C CA . SER A 1 657 ? -22.124 -1.097 13.376 1.00 84.38 657 SER A CA 1
ATOM 5107 C C . SER A 1 657 ? -22.296 -1.964 12.126 1.00 84.38 657 SER A C 1
ATOM 5109 O O . SER A 1 657 ? -23.338 -2.599 11.958 1.00 84.38 657 SER A O 1
ATOM 5111 N N . MET A 1 658 ? -21.280 -2.032 11.260 1.00 81.44 658 MET A N 1
ATOM 5112 C CA . MET A 1 658 ? -21.289 -2.912 10.088 1.00 81.44 658 MET A CA 1
ATOM 5113 C C . MET A 1 658 ? -21.291 -4.391 10.484 1.00 81.44 658 MET A C 1
ATOM 5115 O O . MET A 1 658 ? -21.976 -5.195 9.849 1.00 81.44 658 MET A O 1
ATOM 5119 N N . GLU A 1 659 ? -20.547 -4.765 11.527 1.00 83.62 659 GLU A N 1
ATOM 5120 C CA . GLU A 1 659 ? -20.530 -6.141 12.028 1.00 83.62 659 GLU A CA 1
ATOM 5121 C C . GLU A 1 659 ? -21.895 -6.558 12.595 1.00 83.62 659 GLU A C 1
ATOM 5123 O O . GLU A 1 659 ? -22.368 -7.650 12.275 1.00 83.62 659 GLU A O 1
ATOM 5128 N N . VAL A 1 660 ? -22.564 -5.678 13.349 1.00 86.62 660 VAL A N 1
ATOM 5129 C CA . VAL A 1 660 ? -23.941 -5.884 13.836 1.00 86.62 660 VAL A CA 1
ATOM 5130 C C . VAL A 1 660 ? -24.934 -5.981 12.674 1.00 86.62 660 VAL A C 1
ATOM 5132 O O . VAL A 1 660 ? -25.798 -6.859 1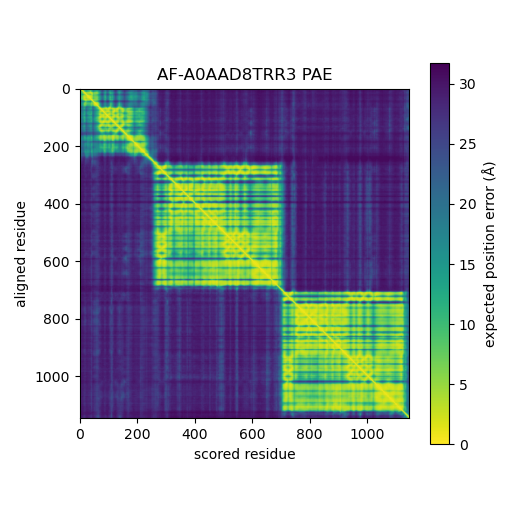2.665 1.00 86.62 660 VAL A O 1
ATOM 5135 N N . ALA A 1 661 ? -24.799 -5.133 11.651 1.00 83.69 661 ALA A N 1
ATOM 5136 C CA . ALA A 1 661 ? -25.657 -5.185 10.468 1.00 83.69 661 ALA A CA 1
ATOM 5137 C C . ALA A 1 661 ? -25.528 -6.517 9.708 1.00 83.69 661 ALA A C 1
ATOM 5139 O O . ALA A 1 661 ? -26.525 -7.025 9.197 1.00 83.69 661 ALA A O 1
ATOM 5140 N N . LYS A 1 662 ? -24.331 -7.114 9.661 1.00 78.75 662 LYS A N 1
ATOM 5141 C CA . LYS A 1 662 ? -24.121 -8.442 9.059 1.00 78.75 662 LYS A CA 1
ATOM 5142 C C . LYS A 1 662 ? -24.750 -9.564 9.871 1.00 78.75 662 LYS A C 1
ATOM 5144 O O . LYS A 1 662 ? -25.437 -10.392 9.284 1.00 78.75 662 LYS A O 1
ATOM 5149 N N . MET A 1 663 ? -24.627 -9.533 11.203 1.00 83.12 663 MET A N 1
ATOM 5150 C CA . MET A 1 663 ? -25.352 -10.479 12.069 1.00 83.12 663 MET A CA 1
ATOM 5151 C C . MET A 1 663 ? -26.865 -10.459 11.805 1.00 83.12 663 MET A C 1
ATOM 5153 O O . MET A 1 663 ? -27.518 -11.489 11.932 1.00 83.12 663 MET A O 1
ATOM 5157 N N . ASN A 1 664 ? -27.413 -9.298 11.425 1.00 78.94 664 ASN A N 1
ATOM 5158 C CA . ASN A 1 664 ? -28.830 -9.123 11.105 1.00 78.94 664 ASN A CA 1
ATOM 5159 C C . ASN A 1 664 ? -29.240 -9.590 9.693 1.00 78.94 664 ASN A C 1
ATOM 5161 O O . ASN A 1 664 ? -30.418 -9.884 9.499 1.00 78.94 664 ASN A O 1
ATOM 5165 N N . ARG A 1 665 ? -28.334 -9.600 8.701 1.00 69.81 665 ARG A N 1
ATOM 5166 C CA . ARG A 1 665 ? -28.674 -9.877 7.287 1.00 69.81 665 ARG A CA 1
ATOM 5167 C C . ARG A 1 665 ? -28.773 -11.368 6.956 1.00 69.81 665 ARG A C 1
ATOM 5169 O O . ARG A 1 665 ? -29.590 -11.735 6.114 1.00 69.81 665 ARG A O 1
ATOM 5176 N N . ASP A 1 666 ? -27.976 -12.216 7.596 1.00 61.97 666 ASP A N 1
ATOM 5177 C CA . ASP A 1 666 ? -27.925 -13.638 7.253 1.00 61.97 666 ASP A CA 1
ATOM 5178 C C . ASP A 1 666 ? -29.104 -14.398 7.883 1.00 61.97 666 ASP A C 1
ATOM 5180 O O . ASP A 1 666 ? -29.208 -14.512 9.105 1.00 61.97 666 ASP A O 1
ATOM 5184 N N . ILE A 1 667 ? -29.981 -14.974 7.045 1.00 45.62 667 ILE A N 1
ATOM 5185 C CA . ILE A 1 667 ? -31.217 -15.703 7.430 1.00 45.62 667 ILE A CA 1
ATOM 5186 C C . ILE A 1 667 ? -30.930 -16.933 8.334 1.00 45.62 667 ILE A C 1
ATOM 5188 O O . ILE A 1 667 ? -31.836 -17.508 8.934 1.00 45.62 667 ILE A O 1
ATOM 5192 N N . SER A 1 668 ? -29.655 -17.291 8.520 1.00 54.28 668 SER A N 1
ATOM 5193 C CA . SER A 1 668 ? -29.166 -18.312 9.450 1.00 54.28 668 SER A CA 1
ATOM 5194 C C . SER A 1 668 ? -28.013 -17.833 10.349 1.00 54.28 668 SER A C 1
ATOM 5196 O O . SER A 1 668 ? -27.223 -18.682 10.742 1.00 54.28 668 SER A O 1
ATOM 5198 N N . GLY A 1 669 ? -27.881 -16.530 10.655 1.00 63.81 669 GLY A N 1
ATOM 5199 C CA . GLY A 1 669 ? -26.691 -15.804 11.173 1.00 63.81 669 GLY A CA 1
ATOM 5200 C C . GLY A 1 669 ? -25.879 -16.374 12.353 1.00 63.81 669 GLY A C 1
ATOM 5201 O O . GLY A 1 669 ? -24.848 -15.824 12.725 1.00 63.81 669 GLY A O 1
ATOM 5202 N N . MET A 1 670 ? -26.261 -17.518 12.908 1.00 79.44 670 MET A N 1
ATOM 5203 C CA . MET A 1 670 ? -25.549 -18.247 13.949 1.00 79.44 670 MET A CA 1
ATOM 5204 C C . MET A 1 670 ? -24.088 -18.619 13.600 1.00 79.44 670 MET A C 1
ATOM 5206 O O . MET A 1 670 ? -23.237 -18.396 14.461 1.00 79.44 670 MET A O 1
ATOM 5210 N N . PRO A 1 671 ? -23.721 -19.133 12.402 1.00 83.06 671 PRO A N 1
ATOM 5211 C CA . PRO A 1 671 ? -22.318 -19.372 12.055 1.00 83.06 671 PRO A CA 1
ATOM 5212 C C . PRO A 1 671 ? -21.485 -18.088 12.019 1.00 83.06 671 PRO A C 1
ATOM 5214 O O . PRO A 1 671 ? -20.404 -18.066 12.609 1.00 83.06 671 PRO A O 1
ATOM 5217 N N . TYR A 1 672 ? -22.011 -17.017 11.407 1.00 84.56 672 TYR A N 1
ATOM 5218 C CA . TYR A 1 672 ? -21.377 -15.695 11.380 1.00 84.56 672 TYR A CA 1
ATOM 5219 C C . TYR A 1 672 ? -21.162 -15.172 12.801 1.00 84.56 672 TYR A C 1
ATOM 5221 O O . TYR A 1 672 ? -20.044 -14.827 13.170 1.00 84.56 672 TYR A O 1
ATOM 5229 N N . THR A 1 673 ? -22.211 -15.154 13.628 1.00 86.56 673 THR A N 1
ATOM 5230 C CA . THR A 1 673 ? -22.148 -14.621 14.993 1.00 86.56 673 THR A CA 1
ATOM 5231 C C . THR A 1 673 ? -21.210 -15.435 15.882 1.00 86.56 673 THR A C 1
ATOM 5233 O O . THR A 1 673 ? -20.457 -14.856 16.660 1.00 86.56 673 THR A O 1
ATOM 5236 N N . LEU A 1 674 ? -21.199 -16.766 15.770 1.00 88.06 674 LEU A N 1
ATOM 5237 C CA . LEU A 1 674 ? -20.293 -17.612 16.553 1.00 88.06 674 LEU A CA 1
ATOM 5238 C C . LEU A 1 674 ? -18.832 -17.456 16.114 1.00 88.06 674 LEU A C 1
ATOM 5240 O O . LEU A 1 674 ? -17.947 -17.469 16.971 1.00 88.06 674 LEU A O 1
ATOM 5244 N N . SER A 1 675 ? -18.576 -17.251 14.820 1.00 86.69 675 SER A N 1
ATOM 5245 C CA . SER A 1 675 ? -17.234 -16.933 14.324 1.00 86.69 675 SER A CA 1
ATOM 5246 C C . SER A 1 675 ? -16.806 -15.522 14.734 1.00 86.69 675 SER A C 1
ATOM 5248 O O . SER A 1 675 ? -15.699 -15.324 15.227 1.00 86.69 675 SER A O 1
ATOM 5250 N N . TRP A 1 676 ? -17.721 -14.551 14.683 1.00 87.62 676 TRP A N 1
ATOM 5251 C CA . TRP A 1 676 ? -17.513 -13.209 15.221 1.00 87.62 676 TRP A CA 1
ATOM 5252 C C . TRP A 1 676 ? -17.171 -13.237 16.716 1.00 87.62 676 TRP A C 1
ATOM 5254 O O . TRP A 1 676 ? -16.216 -12.585 17.132 1.00 87.62 676 TRP A O 1
ATOM 5264 N N . LEU A 1 677 ? -17.883 -14.037 17.516 1.00 88.19 677 LEU A N 1
ATOM 5265 C CA . LEU A 1 677 ? -17.568 -14.223 18.932 1.00 88.19 677 LEU A CA 1
ATOM 5266 C C . LEU A 1 677 ? -16.187 -14.852 19.115 1.00 88.19 677 LEU A C 1
ATOM 5268 O O . LEU A 1 677 ? -15.429 -14.379 19.953 1.00 88.19 677 LEU A O 1
ATOM 5272 N N . SER A 1 678 ? -15.835 -15.871 18.325 1.00 87.62 678 SER A N 1
ATOM 5273 C CA . SER A 1 678 ? -14.489 -16.456 18.352 1.00 87.62 678 SER A CA 1
ATOM 5274 C C . SER A 1 678 ? -13.415 -15.408 18.043 1.00 87.62 678 SER A C 1
ATOM 5276 O O . SER A 1 678 ? -12.414 -15.344 18.749 1.00 87.62 678 SER A O 1
ATOM 5278 N N . CYS A 1 679 ? -13.632 -14.572 17.023 1.00 85.31 679 CYS A N 1
ATOM 5279 C CA . CYS A 1 679 ? -12.737 -13.483 16.625 1.00 85.31 679 CYS A CA 1
ATOM 5280 C C . CYS A 1 679 ? -12.433 -12.541 17.788 1.00 85.31 679 CYS A C 1
ATOM 5282 O O . CYS A 1 679 ? -11.278 -12.270 18.097 1.00 85.31 679 CYS A O 1
ATOM 5284 N N . HIS A 1 680 ? -13.493 -12.056 18.435 1.00 85.00 680 HIS A N 1
ATOM 5285 C CA . HIS A 1 680 ? -13.421 -11.051 19.488 1.00 85.00 680 HIS A CA 1
ATOM 5286 C C . HIS A 1 680 ? -12.930 -11.632 20.815 1.00 85.00 680 HIS A C 1
ATOM 5288 O O . HIS A 1 680 ? -12.145 -10.987 21.505 1.00 85.00 680 HIS A O 1
ATOM 5294 N N . LYS A 1 681 ? -13.296 -12.870 21.155 1.00 86.94 681 LYS A N 1
ATOM 5295 C CA . LYS A 1 681 ? -12.809 -13.521 22.377 1.00 86.94 681 LYS A CA 1
ATOM 5296 C C . LYS A 1 681 ? -11.323 -13.855 22.336 1.00 86.94 681 LYS A C 1
ATOM 5298 O O . LYS A 1 681 ? -10.647 -13.716 23.352 1.00 86.94 681 LYS A O 1
ATOM 5303 N N . TRP A 1 682 ? -10.836 -14.300 21.181 1.00 84.38 682 TRP A N 1
ATOM 5304 C CA . TRP A 1 682 ? -9.422 -14.603 20.966 1.00 84.38 682 TRP A CA 1
ATOM 5305 C C . TRP A 1 682 ? -8.628 -13.399 20.468 1.00 84.38 682 TRP A C 1
ATOM 5307 O O . TRP A 1 682 ? -7.407 -13.472 20.392 1.00 84.38 682 TRP A O 1
ATOM 5317 N N . GLN A 1 683 ? -9.281 -12.292 20.115 1.00 82.88 683 GLN A N 1
ATOM 5318 C CA . GLN A 1 683 ? -8.629 -11.120 19.520 1.00 82.88 683 GLN A CA 1
ATOM 5319 C C . GLN A 1 683 ? -7.711 -11.511 18.352 1.00 82.88 683 GLN A C 1
ATOM 5321 O O . GLN A 1 683 ? -6.551 -11.105 18.257 1.00 82.88 683 GLN A O 1
ATOM 5326 N N . ARG A 1 684 ? -8.219 -12.414 17.510 1.00 78.38 684 ARG A N 1
ATOM 5327 C CA . ARG A 1 684 ? -7.549 -12.962 16.326 1.00 78.38 684 ARG A CA 1
ATOM 5328 C C . ARG A 1 684 ? -8.502 -12.867 15.151 1.00 78.38 684 ARG A C 1
ATOM 5330 O O . ARG A 1 684 ? -9.705 -13.092 15.304 1.00 78.38 684 ARG A O 1
ATOM 5337 N N . ALA A 1 685 ? -7.978 -12.546 13.975 1.00 71.06 685 ALA A N 1
ATOM 5338 C CA . ALA A 1 685 ? -8.781 -12.516 12.762 1.00 71.06 685 ALA A CA 1
ATOM 5339 C C . ALA A 1 685 ? -9.390 -13.904 12.476 1.00 71.06 685 ALA A C 1
ATOM 5341 O O . ALA A 1 685 ? -8.735 -14.935 12.611 1.00 71.06 685 ALA A O 1
ATOM 5342 N N . THR A 1 686 ? -10.663 -13.920 12.087 1.00 70.12 686 THR A N 1
ATOM 5343 C CA . THR A 1 686 ? -11.387 -15.107 11.600 1.00 70.12 686 THR A CA 1
ATOM 5344 C C . THR A 1 686 ? -12.236 -14.684 10.411 1.00 70.12 686 THR A C 1
ATOM 5346 O O . THR A 1 686 ? -12.611 -13.509 10.302 1.00 70.12 686 THR A O 1
ATOM 5349 N N . THR A 1 687 ? -12.553 -15.615 9.516 1.00 68.44 687 THR A N 1
ATOM 5350 C CA . THR A 1 687 ? -13.492 -15.330 8.427 1.00 68.44 687 THR A CA 1
ATOM 5351 C C . THR A 1 687 ? -14.922 -15.455 8.915 1.00 68.44 687 THR A C 1
ATOM 5353 O O . THR A 1 687 ? -15.262 -16.382 9.646 1.00 68.44 687 THR A O 1
ATOM 5356 N N . LYS A 1 688 ? -15.766 -14.509 8.501 1.00 67.31 688 LYS A N 1
ATOM 5357 C CA . LYS A 1 688 ? -17.163 -14.395 8.927 1.00 67.31 688 LYS A CA 1
ATOM 5358 C C . LYS A 1 688 ? -18.069 -14.419 7.682 1.00 67.31 688 LYS A C 1
ATOM 5360 O O . LYS A 1 688 ? -18.770 -13.454 7.410 1.00 67.31 688 LYS A O 1
ATOM 5365 N N . GLY A 1 689 ? -18.007 -15.480 6.873 1.00 51.56 689 GLY A N 1
ATOM 5366 C CA . GLY A 1 689 ? -18.826 -15.622 5.655 1.00 51.56 689 GLY A CA 1
ATOM 5367 C C . GLY A 1 689 ? -18.181 -15.048 4.386 1.00 51.56 689 GLY A C 1
ATOM 5368 O O . GLY A 1 689 ? -17.606 -15.819 3.625 1.00 51.56 689 GLY A O 1
ATOM 5369 N N . THR A 1 690 ? -18.263 -13.728 4.164 1.00 44.22 690 THR A N 1
ATOM 5370 C CA . THR A 1 690 ? -17.684 -13.021 2.995 1.00 44.22 690 THR A CA 1
ATOM 5371 C C . THR A 1 690 ? -16.469 -12.167 3.378 1.00 44.22 690 THR A C 1
ATOM 5373 O O . THR A 1 690 ? -16.391 -11.675 4.508 1.00 44.22 690 THR A O 1
ATOM 5376 N N . SER A 1 691 ? -15.514 -11.990 2.454 1.00 39.53 691 SER A N 1
ATOM 5377 C CA . SER A 1 691 ? -14.257 -11.232 2.609 1.00 39.53 691 SER A CA 1
ATOM 5378 C C . SER A 1 691 ? -14.479 -9.720 2.791 1.00 39.53 691 SER A C 1
ATOM 5380 O O . SER A 1 691 ? -14.093 -8.878 1.982 1.00 39.53 691 SER A O 1
ATOM 5382 N N . SER A 1 692 ? -15.141 -9.329 3.868 1.00 35.84 692 SER A N 1
ATOM 5383 C CA . SER A 1 692 ? -15.189 -7.941 4.295 1.00 35.84 692 SER A CA 1
ATOM 5384 C C . SER A 1 692 ? -14.071 -7.690 5.295 1.00 35.84 692 SER A C 1
ATOM 5386 O O . SER A 1 692 ? -14.064 -8.335 6.345 1.00 35.84 692 SER A O 1
ATOM 5388 N N . ASN A 1 693 ? -13.168 -6.766 4.959 1.00 36.62 693 ASN A N 1
ATOM 5389 C CA . ASN A 1 693 ? -12.069 -6.265 5.788 1.00 36.62 693 ASN A CA 1
ATOM 5390 C C . ASN A 1 693 ? -12.383 -6.359 7.287 1.00 36.62 693 ASN A C 1
ATOM 5392 O O . ASN A 1 693 ? -13.173 -5.578 7.821 1.00 36.62 693 ASN A O 1
ATOM 5396 N N . SER A 1 694 ? -11.787 -7.353 7.953 1.00 37.09 694 SER A N 1
ATOM 5397 C CA . SER A 1 694 ? -11.865 -7.484 9.404 1.00 37.09 694 SER A CA 1
ATOM 5398 C C . SER A 1 694 ? -11.074 -6.330 10.008 1.00 37.09 694 SER A C 1
ATOM 5400 O O . SER A 1 694 ? -9.848 -6.324 9.965 1.00 37.09 694 SER A O 1
ATOM 5402 N N . SER A 1 695 ? -11.780 -5.330 10.532 1.00 34.47 695 SER A N 1
ATOM 5403 C CA . SER A 1 695 ? -11.185 -4.181 11.219 1.00 34.47 695 SER A CA 1
ATOM 5404 C C . SER A 1 695 ? -10.737 -4.508 12.645 1.00 34.47 695 SER A C 1
ATOM 5406 O O . SER A 1 695 ? -10.181 -3.644 13.312 1.00 34.47 695 SER A O 1
ATOM 5408 N N . ALA A 1 696 ? -11.027 -5.714 13.145 1.00 35.50 696 ALA A N 1
ATOM 5409 C CA . ALA A 1 696 ? -11.032 -5.953 14.580 1.00 35.50 696 ALA A CA 1
ATOM 5410 C C . ALA A 1 696 ? -9.632 -6.182 15.164 1.00 35.50 696 ALA A C 1
ATOM 5412 O O . ALA A 1 696 ? -9.373 -5.693 16.252 1.00 35.50 696 ALA A O 1
ATOM 5413 N N . PHE A 1 697 ? -8.716 -6.858 14.460 1.00 48.91 697 PHE A N 1
ATOM 5414 C CA . PHE A 1 697 ? -7.386 -7.159 15.003 1.00 48.91 697 PHE A CA 1
ATOM 5415 C C . PHE A 1 697 ? -6.358 -7.193 13.870 1.00 48.91 697 PHE A C 1
ATOM 5417 O O . PHE A 1 697 ? -6.321 -8.132 13.073 1.00 48.91 697 PHE A O 1
ATOM 5424 N N . ARG A 1 698 ? -5.562 -6.121 13.757 1.00 34.03 698 ARG A N 1
ATOM 5425 C CA . ARG A 1 698 ? -4.504 -5.988 12.749 1.00 34.03 698 ARG A CA 1
ATOM 5426 C C . ARG A 1 698 ? -3.347 -6.914 13.119 1.00 34.03 698 ARG A C 1
ATOM 5428 O O . ARG A 1 698 ? -2.524 -6.566 13.954 1.00 34.03 698 ARG A O 1
ATOM 5435 N N . THR A 1 699 ? -3.255 -8.072 12.480 1.00 31.06 699 THR A N 1
ATOM 5436 C CA . THR A 1 699 ? -1.967 -8.753 12.316 1.00 31.06 699 THR A CA 1
ATOM 5437 C C . THR A 1 699 ? -1.229 -8.022 11.192 1.00 31.06 699 THR A C 1
ATOM 5439 O O . THR A 1 699 ? -1.826 -7.742 10.149 1.00 31.06 699 THR A O 1
ATOM 5442 N N . MET A 1 700 ? 0.075 -7.764 11.327 1.00 32.38 700 MET A N 1
ATOM 5443 C CA . MET A 1 700 ? 0.924 -7.317 10.202 1.00 32.38 700 MET A CA 1
ATOM 5444 C C . MET A 1 700 ? 0.906 -8.298 9.003 1.00 32.38 700 MET A C 1
ATOM 5446 O O . MET A 1 700 ? 1.428 -7.983 7.942 1.00 32.38 700 MET A O 1
ATOM 5450 N N . GLY A 1 701 ? 0.208 -9.435 9.111 1.00 32.28 701 GLY A N 1
ATOM 5451 C CA . GLY A 1 701 ? -0.205 -10.297 8.001 1.00 32.28 701 GLY A CA 1
ATOM 5452 C C . GLY A 1 701 ? -1.223 -9.692 7.017 1.00 32.28 701 GLY A C 1
ATOM 5453 O O . GLY A 1 701 ? -1.384 -10.244 5.938 1.00 32.28 701 GLY A O 1
ATOM 5454 N N . GLN A 1 702 ? -1.850 -8.541 7.300 1.00 29.59 702 GLN A N 1
ATOM 5455 C CA . GLN A 1 702 ? -2.553 -7.740 6.274 1.00 29.59 702 GLN A CA 1
ATOM 5456 C C . GLN A 1 702 ? -1.616 -6.812 5.472 1.00 29.59 702 GLN A C 1
ATOM 5458 O O . GLN A 1 702 ? -2.067 -6.112 4.569 1.00 29.59 702 GLN A O 1
ATOM 5463 N N . TYR A 1 703 ? -0.306 -6.850 5.747 1.00 34.06 703 TYR A N 1
ATOM 5464 C CA . TYR A 1 703 ? 0.731 -6.428 4.798 1.00 34.06 703 TYR A CA 1
ATOM 5465 C C . TYR A 1 703 ? 1.323 -7.600 3.999 1.00 34.06 703 TYR A C 1
ATOM 5467 O O . TYR A 1 703 ? 2.093 -7.356 3.076 1.00 34.06 703 TYR A O 1
ATOM 5475 N N . ALA A 1 704 ? 0.919 -8.843 4.289 1.00 29.39 704 ALA A N 1
ATOM 5476 C CA . ALA A 1 704 ? 1.247 -10.028 3.497 1.00 29.39 704 ALA A CA 1
ATOM 5477 C C . ALA A 1 704 ? 0.110 -10.365 2.522 1.00 29.39 704 ALA A C 1
ATOM 5479 O O . ALA A 1 704 ? -0.336 -11.504 2.409 1.00 29.39 704 ALA A O 1
ATOM 5480 N N . ASP A 1 705 ? -0.349 -9.348 1.799 1.00 33.72 705 ASP A N 1
ATOM 5481 C CA . ASP A 1 705 ? -0.815 -9.559 0.441 1.00 33.72 705 ASP A CA 1
ATOM 5482 C C . ASP A 1 705 ? 0.319 -9.124 -0.495 1.00 33.72 705 ASP A C 1
ATOM 5484 O O . ASP A 1 705 ? 0.280 -8.064 -1.119 1.00 33.72 705 ASP A O 1
ATOM 5488 N N . GLU A 1 706 ? 1.394 -9.918 -0.509 1.00 39.72 706 GLU A N 1
ATOM 5489 C CA . GLU A 1 706 ? 2.606 -9.660 -1.303 1.00 39.72 706 GLU A CA 1
ATOM 5490 C C . GLU A 1 706 ? 2.368 -9.749 -2.818 1.00 39.72 706 GLU A C 1
ATOM 5492 O O . GLU A 1 706 ? 3.296 -9.555 -3.598 1.00 39.72 706 GLU A O 1
ATOM 5497 N N . ASP A 1 707 ? 1.119 -9.933 -3.265 1.00 39.41 707 ASP A N 1
ATOM 5498 C CA . ASP A 1 707 ? 0.789 -9.855 -4.679 1.00 39.41 707 ASP A CA 1
ATOM 5499 C C . ASP A 1 707 ? -0.446 -9.011 -5.032 1.00 39.41 707 ASP A C 1
ATOM 5501 O O . ASP A 1 707 ? -0.462 -8.466 -6.139 1.00 39.41 707 ASP A O 1
ATOM 5505 N N . THR A 1 708 ? -1.462 -8.808 -4.189 1.00 43.59 708 THR A N 1
ATOM 5506 C CA . THR A 1 708 ? -2.756 -8.300 -4.706 1.00 43.59 708 THR A CA 1
ATOM 5507 C C . THR A 1 708 ? -3.076 -6.800 -4.573 1.00 43.59 708 THR A C 1
ATOM 5509 O O . THR A 1 708 ? -4.045 -6.360 -5.179 1.00 43.59 708 THR A O 1
ATOM 5512 N N . ASN A 1 709 ? -2.194 -5.945 -4.024 1.00 55.06 709 ASN A N 1
ATOM 5513 C CA . ASN A 1 709 ? -2.401 -4.474 -4.056 1.00 55.06 709 ASN A CA 1
ATOM 5514 C C . ASN A 1 709 ? -1.161 -3.608 -4.376 1.00 55.06 709 ASN A C 1
ATOM 5516 O O . ASN A 1 709 ? -0.934 -2.559 -3.772 1.00 55.06 709 ASN A O 1
ATOM 5520 N N . LEU A 1 710 ? -0.371 -3.996 -5.385 1.00 70.31 710 LEU A N 1
ATOM 5521 C CA . LEU A 1 710 ? 0.705 -3.144 -5.934 1.00 70.31 710 LEU A CA 1
ATOM 5522 C C . LEU A 1 710 ? 0.209 -1.773 -6.423 1.00 70.31 710 LEU A C 1
ATOM 5524 O O . LEU A 1 710 ? 0.969 -0.806 -6.393 1.00 70.31 710 LEU A O 1
ATOM 5528 N N . VAL A 1 711 ? -1.043 -1.698 -6.882 1.00 76.94 711 VAL A N 1
ATOM 5529 C CA . VAL A 1 711 ? -1.681 -0.472 -7.368 1.00 76.94 711 VAL A CA 1
ATOM 5530 C C . VAL A 1 711 ? -2.796 -0.071 -6.408 1.00 76.94 711 VAL A C 1
ATOM 5532 O O . VAL A 1 711 ? -3.756 -0.815 -6.229 1.00 76.94 711 VAL A O 1
ATOM 5535 N N . LYS A 1 712 ? -2.694 1.127 -5.831 1.00 82.19 712 LYS A N 1
ATOM 5536 C CA . LYS A 1 712 ? -3.712 1.737 -4.968 1.00 82.19 712 LYS A CA 1
ATOM 5537 C C . LYS A 1 712 ? -4.441 2.846 -5.722 1.00 82.19 712 LYS A C 1
ATOM 5539 O O . LYS A 1 712 ? -3.806 3.635 -6.423 1.00 82.19 712 LYS A O 1
ATOM 5544 N N . VAL A 1 713 ? -5.758 2.937 -5.541 1.00 83.00 713 VAL A N 1
ATOM 5545 C CA . VAL A 1 713 ? -6.583 4.036 -6.062 1.00 83.00 713 VAL A CA 1
ATOM 5546 C C . VAL A 1 713 ? -7.184 4.823 -4.900 1.00 83.00 713 VAL A C 1
ATOM 5548 O O . VAL A 1 713 ? -7.806 4.245 -4.013 1.00 83.00 713 VAL A O 1
ATOM 5551 N N . GLU A 1 714 ? -7.002 6.140 -4.909 1.00 85.88 714 GLU A N 1
ATOM 5552 C CA . GLU A 1 714 ? -7.610 7.091 -3.975 1.00 85.88 714 GLU A CA 1
ATOM 5553 C C . GLU A 1 714 ? -8.491 8.081 -4.737 1.00 85.88 714 GLU A C 1
ATOM 5555 O O . GLU A 1 714 ? -8.219 8.414 -5.892 1.00 85.88 714 GLU A O 1
ATOM 5560 N N . THR A 1 715 ? -9.546 8.570 -4.094 1.00 86.75 715 THR A N 1
ATOM 5561 C CA . THR A 1 715 ? -10.500 9.497 -4.708 1.00 86.75 715 THR A CA 1
ATOM 5562 C C . THR A 1 715 ? -10.790 10.670 -3.792 1.00 86.75 715 THR A C 1
ATOM 5564 O O . THR A 1 715 ? -11.044 10.470 -2.606 1.00 86.75 715 THR A O 1
ATOM 5567 N N . PHE A 1 716 ? -10.813 11.879 -4.348 1.00 90.00 716 PHE A N 1
ATOM 5568 C CA . PHE A 1 716 ? -11.131 13.106 -3.622 1.00 90.00 716 PHE A CA 1
ATOM 5569 C C . PHE A 1 716 ? -12.210 13.878 -4.381 1.00 90.00 716 PHE A C 1
ATOM 5571 O O . PHE A 1 716 ? -12.032 14.229 -5.548 1.00 90.00 716 PHE A O 1
ATOM 5578 N N . THR A 1 717 ? -13.340 14.138 -3.736 1.00 90.38 717 THR A N 1
ATOM 5579 C CA . THR A 1 717 ? -14.415 14.966 -4.294 1.00 90.38 717 THR A CA 1
ATOM 5580 C C . THR A 1 717 ? -14.075 16.445 -4.137 1.00 90.38 717 THR A C 1
ATOM 5582 O O . THR A 1 717 ? -13.294 16.815 -3.257 1.00 90.38 717 THR A O 1
ATOM 5585 N N . ARG A 1 718 ? -14.659 17.312 -4.981 1.00 89.50 718 ARG A N 1
ATOM 5586 C CA . ARG A 1 718 ? -14.480 18.770 -4.877 1.00 89.50 718 ARG A CA 1
ATOM 5587 C C . ARG A 1 718 ? -14.710 19.270 -3.460 1.00 89.50 718 ARG A C 1
ATOM 5589 O O . ARG A 1 718 ? -13.890 20.016 -2.959 1.00 89.50 718 ARG A O 1
ATOM 5596 N N . SER A 1 719 ? -15.808 18.864 -2.846 1.00 83.94 719 SER A N 1
ATOM 5597 C CA . SER A 1 719 ? -16.248 19.270 -1.515 1.00 83.94 719 SER A CA 1
ATOM 5598 C C . SER A 1 719 ? -16.864 18.064 -0.805 1.00 83.94 719 SER A C 1
ATOM 5600 O O . SER A 1 719 ? -17.166 17.043 -1.436 1.00 83.94 719 SER A O 1
ATOM 5602 N N . LYS A 1 720 ? -17.044 18.162 0.518 1.00 79.19 720 LYS A N 1
ATOM 5603 C CA . LYS A 1 720 ? -17.713 17.112 1.307 1.00 79.19 720 LYS A CA 1
ATOM 5604 C C . LYS A 1 720 ? -19.216 17.075 1.040 1.00 79.19 720 LYS A C 1
ATOM 5606 O O . LYS A 1 720 ? -19.833 16.018 1.181 1.00 79.19 720 LYS A O 1
ATOM 5611 N N . ALA A 1 721 ? -19.781 18.214 0.642 1.00 79.81 721 ALA A N 1
ATOM 5612 C CA . ALA A 1 721 ? -21.195 18.363 0.353 1.00 79.81 721 ALA A CA 1
ATOM 5613 C C . ALA A 1 721 ? -21.474 19.062 -0.987 1.00 79.81 721 ALA A C 1
ATOM 5615 O O . ALA A 1 721 ? -20.688 19.902 -1.434 1.00 79.81 721 ALA A O 1
ATOM 5616 N N . ILE A 1 722 ? -22.623 18.739 -1.587 1.00 79.56 722 ILE A N 1
ATOM 5617 C CA . ILE A 1 722 ? -23.252 19.495 -2.680 1.00 79.56 722 ILE A CA 1
ATOM 5618 C C . ILE A 1 722 ? -24.557 20.103 -2.131 1.00 79.56 722 ILE A C 1
ATOM 5620 O O . ILE A 1 722 ? -25.356 19.360 -1.547 1.00 79.56 722 ILE A O 1
ATOM 5624 N N . PRO A 1 723 ? -24.796 21.421 -2.291 1.00 71.94 723 PRO A N 1
ATOM 5625 C CA . PRO A 1 723 ? -26.050 22.055 -1.883 1.00 71.94 723 PRO A CA 1
ATOM 5626 C C . PRO A 1 723 ? -27.264 21.343 -2.491 1.00 71.94 723 PRO A C 1
ATOM 5628 O O . PRO A 1 723 ? -27.237 20.950 -3.653 1.00 71.94 723 PRO A O 1
ATOM 5631 N N . SER A 1 724 ? -28.317 21.142 -1.698 1.00 65.69 724 SER A N 1
ATOM 5632 C CA . SER A 1 724 ? -29.428 20.248 -2.054 1.00 65.69 724 SER A CA 1
ATOM 5633 C C . SER A 1 724 ? -30.401 20.794 -3.113 1.00 65.69 724 SER A C 1
ATOM 5635 O O . SER A 1 724 ? -31.329 20.071 -3.453 1.00 65.69 724 SER A O 1
ATOM 5637 N N . GLU A 1 725 ? -30.234 22.024 -3.609 1.00 61.72 725 GLU A N 1
ATOM 5638 C CA . GLU A 1 725 ? -31.305 22.729 -4.339 1.00 61.72 725 GLU A CA 1
ATOM 5639 C C . GLU A 1 725 ? -31.127 22.806 -5.866 1.00 61.72 725 GLU A C 1
ATOM 5641 O O . GLU A 1 725 ? -32.070 23.193 -6.542 1.00 61.72 725 GLU A O 1
ATOM 5646 N N . ASP A 1 726 ? -29.985 22.388 -6.434 1.00 66.44 726 ASP A N 1
ATOM 5647 C CA . ASP A 1 726 ? -29.756 22.416 -7.889 1.00 66.44 726 ASP A CA 1
ATOM 5648 C C . ASP A 1 726 ? -28.828 21.281 -8.373 1.00 66.44 726 ASP A C 1
ATOM 5650 O O . ASP A 1 726 ? -27.938 20.839 -7.634 1.00 66.44 726 ASP A O 1
ATOM 5654 N N . PRO A 1 727 ? -28.970 20.812 -9.631 1.00 77.62 727 PRO A N 1
ATOM 5655 C CA . PRO A 1 727 ? -28.010 19.897 -10.239 1.00 77.62 727 PRO A CA 1
ATOM 5656 C C . PRO A 1 727 ? -26.632 20.560 -10.364 1.00 77.62 727 PRO A C 1
ATOM 5658 O O . PRO A 1 727 ? -26.501 21.688 -10.846 1.00 77.62 727 PRO A O 1
ATOM 5661 N N . PHE A 1 728 ? -25.575 19.837 -9.990 1.00 82.94 728 PHE A N 1
ATOM 5662 C CA . PHE A 1 728 ? -24.209 20.342 -10.100 1.00 82.94 728 PHE A CA 1
ATOM 5663 C C . PHE A 1 728 ? -23.593 19.907 -11.432 1.00 82.94 728 PHE A C 1
ATOM 5665 O O . PHE A 1 728 ? -23.277 18.733 -11.640 1.00 82.94 728 PHE A O 1
ATOM 5672 N N . ASN A 1 729 ? -23.386 20.866 -12.334 1.00 87.00 729 ASN A N 1
ATOM 5673 C CA . ASN A 1 729 ? -22.685 20.641 -13.596 1.00 87.00 729 ASN A CA 1
ATOM 5674 C C . ASN A 1 729 ? -21.171 20.777 -13.415 1.00 87.00 729 ASN A C 1
ATOM 5676 O O . ASN A 1 729 ? -20.704 21.682 -12.731 1.00 87.00 729 ASN A O 1
ATOM 5680 N N . GLU A 1 730 ? -20.409 19.894 -14.063 1.00 88.94 730 GLU A N 1
ATOM 5681 C CA . GLU A 1 730 ? -18.943 19.881 -14.002 1.00 88.94 730 GLU A CA 1
ATOM 5682 C C . GLU A 1 730 ? -18.381 19.741 -12.572 1.00 88.94 730 GLU A C 1
ATOM 5684 O O . GLU A 1 730 ? -17.392 20.379 -12.217 1.00 88.94 730 GLU A O 1
ATOM 5689 N N . PHE A 1 731 ? -18.971 18.874 -11.742 1.00 91.00 731 PHE A N 1
ATOM 5690 C CA . PHE A 1 731 ? -18.435 18.528 -10.424 1.00 91.00 731 PHE A CA 1
ATOM 5691 C C . PHE A 1 731 ? -17.120 17.737 -10.570 1.00 91.00 731 PHE A C 1
ATOM 5693 O O . PHE A 1 731 ? -17.150 16.612 -11.078 1.00 91.00 731 PHE A O 1
ATOM 5700 N N . PRO A 1 732 ? -15.958 18.277 -10.155 1.00 93.75 732 PRO A N 1
ATOM 5701 C CA . PRO A 1 732 ? -14.683 17.598 -10.317 1.00 93.75 732 PRO A CA 1
ATOM 5702 C C . PRO A 1 732 ? -14.455 16.569 -9.205 1.00 93.75 732 PRO A C 1
ATOM 5704 O O . PRO A 1 732 ? -14.523 16.880 -8.014 1.00 93.75 732 PRO A O 1
ATOM 5707 N N . VAL A 1 733 ? -14.099 15.351 -9.605 1.00 94.50 733 VAL A N 1
ATOM 5708 C CA . VAL A 1 733 ? -13.562 14.315 -8.721 1.00 94.50 733 VAL A CA 1
ATOM 5709 C C . VAL A 1 733 ? -12.145 13.976 -9.159 1.00 94.50 733 VAL A C 1
ATOM 5711 O O . VAL A 1 733 ? -11.904 13.627 -10.316 1.00 94.50 733 VAL A O 1
ATOM 5714 N N . LEU A 1 734 ? -11.204 14.076 -8.226 1.00 94.94 734 LEU A N 1
ATOM 5715 C CA . LEU A 1 734 ? -9.824 13.655 -8.408 1.00 94.94 734 LEU A CA 1
ATOM 5716 C C . LEU A 1 734 ? -9.703 12.153 -8.160 1.00 94.94 734 LEU A C 1
ATOM 5718 O O . LEU A 1 734 ? -10.086 11.662 -7.103 1.00 94.94 734 LEU A O 1
ATOM 5722 N N . VAL A 1 735 ? -9.124 11.447 -9.122 1.00 94.06 735 VAL A N 1
ATOM 5723 C CA . VAL A 1 735 ? -8.780 10.028 -9.058 1.00 94.06 735 VAL A CA 1
ATOM 5724 C C . VAL A 1 735 ? -7.268 9.905 -9.087 1.00 94.06 735 VAL A C 1
ATOM 5726 O O . VAL A 1 735 ? -6.631 10.257 -10.078 1.00 94.06 735 VAL A O 1
ATOM 5729 N N . ARG A 1 736 ? -6.701 9.389 -8.005 1.00 91.75 736 ARG A N 1
ATOM 5730 C CA . ARG A 1 736 ? -5.269 9.206 -7.817 1.00 91.75 736 ARG A CA 1
ATOM 5731 C C . ARG A 1 736 ? -4.917 7.732 -7.878 1.00 91.75 736 ARG A C 1
ATOM 5733 O O . ARG A 1 736 ? -5.412 6.944 -7.083 1.00 91.75 736 ARG A O 1
ATOM 5740 N N . VAL A 1 737 ? -4.024 7.368 -8.783 1.00 89.25 737 VAL A N 1
ATOM 5741 C CA . VAL A 1 737 ? -3.466 6.021 -8.913 1.00 89.25 737 VAL A CA 1
ATOM 5742 C C . VAL A 1 737 ? -2.026 6.045 -8.432 1.00 89.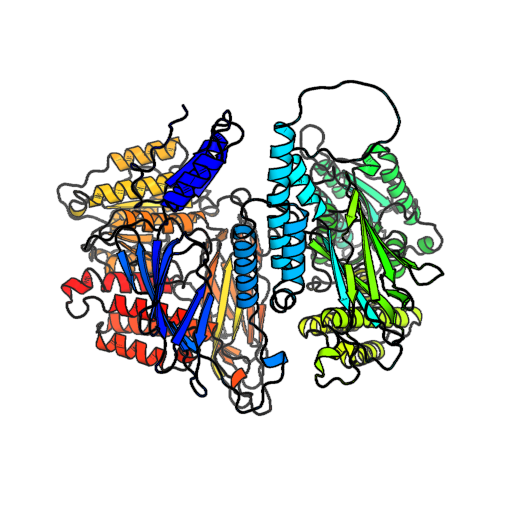25 737 VAL A C 1
ATOM 5744 O O . VAL A 1 737 ? -1.243 6.881 -8.879 1.00 89.25 737 VAL A O 1
ATOM 5747 N N . MET A 1 738 ? -1.672 5.139 -7.529 1.00 85.75 738 MET A N 1
ATOM 5748 C CA . MET A 1 738 ? -0.333 5.041 -6.952 1.00 85.75 738 MET A CA 1
ATOM 5749 C C . MET A 1 738 ? 0.187 3.618 -7.036 1.00 85.75 738 MET A C 1
ATOM 5751 O O . MET A 1 738 ? -0.570 2.666 -6.855 1.00 85.75 738 MET A O 1
ATOM 5755 N N . VAL A 1 739 ? 1.489 3.487 -7.249 1.00 78.69 739 VAL A N 1
ATOM 5756 C CA . VAL A 1 739 ? 2.196 2.214 -7.126 1.00 78.69 739 VAL A CA 1
ATOM 5757 C C . VAL A 1 739 ? 3.017 2.222 -5.843 1.00 78.69 739 VAL A C 1
ATOM 5759 O O . VAL A 1 739 ? 3.691 3.208 -5.541 1.00 78.69 739 VAL A O 1
ATOM 5762 N N . ALA A 1 740 ? 2.956 1.134 -5.077 1.00 67.88 740 ALA A N 1
ATOM 5763 C CA . ALA A 1 740 ? 3.707 1.011 -3.832 1.00 67.88 740 ALA A CA 1
ATOM 5764 C C . ALA A 1 740 ? 5.237 1.157 -4.054 1.00 67.88 740 ALA A C 1
ATOM 5766 O O . ALA A 1 740 ? 5.747 0.744 -5.099 1.00 67.88 740 ALA A O 1
ATOM 5767 N N . PRO A 1 741 ? 5.980 1.752 -3.097 1.00 58.34 741 PRO A N 1
ATOM 5768 C CA . PRO A 1 741 ? 7.439 1.830 -3.156 1.00 58.34 741 PRO A CA 1
ATOM 5769 C C . PRO A 1 741 ? 8.093 0.453 -2.980 1.00 58.34 741 PRO A C 1
ATOM 5771 O O . PRO A 1 741 ? 7.583 -0.393 -2.242 1.00 58.34 741 PRO A O 1
ATOM 5774 N N . TRP A 1 742 ? 9.264 0.257 -3.596 1.00 56.25 742 TRP A N 1
ATOM 5775 C CA . TRP A 1 742 ? 10.103 -0.924 -3.367 1.00 56.25 742 TRP A CA 1
ATOM 5776 C C . TRP A 1 742 ? 10.594 -0.945 -1.916 1.00 56.25 742 TRP A C 1
ATOM 5778 O O . TRP A 1 742 ? 11.208 0.020 -1.463 1.00 56.25 742 TRP A O 1
ATOM 5788 N N . ARG A 1 743 ? 10.341 -2.033 -1.181 1.00 37.59 743 ARG A N 1
ATOM 5789 C CA . ARG A 1 743 ? 10.818 -2.172 0.206 1.00 37.59 743 ARG A CA 1
ATOM 5790 C C . ARG A 1 743 ? 12.179 -2.877 0.316 1.00 37.59 743 ARG A C 1
ATOM 5792 O O . ARG A 1 743 ? 12.875 -2.625 1.289 1.00 37.59 743 ARG A O 1
ATOM 5799 N N . HIS A 1 744 ? 12.611 -3.648 -0.693 1.00 36.16 744 HIS A N 1
ATOM 5800 C CA . HIS A 1 744 ? 13.923 -4.318 -0.729 1.00 36.16 744 HIS A CA 1
ATOM 5801 C C . HIS A 1 744 ? 14.457 -4.505 -2.166 1.00 36.16 744 HIS A C 1
ATOM 5803 O O . HIS A 1 744 ? 13.723 -4.962 -3.037 1.00 36.16 744 HIS A O 1
ATOM 5809 N N . GLU A 1 745 ? 15.750 -4.235 -2.407 1.00 34.28 745 GLU A N 1
ATOM 5810 C CA . GLU A 1 745 ? 16.428 -4.405 -3.717 1.00 34.28 745 GLU A CA 1
ATOM 5811 C C . GLU A 1 745 ? 16.553 -5.873 -4.191 1.00 34.28 745 GLU A C 1
ATOM 5813 O O . GLU A 1 745 ? 17.003 -6.116 -5.306 1.00 34.28 745 GLU A O 1
ATOM 5818 N N . LYS A 1 746 ? 16.163 -6.868 -3.378 1.00 36.25 746 LYS A N 1
ATOM 5819 C CA . LYS A 1 746 ? 16.414 -8.300 -3.651 1.00 36.25 746 LYS A CA 1
ATOM 5820 C C . LYS A 1 746 ? 15.186 -9.177 -3.940 1.00 36.25 746 LYS A C 1
ATOM 5822 O O . LYS A 1 746 ? 15.370 -10.380 -4.090 1.00 36.25 746 LYS A O 1
ATOM 5827 N N . GLN A 1 747 ? 13.958 -8.651 -4.000 1.00 40.53 747 GLN A N 1
ATOM 5828 C CA . GLN A 1 747 ? 12.760 -9.517 -3.920 1.00 40.53 747 GLN A CA 1
ATOM 5829 C C . GLN A 1 747 ? 11.622 -9.283 -4.929 1.00 40.53 747 GLN A C 1
ATOM 5831 O O . GLN A 1 747 ? 10.558 -9.865 -4.755 1.00 40.53 747 GLN A O 1
ATOM 5836 N N . MET A 1 748 ? 11.818 -8.544 -6.027 1.00 47.25 748 MET A N 1
ATOM 5837 C CA . MET A 1 748 ? 10.874 -8.606 -7.160 1.00 47.25 748 MET A CA 1
ATOM 5838 C C . MET A 1 748 ? 11.616 -8.776 -8.495 1.00 47.25 748 MET A C 1
ATOM 5840 O O . MET A 1 748 ? 12.645 -8.127 -8.688 1.00 47.25 748 MET A O 1
ATOM 5844 N N . PRO A 1 749 ? 11.130 -9.636 -9.415 1.00 54.19 749 PRO A N 1
ATOM 5845 C CA . PRO A 1 749 ? 11.768 -9.849 -10.708 1.00 54.19 749 PRO A CA 1
ATOM 5846 C C . PRO A 1 749 ? 11.766 -8.559 -11.535 1.00 54.19 749 PRO A C 1
ATOM 5848 O O . PRO A 1 749 ? 10.709 -8.028 -11.882 1.00 54.19 749 PRO A O 1
ATOM 5851 N N . HIS A 1 750 ? 12.957 -8.071 -11.878 1.00 69.00 750 HIS A N 1
ATOM 5852 C CA . HIS A 1 750 ? 13.150 -6.947 -12.791 1.00 69.00 750 HIS A CA 1
ATOM 5853 C C . HIS A 1 750 ? 12.399 -7.188 -14.113 1.00 69.00 750 HIS A C 1
ATOM 5855 O O . HIS A 1 750 ? 12.601 -8.205 -14.783 1.00 69.00 750 HIS A O 1
ATOM 5861 N N . THR A 1 751 ? 11.505 -6.271 -14.504 1.00 71.81 751 THR A N 1
ATOM 5862 C CA . THR A 1 751 ? 10.865 -6.350 -15.826 1.00 71.81 751 THR A CA 1
ATOM 5863 C C . THR A 1 751 ? 11.869 -5.862 -16.860 1.00 71.81 751 THR A C 1
ATOM 5865 O O . THR A 1 751 ? 12.026 -4.656 -17.037 1.00 71.81 751 THR A O 1
ATOM 5868 N N . GLY A 1 752 ? 12.514 -6.800 -17.558 1.00 82.88 752 GLY A N 1
ATOM 5869 C CA . GLY A 1 752 ? 13.507 -6.481 -18.583 1.00 82.88 752 GLY A CA 1
ATOM 5870 C C . GLY A 1 752 ? 13.004 -5.441 -19.589 1.00 82.88 752 GLY A C 1
ATOM 5871 O O . GLY A 1 752 ? 11.873 -5.511 -20.090 1.00 82.88 752 GLY A O 1
ATOM 5872 N N . VAL A 1 753 ? 13.857 -4.466 -19.882 1.00 88.62 753 VAL A N 1
ATOM 5873 C CA . VAL A 1 753 ? 13.562 -3.332 -20.757 1.00 88.62 753 VAL A CA 1
ATOM 5874 C C . VAL A 1 753 ? 14.353 -3.450 -22.056 1.00 88.62 753 VAL A C 1
ATOM 5876 O O . VAL A 1 753 ? 15.503 -3.881 -22.060 1.00 88.62 753 VAL A O 1
ATOM 5879 N N . ASP A 1 754 ? 13.744 -3.038 -23.167 1.00 92.69 754 ASP A N 1
ATOM 5880 C CA . ASP A 1 754 ? 14.392 -2.896 -24.469 1.00 92.69 754 ASP A CA 1
ATOM 5881 C C . ASP A 1 754 ? 14.506 -1.419 -24.857 1.00 92.69 754 ASP A C 1
ATOM 5883 O O . ASP A 1 754 ? 13.506 -0.740 -25.113 1.00 92.69 754 ASP A O 1
ATOM 5887 N N . ILE A 1 755 ? 15.738 -0.919 -24.920 1.00 94.75 755 ILE A N 1
ATOM 5888 C CA . ILE A 1 755 ? 16.035 0.477 -25.241 1.00 94.75 755 ILE A CA 1
ATOM 5889 C C . ILE A 1 755 ? 16.751 0.550 -26.584 1.00 94.75 755 ILE A C 1
ATOM 5891 O O . ILE A 1 755 ? 17.762 -0.120 -26.804 1.00 94.75 755 ILE A O 1
ATOM 5895 N N . VAL A 1 756 ? 16.269 1.423 -27.467 1.00 96.69 756 VAL A N 1
ATOM 5896 C CA . VAL A 1 756 ? 17.027 1.835 -28.654 1.00 96.69 756 VAL A CA 1
ATOM 5897 C C . VAL A 1 756 ? 17.498 3.274 -28.476 1.00 96.69 756 VAL A C 1
ATOM 5899 O O . VAL A 1 756 ? 16.695 4.205 -28.461 1.00 96.69 756 VAL A O 1
ATOM 5902 N N . ALA A 1 757 ? 18.807 3.458 -28.322 1.00 96.50 757 ALA A N 1
ATOM 5903 C CA . ALA A 1 757 ? 19.438 4.765 -28.220 1.00 96.50 757 ALA A CA 1
ATOM 5904 C C . ALA A 1 757 ? 19.733 5.314 -29.622 1.00 96.50 757 ALA A C 1
ATOM 5906 O O . ALA A 1 757 ? 20.602 4.796 -30.324 1.00 96.50 757 ALA A O 1
ATOM 5907 N N . LEU A 1 758 ? 19.014 6.367 -30.009 1.00 95.12 758 LEU A N 1
ATOM 5908 C CA . LEU A 1 758 ? 19.210 7.129 -31.238 1.00 95.12 758 LEU A CA 1
ATOM 5909 C C . LEU A 1 758 ? 20.100 8.337 -30.924 1.00 95.12 758 LEU A C 1
ATOM 5911 O O . LEU A 1 758 ? 19.660 9.302 -30.293 1.00 95.12 758 LEU A O 1
ATOM 5915 N N . LEU A 1 759 ? 21.363 8.266 -31.337 1.00 93.88 759 LEU A N 1
ATOM 5916 C CA . LEU A 1 759 ? 22.403 9.224 -30.969 1.00 93.88 759 LEU A CA 1
ATOM 5917 C C . LEU A 1 759 ? 22.818 10.077 -32.169 1.00 93.88 759 LEU A C 1
ATOM 5919 O O . LEU A 1 759 ? 23.335 9.562 -33.163 1.00 93.88 759 LEU A O 1
ATOM 5923 N N . ASP A 1 760 ? 22.624 11.389 -32.065 1.00 90.44 760 ASP A N 1
ATOM 5924 C CA . ASP A 1 760 ? 23.082 12.340 -33.078 1.00 90.44 760 ASP A CA 1
ATOM 5925 C C . ASP A 1 760 ? 24.621 12.359 -33.115 1.00 90.44 760 ASP A C 1
ATOM 5927 O O . ASP A 1 760 ? 25.284 12.592 -32.104 1.00 90.44 760 ASP A O 1
ATOM 5931 N N . ALA A 1 761 ? 25.195 12.099 -34.289 1.00 89.69 761 ALA A N 1
ATOM 5932 C CA . ALA A 1 761 ? 26.630 12.159 -34.564 1.00 89.69 761 ALA A CA 1
ATOM 5933 C C . ALA A 1 761 ? 26.941 13.170 -35.684 1.00 89.69 761 ALA A C 1
ATOM 5935 O O . ALA A 1 761 ? 27.925 13.036 -36.415 1.00 89.69 761 ALA A O 1
ATOM 5936 N N . SER A 1 762 ? 26.086 14.180 -35.860 1.00 87.06 762 SER A N 1
ATOM 5937 C CA . SER A 1 762 ? 26.288 15.248 -36.840 1.00 87.06 762 SER A CA 1
ATOM 5938 C C . SER A 1 762 ? 27.450 16.170 -36.474 1.00 87.06 762 SER A C 1
ATOM 5940 O O . SER A 1 762 ? 27.893 16.221 -35.328 1.00 87.06 762 SER A O 1
ATOM 5942 N N . GLY A 1 763 ? 27.920 16.976 -37.432 1.00 83.75 763 GLY A N 1
ATOM 5943 C CA . GLY A 1 763 ? 29.010 17.932 -37.191 1.00 83.75 763 GLY A CA 1
ATOM 5944 C C . GLY A 1 763 ? 28.735 18.926 -36.053 1.00 83.75 763 GLY A C 1
ATOM 5945 O O . GLY A 1 763 ? 29.666 19.389 -35.405 1.00 83.75 763 GLY A O 1
ATOM 5946 N N . ARG A 1 764 ? 27.461 19.191 -35.724 1.00 83.19 764 ARG A N 1
ATOM 5947 C CA . ARG A 1 764 ? 27.061 20.039 -34.581 1.00 83.19 764 ARG A CA 1
ATOM 5948 C C . ARG A 1 764 ? 27.340 19.411 -33.214 1.00 83.19 764 ARG A C 1
ATOM 5950 O O . ARG A 1 764 ? 27.293 20.118 -32.209 1.00 83.19 764 ARG A O 1
ATOM 5957 N N . MET A 1 765 ? 27.600 18.107 -33.181 1.00 85.81 765 MET A N 1
ATOM 5958 C CA . MET A 1 765 ? 28.004 17.374 -31.986 1.00 85.81 765 MET A CA 1
ATOM 5959 C C . MET A 1 765 ? 29.517 17.430 -31.753 1.00 85.81 765 MET A C 1
ATOM 5961 O O . MET A 1 765 ? 29.956 16.986 -30.702 1.00 85.81 765 MET A O 1
ATOM 5965 N N . GLN A 1 766 ? 30.322 17.978 -32.674 1.00 84.25 766 GLN A N 1
ATOM 5966 C CA . GLN A 1 766 ? 31.776 18.070 -32.493 1.00 84.25 766 GLN A CA 1
ATOM 5967 C C . GLN A 1 766 ? 32.171 18.774 -31.181 1.00 84.25 766 GLN A C 1
ATOM 5969 O O . GLN A 1 766 ? 31.489 19.683 -30.703 1.00 84.25 766 GLN A O 1
ATOM 5974 N N . GLY A 1 767 ? 33.305 18.351 -30.617 1.00 86.44 767 GLY A N 1
ATOM 5975 C CA . GLY A 1 767 ? 33.842 18.878 -29.363 1.00 86.44 767 GLY A CA 1
ATOM 5976 C C . GLY A 1 767 ? 33.147 18.304 -28.126 1.00 86.44 767 GLY A C 1
ATOM 5977 O O . GLY A 1 767 ? 32.755 17.138 -28.101 1.00 86.44 767 GLY A O 1
ATOM 5978 N N . GLU A 1 768 ? 32.986 19.138 -27.097 1.00 86.38 768 GLU A N 1
ATOM 5979 C CA . GLU A 1 768 ? 32.482 18.741 -25.771 1.00 86.38 768 GLU A CA 1
ATOM 5980 C C . GLU A 1 768 ? 31.093 18.093 -25.809 1.00 86.38 768 GLU A C 1
ATOM 5982 O O . GLU A 1 768 ? 30.764 17.262 -24.969 1.00 86.38 768 GLU A O 1
ATOM 5987 N N . LYS A 1 769 ? 30.267 18.432 -26.804 1.00 86.38 769 LYS A N 1
ATOM 5988 C CA . LYS A 1 769 ? 28.908 17.900 -26.934 1.00 86.38 769 LYS A CA 1
ATOM 5989 C C . LYS A 1 769 ? 28.889 16.380 -27.141 1.00 86.38 769 LYS A C 1
ATOM 5991 O O . LYS A 1 769 ? 28.132 15.681 -26.465 1.00 86.38 769 LYS A O 1
ATOM 5996 N N . LEU A 1 770 ? 29.720 15.869 -28.051 1.00 89.75 770 LEU A N 1
ATOM 5997 C CA . LEU A 1 770 ? 29.851 14.433 -28.298 1.00 89.75 770 LEU A CA 1
ATOM 5998 C C . LEU A 1 770 ? 30.457 13.721 -27.088 1.00 89.75 770 LEU A C 1
ATOM 6000 O O . LEU A 1 770 ? 29.988 12.644 -26.731 1.00 89.75 770 LEU A O 1
ATOM 6004 N N . GLU A 1 771 ? 31.456 14.320 -26.439 1.00 90.38 771 GLU A N 1
ATOM 6005 C CA . GLU A 1 771 ? 32.100 13.723 -25.264 1.00 90.38 771 GLU A CA 1
ATOM 6006 C C . GLU A 1 771 ? 31.143 13.649 -24.065 1.00 90.38 771 GLU A C 1
ATOM 6008 O O . GLU A 1 771 ? 30.984 12.583 -23.472 1.00 90.38 771 GLU A O 1
ATOM 6013 N N . HIS A 1 772 ? 30.373 14.707 -23.789 1.00 89.62 772 HIS A N 1
ATOM 6014 C CA . HIS A 1 772 ? 29.327 14.685 -22.762 1.00 89.62 772 HIS A CA 1
ATOM 6015 C C . HIS A 1 772 ? 28.244 13.638 -23.050 1.00 89.62 772 HIS A C 1
ATOM 6017 O O . HIS A 1 772 ? 27.789 12.954 -22.132 1.00 89.62 772 HIS A O 1
ATOM 6023 N N . MET A 1 773 ? 27.841 13.478 -24.316 1.00 90.88 773 MET A N 1
ATOM 6024 C CA . MET A 1 773 ? 26.926 12.409 -24.718 1.00 90.88 773 MET A CA 1
ATOM 6025 C C . MET A 1 773 ? 27.531 11.026 -24.464 1.00 90.88 773 MET A C 1
ATOM 6027 O O . MET A 1 773 ? 26.854 10.169 -23.899 1.00 90.88 773 MET A O 1
ATOM 6031 N N . LYS A 1 774 ? 28.786 10.794 -24.871 1.00 93.31 774 LYS A N 1
ATOM 6032 C CA . LYS A 1 774 ? 29.472 9.513 -24.654 1.00 93.31 774 LYS A CA 1
ATOM 6033 C C . LYS A 1 774 ? 29.536 9.177 -23.173 1.00 93.31 774 LYS A C 1
ATOM 6035 O O . LYS A 1 774 ? 29.166 8.072 -22.795 1.00 93.31 774 LYS A O 1
ATOM 6040 N N . GLU A 1 775 ? 29.953 10.124 -22.338 1.00 90.62 775 GLU A N 1
ATOM 6041 C CA . GLU A 1 775 ? 30.028 9.930 -20.892 1.00 90.62 775 GLU A CA 1
ATOM 6042 C C . GLU A 1 775 ? 28.663 9.655 -20.261 1.00 90.62 775 GLU A C 1
ATOM 6044 O O . GLU A 1 775 ? 28.543 8.770 -19.416 1.00 90.62 775 GLU A O 1
ATOM 6049 N N . ALA A 1 776 ? 27.619 10.371 -20.677 1.00 89.31 776 ALA A N 1
ATOM 6050 C CA . ALA A 1 776 ? 26.270 10.113 -20.192 1.00 89.31 776 ALA A CA 1
ATOM 6051 C C . ALA A 1 776 ? 25.757 8.733 -20.637 1.00 89.31 776 ALA A C 1
ATOM 6053 O O . ALA A 1 776 ? 25.123 8.030 -19.853 1.00 89.31 776 ALA A O 1
ATOM 6054 N N . MET A 1 777 ? 26.096 8.298 -21.853 1.00 93.50 777 MET A N 1
ATOM 6055 C CA . MET A 1 777 ? 25.787 6.948 -22.327 1.00 93.50 777 MET A CA 1
ATOM 6056 C C . MET A 1 777 ? 26.556 5.858 -21.579 1.00 93.50 777 MET A C 1
ATOM 6058 O O . MET A 1 777 ? 26.004 4.777 -21.396 1.00 93.50 777 MET A O 1
ATOM 6062 N N . MET A 1 778 ? 27.779 6.119 -21.097 1.00 93.19 778 MET A N 1
ATOM 6063 C CA . MET A 1 778 ? 28.470 5.172 -20.209 1.00 93.19 778 MET A CA 1
ATOM 6064 C C . MET A 1 778 ? 27.664 4.944 -18.934 1.00 93.19 778 MET A C 1
ATOM 6066 O O . MET A 1 778 ? 27.468 3.805 -18.531 1.00 93.19 778 MET A O 1
ATOM 6070 N N . VAL A 1 779 ? 27.133 6.016 -18.343 1.00 86.94 779 VAL A N 1
ATOM 6071 C CA . VAL A 1 779 ? 26.292 5.920 -17.145 1.00 86.94 779 VAL A CA 1
ATOM 6072 C C . VAL A 1 779 ? 25.021 5.106 -17.417 1.00 86.94 779 VAL A C 1
ATOM 6074 O O . VAL A 1 779 ? 24.649 4.275 -16.594 1.00 86.94 779 VAL A O 1
ATOM 6077 N N . VAL A 1 780 ? 24.387 5.289 -18.582 1.00 90.31 780 VAL A N 1
ATOM 6078 C CA . VAL A 1 780 ? 23.238 4.467 -19.004 1.00 90.31 780 VAL A CA 1
ATOM 6079 C C . VAL A 1 780 ? 23.619 2.989 -19.076 1.00 90.31 780 VAL A C 1
ATOM 6081 O O . VAL A 1 780 ? 22.932 2.166 -18.484 1.00 90.31 780 VAL A O 1
ATOM 6084 N N . ILE A 1 781 ? 24.719 2.653 -19.757 1.00 94.25 781 ILE A N 1
ATOM 6085 C CA . ILE A 1 781 ? 25.178 1.263 -19.924 1.00 94.25 781 ILE A CA 1
ATOM 6086 C C . ILE A 1 781 ? 25.445 0.597 -18.567 1.00 94.25 781 ILE A C 1
ATOM 6088 O O . ILE A 1 781 ? 25.067 -0.554 -18.376 1.00 94.25 781 ILE A O 1
ATOM 6092 N N . GLU A 1 782 ? 26.045 1.315 -17.615 1.00 90.00 782 GLU A N 1
ATOM 6093 C CA . GLU A 1 782 ? 26.353 0.775 -16.282 1.00 90.00 782 GLU A CA 1
ATOM 6094 C C . GLU A 1 782 ? 25.117 0.597 -15.385 1.00 90.00 782 GLU A C 1
ATOM 6096 O O . GLU A 1 782 ? 25.142 -0.198 -14.446 1.00 90.00 782 GLU A O 1
ATOM 6101 N N . LYS A 1 783 ? 24.029 1.331 -15.648 1.00 86.50 783 LYS A N 1
ATOM 6102 C CA . LYS A 1 783 ? 22.796 1.264 -14.848 1.00 86.50 783 LYS A CA 1
ATOM 6103 C C . LYS A 1 783 ? 21.781 0.244 -15.344 1.00 86.50 783 LYS A C 1
ATOM 6105 O O . LYS A 1 783 ? 20.889 -0.117 -14.580 1.00 86.50 783 LYS A O 1
ATOM 6110 N N . LEU A 1 784 ? 21.905 -0.211 -16.587 1.00 90.06 784 LEU A N 1
ATOM 6111 C CA . LEU A 1 784 ? 21.073 -1.283 -17.124 1.00 90.06 784 LEU A CA 1
ATOM 6112 C C . LEU A 1 784 ? 21.446 -2.623 -16.484 1.00 90.06 784 LEU A C 1
ATOM 6114 O O . LEU A 1 784 ? 22.625 -2.941 -16.324 1.00 90.06 784 LEU A O 1
ATOM 6118 N N . GLN A 1 785 ? 20.445 -3.417 -16.114 1.00 87.88 785 GLN A N 1
ATOM 6119 C CA . GLN A 1 785 ? 20.656 -4.738 -15.521 1.00 87.88 785 GLN A CA 1
ATOM 6120 C C . GLN A 1 785 ? 21.004 -5.779 -16.591 1.00 87.88 785 GLN A C 1
ATOM 6122 O O . GLN A 1 785 ? 20.859 -5.527 -17.788 1.00 87.88 785 GLN A O 1
ATOM 6127 N N . ALA A 1 786 ? 21.482 -6.954 -16.176 1.00 88.94 786 ALA A N 1
ATOM 6128 C CA . ALA A 1 786 ? 21.898 -8.007 -17.107 1.00 88.94 786 ALA A CA 1
ATOM 6129 C C . ALA A 1 786 ? 20.743 -8.478 -18.011 1.00 88.94 786 ALA A C 1
ATOM 6131 O O . ALA A 1 786 ? 20.958 -8.864 -19.161 1.00 88.94 786 ALA A O 1
ATOM 6132 N N . GLU A 1 787 ? 19.513 -8.393 -17.505 1.00 87.81 787 GLU A N 1
ATOM 6133 C CA . GLU A 1 787 ? 18.285 -8.766 -18.191 1.00 87.81 787 GLU A CA 1
ATOM 6134 C C . GLU A 1 787 ? 17.807 -7.693 -19.175 1.00 87.81 787 GLU A C 1
ATOM 6136 O O . GLU A 1 787 ? 16.978 -8.015 -20.023 1.00 87.81 787 GLU A O 1
ATOM 6141 N N . ASP A 1 788 ? 18.306 -6.453 -19.106 1.00 91.44 788 ASP A N 1
ATOM 6142 C CA . ASP A 1 788 ? 17.957 -5.358 -20.021 1.00 91.44 788 ASP A CA 1
ATOM 6143 C C . ASP A 1 788 ? 18.688 -5.470 -21.356 1.00 91.44 788 ASP A C 1
ATOM 6145 O O . ASP A 1 788 ? 19.802 -5.989 -21.432 1.00 91.44 788 ASP A O 1
ATOM 6149 N N . ARG A 1 789 ? 18.087 -4.935 -22.425 1.00 94.12 789 ARG A N 1
ATOM 6150 C CA . ARG A 1 789 ? 18.695 -4.900 -23.758 1.00 94.12 789 ARG A CA 1
ATOM 6151 C C . ARG A 1 789 ? 18.841 -3.483 -24.292 1.00 94.12 789 ARG A C 1
ATOM 6153 O O . ARG A 1 789 ? 17.906 -2.685 -24.244 1.00 94.12 789 ARG A O 1
ATOM 6160 N N . LEU A 1 790 ? 19.997 -3.203 -24.888 1.00 96.44 790 LEU A N 1
ATOM 6161 C CA . LEU A 1 790 ? 20.313 -1.925 -25.523 1.00 96.44 790 LEU A CA 1
ATOM 6162 C C . LEU A 1 790 ? 20.731 -2.133 -26.982 1.00 96.44 790 LEU A C 1
ATOM 6164 O O . LEU A 1 790 ? 21.611 -2.940 -27.287 1.00 96.44 790 LEU A O 1
ATOM 6168 N N . SER A 1 791 ? 20.133 -1.357 -27.884 1.00 97.06 791 SER A N 1
ATOM 6169 C CA . SER A 1 791 ? 20.608 -1.171 -29.257 1.00 97.06 791 SER A CA 1
ATOM 6170 C C . SER A 1 791 ? 21.042 0.281 -29.442 1.00 97.06 791 SER A C 1
ATOM 6172 O O . SER A 1 791 ? 20.325 1.195 -29.043 1.00 97.06 791 SER A O 1
ATOM 6174 N N . ILE A 1 792 ? 22.203 0.508 -30.050 1.00 97.38 792 ILE A N 1
ATOM 6175 C CA . ILE A 1 792 ? 22.732 1.848 -30.314 1.00 97.38 792 ILE A CA 1
ATOM 6176 C C . ILE A 1 792 ? 22.671 2.098 -31.817 1.00 97.38 792 ILE A C 1
ATOM 6178 O O . ILE A 1 792 ? 23.285 1.366 -32.599 1.00 97.38 792 ILE A O 1
ATOM 6182 N N . VAL A 1 793 ? 21.965 3.152 -32.209 1.00 95.94 793 VAL A N 1
ATOM 6183 C CA . VAL A 1 793 ? 21.902 3.657 -33.580 1.00 95.94 793 VAL A CA 1
ATOM 6184 C C . VAL A 1 793 ? 22.444 5.076 -33.563 1.00 95.94 793 VAL A C 1
ATOM 6186 O O . VAL A 1 793 ? 21.874 5.971 -32.945 1.00 95.94 793 VAL A O 1
ATOM 6189 N N . SER A 1 794 ? 23.573 5.287 -34.225 1.00 93.81 794 SER A N 1
ATOM 6190 C CA . SER A 1 794 ? 24.079 6.635 -34.467 1.00 93.81 794 SER A CA 1
ATOM 6191 C C . SER A 1 794 ? 23.534 7.156 -35.782 1.00 93.81 794 SER A C 1
ATOM 6193 O O . SER A 1 794 ? 23.401 6.370 -36.717 1.00 93.81 794 SER A O 1
ATOM 6195 N N . PHE A 1 795 ? 23.283 8.453 -35.894 1.00 90.25 795 PHE A N 1
ATOM 6196 C CA . PHE A 1 795 ? 22.830 9.026 -37.157 1.00 90.25 795 PHE A CA 1
ATOM 6197 C C . PHE A 1 795 ? 23.507 10.357 -37.474 1.00 90.25 795 PHE A C 1
ATOM 6199 O O . PHE A 1 795 ? 23.801 11.179 -36.605 1.00 90.25 795 PHE A O 1
ATOM 6206 N N . ASN A 1 796 ? 23.758 10.550 -38.761 1.00 85.88 796 ASN A N 1
ATOM 6207 C CA . ASN A 1 796 ? 24.153 11.804 -39.387 1.00 85.88 796 ASN A CA 1
ATOM 6208 C C . ASN A 1 796 ? 23.377 11.888 -40.712 1.00 85.88 796 ASN A C 1
ATOM 6210 O O . ASN A 1 796 ? 22.164 11.704 -40.685 1.00 85.88 796 ASN A O 1
ATOM 6214 N N . THR A 1 797 ? 24.032 12.130 -41.848 1.00 79.69 797 THR A N 1
ATOM 6215 C CA . THR A 1 797 ? 23.456 11.948 -43.191 1.00 79.69 797 THR A CA 1
ATOM 6216 C C . THR A 1 797 ? 22.828 10.568 -43.400 1.00 79.69 797 THR A C 1
ATOM 6218 O O . THR A 1 797 ? 21.856 10.459 -44.137 1.00 79.69 797 THR A O 1
ATOM 6221 N N . TYR A 1 798 ? 23.365 9.535 -42.745 1.00 79.56 798 TYR A N 1
ATOM 6222 C CA . TYR A 1 798 ? 22.814 8.182 -42.744 1.00 79.56 798 TYR A CA 1
ATOM 6223 C C . TYR A 1 798 ? 22.716 7.651 -41.310 1.00 79.56 798 TYR A C 1
ATOM 6225 O O . TYR A 1 798 ? 23.484 8.046 -40.423 1.00 79.56 798 TYR A O 1
ATOM 6233 N N . GLU A 1 799 ? 21.781 6.742 -41.080 1.00 83.25 799 GLU A N 1
ATOM 6234 C CA . GLU A 1 799 ? 21.691 5.921 -39.885 1.00 83.25 799 GLU A CA 1
ATOM 6235 C C . GLU A 1 799 ? 22.733 4.797 -39.917 1.00 83.25 799 GLU A C 1
ATOM 6237 O O . GLU A 1 799 ? 23.047 4.210 -40.951 1.00 83.25 799 GLU A O 1
ATOM 6242 N N . ASN A 1 800 ? 23.305 4.496 -38.758 1.00 90.56 800 ASN A N 1
ATOM 6243 C CA . ASN A 1 800 ? 24.260 3.418 -38.591 1.00 90.56 800 ASN A CA 1
ATOM 6244 C C . ASN A 1 800 ? 23.964 2.680 -37.288 1.00 90.56 800 ASN A C 1
ATOM 6246 O O . ASN A 1 800 ? 24.173 3.203 -36.187 1.00 90.56 800 ASN A O 1
ATOM 6250 N N . ARG A 1 801 ? 23.487 1.444 -37.424 1.00 94.06 801 ARG A N 1
ATOM 6251 C CA . ARG A 1 801 ? 23.239 0.539 -36.307 1.00 94.06 801 ARG A CA 1
ATOM 6252 C C . ARG A 1 801 ? 24.561 -0.028 -35.789 1.00 94.06 801 ARG A C 1
ATOM 6254 O O . ARG A 1 801 ? 25.157 -0.926 -36.380 1.00 94.06 801 ARG A O 1
ATOM 6261 N N . LEU A 1 802 ? 25.011 0.475 -34.644 1.00 93.12 802 LEU A N 1
ATOM 6262 C CA . LEU A 1 802 ? 26.296 0.113 -34.042 1.00 93.12 802 LEU A CA 1
ATOM 6263 C C . LEU A 1 802 ? 26.249 -1.205 -33.273 1.00 93.12 802 LEU A C 1
ATOM 6265 O O . LEU A 1 802 ? 27.253 -1.928 -33.232 1.00 93.12 802 LEU A O 1
ATOM 6269 N N . THR A 1 803 ? 25.098 -1.508 -32.673 1.00 92.00 803 THR A N 1
ATOM 6270 C CA . THR A 1 803 ? 24.830 -2.769 -31.979 1.00 92.00 803 THR A CA 1
ATOM 6271 C C . THR A 1 803 ? 23.480 -3.336 -32.396 1.00 92.00 803 THR A C 1
ATOM 6273 O O . THR A 1 803 ? 22.543 -2.604 -32.729 1.00 92.00 803 THR A O 1
ATOM 6276 N N . LYS A 1 804 ? 23.364 -4.666 -32.346 1.00 92.81 804 LYS A N 1
ATOM 6277 C CA . LYS A 1 804 ? 22.053 -5.320 -32.297 1.00 92.81 804 LYS A CA 1
ATOM 6278 C C . LYS A 1 804 ? 21.396 -5.036 -30.938 1.00 92.81 804 LYS A C 1
ATOM 6280 O O . LYS A 1 804 ? 21.998 -4.394 -30.082 1.00 92.81 804 LYS A O 1
ATOM 6285 N N . LEU A 1 805 ? 20.156 -5.486 -30.760 1.00 93.44 805 LEU A N 1
ATOM 6286 C CA . LEU A 1 805 ? 19.500 -5.427 -29.457 1.00 93.44 805 LEU A CA 1
ATOM 6287 C C . LEU A 1 805 ? 20.186 -6.451 -28.534 1.00 93.44 805 LEU A C 1
ATOM 6289 O O . LEU A 1 805 ? 19.923 -7.647 -28.639 1.00 93.44 805 LEU A O 1
ATOM 6293 N N . THR A 1 806 ? 21.127 -5.984 -27.714 1.00 94.25 806 THR A N 1
ATOM 6294 C CA . THR A 1 806 ? 22.075 -6.824 -26.962 1.00 94.25 806 THR A CA 1
ATOM 6295 C C . THR A 1 806 ? 21.768 -6.764 -25.470 1.00 94.25 806 THR A C 1
ATOM 6297 O O . THR A 1 806 ? 21.519 -5.676 -24.964 1.00 94.25 806 THR A O 1
ATOM 6300 N N . TYR A 1 807 ? 21.813 -7.899 -24.764 1.00 94.31 807 TYR A N 1
ATOM 6301 C CA . TYR A 1 807 ? 21.687 -7.939 -23.299 1.00 94.31 807 TYR A CA 1
ATOM 6302 C C . TYR A 1 807 ? 22.854 -7.224 -22.622 1.00 94.31 807 TYR A C 1
ATOM 6304 O O . TYR A 1 807 ? 23.999 -7.414 -23.022 1.00 94.31 807 TYR A O 1
ATOM 6312 N N . MET A 1 808 ? 22.590 -6.437 -21.584 1.00 95.38 808 MET A N 1
ATOM 6313 C CA . MET A 1 808 ? 23.606 -5.681 -20.843 1.00 95.38 808 MET A CA 1
ATOM 6314 C C . MET A 1 808 ? 24.297 -6.536 -19.771 1.00 95.38 808 MET A C 1
ATOM 6316 O O . MET A 1 808 ? 24.517 -6.090 -18.645 1.00 95.38 808 MET A O 1
ATOM 6320 N N . THR A 1 809 ? 24.676 -7.760 -20.150 1.00 93.81 809 THR A N 1
ATOM 6321 C CA . THR A 1 809 ? 25.658 -8.583 -19.428 1.00 93.81 809 THR A CA 1
ATOM 6322 C C . THR A 1 809 ? 27.032 -7.919 -19.477 1.00 93.81 809 THR A C 1
ATOM 6324 O O . THR A 1 809 ? 27.239 -7.006 -20.277 1.00 93.81 809 THR A O 1
ATOM 6327 N N . ASP A 1 810 ? 28.003 -8.389 -18.695 1.00 92.44 810 ASP A N 1
ATOM 6328 C CA . ASP A 1 810 ? 29.357 -7.813 -18.690 1.00 92.44 810 ASP A CA 1
ATOM 6329 C C . ASP A 1 810 ? 29.949 -7.687 -20.107 1.00 92.44 810 ASP A C 1
ATOM 6331 O O . ASP A 1 810 ? 30.419 -6.615 -20.494 1.00 92.44 810 ASP A O 1
ATOM 6335 N N . GLN A 1 811 ? 29.786 -8.725 -20.937 1.00 93.62 811 GLN A N 1
ATOM 6336 C CA . GLN A 1 811 ? 30.208 -8.703 -22.341 1.00 93.62 811 GLN A CA 1
ATOM 6337 C C . GLN A 1 811 ? 29.414 -7.695 -23.184 1.00 93.62 811 GLN A C 1
ATOM 6339 O O . GLN A 1 811 ? 29.988 -6.955 -23.982 1.00 93.62 811 GLN A O 1
ATOM 6344 N N . GLY A 1 812 ? 28.088 -7.649 -23.029 1.00 94.38 812 GLY A N 1
ATOM 6345 C CA . GLY A 1 812 ? 27.254 -6.706 -23.773 1.00 94.38 812 GLY A CA 1
ATOM 6346 C C . GLY A 1 812 ? 27.532 -5.250 -23.398 1.00 94.38 812 GLY A C 1
ATOM 6347 O O . GLY A 1 812 ? 27.521 -4.376 -24.271 1.00 94.38 812 GLY A O 1
ATOM 6348 N N . ARG A 1 813 ? 27.851 -4.992 -22.123 1.00 96.00 813 ARG A N 1
ATOM 6349 C CA . ARG A 1 813 ? 28.313 -3.690 -21.632 1.00 96.00 813 ARG A CA 1
ATOM 6350 C C . ARG A 1 813 ? 29.668 -3.338 -22.232 1.00 96.00 813 ARG A C 1
ATOM 6352 O O . ARG A 1 813 ? 29.812 -2.233 -22.749 1.00 96.00 813 ARG A O 1
ATOM 6359 N N . ASP A 1 814 ? 30.635 -4.255 -22.231 1.00 95.12 814 ASP A N 1
ATOM 6360 C CA . ASP A 1 814 ? 31.947 -4.046 -22.861 1.00 95.12 814 ASP A CA 1
ATOM 6361 C C . ASP A 1 814 ? 31.818 -3.686 -24.350 1.00 95.12 814 ASP A C 1
ATOM 6363 O O . ASP A 1 814 ? 32.400 -2.693 -24.809 1.00 95.12 814 ASP A O 1
ATOM 6367 N N . ASP A 1 815 ? 30.991 -4.431 -25.087 1.00 94.50 815 ASP A N 1
ATOM 6368 C CA . ASP A 1 815 ? 30.722 -4.195 -26.505 1.00 94.50 815 ASP A CA 1
ATOM 6369 C C . ASP A 1 815 ? 30.072 -2.821 -26.735 1.00 94.50 815 ASP A C 1
ATOM 6371 O O . ASP A 1 815 ? 30.518 -2.048 -27.593 1.00 94.50 815 ASP A O 1
ATOM 6375 N N . ALA A 1 816 ? 29.049 -2.472 -25.948 1.00 95.31 816 ALA A N 1
ATOM 6376 C CA . ALA A 1 816 ? 28.381 -1.175 -26.023 1.00 95.31 816 ALA A CA 1
ATOM 6377 C C . ALA A 1 816 ? 29.342 -0.020 -25.689 1.00 95.31 816 ALA A C 1
ATOM 6379 O O . ALA A 1 816 ? 29.407 0.964 -26.437 1.00 95.31 816 ALA A O 1
ATOM 6380 N N . ARG A 1 817 ? 30.160 -0.159 -24.633 1.00 96.38 817 ARG A N 1
ATOM 6381 C CA . ARG A 1 817 ? 31.193 0.820 -24.248 1.00 96.38 817 ARG A CA 1
ATOM 6382 C C . ARG A 1 817 ? 32.184 1.044 -25.387 1.00 96.38 817 ARG A C 1
ATOM 6384 O O . ARG A 1 817 ? 32.518 2.190 -25.695 1.00 96.38 817 ARG A O 1
ATOM 6391 N N . LEU A 1 818 ? 32.630 -0.022 -26.051 1.00 95.19 818 LEU A N 1
ATOM 6392 C CA . LEU A 1 818 ? 33.549 0.080 -27.185 1.00 95.19 818 LEU A CA 1
ATOM 6393 C C . LEU A 1 818 ? 32.924 0.839 -28.364 1.00 95.19 818 LEU A C 1
ATOM 6395 O O . LEU A 1 818 ? 33.595 1.668 -28.984 1.00 95.19 818 LEU A O 1
ATOM 6399 N N . LYS A 1 819 ? 31.648 0.582 -28.674 1.00 95.62 819 LYS A N 1
ATOM 6400 C CA . LYS A 1 819 ? 30.930 1.265 -29.762 1.00 95.62 819 LYS A CA 1
ATOM 6401 C C . LYS A 1 819 ? 30.730 2.751 -29.475 1.00 95.62 819 LYS A C 1
ATOM 6403 O O . LYS A 1 819 ? 31.003 3.558 -30.359 1.00 95.62 819 LYS A O 1
ATOM 6408 N N . ILE A 1 820 ? 30.349 3.117 -28.248 1.00 95.06 820 ILE A N 1
ATOM 6409 C CA . ILE A 1 820 ? 30.210 4.523 -27.838 1.00 95.06 820 ILE A CA 1
ATOM 6410 C C . ILE A 1 820 ? 31.561 5.250 -27.877 1.00 95.06 820 ILE A C 1
ATOM 6412 O O . ILE A 1 820 ? 31.642 6.345 -28.430 1.00 95.06 820 ILE A O 1
ATOM 6416 N N . LYS A 1 821 ? 32.648 4.647 -27.367 1.00 93.62 821 LYS A N 1
ATOM 6417 C CA . LYS A 1 821 ? 33.993 5.262 -27.407 1.00 93.62 821 LYS A CA 1
ATOM 6418 C C . LYS A 1 821 ? 34.452 5.575 -28.835 1.00 93.62 821 LYS A C 1
ATOM 6420 O O . LYS A 1 821 ? 35.090 6.600 -29.057 1.00 93.62 821 LYS A O 1
ATOM 6425 N N . LYS A 1 822 ? 34.099 4.715 -29.798 1.00 93.62 822 LYS A N 1
ATOM 6426 C CA . LYS A 1 822 ? 34.448 4.857 -31.222 1.00 93.62 822 LYS A CA 1
ATOM 6427 C C . LYS A 1 822 ? 33.572 5.848 -31.994 1.00 93.62 822 LYS A C 1
ATOM 6429 O O . LYS A 1 822 ? 33.847 6.078 -33.169 1.00 93.62 822 LYS A O 1
ATOM 6434 N N . LEU A 1 823 ? 32.535 6.426 -31.383 1.00 91.44 823 LEU A N 1
ATOM 6435 C CA . LEU A 1 823 ? 31.715 7.441 -32.044 1.00 91.44 823 LEU A CA 1
ATOM 6436 C C . LEU A 1 823 ? 32.553 8.673 -32.395 1.00 91.44 823 LEU A C 1
ATOM 6438 O O . LEU A 1 823 ? 33.250 9.234 -31.547 1.00 91.44 823 LEU A O 1
ATOM 6442 N N . VAL A 1 824 ? 32.432 9.120 -33.641 1.00 89.44 824 VAL A N 1
ATOM 6443 C CA . VAL A 1 824 ? 33.060 10.340 -34.151 1.00 89.44 824 VAL A CA 1
ATOM 6444 C C . VAL A 1 824 ? 31.983 11.165 -34.844 1.00 89.44 824 VAL A C 1
ATOM 6446 O O . VAL A 1 824 ? 31.147 10.619 -35.564 1.00 89.44 824 VAL A O 1
ATOM 6449 N N . ALA A 1 825 ? 31.988 12.475 -34.610 1.00 86.31 825 ALA A N 1
ATOM 6450 C CA . ALA A 1 825 ? 31.067 13.384 -35.275 1.00 86.31 825 ALA A CA 1
ATOM 6451 C C . ALA A 1 825 ? 31.453 13.556 -36.753 1.00 86.31 825 ALA A C 1
ATOM 6453 O O . ALA A 1 825 ? 32.624 13.751 -37.081 1.00 86.31 825 ALA A O 1
ATOM 6454 N N . ALA A 1 826 ? 30.466 13.503 -37.643 1.00 82.44 826 ALA A N 1
ATOM 6455 C CA . ALA A 1 826 ? 30.683 13.615 -39.080 1.00 82.44 826 ALA A CA 1
ATOM 6456 C C . ALA A 1 826 ? 31.163 15.014 -39.498 1.00 82.44 826 ALA A C 1
ATOM 6458 O O . ALA A 1 826 ? 30.713 16.037 -38.975 1.00 82.44 826 ALA A O 1
ATOM 6459 N N . SER A 1 827 ? 32.036 15.057 -40.504 1.00 67.62 827 SER A N 1
ATOM 6460 C CA . SER A 1 827 ? 32.530 16.288 -41.128 1.00 67.62 827 SER A CA 1
ATOM 6461 C C . SER A 1 827 ? 31.525 16.814 -42.167 1.00 67.62 827 SER A C 1
ATOM 6463 O O . SER A 1 827 ? 31.759 16.721 -43.367 1.00 67.62 827 SER A O 1
ATOM 6465 N N . GLY A 1 828 ? 30.388 17.347 -41.707 1.00 65.19 828 GLY A N 1
ATOM 6466 C CA . GLY A 1 828 ? 29.339 17.936 -42.560 1.00 65.19 828 GLY A CA 1
ATOM 6467 C C . GLY A 1 828 ? 28.260 16.955 -43.059 1.00 65.19 828 GLY A C 1
ATOM 6468 O O . GLY A 1 828 ? 28.425 15.742 -42.974 1.00 65.19 828 GLY A O 1
ATOM 6469 N N . GLY A 1 829 ? 27.132 17.502 -43.542 1.00 62.88 829 GLY A N 1
ATOM 6470 C CA . GLY A 1 829 ? 25.934 16.762 -43.987 1.00 62.88 829 GLY A CA 1
ATOM 6471 C C . GLY A 1 829 ? 24.648 17.143 -43.229 1.00 62.88 829 GLY A C 1
ATOM 6472 O O . GLY A 1 829 ? 24.716 17.594 -42.083 1.00 62.88 829 GLY A O 1
ATOM 6473 N N . GLN A 1 830 ? 23.479 17.002 -43.869 1.00 65.06 830 GLN A N 1
ATOM 6474 C CA . GLN A 1 830 ? 22.166 17.179 -43.226 1.00 65.06 830 GLN A CA 1
ATOM 6475 C C . GLN A 1 830 ? 21.778 15.872 -42.535 1.00 65.06 830 GLN A C 1
ATOM 6477 O O . GLN A 1 830 ? 21.753 14.839 -43.193 1.00 65.06 830 GLN A O 1
ATOM 6482 N N . SER A 1 831 ? 21.503 15.898 -41.228 1.00 72.38 831 SER A N 1
ATOM 6483 C CA . SER A 1 831 ? 21.160 14.663 -40.518 1.00 72.38 831 SER A CA 1
ATOM 6484 C C . SER A 1 831 ? 19.734 14.198 -40.801 1.00 72.38 831 SER A C 1
ATOM 6486 O O . SER A 1 831 ? 18.816 15.018 -40.773 1.00 72.38 831 SER A O 1
ATOM 6488 N N . ASP A 1 832 ? 19.536 12.892 -40.979 1.00 79.19 832 ASP A N 1
ATOM 6489 C CA . ASP A 1 832 ? 18.215 12.293 -41.179 1.00 79.19 832 ASP A CA 1
ATOM 6490 C C . ASP A 1 832 ? 17.709 11.605 -39.898 1.00 79.19 832 ASP A C 1
ATOM 6492 O O . ASP A 1 832 ? 17.945 10.423 -39.640 1.00 79.19 832 ASP A O 1
ATOM 6496 N N . ILE A 1 833 ? 16.975 12.363 -39.074 1.00 86.88 833 ILE A N 1
ATOM 6497 C CA . ILE A 1 833 ? 16.279 11.806 -37.901 1.00 86.88 833 ILE A CA 1
ATOM 6498 C C . ILE A 1 833 ? 15.196 10.800 -38.313 1.00 86.88 833 ILE A C 1
ATOM 6500 O O . ILE A 1 833 ? 14.939 9.850 -37.574 1.00 86.88 833 ILE A O 1
ATOM 6504 N N . SER A 1 834 ? 14.547 10.991 -39.465 1.00 86.75 834 SER A N 1
ATOM 6505 C CA . SER A 1 834 ? 13.438 10.129 -39.891 1.00 86.75 834 SER A CA 1
ATOM 6506 C C . SER A 1 834 ? 13.932 8.715 -40.180 1.00 86.75 834 SER A C 1
ATOM 6508 O O . SER A 1 834 ? 13.276 7.744 -39.807 1.00 86.75 834 SER A O 1
ATOM 6510 N N . ALA A 1 835 ? 15.101 8.583 -40.811 1.00 86.56 835 ALA A N 1
ATOM 6511 C CA . ALA A 1 835 ? 15.735 7.289 -41.031 1.00 86.56 835 ALA A CA 1
ATOM 6512 C C . ALA A 1 835 ? 16.134 6.612 -39.709 1.00 86.56 835 ALA A C 1
ATOM 6514 O O . ALA A 1 835 ? 15.791 5.452 -39.494 1.00 86.56 835 ALA A O 1
ATOM 6515 N N . ALA A 1 836 ? 16.714 7.359 -38.763 1.00 89.62 836 ALA A N 1
ATOM 6516 C CA . ALA A 1 836 ? 17.055 6.835 -37.438 1.00 89.62 836 ALA A CA 1
ATOM 6517 C C . ALA A 1 836 ? 15.828 6.351 -36.640 1.00 89.62 836 ALA A C 1
ATOM 6519 O O . ALA A 1 836 ? 15.886 5.309 -35.989 1.00 89.62 836 ALA A O 1
ATOM 6520 N N . LEU A 1 837 ? 14.708 7.085 -36.696 1.00 91.50 837 LEU A N 1
ATOM 6521 C CA . LEU A 1 837 ? 13.448 6.684 -36.058 1.00 91.50 837 LEU A CA 1
ATOM 6522 C C . LEU A 1 837 ? 12.853 5.424 -36.700 1.00 91.50 837 LEU A C 1
ATOM 6524 O O . LEU A 1 837 ? 12.337 4.573 -35.978 1.00 91.50 837 LEU A O 1
ATOM 6528 N N . ARG A 1 838 ? 12.937 5.287 -38.031 1.00 90.94 838 ARG A N 1
ATOM 6529 C CA . ARG A 1 838 ? 12.489 4.076 -38.741 1.00 90.94 838 ARG A CA 1
ATOM 6530 C C . ARG A 1 838 ? 13.329 2.864 -38.360 1.00 90.94 838 ARG A C 1
ATOM 6532 O O . ARG A 1 838 ? 12.754 1.873 -37.929 1.00 90.94 838 ARG A O 1
ATOM 6539 N N . GLU A 1 839 ? 14.654 2.976 -38.418 1.00 91.69 839 GLU A N 1
ATOM 6540 C CA . GLU A 1 839 ? 15.567 1.905 -37.994 1.00 91.69 839 GLU A CA 1
ATOM 6541 C C . GLU A 1 839 ? 15.314 1.522 -36.529 1.00 91.69 839 GLU A C 1
ATOM 6543 O O . GLU A 1 839 ? 15.196 0.347 -36.189 1.00 91.69 839 GLU A O 1
ATOM 6548 N N . GLY A 1 840 ? 15.158 2.511 -35.642 1.00 93.06 840 GLY A N 1
ATOM 6549 C CA . GLY A 1 840 ? 14.872 2.247 -34.236 1.00 93.06 840 GLY A CA 1
ATOM 6550 C C . GLY A 1 840 ? 13.554 1.506 -34.014 1.00 93.06 840 GLY A C 1
ATOM 6551 O O . GLY A 1 840 ? 13.493 0.581 -33.200 1.00 93.06 840 GLY A O 1
ATOM 6552 N N . ALA A 1 841 ? 12.518 1.862 -34.771 1.00 91.88 841 ALA A N 1
ATOM 6553 C CA . ALA A 1 841 ? 11.248 1.160 -34.736 1.00 91.88 841 ALA A CA 1
ATOM 6554 C C . ALA A 1 841 ? 11.372 -0.262 -35.313 1.00 91.88 841 ALA A C 1
ATOM 6556 O O . ALA A 1 841 ? 10.873 -1.201 -34.696 1.00 91.88 841 ALA A O 1
ATOM 6557 N N . GLU A 1 842 ? 12.088 -0.463 -36.428 1.00 91.69 842 GLU A N 1
ATOM 6558 C CA . GLU A 1 842 ? 12.347 -1.792 -37.010 1.00 91.69 842 GLU A CA 1
ATOM 6559 C C . GLU A 1 842 ? 13.042 -2.726 -36.014 1.00 91.69 842 GLU A C 1
ATOM 6561 O O . GLU A 1 842 ? 12.638 -3.880 -35.850 1.00 91.69 842 GLU A O 1
ATOM 6566 N N . ILE A 1 843 ? 14.026 -2.221 -35.267 1.00 92.69 843 ILE A N 1
ATOM 6567 C CA . ILE A 1 843 ? 14.696 -2.981 -34.204 1.00 92.69 843 ILE A CA 1
ATOM 6568 C C . ILE A 1 843 ? 13.697 -3.452 -33.138 1.00 92.69 843 ILE A C 1
ATOM 6570 O O . ILE A 1 843 ? 13.783 -4.594 -32.680 1.00 92.69 843 ILE A O 1
ATOM 6574 N N . LEU A 1 844 ? 12.755 -2.590 -32.743 1.00 91.44 844 LEU A N 1
ATOM 6575 C CA . LEU A 1 844 ? 11.741 -2.913 -31.739 1.00 91.44 844 LEU A CA 1
ATOM 6576 C C . LEU A 1 844 ? 10.619 -3.811 -32.277 1.00 91.44 844 LEU A C 1
ATOM 6578 O O . LEU A 1 844 ? 10.080 -4.597 -31.493 1.00 91.44 844 LEU A O 1
ATOM 6582 N N . TRP A 1 845 ? 10.286 -3.747 -33.570 1.00 89.00 845 TRP A N 1
ATOM 6583 C CA . TRP A 1 845 ? 9.355 -4.679 -34.220 1.00 89.00 845 TRP A CA 1
ATOM 6584 C C . TRP A 1 845 ? 9.908 -6.105 -34.222 1.00 89.00 845 TRP A C 1
ATOM 6586 O O . TRP A 1 845 ? 9.202 -7.049 -33.871 1.00 89.00 845 TRP A O 1
ATOM 6596 N N . TRP A 1 846 ? 11.193 -6.264 -34.537 1.00 87.44 846 TRP A N 1
ATOM 6597 C CA . TRP A 1 846 ? 11.840 -7.573 -34.668 1.00 87.44 846 TRP A CA 1
ATOM 6598 C C . TRP A 1 846 ? 12.456 -8.105 -33.361 1.00 87.44 846 TRP A C 1
ATOM 6600 O O . TRP A 1 846 ? 13.343 -8.957 -33.391 1.00 87.44 846 TRP A O 1
ATOM 6610 N N . ARG A 1 847 ? 11.975 -7.652 -32.193 1.00 84.38 847 ARG A N 1
ATOM 6611 C CA . ARG A 1 847 ? 12.520 -8.026 -30.867 1.00 84.38 847 ARG A CA 1
ATOM 6612 C C . ARG A 1 847 ? 12.161 -9.437 -30.363 1.00 84.38 847 ARG A C 1
ATOM 6614 O O . ARG A 1 847 ? 12.551 -9.804 -29.252 1.00 84.38 847 ARG A O 1
ATOM 6621 N N . GLY A 1 848 ? 11.444 -10.225 -31.168 1.00 76.31 848 GLY A N 1
ATOM 6622 C CA . GLY A 1 848 ? 11.169 -11.649 -30.931 1.00 76.31 848 GLY A CA 1
ATOM 6623 C C . GLY A 1 848 ? 9.986 -11.951 -29.998 1.00 76.31 848 GLY A C 1
ATOM 6624 O O . GLY A 1 848 ? 9.172 -11.082 -29.690 1.00 76.31 848 GLY A O 1
ATOM 6625 N N . ALA A 1 849 ? 9.885 -13.213 -29.560 1.00 63.66 849 ALA A N 1
ATOM 6626 C CA . ALA A 1 849 ? 8.764 -13.746 -28.770 1.00 63.66 849 ALA A CA 1
ATOM 6627 C C . ALA A 1 849 ? 8.612 -13.119 -27.366 1.00 63.66 849 ALA A C 1
ATOM 6629 O O . ALA A 1 849 ? 7.528 -13.157 -26.792 1.00 63.66 849 ALA A O 1
ATOM 6630 N N . GLU A 1 850 ? 9.665 -12.488 -26.834 1.00 66.62 850 GLU A N 1
ATOM 6631 C CA . GLU A 1 850 ? 9.660 -11.771 -25.544 1.00 66.62 850 GLU A CA 1
ATOM 6632 C C . GLU A 1 850 ? 9.018 -10.371 -25.622 1.00 66.62 850 GLU A C 1
ATOM 6634 O O . GLU A 1 850 ? 9.025 -9.603 -24.659 1.00 66.62 850 GLU A O 1
ATOM 6639 N N . SER A 1 851 ? 8.460 -9.995 -26.775 1.00 69.00 851 SER A N 1
ATOM 6640 C CA . SER A 1 851 ? 7.924 -8.654 -27.019 1.00 69.00 851 SER A CA 1
ATOM 6641 C C . SER A 1 851 ? 6.758 -8.260 -26.106 1.00 69.00 851 SER A C 1
ATOM 6643 O O . SER A 1 851 ? 6.541 -7.063 -25.901 1.00 69.00 851 SER A O 1
ATOM 6645 N N . SER A 1 852 ? 6.040 -9.238 -25.547 1.00 66.00 852 SER A N 1
ATOM 6646 C CA . SER A 1 852 ? 4.896 -9.055 -24.647 1.00 66.00 852 SER A CA 1
ATOM 6647 C C . SER A 1 852 ? 5.273 -9.013 -23.160 1.00 66.00 852 SER A C 1
ATOM 6649 O O . SER A 1 852 ? 4.500 -8.491 -22.352 1.00 66.00 852 SER A O 1
ATOM 6651 N N . SER A 1 853 ? 6.450 -9.518 -22.776 1.00 70.88 853 SER A N 1
ATOM 6652 C CA . SER A 1 853 ? 6.907 -9.571 -21.379 1.00 70.88 853 SER A CA 1
ATOM 6653 C C . SER A 1 853 ? 7.803 -8.395 -20.980 1.00 70.88 853 SER A C 1
ATOM 6655 O O . SER A 1 853 ? 8.032 -8.196 -19.789 1.00 70.88 853 SER A O 1
ATOM 6657 N N . ARG A 1 854 ? 8.257 -7.592 -21.952 1.00 81.25 854 ARG A N 1
ATOM 6658 C CA . ARG A 1 854 ? 9.275 -6.544 -21.781 1.00 81.25 854 ARG A CA 1
ATOM 6659 C C . ARG A 1 854 ? 8.729 -5.155 -22.099 1.00 81.25 854 ARG A C 1
ATOM 6661 O O . ARG A 1 854 ? 7.934 -4.985 -23.026 1.00 81.25 854 ARG A O 1
ATOM 6668 N N . ALA A 1 855 ? 9.155 -4.147 -21.342 1.00 83.88 855 ALA A N 1
ATOM 6669 C CA . ALA A 1 855 ? 8.878 -2.753 -21.691 1.00 83.88 855 ALA A CA 1
ATOM 6670 C C . ALA A 1 855 ? 9.845 -2.297 -22.795 1.00 83.88 855 ALA A C 1
ATOM 6672 O O . ALA A 1 855 ? 10.987 -2.738 -22.822 1.00 83.88 855 ALA A O 1
ATOM 6673 N N . CYS A 1 856 ? 9.425 -1.401 -23.691 1.00 88.50 856 CYS A N 1
ATOM 6674 C CA . CYS A 1 856 ? 10.328 -0.854 -24.706 1.00 88.50 856 CYS A CA 1
ATOM 6675 C C . CYS A 1 856 ? 10.133 0.645 -24.934 1.00 88.50 856 CYS A C 1
ATOM 6677 O O . CYS A 1 856 ? 9.064 1.196 -24.647 1.00 88.50 856 CYS A O 1
ATOM 6679 N N . CYS A 1 857 ? 11.185 1.301 -25.420 1.00 91.94 857 CYS A N 1
ATOM 6680 C CA . CYS A 1 857 ? 11.140 2.677 -25.907 1.00 91.94 857 CYS A CA 1
ATOM 6681 C C . CYS A 1 857 ? 12.388 3.034 -26.725 1.00 91.94 857 CYS A C 1
ATOM 6683 O O . CYS A 1 857 ? 13.438 2.396 -26.621 1.00 91.94 857 CYS A O 1
ATOM 6685 N N . MET A 1 858 ? 12.285 4.124 -27.477 1.00 94.62 858 MET A N 1
ATOM 6686 C CA . MET A 1 858 ? 13.414 4.797 -28.101 1.00 94.62 858 MET A CA 1
ATOM 6687 C C . MET A 1 858 ? 13.842 6.006 -27.263 1.00 94.62 858 MET A C 1
ATOM 6689 O O . MET A 1 858 ? 13.011 6.758 -26.748 1.00 94.62 858 MET A O 1
ATOM 6693 N N . MET A 1 859 ? 15.151 6.211 -27.162 1.00 94.44 859 MET A N 1
ATOM 6694 C CA . MET A 1 859 ? 15.768 7.378 -26.542 1.00 94.44 859 MET A CA 1
ATOM 6695 C C . MET A 1 859 ? 16.475 8.187 -27.625 1.00 94.44 859 MET A C 1
ATOM 6697 O O . MET A 1 859 ? 17.498 7.748 -28.142 1.00 94.44 859 MET A O 1
ATOM 6701 N N . LEU A 1 860 ? 15.941 9.358 -27.970 1.00 93.00 860 LEU A N 1
ATOM 6702 C CA . LEU A 1 860 ? 16.499 10.235 -28.998 1.00 93.00 860 LEU A CA 1
ATOM 6703 C C . LEU A 1 860 ? 17.256 11.393 -28.357 1.00 93.00 860 LEU A C 1
ATOM 6705 O O . LEU A 1 860 ? 16.642 12.262 -27.744 1.00 93.00 860 LEU A O 1
ATOM 6709 N N . LEU A 1 861 ? 18.571 11.447 -28.549 1.00 91.06 861 LEU A N 1
ATOM 6710 C CA . LEU A 1 861 ? 19.413 12.551 -28.096 1.00 91.06 861 LEU A CA 1
ATOM 6711 C C . LEU A 1 861 ? 19.952 13.308 -29.312 1.00 91.06 861 LEU A C 1
ATOM 6713 O O . LEU A 1 861 ? 20.725 12.759 -30.096 1.00 91.06 861 LEU A O 1
ATOM 6717 N N . SER A 1 862 ? 19.535 14.567 -29.483 1.00 86.69 862 SER A N 1
ATOM 6718 C CA . SER A 1 862 ? 19.932 15.365 -30.647 1.00 86.69 862 SER A CA 1
ATOM 6719 C C . SER A 1 862 ? 20.025 16.863 -30.362 1.00 86.69 862 SER A C 1
ATOM 6721 O O . SER A 1 862 ? 19.326 17.421 -29.514 1.00 86.69 862 SER A O 1
ATOM 6723 N N . VAL A 1 863 ? 20.912 17.512 -31.117 1.00 78.69 863 VAL A N 1
ATOM 6724 C CA . VAL A 1 863 ? 21.149 18.965 -31.133 1.00 78.69 863 VAL A CA 1
ATOM 6725 C C . VAL A 1 863 ? 20.393 19.675 -32.252 1.00 78.69 863 VAL A C 1
ATOM 6727 O O . VAL A 1 863 ? 20.571 20.875 -32.439 1.00 78.69 863 VAL A O 1
ATOM 6730 N N . GLY A 1 864 ? 19.636 18.953 -33.080 1.00 65.19 864 GLY A N 1
ATOM 6731 C CA . GLY A 1 864 ? 19.260 19.477 -34.385 1.00 65.19 864 GLY A CA 1
ATOM 6732 C C . GLY A 1 864 ? 17.870 20.101 -34.506 1.00 65.19 864 GLY A C 1
ATOM 6733 O O . GLY A 1 864 ? 17.011 20.040 -33.626 1.00 65.19 864 GLY A O 1
ATOM 6734 N N . ASN A 1 865 ? 17.689 20.747 -35.653 1.00 68.38 865 ASN A N 1
ATOM 6735 C CA . ASN A 1 865 ? 16.505 21.478 -36.075 1.00 68.38 865 ASN A CA 1
ATOM 6736 C C . ASN A 1 865 ? 16.052 20.876 -37.410 1.00 68.38 865 ASN A C 1
ATOM 6738 O O . ASN A 1 865 ? 16.626 21.225 -38.438 1.00 68.38 865 ASN A O 1
ATOM 6742 N N . TYR A 1 866 ? 15.097 19.945 -37.357 1.00 75.12 866 TYR A N 1
ATOM 6743 C CA . TYR A 1 866 ? 14.639 19.148 -38.504 1.00 75.12 866 TYR A CA 1
ATOM 6744 C C . TYR A 1 866 ? 13.131 19.353 -38.707 1.00 75.12 866 TYR A C 1
ATOM 6746 O O . TYR A 1 866 ? 12.328 18.516 -38.290 1.00 75.12 866 TYR A O 1
ATOM 6754 N N . PRO A 1 867 ? 12.701 20.514 -39.231 1.00 70.25 867 PRO A N 1
ATOM 6755 C CA . PRO A 1 867 ? 11.284 20.807 -39.427 1.00 70.25 867 PRO A CA 1
ATOM 6756 C C . PRO A 1 867 ? 10.628 19.882 -40.463 1.00 70.25 867 PRO A C 1
ATOM 6758 O O . PRO A 1 867 ? 9.406 19.769 -40.478 1.00 70.25 867 PRO A O 1
ATOM 6761 N N . GLU A 1 868 ? 11.406 19.187 -41.298 1.00 76.06 868 GLU A N 1
ATOM 6762 C CA . GLU A 1 868 ? 10.885 18.207 -42.256 1.00 76.06 868 GLU A CA 1
ATOM 6763 C C . GLU A 1 868 ? 10.107 17.082 -41.554 1.00 76.06 868 GLU A C 1
ATOM 6765 O O . GLU A 1 868 ? 9.178 16.523 -42.132 1.00 76.06 868 GLU A O 1
ATOM 6770 N N . ILE A 1 869 ? 10.403 16.816 -40.274 1.00 81.38 869 ILE A N 1
ATOM 6771 C CA . ILE A 1 869 ? 9.725 15.790 -39.477 1.00 81.38 869 ILE A CA 1
ATOM 6772 C C . ILE A 1 869 ? 8.215 16.025 -39.323 1.00 81.38 869 ILE A C 1
ATOM 6774 O O . ILE A 1 869 ? 7.457 15.088 -39.097 1.00 81.38 869 ILE A O 1
ATOM 6778 N N . PHE A 1 870 ? 7.749 17.275 -39.433 1.00 76.88 870 PHE A N 1
ATOM 6779 C CA . PHE A 1 870 ? 6.316 17.577 -39.361 1.00 76.88 870 PHE A CA 1
ATOM 6780 C C . PHE A 1 870 ? 5.549 17.022 -40.569 1.00 76.88 870 PHE A C 1
ATOM 6782 O O . PHE A 1 870 ? 4.327 16.920 -40.522 1.00 76.88 870 PHE A O 1
ATOM 6789 N N . GLN A 1 871 ? 6.262 16.691 -41.649 1.00 70.62 871 GLN A N 1
ATOM 6790 C CA . GLN A 1 871 ? 5.711 16.178 -42.901 1.00 70.62 871 GLN A CA 1
ATOM 6791 C C . GLN A 1 871 ? 6.008 14.685 -43.099 1.00 70.62 871 GLN A C 1
ATOM 6793 O O . GLN A 1 871 ? 5.412 14.063 -43.978 1.00 70.62 871 GLN A O 1
ATOM 6798 N N . THR A 1 872 ? 6.903 14.092 -42.299 1.00 69.94 872 THR A N 1
ATOM 6799 C CA . THR A 1 872 ? 7.205 12.658 -42.351 1.00 69.94 872 THR A CA 1
ATOM 6800 C C . THR A 1 872 ? 6.316 11.875 -41.383 1.00 69.94 872 THR A C 1
ATOM 6802 O O . THR A 1 872 ? 6.014 12.310 -40.272 1.00 69.94 872 THR A O 1
ATOM 6805 N N . GLY A 1 873 ? 5.850 10.700 -41.813 1.00 66.00 873 GLY A N 1
ATOM 6806 C CA . GLY A 1 873 ? 5.077 9.803 -40.957 1.00 66.00 873 GLY A CA 1
ATOM 6807 C C . GLY A 1 873 ? 5.989 9.112 -39.947 1.00 66.00 873 GLY A C 1
ATOM 6808 O O . GLY A 1 873 ? 6.777 8.249 -40.327 1.00 66.00 873 GLY A O 1
ATOM 6809 N N . ILE A 1 874 ? 5.884 9.479 -38.670 1.00 79.94 874 ILE A N 1
ATOM 6810 C CA . ILE A 1 874 ? 6.521 8.747 -37.568 1.00 79.94 874 ILE A CA 1
ATOM 6811 C C . ILE A 1 874 ? 5.531 7.704 -37.056 1.00 79.94 874 ILE A C 1
ATOM 6813 O O . ILE A 1 874 ? 4.370 8.026 -36.804 1.00 79.94 874 ILE A O 1
ATOM 6817 N N . SER A 1 875 ? 5.994 6.466 -36.875 1.00 79.44 875 SER A N 1
ATOM 6818 C CA . SER A 1 875 ? 5.176 5.421 -36.259 1.00 79.44 875 SER A CA 1
ATOM 6819 C C . SER A 1 875 ? 4.901 5.755 -34.785 1.00 79.44 875 SER A C 1
ATOM 6821 O O . SER A 1 875 ? 5.857 5.929 -34.025 1.00 79.44 875 SER A O 1
ATOM 6823 N N . PRO A 1 876 ? 3.630 5.818 -34.347 1.00 82.88 876 PRO A N 1
ATOM 6824 C CA . PRO A 1 876 ? 3.276 6.055 -32.949 1.00 82.88 876 PRO A CA 1
ATOM 6825 C C . PRO A 1 876 ? 3.398 4.795 -32.071 1.00 82.88 876 PRO A C 1
ATOM 6827 O O . PRO A 1 876 ? 3.070 4.848 -30.890 1.00 82.88 876 PRO A O 1
ATOM 6830 N N . GLU A 1 877 ? 3.829 3.656 -32.627 1.00 83.62 877 GLU A N 1
ATOM 6831 C CA . GLU A 1 877 ? 3.785 2.351 -31.949 1.00 83.62 877 GLU A CA 1
ATOM 6832 C C . GLU A 1 877 ? 4.736 2.220 -30.753 1.00 83.62 877 GLU A C 1
ATOM 6834 O O . GLU A 1 877 ? 4.441 1.473 -29.818 1.00 83.62 877 GLU A O 1
ATOM 6839 N N . PHE A 1 878 ? 5.864 2.938 -30.756 1.00 88.50 878 PHE A N 1
ATOM 6840 C CA . PHE A 1 878 ? 6.860 2.868 -29.685 1.00 88.50 878 PHE A CA 1
ATOM 6841 C C . PHE A 1 878 ? 7.150 4.253 -29.101 1.00 88.50 878 PHE A C 1
ATOM 6843 O O . PHE A 1 878 ? 7.461 5.167 -29.867 1.00 88.50 878 PHE A O 1
ATOM 6850 N N . PRO A 1 879 ? 7.147 4.415 -27.762 1.00 90.44 879 PRO A N 1
ATOM 6851 C CA . PRO A 1 879 ? 7.467 5.688 -27.127 1.00 90.44 879 PRO A CA 1
ATOM 6852 C C . PRO A 1 879 ? 8.852 6.211 -27.481 1.00 90.44 879 PRO A C 1
ATOM 6854 O O . PRO A 1 879 ? 9.846 5.519 -27.259 1.00 90.44 879 PRO A O 1
ATOM 6857 N N . VAL A 1 880 ? 8.923 7.453 -27.969 1.00 92.50 880 VAL A N 1
ATOM 6858 C CA . VAL A 1 880 ? 10.183 8.162 -28.219 1.00 92.50 880 VAL A CA 1
ATOM 6859 C C . VAL A 1 880 ? 10.370 9.250 -27.169 1.00 92.50 880 VAL A C 1
ATOM 6861 O O . VAL A 1 880 ? 9.724 10.298 -27.198 1.00 92.50 880 VAL A O 1
ATOM 6864 N N . HIS A 1 881 ? 11.292 9.022 -26.238 1.00 92.19 881 HIS A N 1
ATOM 6865 C CA . HIS A 1 881 ? 11.710 10.041 -25.280 1.00 92.19 881 HIS A CA 1
ATOM 6866 C C . HIS A 1 881 ? 12.806 10.899 -25.912 1.00 92.19 881 HIS A C 1
ATOM 6868 O O . HIS A 1 881 ? 13.868 10.391 -26.277 1.00 92.19 881 HIS A O 1
ATOM 6874 N N . THR A 1 882 ? 12.537 12.194 -26.075 1.00 92.38 882 THR A N 1
ATOM 6875 C CA . THR A 1 882 ? 13.426 13.124 -26.774 1.00 92.38 882 THR A CA 1
ATOM 6876 C C . THR A 1 882 ? 14.206 13.984 -25.790 1.00 92.38 882 THR A C 1
ATOM 6878 O O . THR A 1 882 ? 13.661 14.562 -24.850 1.00 92.38 882 THR A O 1
ATOM 6881 N N . PHE A 1 883 ? 15.506 14.094 -26.019 1.00 90.94 883 PHE A N 1
ATOM 6882 C CA . PHE A 1 883 ? 16.439 14.863 -25.215 1.00 90.94 883 PHE A CA 1
ATOM 6883 C C . PHE A 1 883 ? 17.069 15.924 -26.116 1.00 90.94 883 PHE A C 1
ATOM 6885 O O . PHE A 1 883 ? 17.932 15.642 -26.951 1.00 90.94 883 PHE A O 1
ATOM 6892 N N . GLY A 1 884 ? 16.576 17.155 -25.978 1.00 88.69 884 GLY A N 1
ATOM 6893 C CA . GLY A 1 884 ? 17.095 18.313 -26.693 1.00 88.69 884 GLY A CA 1
ATOM 6894 C C . GLY A 1 884 ? 18.389 18.776 -26.053 1.00 88.69 884 GLY A C 1
ATOM 6895 O O . GLY A 1 884 ? 18.365 19.276 -24.927 1.00 88.69 884 GLY A O 1
ATOM 6896 N N . PHE A 1 885 ? 19.505 18.591 -26.753 1.00 83.62 885 PHE A N 1
ATOM 6897 C CA . PHE A 1 885 ? 20.825 18.877 -26.211 1.00 83.62 885 PHE A CA 1
ATOM 6898 C C . PHE A 1 885 ? 21.333 20.254 -26.653 1.00 83.62 885 PHE A C 1
ATOM 6900 O O . PHE A 1 885 ? 21.425 20.556 -27.844 1.00 83.62 885 PHE A O 1
ATOM 6907 N N . GLY A 1 886 ? 21.666 21.110 -25.686 1.00 77.25 886 GLY A N 1
ATOM 6908 C CA . GLY A 1 886 ? 22.147 22.469 -25.939 1.00 77.25 886 GLY A CA 1
ATOM 6909 C C . GLY A 1 886 ? 21.070 23.408 -26.496 1.00 77.25 886 GLY A C 1
ATOM 6910 O O . GLY A 1 886 ? 19.887 23.091 -26.526 1.00 77.25 886 GLY A O 1
ATOM 6911 N N . THR A 1 887 ? 21.470 24.598 -26.937 1.00 75.00 887 THR A N 1
ATOM 6912 C CA . THR A 1 887 ? 20.554 25.674 -27.372 1.00 75.00 887 THR A CA 1
ATOM 6913 C C . THR A 1 887 ? 20.169 25.622 -28.850 1.00 75.00 887 THR A C 1
ATOM 6915 O O . THR A 1 887 ? 19.341 26.414 -29.291 1.00 75.00 887 THR A O 1
ATOM 6918 N N . ASP A 1 888 ? 20.781 24.717 -29.616 1.00 75.56 888 ASP A N 1
ATOM 6919 C CA . ASP A 1 888 ? 20.717 24.714 -31.086 1.00 75.56 888 ASP A CA 1
ATOM 6920 C C . ASP A 1 888 ? 19.622 23.789 -31.640 1.00 75.56 888 ASP A C 1
ATOM 6922 O O . ASP A 1 888 ? 19.336 23.799 -32.842 1.00 75.56 888 ASP A O 1
ATOM 6926 N N . HIS A 1 889 ? 19.000 22.998 -30.762 1.00 83.81 889 HIS A N 1
ATOM 6927 C CA . HIS A 1 889 ? 17.937 22.075 -31.130 1.00 83.81 889 HIS A CA 1
ATOM 6928 C C . HIS A 1 889 ? 16.607 22.810 -31.321 1.00 83.81 889 HIS A C 1
ATOM 6930 O O . HIS A 1 889 ? 16.358 23.864 -30.735 1.00 83.81 889 HIS A O 1
ATOM 6936 N N . ASN A 1 890 ? 15.713 22.233 -32.124 1.00 87.44 890 ASN A N 1
ATOM 6937 C CA . ASN A 1 890 ? 14.352 22.741 -32.255 1.00 87.44 890 ASN A CA 1
ATOM 6938 C C . ASN A 1 890 ? 13.432 22.063 -31.226 1.00 87.44 890 ASN A C 1
ATOM 6940 O O . ASN A 1 890 ? 13.055 20.902 -31.416 1.00 87.44 890 ASN A O 1
ATOM 6944 N N . PRO A 1 891 ? 13.016 22.765 -30.157 1.00 88.81 891 PRO A N 1
ATOM 6945 C CA . PRO A 1 891 ? 12.220 22.164 -29.092 1.00 88.81 891 PRO A CA 1
ATOM 6946 C C . PRO A 1 891 ? 10.805 21.786 -29.562 1.00 88.81 891 PRO A C 1
ATOM 6948 O O . PRO A 1 891 ? 10.203 20.867 -29.012 1.00 88.81 891 PRO A O 1
ATOM 6951 N N . LYS A 1 892 ? 10.277 22.434 -30.616 1.00 89.19 892 LYS A N 1
ATOM 6952 C CA . LYS A 1 892 ? 8.963 22.098 -31.191 1.00 89.19 892 LYS A CA 1
ATOM 6953 C C . LYS A 1 892 ? 8.989 20.745 -31.897 1.00 89.19 892 LYS A C 1
ATOM 6955 O O . LYS A 1 892 ? 8.066 19.962 -31.722 1.00 89.19 892 LYS A O 1
ATOM 6960 N N . VAL A 1 893 ? 10.055 20.469 -32.650 1.00 88.88 893 VAL A N 1
ATOM 6961 C CA . VAL A 1 893 ? 10.280 19.173 -33.314 1.00 88.88 893 VAL A CA 1
ATOM 6962 C C . VAL A 1 893 ? 10.405 18.062 -32.273 1.00 88.88 893 VAL A C 1
ATOM 6964 O O . VAL A 1 893 ? 9.699 17.061 -32.347 1.00 88.88 893 VAL A O 1
ATOM 6967 N N . MET A 1 894 ? 11.243 18.268 -31.256 1.00 90.56 894 MET A N 1
ATOM 6968 C CA . MET A 1 894 ? 11.460 17.275 -30.201 1.00 90.56 894 MET A CA 1
ATOM 6969 C C . MET A 1 894 ? 10.188 16.971 -29.407 1.00 90.56 894 MET A C 1
ATOM 6971 O O . MET A 1 894 ? 9.889 15.806 -29.139 1.00 90.56 894 MET A O 1
ATOM 6975 N N . LYS A 1 895 ? 9.416 18.011 -29.065 1.00 90.44 895 LYS A N 1
ATOM 6976 C CA . LYS A 1 895 ? 8.107 17.853 -28.431 1.00 90.44 895 LYS A CA 1
ATOM 6977 C C . LYS A 1 895 ? 7.118 17.131 -29.341 1.00 90.44 895 LYS A C 1
ATOM 6979 O O . LYS A 1 895 ? 6.402 16.273 -28.849 1.00 90.44 895 LYS A O 1
ATOM 6984 N N . TYR A 1 896 ? 7.072 17.461 -30.631 1.00 90.56 896 TYR A N 1
ATOM 6985 C CA . TYR A 1 896 ? 6.157 16.830 -31.582 1.00 90.56 896 TYR A CA 1
ATOM 6986 C C . TYR A 1 896 ? 6.392 15.321 -31.687 1.00 90.56 896 TYR A C 1
ATOM 6988 O O . TYR A 1 896 ? 5.443 14.555 -31.555 1.00 90.56 896 TYR A O 1
ATOM 6996 N N . ILE A 1 897 ? 7.653 14.894 -31.818 1.00 90.62 897 ILE A N 1
ATOM 6997 C CA . ILE A 1 897 ? 8.025 13.471 -31.825 1.00 90.62 897 ILE A CA 1
ATOM 6998 C C . ILE A 1 897 ? 7.574 12.788 -30.523 1.00 90.62 897 ILE A C 1
ATOM 7000 O O . ILE A 1 897 ? 6.945 11.730 -30.561 1.00 90.62 897 ILE A O 1
ATOM 7004 N N . ALA A 1 898 ? 7.862 13.404 -29.372 1.00 90.38 898 ALA A N 1
ATOM 7005 C CA . ALA A 1 898 ? 7.477 12.865 -28.069 1.00 90.38 898 ALA A CA 1
ATOM 7006 C C . ALA A 1 898 ? 5.949 12.772 -27.905 1.00 90.38 898 ALA A C 1
ATOM 7008 O O . ALA A 1 898 ? 5.432 11.745 -27.479 1.00 90.38 898 ALA A O 1
ATOM 7009 N N . ASP A 1 899 ? 5.206 13.813 -28.284 1.00 88.12 899 ASP A N 1
ATOM 7010 C CA . ASP A 1 899 ? 3.746 13.842 -28.182 1.00 88.12 899 ASP A CA 1
ATOM 7011 C C . ASP A 1 899 ? 3.064 12.826 -29.100 1.00 88.12 899 ASP A C 1
ATOM 7013 O O . ASP A 1 899 ? 2.074 12.226 -28.685 1.00 88.12 899 ASP A O 1
ATOM 7017 N N . LEU A 1 900 ? 3.577 12.645 -30.320 1.00 88.69 900 LEU A N 1
ATOM 7018 C CA . LEU A 1 900 ? 3.017 11.724 -31.312 1.00 88.69 900 LEU A CA 1
ATOM 7019 C C . LEU A 1 900 ? 3.208 10.254 -30.914 1.00 88.69 900 LEU A C 1
ATOM 7021 O O . LEU A 1 900 ? 2.398 9.410 -31.281 1.00 88.69 900 LEU A O 1
ATOM 7025 N N . THR A 1 901 ? 4.264 9.954 -30.157 1.00 88.25 901 THR A N 1
ATOM 7026 C CA . THR A 1 901 ? 4.665 8.583 -29.801 1.00 88.25 901 THR A CA 1
ATOM 7027 C C . THR A 1 901 ? 4.382 8.220 -28.343 1.00 88.25 901 THR A C 1
ATOM 7029 O O . THR A 1 901 ? 4.721 7.132 -27.900 1.00 88.25 901 THR A O 1
ATOM 7032 N N . SER A 1 902 ? 3.755 9.101 -27.562 1.00 86.88 902 SER A N 1
ATOM 7033 C CA . SER A 1 902 ? 3.554 8.919 -26.112 1.00 86.88 902 SER A CA 1
ATOM 7034 C C . SER A 1 902 ? 4.835 8.920 -25.259 1.00 86.88 902 SER A C 1
ATOM 7036 O O . SER A 1 902 ? 4.896 8.340 -24.170 1.00 86.88 902 SER A O 1
ATOM 7038 N N . GLY A 1 903 ? 5.876 9.597 -25.745 1.00 87.38 903 GLY A N 1
ATOM 7039 C CA . GLY A 1 903 ? 7.111 9.874 -25.021 1.00 87.38 903 GLY A CA 1
ATOM 7040 C C . GLY A 1 903 ? 7.130 11.244 -24.334 1.00 87.38 903 GLY A C 1
ATOM 7041 O O . GLY A 1 903 ? 6.158 11.999 -24.317 1.00 87.38 903 GLY A O 1
ATOM 7042 N N . THR A 1 904 ? 8.277 11.588 -23.748 1.00 88.94 904 THR A N 1
ATOM 7043 C CA . THR A 1 904 ? 8.496 12.867 -23.050 1.00 88.94 904 THR A CA 1
ATOM 7044 C C . THR A 1 904 ? 9.627 13.652 -23.690 1.00 88.94 904 THR A C 1
ATOM 7046 O O . THR A 1 904 ? 10.623 13.055 -24.094 1.00 88.94 904 THR A O 1
ATOM 7049 N N . TYR A 1 905 ? 9.520 14.979 -23.694 1.00 91.38 905 TYR A N 1
ATOM 7050 C CA . TYR A 1 905 ? 10.598 15.859 -24.126 1.00 91.38 905 TYR A CA 1
ATOM 7051 C C . TYR A 1 905 ? 11.322 16.445 -22.909 1.00 91.38 905 TYR A C 1
ATOM 7053 O O . TYR A 1 905 ? 10.701 17.044 -22.034 1.00 91.38 905 TYR A O 1
ATOM 7061 N N . SER A 1 906 ? 12.641 16.273 -22.860 1.00 88.81 906 SER A N 1
ATOM 7062 C CA . SER A 1 906 ? 13.522 16.870 -21.858 1.00 88.81 906 SER A CA 1
ATOM 7063 C C . SER A 1 906 ? 14.470 17.866 -22.513 1.00 88.81 906 SER A C 1
ATOM 7065 O O . SER A 1 906 ? 15.151 17.553 -23.492 1.00 88.81 906 SER A O 1
ATOM 7067 N N . PHE A 1 907 ? 14.547 19.063 -21.939 1.00 86.44 907 PHE A N 1
ATOM 7068 C CA . PHE A 1 907 ? 15.496 20.087 -22.347 1.00 86.44 907 PHE A CA 1
ATOM 7069 C C . PHE A 1 907 ? 16.753 20.002 -21.481 1.00 86.44 907 PHE A C 1
ATOM 7071 O O . PHE A 1 907 ? 16.696 20.204 -20.266 1.00 86.44 907 PHE A O 1
ATOM 7078 N N . ILE A 1 908 ? 17.891 19.730 -22.114 1.00 82.81 908 ILE A N 1
ATOM 7079 C CA . ILE A 1 908 ? 19.193 19.641 -21.462 1.00 82.81 908 ILE A CA 1
ATOM 7080 C C . ILE A 1 908 ? 20.014 20.873 -21.859 1.00 82.81 908 ILE A C 1
ATOM 7082 O O . ILE A 1 908 ? 20.429 21.016 -23.013 1.00 82.81 908 ILE A O 1
ATOM 7086 N N . ASN A 1 909 ? 20.258 21.770 -20.898 1.00 72.81 909 ASN A N 1
ATOM 7087 C CA . ASN A 1 909 ? 21.171 22.896 -21.106 1.00 72.81 909 ASN A CA 1
ATOM 7088 C C . ASN A 1 909 ? 22.640 22.411 -21.184 1.00 72.81 909 ASN A C 1
ATOM 7090 O O . ASN A 1 909 ? 22.938 21.242 -20.950 1.00 72.81 909 ASN A O 1
ATOM 7094 N N . GLN A 1 910 ? 23.567 23.305 -21.530 1.00 63.22 910 GLN A N 1
ATOM 7095 C CA . GLN A 1 910 ? 24.994 22.983 -21.595 1.00 63.22 910 GLN A CA 1
ATOM 7096 C C . GLN A 1 910 ? 25.553 22.594 -20.208 1.00 63.22 910 GLN A C 1
ATOM 7098 O O . GLN A 1 910 ? 25.578 23.415 -19.295 1.00 63.22 910 GLN A O 1
ATOM 7103 N N . GLY A 1 911 ? 26.012 21.346 -20.067 1.00 69.50 911 GLY A N 1
ATOM 7104 C CA . GLY A 1 911 ? 26.694 20.842 -18.872 1.00 69.50 911 GLY A CA 1
ATOM 7105 C C . GLY A 1 911 ? 26.607 19.320 -18.753 1.00 69.50 911 GLY A C 1
ATOM 7106 O O . GLY A 1 911 ? 25.537 18.734 -18.938 1.00 69.50 911 GLY A O 1
ATOM 7107 N N . ILE A 1 912 ? 27.729 18.672 -18.443 1.00 74.94 912 ILE A N 1
ATOM 7108 C CA . ILE A 1 912 ? 27.819 17.209 -18.403 1.00 74.94 912 ILE A CA 1
ATOM 7109 C C . ILE A 1 912 ? 26.918 16.575 -17.337 1.00 74.94 912 ILE A C 1
ATOM 7111 O O . ILE A 1 912 ? 26.292 15.540 -17.560 1.00 74.94 912 ILE A O 1
ATOM 7115 N N . ASP A 1 913 ? 26.764 17.236 -16.200 1.00 75.25 913 ASP A N 1
ATOM 7116 C CA . ASP A 1 913 ? 25.965 16.710 -15.095 1.00 75.25 913 ASP A CA 1
ATOM 7117 C C . ASP A 1 913 ? 24.465 16.820 -15.368 1.00 75.25 913 ASP A C 1
ATOM 7119 O O . ASP A 1 913 ? 23.673 16.014 -14.885 1.00 75.25 913 ASP A O 1
ATOM 7123 N N . ARG A 1 914 ? 24.057 17.772 -16.217 1.00 77.75 914 ARG A N 1
ATOM 7124 C CA . ARG A 1 914 ? 22.660 17.913 -16.650 1.00 77.75 914 ARG A CA 1
ATOM 7125 C C . ARG A 1 914 ? 22.254 16.786 -17.588 1.00 77.75 914 ARG A C 1
ATOM 7127 O O . ARG A 1 914 ? 21.152 16.264 -17.443 1.00 77.75 914 ARG A O 1
ATOM 7134 N N . ILE A 1 915 ? 23.129 16.394 -18.518 1.00 81.75 915 ILE A N 1
ATOM 7135 C CA . ILE A 1 915 ? 22.864 15.253 -19.402 1.00 81.75 915 ILE A CA 1
ATOM 7136 C C . ILE A 1 915 ? 22.932 13.929 -18.637 1.00 81.75 915 ILE A C 1
ATOM 7138 O O . ILE A 1 915 ? 22.013 13.124 -18.767 1.00 81.75 915 ILE A O 1
ATOM 7142 N N . LYS A 1 916 ? 23.937 13.738 -17.768 1.00 82.00 916 LYS A N 1
ATOM 7143 C CA . LYS A 1 916 ? 24.027 12.559 -16.891 1.00 82.00 916 LYS A CA 1
ATOM 7144 C C . LYS A 1 916 ? 22.789 12.447 -16.002 1.00 82.00 916 LYS A C 1
ATOM 7146 O O . LYS A 1 916 ? 22.149 11.403 -16.004 1.00 82.00 916 LYS A O 1
ATOM 7151 N N . GLY A 1 917 ? 22.389 13.529 -15.333 1.00 77.94 917 GLY A N 1
ATOM 7152 C CA . GLY A 1 917 ? 21.180 13.569 -14.508 1.00 77.94 917 GLY A CA 1
ATOM 7153 C C . GLY A 1 917 ? 19.897 13.272 -15.292 1.00 77.94 917 GLY A C 1
ATOM 7154 O O . GLY A 1 917 ? 19.036 12.547 -14.799 1.00 77.94 917 GLY A O 1
ATOM 7155 N N . ALA A 1 918 ? 19.776 13.769 -16.531 1.00 78.25 918 ALA A N 1
ATOM 7156 C CA . ALA A 1 918 ? 18.611 13.511 -17.384 1.00 78.25 918 ALA A CA 1
ATOM 7157 C C . ALA A 1 918 ? 18.480 12.045 -17.774 1.00 78.25 918 ALA A C 1
ATOM 7159 O O . ALA A 1 918 ? 17.396 11.472 -17.659 1.00 78.25 918 ALA A O 1
ATOM 7160 N N . LEU A 1 919 ? 19.584 11.446 -18.219 1.00 83.50 919 LEU A N 1
ATOM 7161 C CA . LEU A 1 919 ? 19.594 10.043 -18.601 1.00 83.50 919 LEU A CA 1
ATOM 7162 C C . LEU A 1 919 ? 19.448 9.136 -17.376 1.00 83.50 919 LEU A C 1
ATOM 7164 O O . LEU A 1 919 ? 18.716 8.158 -17.444 1.00 83.50 919 LEU A O 1
ATOM 7168 N N . MET A 1 920 ? 20.045 9.498 -16.237 1.00 80.94 920 MET A N 1
ATOM 7169 C CA . MET A 1 920 ? 19.861 8.788 -14.968 1.00 80.94 920 MET A CA 1
ATOM 7170 C C . MET A 1 920 ? 18.400 8.751 -14.536 1.00 80.94 920 MET A C 1
ATOM 7172 O O . MET A 1 920 ? 17.865 7.674 -14.306 1.00 80.94 920 MET A O 1
ATOM 7176 N N . LEU A 1 921 ? 17.733 9.907 -14.474 1.00 77.62 921 LEU A N 1
ATOM 7177 C CA . LEU A 1 921 ? 16.319 9.986 -14.103 1.00 77.62 921 LEU A CA 1
ATOM 7178 C C . LEU A 1 921 ? 15.443 9.145 -15.044 1.00 77.62 921 LEU A C 1
ATOM 7180 O O . LEU A 1 921 ? 14.523 8.458 -14.601 1.00 77.62 921 LEU A O 1
ATOM 7184 N N . PHE A 1 922 ? 15.748 9.184 -16.342 1.00 82.75 922 PHE A N 1
ATOM 7185 C CA . PHE A 1 922 ? 15.049 8.401 -17.352 1.00 82.75 922 PHE A CA 1
ATOM 7186 C C . PHE A 1 922 ? 15.234 6.890 -17.159 1.00 82.75 922 PHE A C 1
ATOM 7188 O O . PHE A 1 922 ? 14.240 6.164 -17.133 1.00 82.75 922 PHE A O 1
ATOM 7195 N N . ILE A 1 923 ? 16.476 6.425 -16.993 1.00 83.19 923 ILE A N 1
ATOM 7196 C CA . ILE A 1 923 ? 16.786 5.002 -16.819 1.00 83.19 923 ILE A CA 1
ATO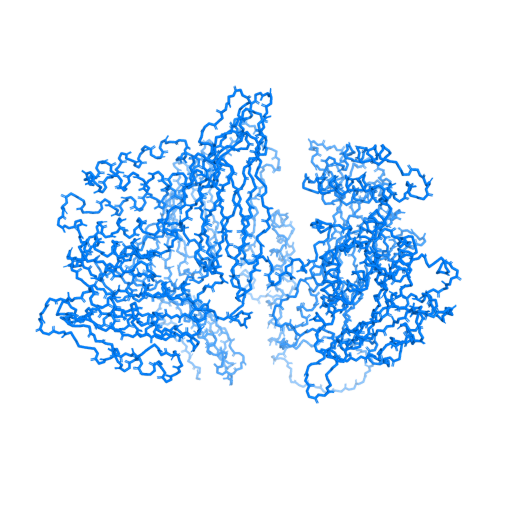M 7197 C C . ILE A 1 923 ? 16.243 4.485 -15.493 1.00 83.19 923 ILE A C 1
ATOM 7199 O O . ILE A 1 923 ? 15.565 3.469 -15.510 1.00 83.19 923 ILE A O 1
ATOM 7203 N N . THR A 1 924 ? 16.430 5.202 -14.382 1.00 77.12 924 THR A N 1
ATOM 7204 C CA . THR A 1 924 ? 15.895 4.804 -13.069 1.00 77.12 924 THR A CA 1
ATOM 7205 C C . THR A 1 924 ? 14.373 4.667 -13.091 1.00 77.12 924 THR A C 1
ATOM 7207 O O . THR A 1 924 ? 13.826 3.715 -12.536 1.00 77.12 924 THR A O 1
ATOM 7210 N N . GLY A 1 925 ? 13.660 5.582 -13.756 1.00 75.12 925 GLY A N 1
ATOM 7211 C CA . GLY A 1 925 ? 12.218 5.430 -13.955 1.00 75.12 925 GLY A CA 1
ATOM 7212 C C . GLY A 1 925 ? 11.894 4.191 -14.793 1.00 75.12 925 GLY A C 1
ATOM 7213 O O . GLY A 1 925 ? 11.058 3.375 -14.427 1.00 75.12 925 GLY A O 1
ATOM 7214 N N . LEU A 1 926 ? 12.591 4.004 -15.910 1.00 80.88 926 LEU A N 1
ATOM 7215 C CA . LEU A 1 926 ? 12.300 2.923 -16.842 1.00 80.88 926 LEU A CA 1
ATOM 7216 C C . LEU A 1 926 ? 12.626 1.522 -16.294 1.00 80.88 926 LEU A C 1
ATOM 7218 O O . LEU A 1 926 ? 11.883 0.588 -16.585 1.00 80.88 926 LEU A O 1
ATOM 7222 N N . THR A 1 927 ? 13.684 1.376 -15.494 1.00 77.00 927 THR A N 1
ATOM 7223 C CA . THR A 1 927 ? 14.060 0.111 -14.841 1.00 77.00 927 THR A CA 1
ATOM 7224 C C . THR A 1 927 ? 13.252 -0.170 -13.574 1.00 77.00 927 THR A C 1
ATOM 7226 O O . THR A 1 927 ? 13.285 -1.283 -13.069 1.00 77.00 927 THR A O 1
ATOM 7229 N N . SER A 1 928 ? 12.465 0.793 -13.081 1.00 76.25 928 SER A N 1
ATOM 7230 C CA . SER A 1 928 ? 11.570 0.614 -11.928 1.00 76.25 928 SER A CA 1
ATOM 7231 C C . SER A 1 928 ? 10.111 0.351 -12.320 1.00 76.25 928 SER A C 1
ATOM 7233 O O . SER A 1 928 ? 9.210 0.529 -11.501 1.00 76.25 928 SER A O 1
ATOM 7235 N N . VAL A 1 929 ? 9.845 -0.085 -13.558 1.00 79.50 929 VAL A N 1
ATOM 7236 C CA . VAL A 1 929 ? 8.500 -0.501 -13.995 1.00 79.50 929 VAL A CA 1
ATOM 7237 C C . VAL A 1 929 ? 8.011 -1.669 -13.140 1.00 79.50 929 VAL A C 1
ATOM 7239 O O . VAL A 1 929 ? 8.533 -2.775 -13.231 1.00 79.50 929 VAL A O 1
ATOM 7242 N N . ALA A 1 930 ? 6.961 -1.427 -12.356 1.00 77.56 930 ALA A N 1
ATOM 7243 C CA . ALA A 1 930 ? 6.367 -2.432 -11.476 1.00 77.56 930 ALA A CA 1
ATOM 7244 C C . ALA A 1 930 ? 5.079 -3.034 -12.061 1.00 77.56 930 ALA A C 1
ATOM 7246 O O . ALA A 1 930 ? 4.765 -4.204 -11.842 1.00 77.56 930 ALA A O 1
ATOM 7247 N N . VAL A 1 931 ? 4.314 -2.239 -12.818 1.00 82.19 931 VAL A N 1
ATOM 7248 C CA . VAL A 1 931 ? 3.019 -2.647 -13.382 1.00 82.19 931 VAL A CA 1
ATOM 7249 C C . VAL A 1 931 ? 2.831 -2.131 -14.807 1.00 82.19 931 VAL A C 1
ATOM 7251 O O . VAL A 1 931 ? 3.311 -1.058 -15.180 1.00 82.19 931 VAL A O 1
ATOM 7254 N N . ARG A 1 932 ? 2.116 -2.911 -15.621 1.00 84.50 932 ARG A N 1
ATOM 7255 C CA . ARG A 1 932 ? 1.847 -2.653 -17.042 1.00 84.50 932 ARG A CA 1
ATOM 7256 C C . ARG A 1 932 ? 0.351 -2.754 -17.337 1.00 84.50 932 ARG A C 1
ATOM 7258 O O . ARG A 1 932 ? -0.396 -3.356 -16.573 1.00 84.50 932 ARG A O 1
ATOM 7265 N N . SER A 1 933 ? -0.088 -2.176 -18.452 1.00 85.12 933 SER A N 1
ATOM 7266 C CA . SER A 1 933 ? -1.450 -2.292 -18.995 1.00 85.12 933 SER A CA 1
ATOM 7267 C C . SER A 1 933 ? -2.554 -2.073 -17.952 1.00 85.12 933 SER A C 1
ATOM 7269 O O . SER A 1 933 ? -3.488 -2.873 -17.840 1.00 85.12 933 SER A O 1
ATOM 7271 N N . ILE A 1 934 ? -2.436 -1.005 -17.162 1.00 91.12 934 ILE A N 1
ATOM 7272 C CA . ILE A 1 934 ? -3.457 -0.640 -16.182 1.00 91.12 934 ILE A CA 1
ATOM 7273 C C . ILE A 1 934 ? -4.644 -0.052 -16.938 1.00 91.12 934 ILE A C 1
ATOM 7275 O O . ILE A 1 934 ? -4.510 0.869 -17.740 1.00 91.12 934 ILE A O 1
ATOM 7279 N N . LYS A 1 935 ? -5.825 -0.587 -16.666 1.00 92.94 935 LYS A N 1
ATOM 7280 C CA . LYS A 1 935 ? -7.087 -0.152 -17.240 1.00 92.94 935 LYS A CA 1
ATOM 7281 C C . LYS A 1 935 ? -8.046 0.196 -16.122 1.00 92.94 935 LYS A C 1
ATOM 7283 O O . LYS A 1 935 ? -8.654 -0.698 -15.529 1.00 92.94 935 LYS A O 1
ATOM 7288 N N . LEU A 1 936 ? -8.200 1.489 -15.863 1.00 94.06 936 LEU A N 1
ATOM 7289 C CA . LEU A 1 936 ? -9.202 1.994 -14.932 1.00 94.06 936 LEU A CA 1
ATOM 7290 C C . LEU A 1 936 ? -10.568 1.941 -15.604 1.00 94.06 936 LEU A C 1
ATOM 7292 O O . LEU A 1 936 ? -10.712 2.303 -16.772 1.00 94.06 936 LEU A O 1
ATOM 7296 N N . THR A 1 937 ? -11.574 1.489 -14.869 1.00 92.12 937 THR A N 1
ATOM 7297 C CA . THR A 1 937 ? -12.973 1.489 -15.286 1.00 92.12 937 THR A CA 1
ATOM 7298 C C . THR A 1 937 ? -13.763 2.339 -14.313 1.00 92.12 937 THR A C 1
ATOM 7300 O O . THR A 1 937 ? -13.809 2.043 -13.126 1.00 92.12 937 THR A O 1
ATOM 7303 N N . VAL A 1 938 ? -14.409 3.369 -14.840 1.00 93.56 938 VAL A N 1
ATOM 7304 C CA . VAL A 1 938 ? -15.282 4.274 -14.099 1.00 93.56 938 VAL A CA 1
ATOM 7305 C C . VAL A 1 938 ? -16.720 3.944 -14.478 1.00 93.56 938 VAL A C 1
ATOM 7307 O O . VAL A 1 938 ? -17.019 3.747 -15.665 1.00 93.56 938 VAL A O 1
ATOM 7310 N N . ARG A 1 939 ? -17.607 3.843 -13.489 1.00 92.06 939 ARG A N 1
ATOM 7311 C CA . ARG A 1 939 ? -19.048 3.618 -13.679 1.00 92.06 939 ARG A CA 1
ATOM 7312 C C . ARG A 1 939 ? -19.812 4.577 -12.777 1.00 92.06 939 ARG A C 1
ATOM 7314 O O . ARG A 1 939 ? -19.557 4.583 -11.582 1.00 92.06 939 ARG A O 1
ATOM 7321 N N . THR A 1 940 ? -20.708 5.383 -13.331 1.00 90.75 940 THR A N 1
ATOM 7322 C CA . THR A 1 940 ? -21.516 6.331 -12.554 1.00 90.75 940 THR A CA 1
ATOM 7323 C C . THR A 1 940 ? -22.842 5.716 -12.126 1.00 90.75 940 THR A C 1
ATOM 7325 O O . THR A 1 940 ? -23.413 4.857 -12.820 1.00 90.75 940 THR A O 1
ATOM 7328 N N . ASP A 1 941 ? -23.354 6.187 -10.993 1.00 87.38 941 ASP A N 1
ATOM 7329 C CA . ASP A 1 941 ? -24.675 5.794 -10.513 1.00 87.38 941 ASP A CA 1
ATOM 7330 C C . ASP A 1 941 ? -25.805 6.420 -11.365 1.00 87.38 941 ASP A C 1
ATOM 7332 O O . ASP A 1 941 ? -25.584 7.221 -12.281 1.00 87.38 941 ASP A O 1
ATOM 7336 N N . GLU A 1 942 ? -27.039 5.971 -11.157 1.00 85.00 942 GLU A N 1
ATOM 7337 C CA . GLU A 1 942 ? -28.213 6.420 -11.891 1.00 85.00 942 GLU A CA 1
ATOM 7338 C C . GLU A 1 942 ? -28.518 7.898 -11.624 1.00 85.00 942 GLU A C 1
ATOM 7340 O O . GLU A 1 942 ? -28.692 8.324 -10.483 1.00 85.00 942 GLU A O 1
ATOM 7345 N N . GLY A 1 943 ? -28.640 8.681 -12.699 1.00 81.62 943 GLY A N 1
ATOM 7346 C CA . GLY A 1 943 ? -28.822 10.134 -12.630 1.00 81.62 943 GLY A CA 1
ATOM 7347 C C . GLY A 1 943 ? -27.516 10.932 -12.657 1.00 81.62 943 GLY A C 1
ATOM 7348 O O . GLY A 1 943 ? -27.559 12.144 -12.486 1.00 81.62 943 GLY A O 1
ATOM 7349 N N . ILE A 1 944 ? -26.368 10.283 -12.887 1.00 89.81 944 ILE A N 1
ATOM 7350 C CA . ILE A 1 944 ? -25.064 10.950 -12.981 1.00 89.81 944 ILE A CA 1
ATOM 7351 C C . ILE A 1 944 ? -24.394 10.596 -14.301 1.00 89.81 944 ILE A C 1
ATOM 7353 O O . ILE A 1 944 ? -24.282 9.421 -14.657 1.00 89.81 944 ILE A O 1
ATOM 7357 N N . THR A 1 945 ? -23.906 11.607 -15.015 1.00 92.12 945 THR A N 1
ATOM 7358 C CA . THR A 1 945 ? -23.186 11.439 -16.286 1.00 92.12 945 THR A CA 1
ATOM 7359 C C . THR A 1 945 ? -21.784 12.025 -16.205 1.00 92.12 945 THR A C 1
ATOM 7361 O O . THR A 1 945 ? -21.541 13.003 -15.502 1.00 92.12 945 THR A O 1
ATOM 7364 N N . ILE A 1 946 ? -20.846 11.439 -16.942 1.00 93.81 946 ILE A N 1
ATOM 7365 C CA . ILE A 1 946 ? -19.472 11.921 -17.060 1.00 93.81 946 ILE A CA 1
ATOM 7366 C C . ILE A 1 946 ? -19.443 13.013 -18.130 1.00 93.81 946 ILE A C 1
ATOM 7368 O O . ILE A 1 946 ? -19.560 12.722 -19.317 1.00 93.81 946 ILE A O 1
ATOM 7372 N N . SER A 1 947 ? -19.257 14.267 -17.722 1.00 90.62 947 SER A N 1
ATOM 7373 C CA . SER A 1 947 ? -19.207 15.416 -18.633 1.00 90.62 947 SER A CA 1
ATOM 7374 C C . SER A 1 947 ? -17.884 15.458 -19.403 1.00 90.62 947 SER A C 1
ATOM 7376 O O . SER A 1 947 ? -17.857 15.693 -20.609 1.00 90.62 947 SER A O 1
ATOM 7378 N N . SER A 1 948 ? -16.754 15.244 -18.717 1.00 91.75 948 SER A N 1
ATOM 7379 C CA . SER A 1 948 ? -15.440 15.135 -19.362 1.00 91.75 948 SER A CA 1
ATOM 7380 C C . SER A 1 948 ? -14.391 14.500 -18.447 1.00 91.75 948 SER A C 1
ATOM 7382 O O . SER A 1 948 ? -14.533 14.488 -17.227 1.00 91.75 948 SER A O 1
ATOM 7384 N N . ILE A 1 949 ? -13.300 13.997 -19.030 1.00 93.69 949 ILE A N 1
ATOM 7385 C CA . ILE A 1 949 ? -12.162 13.437 -18.289 1.00 93.69 949 ILE A CA 1
ATOM 7386 C C . ILE A 1 949 ? -10.897 14.198 -18.676 1.00 93.69 949 ILE A C 1
ATOM 7388 O O . ILE A 1 949 ? -10.536 14.276 -19.852 1.00 93.69 949 ILE A O 1
ATOM 7392 N N . LYS A 1 950 ? -10.188 14.745 -17.687 1.00 93.06 950 LYS A N 1
ATOM 7393 C CA . LYS A 1 950 ? -8.838 15.293 -17.858 1.00 93.06 950 LYS A CA 1
ATOM 7394 C C . LYS A 1 950 ? -7.831 14.207 -17.518 1.00 93.06 950 LYS A C 1
ATOM 7396 O O . LYS A 1 950 ? -7.319 14.138 -16.405 1.00 93.06 950 LYS A O 1
ATOM 7401 N N . SER A 1 951 ? -7.562 13.359 -18.509 1.00 88.75 951 SER A N 1
ATOM 7402 C CA . SER A 1 951 ? -6.582 12.275 -18.417 1.00 88.75 951 SER A CA 1
ATOM 7403 C C . SER A 1 951 ? -5.177 12.677 -18.881 1.00 88.75 951 SER A C 1
ATOM 7405 O O . SER A 1 951 ? -4.306 11.823 -18.980 1.00 88.75 951 SER A O 1
ATOM 7407 N N . GLY A 1 952 ? -4.926 13.953 -19.196 1.00 86.69 952 GLY A N 1
ATOM 7408 C CA . GLY A 1 952 ? -3.657 14.382 -19.792 1.00 86.69 952 GLY A CA 1
ATOM 7409 C C . GLY A 1 952 ? -3.419 13.705 -21.148 1.00 86.69 952 GLY A C 1
ATOM 7410 O O . GLY A 1 952 ? -4.273 13.763 -22.028 1.00 86.69 952 GLY A O 1
ATOM 7411 N N . GLY A 1 953 ? -2.259 13.066 -21.315 1.00 84.44 953 GLY A N 1
ATOM 7412 C CA . GLY A 1 953 ? -1.895 12.292 -22.507 1.00 84.44 953 GLY A CA 1
ATOM 7413 C C . GLY A 1 953 ? -2.468 10.872 -22.552 1.00 84.44 953 GLY A C 1
ATOM 7414 O O . GLY A 1 953 ? -2.368 10.219 -23.585 1.00 84.44 953 GLY A O 1
ATOM 7415 N N . TYR A 1 954 ? -3.072 10.387 -21.463 1.00 89.88 954 TYR A N 1
ATOM 7416 C CA . TYR A 1 954 ? -3.570 9.014 -21.381 1.00 89.88 954 TYR A CA 1
ATOM 7417 C C . TYR A 1 954 ? -4.883 8.849 -22.139 1.00 89.88 954 TYR A C 1
ATOM 7419 O O . TYR A 1 954 ? -5.794 9.677 -22.018 1.00 89.88 954 TYR A O 1
ATOM 7427 N N . VAL A 1 955 ? -4.993 7.756 -22.896 1.00 89.12 955 VAL A N 1
ATOM 7428 C CA . VAL A 1 955 ? -6.192 7.440 -23.673 1.00 89.12 955 VAL A CA 1
ATOM 7429 C C . VAL A 1 955 ? -7.353 7.213 -22.716 1.00 89.12 955 VAL A C 1
ATOM 7431 O O . VAL A 1 955 ? -7.293 6.364 -21.827 1.00 89.12 955 VAL A O 1
ATOM 7434 N N . ASN A 1 956 ? -8.434 7.960 -22.922 1.00 92.12 956 ASN A N 1
ATOM 7435 C CA . ASN A 1 956 ? -9.702 7.709 -22.262 1.00 92.12 956 ASN A CA 1
ATOM 7436 C C . ASN A 1 956 ? -10.785 7.408 -23.303 1.00 92.12 956 ASN A C 1
ATOM 7438 O O . ASN A 1 956 ? -10.723 7.879 -24.439 1.00 92.12 956 ASN A O 1
ATOM 7442 N N . LYS A 1 957 ? -11.755 6.571 -22.932 1.00 91.00 957 LYS A N 1
ATOM 7443 C CA . LYS A 1 957 ? -12.897 6.217 -23.782 1.00 91.00 957 LYS A CA 1
ATOM 7444 C C . LYS A 1 957 ? -14.171 6.300 -22.962 1.00 91.00 957 LYS A C 1
ATOM 7446 O O . LYS A 1 957 ? -14.302 5.569 -21.982 1.00 91.00 957 LYS A O 1
ATOM 7451 N N . LEU A 1 958 ? -15.104 7.146 -23.383 1.00 89.94 958 LEU A N 1
ATOM 7452 C CA . LEU A 1 958 ? -16.480 7.150 -22.889 1.00 89.94 958 LEU A CA 1
ATOM 7453 C C . LEU A 1 958 ? -17.268 6.043 -23.600 1.00 89.94 958 LEU A C 1
ATOM 7455 O O . LEU A 1 958 ? -17.163 5.868 -24.815 1.00 89.94 958 LEU A O 1
ATOM 7459 N N . LYS A 1 959 ? -18.011 5.246 -22.834 1.00 82.06 959 LYS A N 1
ATOM 7460 C CA . LYS A 1 959 ? -18.920 4.221 -23.359 1.00 82.06 959 LYS A CA 1
ATOM 7461 C C . LYS A 1 959 ? -20.302 4.829 -23.602 1.00 82.06 959 LYS A C 1
ATOM 7463 O O . LYS A 1 959 ? -20.641 5.853 -23.021 1.00 82.06 959 LYS A O 1
ATOM 7468 N N . SER A 1 960 ? -21.097 4.164 -24.442 1.00 69.38 960 SER A N 1
ATOM 7469 C CA . SER A 1 960 ? -22.452 4.600 -24.804 1.00 69.38 960 SER A CA 1
ATOM 7470 C C . SER A 1 960 ? -23.289 4.952 -23.564 1.00 69.38 960 SER A C 1
ATOM 7472 O O . SER A 1 960 ? -23.376 4.151 -22.631 1.00 69.38 960 SER A O 1
ATOM 7474 N N . GLY A 1 961 ? -23.861 6.161 -23.560 1.00 68.88 961 GLY A N 1
ATOM 7475 C CA . GLY A 1 961 ? -24.699 6.692 -22.483 1.00 68.88 961 GLY A CA 1
ATOM 7476 C C . GLY A 1 961 ? -23.978 7.528 -21.419 1.00 68.88 961 GLY A C 1
ATOM 7477 O O . GLY A 1 961 ? -24.602 7.820 -20.409 1.00 68.88 961 GLY A O 1
ATOM 7478 N N . ASP A 1 962 ? -22.693 7.871 -21.592 1.00 84.25 962 ASP A N 1
ATOM 7479 C CA . ASP A 1 962 ? -21.890 8.750 -20.710 1.00 84.25 962 ASP A CA 1
ATOM 7480 C C . ASP A 1 962 ? -21.847 8.344 -19.225 1.00 84.25 962 ASP A C 1
ATOM 7482 O O . ASP A 1 962 ? -21.430 9.107 -18.358 1.00 84.25 962 ASP A O 1
ATOM 7486 N N . ARG A 1 963 ? -22.228 7.101 -18.918 1.00 86.44 963 ARG A N 1
ATOM 7487 C CA . ARG A 1 963 ? -22.253 6.537 -17.559 1.00 86.44 963 ARG A CA 1
ATOM 7488 C C . ARG A 1 963 ? -21.095 5.598 -17.246 1.00 86.44 963 ARG A C 1
ATOM 7490 O O . ARG A 1 963 ? -20.994 5.033 -16.159 1.00 86.44 963 ARG A O 1
ATOM 7497 N N . SER A 1 964 ? -20.212 5.368 -18.210 1.00 90.56 964 SER A N 1
ATOM 7498 C CA . SER A 1 964 ? -19.001 4.593 -17.977 1.00 90.56 964 SER A CA 1
ATOM 7499 C C . SER A 1 964 ? -17.872 5.088 -18.855 1.00 90.56 964 SER A C 1
ATOM 7501 O O . SER A 1 964 ? -18.076 5.406 -20.024 1.00 90.56 964 SER A O 1
ATOM 7503 N N . ALA A 1 965 ? -16.669 5.096 -18.299 1.00 93.50 965 ALA A N 1
ATOM 7504 C CA . ALA A 1 965 ? -15.464 5.424 -19.031 1.00 93.50 965 ALA A CA 1
ATOM 7505 C C . ALA A 1 965 ? -14.320 4.478 -18.673 1.00 93.50 965 ALA A C 1
ATOM 7507 O O . ALA A 1 965 ? -14.345 3.796 -17.646 1.00 93.50 965 ALA A O 1
ATOM 7508 N N . THR A 1 966 ? -13.308 4.428 -19.531 1.00 94.19 966 THR A N 1
ATOM 7509 C CA . THR A 1 966 ? -12.042 3.756 -19.234 1.00 94.19 966 THR A CA 1
ATOM 7510 C C . THR A 1 966 ? -10.876 4.706 -19.416 1.00 94.19 966 THR A C 1
ATOM 7512 O O . THR A 1 966 ? -10.901 5.489 -20.362 1.00 94.19 966 THR A O 1
ATOM 7515 N N . ILE A 1 967 ? -9.864 4.604 -18.556 1.00 94.94 967 ILE A N 1
ATOM 7516 C CA . ILE A 1 967 ? -8.578 5.299 -18.696 1.00 94.94 967 ILE A CA 1
ATOM 7517 C C . ILE A 1 967 ? -7.501 4.219 -18.802 1.00 94.94 967 ILE A C 1
ATOM 7519 O O . ILE A 1 967 ? -7.377 3.383 -17.903 1.00 94.94 967 ILE A O 1
ATOM 7523 N N . ASP A 1 968 ? -6.765 4.220 -19.911 1.00 91.81 968 ASP A N 1
ATOM 7524 C CA . ASP A 1 968 ? -5.721 3.239 -20.203 1.00 91.81 968 ASP A CA 1
ATOM 7525 C C . ASP A 1 968 ? -4.337 3.851 -19.879 1.00 91.81 968 ASP A C 1
ATOM 7527 O O . ASP A 1 968 ? -3.986 4.931 -20.361 1.00 91.81 968 ASP A O 1
ATOM 7531 N N . ILE A 1 969 ? -3.559 3.170 -19.030 1.00 90.44 969 ILE A N 1
ATOM 7532 C CA . ILE A 1 969 ? -2.204 3.552 -18.609 1.00 90.44 969 ILE A CA 1
ATOM 7533 C C . ILE A 1 969 ? -1.255 2.397 -18.946 1.00 90.44 969 ILE A C 1
ATOM 7535 O O . ILE A 1 969 ? -1.342 1.307 -18.378 1.00 90.44 969 ILE A O 1
ATOM 7539 N N . ASP A 1 970 ? -0.309 2.639 -19.852 1.00 84.19 970 ASP A N 1
ATOM 7540 C CA . ASP A 1 970 ? 0.537 1.571 -20.401 1.00 84.19 970 ASP A CA 1
ATOM 7541 C C . ASP A 1 970 ? 1.495 0.953 -19.380 1.00 84.19 970 ASP A C 1
ATOM 7543 O O . ASP A 1 970 ? 1.701 -0.260 -19.368 1.00 84.19 970 ASP A O 1
ATOM 7547 N N . LYS A 1 971 ? 2.110 1.785 -18.534 1.00 84.38 971 LYS A N 1
ATOM 7548 C CA . LYS A 1 971 ? 3.067 1.367 -17.502 1.00 84.38 971 LYS A CA 1
ATOM 7549 C C . LYS A 1 971 ? 3.149 2.391 -16.379 1.00 84.38 971 LYS A C 1
ATOM 7551 O O . LYS A 1 971 ? 3.062 3.595 -16.654 1.00 84.38 971 LYS A O 1
ATOM 7556 N N . MET A 1 972 ? 3.372 1.906 -15.160 1.00 83.00 972 MET A N 1
ATOM 7557 C CA . MET A 1 972 ? 3.738 2.739 -14.016 1.00 83.00 972 MET A CA 1
ATOM 7558 C C . MET A 1 972 ? 4.987 2.219 -13.307 1.00 83.00 972 MET A C 1
ATOM 7560 O O . MET A 1 972 ? 5.203 1.008 -13.187 1.00 83.00 972 MET A O 1
ATOM 7564 N N . TYR A 1 973 ? 5.808 3.163 -12.863 1.00 81.12 973 TYR A N 1
ATOM 7565 C CA . TYR A 1 973 ? 7.021 2.925 -12.093 1.00 81.12 973 TYR A CA 1
ATOM 7566 C C . TYR A 1 973 ? 6.677 2.761 -10.612 1.00 81.12 973 TYR A C 1
ATOM 7568 O O . TYR A 1 973 ? 5.630 3.222 -10.152 1.00 81.12 973 TYR A O 1
ATOM 7576 N N . ALA A 1 974 ? 7.535 2.101 -9.847 1.00 72.56 974 ALA A N 1
ATOM 7577 C CA . ALA A 1 974 ? 7.357 2.050 -8.404 1.00 72.56 974 ALA A CA 1
ATOM 7578 C C . ALA A 1 974 ? 7.419 3.446 -7.792 1.00 72.56 974 ALA A C 1
ATOM 7580 O O . ALA A 1 974 ? 8.123 4.334 -8.282 1.00 72.56 974 ALA A O 1
ATOM 7581 N N . SER A 1 975 ? 6.651 3.637 -6.724 1.00 68.81 975 SER A N 1
ATOM 7582 C CA . SER A 1 975 ? 6.429 4.950 -6.119 1.00 68.81 975 SER A CA 1
ATOM 7583 C C . SER A 1 975 ? 5.815 5.991 -7.071 1.00 68.81 975 SER A C 1
ATOM 7585 O O . SER A 1 975 ? 5.750 7.158 -6.695 1.00 68.81 975 SER A O 1
ATOM 7587 N N . GLU A 1 976 ? 5.386 5.637 -8.292 1.00 75.12 976 GLU A N 1
ATOM 7588 C CA . GLU A 1 976 ? 4.787 6.599 -9.220 1.00 75.12 976 GLU A CA 1
ATOM 7589 C C . GLU A 1 976 ? 3.329 6.881 -8.844 1.00 75.12 976 GLU A C 1
ATOM 7591 O O . GLU A 1 976 ? 2.567 5.986 -8.466 1.00 75.12 976 GLU A O 1
ATOM 7596 N N . ARG A 1 977 ? 2.935 8.146 -9.002 1.00 84.06 977 ARG A N 1
ATOM 7597 C CA . ARG A 1 977 ? 1.582 8.656 -8.781 1.00 84.06 977 ARG A CA 1
ATOM 7598 C C . ARG A 1 977 ? 1.050 9.300 -10.059 1.00 84.06 977 ARG A C 1
ATOM 7600 O O . ARG A 1 977 ? 1.780 10.029 -10.731 1.00 84.06 977 ARG A O 1
ATOM 7607 N N . LYS A 1 978 ? -0.226 9.059 -10.371 1.00 87.25 978 LYS A N 1
ATOM 7608 C CA . LYS A 1 978 ? -0.968 9.717 -11.456 1.00 87.25 978 LYS A CA 1
ATOM 7609 C C . LYS A 1 978 ? -2.326 10.198 -10.968 1.00 87.25 978 LYS A C 1
ATOM 7611 O O . LYS A 1 978 ? -3.059 9.438 -10.351 1.00 87.25 978 LYS A O 1
ATOM 7616 N N . ASP A 1 979 ? -2.651 11.440 -11.280 1.00 91.25 979 ASP A N 1
ATOM 7617 C CA . ASP A 1 979 ? -3.846 12.162 -10.870 1.00 91.25 979 ASP A CA 1
ATOM 7618 C C . ASP A 1 979 ? -4.715 12.493 -12.095 1.00 91.25 979 ASP A C 1
ATOM 7620 O O . ASP A 1 979 ? -4.244 13.038 -13.095 1.00 91.25 979 ASP A O 1
ATOM 7624 N N . PHE A 1 980 ? -6.003 12.175 -12.034 1.00 94.25 980 PHE A N 1
ATOM 7625 C CA . PHE A 1 980 ? -6.967 12.419 -13.106 1.00 94.25 980 PHE A CA 1
ATOM 7626 C C . PHE A 1 980 ? -8.179 13.167 -12.561 1.00 94.25 980 PHE A C 1
ATOM 7628 O O . PHE A 1 980 ? -8.703 12.792 -11.519 1.00 94.25 980 PHE A O 1
ATOM 7635 N N . ILE A 1 981 ? -8.665 14.187 -13.274 1.00 95.62 981 ILE A N 1
ATOM 7636 C CA . ILE A 1 981 ? -9.914 14.872 -12.903 1.00 95.62 981 ILE A CA 1
ATOM 7637 C C . ILE A 1 981 ? -11.049 14.362 -13.786 1.00 95.62 981 ILE A C 1
ATOM 7639 O O . ILE A 1 981 ? -10.988 14.475 -15.013 1.00 95.62 981 ILE A O 1
ATOM 7643 N N . ILE A 1 982 ? -12.092 13.830 -13.159 1.00 95.31 982 ILE A N 1
ATOM 7644 C CA . ILE A 1 982 ? -13.337 13.418 -13.805 1.00 95.31 982 ILE A CA 1
ATOM 7645 C C . ILE A 1 982 ? -14.400 14.458 -13.465 1.00 95.31 982 ILE A C 1
ATOM 7647 O O . ILE A 1 982 ? -14.693 14.680 -12.295 1.00 95.31 982 ILE A O 1
ATOM 7651 N N . TYR A 1 983 ? -14.956 15.103 -14.486 1.00 94.50 983 TYR A N 1
ATOM 7652 C CA . TYR A 1 983 ? -16.057 16.049 -14.341 1.00 94.50 983 TYR A CA 1
ATOM 7653 C C . TYR A 1 983 ? -17.379 15.300 -14.468 1.00 94.50 983 TYR A C 1
ATOM 7655 O O . TYR A 1 983 ? -17.605 14.619 -15.472 1.00 94.50 983 TYR A O 1
ATOM 7663 N N . LEU A 1 984 ? -18.230 15.425 -13.454 1.00 94.06 984 LEU A N 1
ATOM 7664 C CA . LEU A 1 984 ? -19.543 14.797 -13.384 1.00 94.06 984 LEU A CA 1
ATOM 7665 C C . LEU A 1 984 ? -20.650 15.846 -13.509 1.00 94.06 984 LEU A C 1
ATOM 7667 O O . LEU A 1 984 ? -20.533 16.954 -12.991 1.00 94.06 984 LEU A O 1
ATOM 7671 N N . THR A 1 985 ? -21.752 15.471 -14.140 1.00 92.31 985 THR A N 1
ATOM 7672 C CA . THR A 1 985 ? -23.036 16.157 -14.001 1.00 92.31 985 THR A CA 1
ATOM 7673 C C . THR A 1 985 ? -23.846 15.373 -12.979 1.00 92.31 985 THR A C 1
ATOM 7675 O O . THR A 1 985 ? -24.223 14.229 -13.240 1.00 92.31 985 THR A O 1
ATOM 7678 N N . VAL A 1 986 ? -24.051 15.964 -11.802 1.00 90.00 986 VAL A N 1
ATOM 7679 C CA . VAL A 1 986 ? -24.701 15.326 -10.651 1.00 90.00 986 VAL A CA 1
ATOM 7680 C C . VAL A 1 986 ? -26.137 15.832 -10.553 1.00 90.00 986 VAL A C 1
ATOM 7682 O O . VAL A 1 986 ? -26.356 17.024 -10.339 1.00 90.00 986 VAL A O 1
ATOM 7685 N N . ALA A 1 987 ? -27.115 14.939 -10.733 1.00 85.31 987 ALA A N 1
ATOM 7686 C CA . ALA A 1 987 ? -28.521 15.274 -10.522 1.00 85.31 987 ALA A CA 1
ATOM 7687 C C . ALA A 1 987 ? -28.830 15.547 -9.040 1.00 85.31 987 ALA A C 1
ATOM 7689 O O . ALA A 1 987 ? -28.116 15.105 -8.139 1.00 85.31 987 ALA A O 1
ATOM 7690 N N . GLU A 1 988 ? -29.928 16.260 -8.804 1.00 81.06 988 GLU A N 1
ATOM 7691 C CA . GLU A 1 988 ? -30.381 16.663 -7.474 1.00 81.06 988 GLU A CA 1
ATOM 7692 C C . GLU A 1 988 ? -30.506 15.466 -6.507 1.00 81.06 988 GLU A C 1
ATOM 7694 O O . GLU A 1 988 ? -31.052 14.412 -6.845 1.00 81.06 988 GLU A O 1
ATOM 7699 N N . GLY A 1 989 ? -29.971 15.627 -5.292 1.00 73.06 989 GLY A N 1
ATOM 7700 C CA . GLY A 1 989 ? -30.107 14.665 -4.192 1.00 73.06 989 GLY A CA 1
ATOM 7701 C C . GLY A 1 989 ? -29.312 13.355 -4.318 1.00 73.06 989 GLY A C 1
ATOM 7702 O O . GLY A 1 989 ? -29.511 12.450 -3.499 1.00 73.06 989 GLY A O 1
ATOM 7703 N N . LYS A 1 990 ? -28.417 13.211 -5.306 1.00 79.69 990 LYS A N 1
ATOM 7704 C CA . LYS A 1 990 ? -27.652 11.975 -5.551 1.00 79.69 990 LYS A CA 1
ATOM 7705 C C . LYS A 1 990 ? -26.374 11.874 -4.712 1.00 79.69 990 LYS A C 1
ATOM 7707 O O . LYS A 1 990 ? -25.397 12.574 -4.941 1.00 79.69 990 LYS A O 1
ATOM 7712 N N . LYS A 1 991 ? -26.364 10.931 -3.763 1.00 80.88 991 LYS A N 1
ATOM 7713 C CA . LYS A 1 991 ? -25.245 10.723 -2.825 1.00 80.88 991 LYS A CA 1
ATOM 7714 C C . LYS A 1 991 ? -24.117 9.858 -3.380 1.00 80.88 991 LYS A C 1
ATOM 7716 O O . LYS A 1 991 ? -22.956 10.143 -3.109 1.00 80.88 991 LYS A O 1
ATOM 7721 N N . GLU A 1 992 ? -24.443 8.799 -4.110 1.00 85.19 992 GLU A N 1
ATOM 7722 C CA . GLU A 1 992 ? -23.461 7.902 -4.725 1.00 85.19 992 GLU A CA 1
ATOM 7723 C C . GLU A 1 992 ? -23.104 8.454 -6.104 1.00 85.19 992 GLU A C 1
ATOM 7725 O O . GLU A 1 992 ? -23.983 8.660 -6.934 1.00 85.19 992 GLU A O 1
ATOM 7730 N N . LEU A 1 993 ? -21.825 8.765 -6.328 1.00 86.31 993 LEU A N 1
ATOM 7731 C CA . LEU A 1 993 ? -21.373 9.427 -7.550 1.00 86.31 993 LEU A CA 1
ATOM 7732 C C . LEU A 1 993 ? -20.924 8.428 -8.615 1.00 86.31 993 LEU A C 1
ATOM 7734 O O . LEU A 1 993 ? -21.431 8.405 -9.742 1.00 86.31 993 LEU A O 1
ATOM 7738 N N . MET A 1 994 ? -19.921 7.623 -8.270 1.00 89.81 994 MET A N 1
ATOM 7739 C CA . MET A 1 994 ? -19.315 6.658 -9.179 1.00 89.81 994 MET A CA 1
ATOM 7740 C C . MET A 1 994 ? -18.521 5.587 -8.436 1.00 89.81 994 MET A C 1
ATOM 7742 O O . MET A 1 994 ? -17.999 5.832 -7.354 1.00 89.81 994 MET A O 1
ATOM 7746 N N . THR A 1 995 ? -18.345 4.443 -9.084 1.00 88.44 995 THR A N 1
ATOM 7747 C CA . THR A 1 995 ? -17.422 3.380 -8.689 1.00 88.44 995 THR A CA 1
ATOM 7748 C C . THR A 1 995 ? -16.227 3.365 -9.636 1.00 88.44 995 THR A C 1
ATOM 7750 O O . THR A 1 995 ? -16.382 3.389 -10.866 1.00 88.44 995 THR A O 1
ATOM 7753 N N . ILE A 1 996 ? -15.025 3.279 -9.070 1.00 87.62 996 ILE A N 1
ATOM 7754 C CA . ILE A 1 996 ? -13.771 3.107 -9.805 1.00 87.62 996 ILE A CA 1
ATOM 7755 C C . ILE A 1 996 ? -13.242 1.708 -9.540 1.00 87.62 996 ILE A C 1
ATOM 7757 O O . ILE A 1 996 ? -12.962 1.354 -8.406 1.00 87.62 996 ILE A O 1
ATOM 7761 N N . GLY A 1 997 ? -13.060 0.928 -10.593 1.00 86.06 997 GLY A N 1
ATOM 7762 C CA . GLY A 1 997 ? -12.377 -0.358 -10.535 1.00 86.06 997 GLY A CA 1
ATOM 7763 C C . GLY A 1 997 ? -11.402 -0.486 -11.692 1.00 86.06 997 GLY A C 1
ATOM 7764 O O . GLY A 1 997 ? -11.035 0.496 -12.342 1.00 86.06 997 GLY A O 1
ATOM 7765 N N . GLY A 1 998 ? -11.003 -1.710 -12.015 1.00 87.94 998 GLY A N 1
ATOM 7766 C CA . GLY A 1 998 ? -10.160 -1.941 -13.178 1.00 87.94 998 GLY A CA 1
ATOM 7767 C C . GLY A 1 998 ? -9.329 -3.203 -13.095 1.00 87.94 998 GLY A C 1
ATOM 7768 O O . GLY A 1 998 ? -9.611 -4.117 -12.323 1.00 87.94 998 GLY A O 1
ATOM 7769 N N . LYS A 1 999 ? -8.304 -3.253 -13.937 1.00 87.69 999 LYS A N 1
ATOM 7770 C CA . LYS A 1 999 ? -7.329 -4.341 -13.970 1.00 87.69 999 LYS A CA 1
ATOM 7771 C C . LYS A 1 999 ? -5.954 -3.824 -14.352 1.00 87.69 999 LYS A C 1
ATOM 7773 O O . LYS A 1 999 ? -5.856 -2.789 -15.002 1.00 87.69 999 LYS A O 1
ATOM 7778 N N . TYR A 1 1000 ? -4.914 -4.550 -13.990 1.00 87.75 1000 TYR A N 1
ATOM 7779 C CA . TYR A 1 1000 ? -3.536 -4.259 -14.366 1.00 87.75 1000 TYR A CA 1
ATOM 7780 C C . TYR A 1 1000 ? -2.764 -5.558 -14.591 1.00 87.75 1000 TYR A C 1
ATOM 7782 O O . TYR A 1 1000 ? -3.181 -6.626 -14.152 1.00 87.75 1000 TYR A O 1
ATOM 7790 N N . LEU A 1 1001 ? -1.648 -5.475 -15.306 1.00 79.81 1001 LEU A N 1
ATOM 7791 C CA . LEU A 1 1001 ? -0.731 -6.581 -15.538 1.00 79.81 1001 LEU A CA 1
ATOM 7792 C C . LEU A 1 1001 ? 0.482 -6.429 -14.617 1.00 79.81 1001 LEU A C 1
ATOM 7794 O O . LEU A 1 1001 ? 1.166 -5.407 -14.631 1.00 79.81 1001 LEU A O 1
ATOM 7798 N N . CYS A 1 1002 ? 0.770 -7.463 -13.841 1.00 75.75 1002 CYS A N 1
ATOM 7799 C CA . CYS A 1 1002 ? 1.927 -7.542 -12.960 1.00 75.75 1002 CYS A CA 1
ATOM 7800 C C . CYS A 1 1002 ? 2.589 -8.903 -13.180 1.00 75.75 1002 CYS A C 1
ATOM 7802 O O . CYS A 1 1002 ? 1.912 -9.921 -13.075 1.00 75.75 1002 CYS A O 1
ATOM 7804 N N . HIS A 1 1003 ? 3.870 -8.928 -13.563 1.00 66.88 1003 HIS A N 1
ATOM 7805 C CA . HIS A 1 1003 ? 4.602 -10.167 -13.877 1.00 66.88 1003 HIS A CA 1
ATOM 7806 C C . HIS A 1 1003 ? 3.834 -11.114 -14.826 1.00 66.88 1003 HIS A C 1
ATOM 7808 O O . HIS A 1 1003 ? 3.721 -12.310 -14.586 1.00 66.88 1003 HIS A O 1
ATOM 7814 N N . ASN A 1 1004 ? 3.243 -10.560 -15.895 1.00 67.12 1004 ASN A N 1
ATOM 7815 C CA . ASN A 1 1004 ? 2.385 -11.270 -16.861 1.00 67.12 1004 ASN A CA 1
ATOM 7816 C C . ASN A 1 1004 ? 1.088 -11.881 -16.288 1.00 67.12 1004 ASN A C 1
ATOM 7818 O O . ASN A 1 1004 ? 0.349 -12.534 -17.021 1.00 67.12 1004 ASN A O 1
ATOM 7822 N N . THR A 1 1005 ? 0.760 -11.607 -15.027 1.00 67.75 1005 THR A N 1
ATOM 7823 C CA . THR A 1 1005 ? -0.502 -11.994 -14.391 1.00 67.75 1005 THR A CA 1
ATOM 7824 C C . THR A 1 1005 ? -1.456 -10.807 -14.369 1.00 67.75 1005 THR A C 1
ATOM 7826 O O . THR A 1 1005 ? -1.089 -9.700 -13.966 1.00 67.75 1005 THR A O 1
ATOM 7829 N N . VAL A 1 1006 ? -2.691 -11.016 -14.827 1.00 78.12 1006 VAL A N 1
ATOM 7830 C CA . VAL A 1 1006 ? -3.739 -9.992 -14.760 1.00 78.12 1006 VAL A CA 1
ATOM 7831 C C . VAL A 1 1006 ? -4.291 -9.955 -13.340 1.00 78.12 1006 VAL A C 1
ATOM 7833 O O . VAL A 1 1006 ? -4.812 -10.951 -12.848 1.00 78.12 1006 VAL A O 1
ATOM 7836 N N . LYS A 1 1007 ? -4.195 -8.793 -12.701 1.00 77.06 1007 LYS A N 1
ATOM 7837 C CA . LYS A 1 1007 ? -4.739 -8.502 -11.374 1.00 77.06 1007 LYS A CA 1
ATOM 7838 C C . LYS A 1 1007 ? -5.887 -7.504 -11.499 1.00 77.06 1007 LYS A C 1
ATOM 7840 O O . LYS A 1 1007 ? -5.924 -6.703 -12.436 1.00 77.06 1007 LYS A O 1
ATOM 7845 N N . HIS A 1 1008 ? -6.841 -7.566 -10.578 1.00 77.00 1008 HIS A N 1
ATOM 7846 C CA . HIS A 1 1008 ? -8.010 -6.690 -10.554 1.00 77.00 1008 HIS A CA 1
ATOM 7847 C C . HIS A 1 1008 ? -7.860 -5.640 -9.458 1.00 77.00 1008 HIS A C 1
ATOM 7849 O O . HIS A 1 1008 ? -7.408 -5.953 -8.364 1.00 77.00 1008 HIS A O 1
ATOM 7855 N N . LEU A 1 1009 ? -8.227 -4.396 -9.766 1.00 77.44 1009 LEU A N 1
ATOM 7856 C CA . LEU A 1 1009 ? -8.296 -3.342 -8.758 1.00 77.44 1009 LEU A CA 1
ATOM 7857 C C . LEU A 1 1009 ? -9.549 -3.553 -7.911 1.00 77.44 1009 LEU A C 1
ATOM 7859 O O . LEU A 1 1009 ? -10.612 -3.859 -8.460 1.00 77.44 1009 LEU A O 1
ATOM 7863 N N . ALA A 1 1010 ? -9.426 -3.336 -6.603 1.00 71.06 1010 ALA A N 1
ATOM 7864 C CA . ALA A 1 1010 ? -10.585 -3.213 -5.733 1.00 71.06 1010 ALA A CA 1
ATOM 7865 C C . ALA A 1 1010 ? -11.496 -2.079 -6.231 1.00 71.06 1010 ALA A C 1
ATOM 7867 O O . ALA A 1 1010 ? -11.017 -1.056 -6.728 1.00 71.06 1010 ALA A O 1
ATOM 7868 N N . ASN A 1 1011 ? -12.808 -2.278 -6.113 1.00 75.38 1011 ASN A N 1
ATOM 7869 C CA . ASN A 1 1011 ? -13.767 -1.228 -6.423 1.00 75.38 1011 ASN A CA 1
ATOM 7870 C C . ASN A 1 1011 ? -13.742 -0.177 -5.306 1.00 75.38 1011 ASN A C 1
ATOM 7872 O O . ASN A 1 1011 ? -13.909 -0.511 -4.134 1.00 75.38 1011 ASN A O 1
ATOM 7876 N N . THR A 1 1012 ? -13.561 1.082 -5.689 1.00 74.25 1012 THR A N 1
ATOM 7877 C CA . THR A 1 1012 ? -13.621 2.250 -4.810 1.00 74.25 1012 THR A CA 1
ATOM 7878 C C . THR A 1 1012 ? -14.870 3.050 -5.150 1.00 74.25 1012 THR A C 1
ATOM 7880 O O . THR A 1 1012 ? -14.963 3.618 -6.242 1.00 74.25 1012 THR A O 1
ATOM 7883 N N . ASP A 1 1013 ? -15.822 3.096 -4.222 1.00 80.00 1013 ASP A N 1
ATOM 7884 C CA . ASP A 1 1013 ? -17.048 3.881 -4.360 1.00 80.00 1013 ASP A CA 1
ATOM 7885 C C . ASP A 1 1013 ? -16.829 5.324 -3.891 1.00 80.00 1013 ASP A C 1
ATOM 7887 O O . ASP A 1 1013 ? -16.204 5.580 -2.861 1.00 80.00 1013 ASP A O 1
ATOM 7891 N N . VAL A 1 1014 ? -17.352 6.277 -4.660 1.00 81.25 1014 VAL A N 1
ATOM 7892 C CA . VAL A 1 1014 ? -17.248 7.717 -4.404 1.00 81.25 1014 VAL A CA 1
ATOM 7893 C C . VAL A 1 1014 ? -18.620 8.259 -4.037 1.00 81.25 1014 VAL A C 1
ATOM 7895 O O . VAL A 1 1014 ? -19.568 8.102 -4.804 1.00 81.25 1014 VAL A O 1
ATOM 7898 N N . TYR A 1 1015 ? -18.713 8.948 -2.902 1.00 82.94 1015 TYR A N 1
ATOM 7899 C CA . TYR A 1 1015 ? -19.955 9.522 -2.387 1.00 82.94 1015 TYR A CA 1
ATOM 7900 C C . TYR A 1 1015 ? -19.787 10.982 -1.950 1.00 82.94 1015 TYR A C 1
ATOM 7902 O O . TYR A 1 1015 ? -18.682 11.427 -1.639 1.00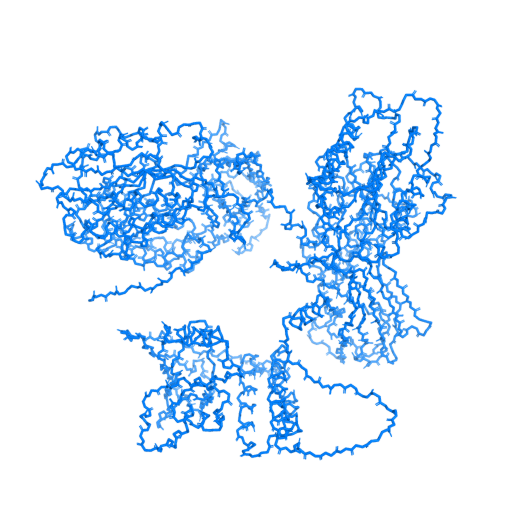 82.94 1015 TYR A O 1
ATOM 7910 N N . VAL A 1 1016 ? -20.897 11.723 -1.909 1.00 80.56 1016 VAL A N 1
ATOM 7911 C CA . VAL A 1 1016 ? -20.986 13.111 -1.424 1.00 80.56 1016 VAL A CA 1
ATOM 7912 C C . VAL A 1 1016 ? -22.226 13.290 -0.545 1.00 80.56 1016 VAL A C 1
ATOM 7914 O O . VAL A 1 1016 ? -23.238 12.604 -0.706 1.00 80.56 1016 VAL A O 1
ATOM 7917 N N . VAL A 1 1017 ? -22.152 14.204 0.426 1.00 75.25 1017 VAL A N 1
ATOM 7918 C CA . VAL A 1 1017 ? -23.269 14.522 1.322 1.00 75.25 1017 VAL A CA 1
ATOM 7919 C C . VAL A 1 1017 ? -24.196 15.567 0.684 1.00 75.25 1017 VAL A C 1
ATOM 7921 O O . VAL A 1 1017 ? -23.741 16.578 0.161 1.00 75.25 1017 VAL A O 1
ATOM 7924 N N . HIS A 1 1018 ? -25.510 15.360 0.790 1.00 68.44 1018 HIS A N 1
ATOM 7925 C CA . HIS A 1 1018 ? -26.527 16.379 0.504 1.00 68.44 1018 HIS A CA 1
ATOM 7926 C C . HIS A 1 1018 ? -27.211 16.792 1.816 1.00 68.44 1018 HIS A C 1
ATOM 7928 O O . HIS A 1 1018 ? -28.101 16.076 2.289 1.00 68.44 1018 HIS A O 1
ATOM 7934 N N . PRO A 1 1019 ? -26.756 17.874 2.470 1.00 59.78 1019 PRO A N 1
ATOM 7935 C CA . PRO A 1 1019 ? -27.396 18.389 3.673 1.00 59.78 1019 PRO A CA 1
ATOM 7936 C C . PRO A 1 1019 ? -28.689 19.143 3.321 1.00 59.78 1019 PRO A C 1
ATOM 7938 O O . PRO A 1 1019 ? -28.705 19.987 2.431 1.00 59.78 1019 PRO A O 1
ATOM 7941 N N . TYR A 1 1020 ? -29.767 18.850 4.053 1.00 50.81 1020 TYR A N 1
ATOM 7942 C CA . TYR A 1 1020 ? -31.083 19.498 3.921 1.00 50.81 1020 TYR A CA 1
ATOM 7943 C C . TYR A 1 1020 ? -31.207 20.811 4.743 1.00 50.81 1020 TYR A C 1
ATOM 7945 O O . TYR A 1 1020 ? -32.284 21.394 4.806 1.00 50.81 1020 TYR A O 1
ATOM 7953 N N . GLN A 1 1021 ? -30.137 21.264 5.412 1.00 53.28 1021 GLN A N 1
ATOM 7954 C CA . GLN A 1 1021 ? -30.073 22.476 6.257 1.00 53.28 1021 GLN A CA 1
ATOM 7955 C C . GLN A 1 1021 ? -28.779 23.269 5.976 1.00 53.28 1021 GLN A C 1
ATOM 7957 O O . GLN A 1 1021 ? -27.885 22.732 5.320 1.00 53.28 1021 GLN A O 1
ATOM 7962 N N . GLU A 1 1022 ? -28.685 24.523 6.459 1.00 53.81 1022 GLU A N 1
ATOM 7963 C CA . GLU A 1 1022 ? -27.534 25.432 6.269 1.00 53.81 1022 GLU A CA 1
ATOM 7964 C C . GLU A 1 1022 ? -26.191 24.688 6.353 1.00 53.81 1022 GLU A C 1
ATOM 7966 O O . GLU A 1 1022 ? -25.826 24.127 7.388 1.00 53.81 1022 GLU A O 1
ATOM 7971 N N . CYS A 1 1023 ? -25.458 24.662 5.236 1.00 55.06 1023 CYS A N 1
ATOM 7972 C CA . CYS A 1 1023 ? -24.145 24.033 5.175 1.00 55.06 1023 CYS A CA 1
ATOM 7973 C C . CYS A 1 1023 ? -23.174 24.776 6.093 1.00 55.06 1023 CYS A C 1
ATOM 7975 O O . CYS A 1 1023 ? -23.060 26.003 6.023 1.00 55.06 1023 CYS A O 1
ATOM 7977 N N . VAL A 1 1024 ? -22.396 24.037 6.886 1.00 62.88 1024 VAL A N 1
ATOM 7978 C CA . VAL A 1 1024 ? -21.230 24.624 7.550 1.00 62.88 1024 VAL A CA 1
ATOM 7979 C C . VAL A 1 1024 ? -20.302 25.149 6.446 1.00 62.88 1024 VAL A C 1
ATOM 7981 O O . VAL A 1 1024 ? -19.983 24.384 5.531 1.00 62.88 1024 VAL A O 1
ATOM 7984 N N . PRO A 1 1025 ? -19.828 26.412 6.496 1.00 60.06 1025 PRO A N 1
ATOM 7985 C CA . PRO A 1 1025 ? -19.018 26.997 5.424 1.00 60.06 1025 PRO A CA 1
ATOM 7986 C C . PRO A 1 1025 ? -17.802 26.150 5.025 1.00 60.06 1025 PRO A C 1
ATOM 7988 O O . PRO A 1 1025 ? -17.379 26.194 3.876 1.00 60.06 1025 PRO A O 1
ATOM 7991 N N . GLY A 1 1026 ? -17.266 25.348 5.954 1.00 63.62 1026 GLY A N 1
ATOM 7992 C CA . GLY A 1 1026 ? -16.151 24.432 5.716 1.00 63.62 1026 GLY A CA 1
ATOM 7993 C C . GLY A 1 1026 ? -16.474 23.236 4.805 1.00 63.62 1026 GLY A C 1
ATOM 7994 O O . GLY A 1 1026 ? -15.600 22.790 4.070 1.00 63.62 1026 GLY A O 1
ATOM 7995 N N . ASP A 1 1027 ? -17.708 22.729 4.782 1.00 69.00 1027 ASP A N 1
ATOM 7996 C CA . ASP A 1 1027 ? -18.059 21.510 4.024 1.00 69.00 1027 ASP A CA 1
ATOM 7997 C C . ASP A 1 1027 ? -18.233 21.754 2.519 1.00 69.00 1027 ASP A C 1
ATOM 7999 O O . ASP A 1 1027 ? -18.154 20.817 1.718 1.00 69.00 1027 ASP A O 1
ATOM 8003 N N . LEU A 1 1028 ? -18.418 23.022 2.141 1.00 74.62 1028 LEU A N 1
ATOM 8004 C CA . LEU A 1 1028 ? -18.486 23.496 0.758 1.00 74.62 1028 LEU A CA 1
ATOM 8005 C C . LEU A 1 1028 ? -17.119 23.929 0.209 1.00 74.62 1028 LEU A C 1
ATOM 8007 O O . LEU A 1 1028 ? -17.003 24.190 -0.987 1.00 74.62 1028 LEU A O 1
ATOM 8011 N N . THR A 1 1029 ? -16.083 24.005 1.053 1.00 84.06 1029 THR A N 1
ATOM 8012 C CA . THR A 1 1029 ? -14.745 24.409 0.598 1.00 84.06 1029 THR A CA 1
ATOM 8013 C C . THR A 1 1029 ? -14.126 23.357 -0.317 1.00 84.06 1029 THR A C 1
ATOM 8015 O O . THR A 1 1029 ? -14.315 22.152 -0.123 1.00 84.06 1029 THR A O 1
ATOM 8018 N N . ILE A 1 1030 ? -13.372 23.815 -1.325 1.00 88.88 1030 ILE A N 1
ATOM 8019 C CA . ILE A 1 1030 ? -12.682 22.911 -2.245 1.00 88.88 1030 ILE A CA 1
ATOM 8020 C C . ILE A 1 1030 ? -11.613 22.130 -1.474 1.00 88.88 1030 ILE A C 1
ATOM 8022 O O . ILE A 1 1030 ? -10.754 22.716 -0.814 1.00 88.88 1030 ILE A O 1
ATOM 8026 N N . HIS A 1 1031 ? -11.627 20.806 -1.603 1.00 88.94 1031 HIS A N 1
ATOM 8027 C CA . HIS A 1 1031 ? -10.617 19.925 -1.043 1.00 88.94 1031 HIS A CA 1
ATOM 8028 C C . HIS A 1 1031 ? -9.217 20.324 -1.556 1.00 88.94 1031 HIS A C 1
ATOM 8030 O O . HIS A 1 1031 ? -9.036 20.416 -2.776 1.00 88.94 1031 HIS A O 1
ATOM 8036 N N . PRO A 1 1032 ? -8.201 20.504 -0.686 1.00 89.50 1032 PRO A N 1
ATOM 8037 C CA . PRO A 1 1032 ? -6.897 21.051 -1.082 1.00 89.50 1032 PRO A CA 1
ATOM 8038 C C . PRO A 1 1032 ? -6.209 20.298 -2.229 1.00 89.50 1032 PRO A C 1
ATOM 8040 O O . PRO A 1 1032 ? -5.651 20.914 -3.133 1.00 89.50 1032 PRO A O 1
ATOM 8043 N N . GLU A 1 1033 ? -6.296 18.964 -2.241 1.00 87.44 1033 GLU A N 1
ATOM 8044 C CA . GLU A 1 1033 ? -5.732 18.130 -3.319 1.00 87.44 1033 GLU A CA 1
ATOM 8045 C C . GLU A 1 1033 ? -6.453 18.325 -4.663 1.00 87.44 1033 GLU A C 1
ATOM 8047 O O . GLU A 1 1033 ? -5.823 18.295 -5.718 1.00 87.44 1033 GLU A O 1
ATOM 8052 N N . VAL A 1 1034 ? -7.770 18.561 -4.641 1.00 92.38 1034 VAL A N 1
ATOM 8053 C CA . VAL A 1 1034 ? -8.549 18.843 -5.856 1.00 92.38 1034 VAL A CA 1
ATOM 8054 C C . VAL A 1 1034 ? -8.228 20.251 -6.348 1.00 92.38 1034 VAL A C 1
ATOM 8056 O O . VAL A 1 1034 ? -7.994 20.447 -7.537 1.00 92.38 1034 VAL A O 1
ATOM 8059 N N . ALA A 1 1035 ? -8.143 21.220 -5.435 1.00 92.75 1035 ALA A N 1
ATOM 8060 C CA . ALA A 1 1035 ? -7.760 22.598 -5.727 1.00 92.75 1035 ALA A CA 1
ATOM 8061 C C . ALA A 1 1035 ? -6.366 22.686 -6.383 1.00 92.75 1035 ALA A C 1
ATOM 8063 O O . ALA A 1 1035 ? -6.202 23.351 -7.407 1.00 92.75 1035 ALA A O 1
ATOM 8064 N N . ALA A 1 1036 ? -5.388 21.944 -5.851 1.00 88.88 1036 ALA A N 1
ATOM 8065 C CA . ALA A 1 1036 ? -4.040 21.829 -6.406 1.00 88.88 1036 ALA A CA 1
ATOM 8066 C C . ALA A 1 1036 ? -4.043 21.354 -7.870 1.00 88.88 1036 ALA A C 1
ATOM 8068 O O . ALA A 1 1036 ? -3.433 21.984 -8.741 1.00 88.88 1036 ALA A O 1
ATOM 8069 N N . GLU A 1 1037 ? -4.762 20.266 -8.158 1.00 91.50 1037 GLU A N 1
ATOM 8070 C CA . GLU A 1 1037 ? -4.823 19.704 -9.507 1.00 91.50 1037 GLU A CA 1
ATOM 8071 C C . GLU A 1 1037 ? -5.645 20.565 -10.475 1.00 91.50 1037 GLU A C 1
ATOM 8073 O O . GLU A 1 1037 ? -5.265 20.702 -11.640 1.00 91.50 1037 GLU A O 1
ATOM 8078 N N . LEU A 1 1038 ? -6.716 21.220 -10.016 1.00 93.50 1038 LEU A N 1
ATOM 8079 C CA . LEU A 1 1038 ? -7.471 22.178 -10.830 1.00 93.50 1038 LEU A CA 1
ATOM 8080 C C . LEU A 1 1038 ? -6.608 23.382 -11.233 1.00 93.50 1038 LEU A C 1
ATOM 8082 O O . LEU A 1 1038 ? -6.581 23.737 -12.415 1.00 93.50 1038 LEU A O 1
ATOM 8086 N N . ALA A 1 1039 ? -5.844 23.953 -10.295 1.00 92.25 1039 ALA A N 1
ATOM 8087 C CA . ALA A 1 1039 ? -4.913 25.045 -10.578 1.00 92.25 1039 ALA A CA 1
ATOM 8088 C C . ALA A 1 1039 ? -3.852 24.625 -11.613 1.00 92.25 1039 ALA A C 1
ATOM 8090 O O . ALA A 1 1039 ? -3.588 25.351 -12.578 1.00 92.25 1039 ALA A O 1
ATOM 8091 N N . ARG A 1 1040 ? -3.296 23.412 -11.476 1.00 91.12 1040 ARG A N 1
ATOM 8092 C CA . ARG A 1 1040 ? -2.332 22.844 -12.431 1.00 91.12 1040 ARG A CA 1
ATOM 8093 C C . ARG A 1 1040 ? -2.937 22.654 -13.827 1.00 91.12 1040 ARG A C 1
ATOM 8095 O O . ARG A 1 1040 ? -2.322 23.063 -14.813 1.00 91.12 1040 ARG A O 1
ATOM 8102 N N . VAL A 1 1041 ? -4.123 22.048 -13.925 1.00 91.25 1041 VAL A N 1
ATOM 8103 C CA . VAL A 1 1041 ? -4.818 21.795 -15.202 1.00 91.25 1041 VAL A CA 1
ATOM 8104 C C . VAL A 1 1041 ? -5.202 23.106 -15.893 1.00 91.25 1041 VAL A C 1
ATOM 8106 O O . VAL A 1 1041 ? -5.063 23.227 -17.115 1.00 91.25 1041 VAL A O 1
ATOM 8109 N N . ARG A 1 1042 ? -5.649 24.110 -15.131 1.00 92.88 1042 ARG A N 1
ATOM 8110 C CA . ARG A 1 1042 ? -5.978 25.441 -15.657 1.00 92.88 1042 ARG A CA 1
ATOM 8111 C C . ARG A 1 1042 ? -4.743 26.139 -16.225 1.00 92.88 1042 ARG A C 1
ATOM 8113 O O . ARG A 1 1042 ? -4.809 26.658 -17.342 1.00 92.88 1042 ARG A O 1
ATOM 8120 N N . LEU A 1 1043 ? -3.614 26.079 -15.515 1.00 93.06 1043 LEU A N 1
ATOM 8121 C CA . LEU A 1 1043 ? -2.342 26.631 -15.984 1.00 93.06 1043 LEU A CA 1
ATOM 8122 C C . LEU A 1 1043 ? -1.868 25.950 -17.278 1.00 93.06 1043 LEU A C 1
ATOM 8124 O O . LEU A 1 1043 ? -1.524 26.628 -18.245 1.00 93.06 1043 LEU A O 1
ATOM 8128 N N . GLU A 1 1044 ? -1.913 24.615 -17.334 1.00 91.31 1044 GLU A N 1
ATOM 8129 C CA . GLU A 1 1044 ? -1.534 23.827 -18.516 1.00 91.31 1044 GLU A CA 1
ATOM 8130 C C . GLU A 1 1044 ? -2.365 24.196 -19.755 1.00 91.31 1044 GLU A C 1
ATOM 8132 O O . GLU A 1 1044 ? -1.816 24.437 -20.838 1.00 91.31 1044 GLU A O 1
ATOM 8137 N N . LYS A 1 1045 ? -3.690 24.302 -19.590 1.00 91.44 1045 LYS A N 1
ATOM 8138 C CA . LYS A 1 1045 ? -4.613 24.699 -20.661 1.00 91.44 1045 LYS A CA 1
ATOM 8139 C C . LYS A 1 1045 ? -4.353 26.132 -21.134 1.00 91.44 1045 LYS A C 1
ATOM 8141 O O . LYS A 1 1045 ? -4.342 26.387 -22.342 1.00 91.44 1045 LYS A O 1
ATOM 8146 N N . GLY A 1 1046 ? -4.137 27.059 -20.200 1.00 93.44 1046 GLY A N 1
ATOM 8147 C CA . GLY A 1 1046 ? -3.863 28.462 -20.508 1.00 93.44 1046 GLY A CA 1
ATOM 8148 C C . GLY A 1 1046 ? -2.561 28.638 -21.291 1.00 93.44 1046 GLY A C 1
ATOM 8149 O O . GLY A 1 1046 ? -2.571 29.253 -22.357 1.00 93.44 1046 GLY A O 1
ATOM 8150 N N . ILE A 1 1047 ? -1.469 28.010 -20.840 1.00 93.06 1047 ILE A N 1
ATOM 8151 C CA . ILE A 1 1047 ? -0.171 28.048 -21.534 1.00 93.06 1047 ILE A CA 1
ATOM 8152 C C . ILE A 1 1047 ? -0.277 27.437 -22.933 1.00 93.06 1047 ILE A C 1
ATOM 8154 O O . ILE A 1 1047 ? 0.226 28.022 -23.890 1.00 93.06 1047 ILE A O 1
ATOM 8158 N N . SER A 1 1048 ? -0.947 26.288 -23.076 1.00 90.94 1048 SER A N 1
ATOM 8159 C CA . SER A 1 1048 ? -1.123 25.638 -24.384 1.00 90.94 1048 SER A CA 1
ATOM 8160 C C . SER A 1 1048 ? -1.853 26.557 -25.369 1.00 90.94 1048 SER A C 1
ATOM 8162 O O . SER A 1 1048 ? -1.386 26.765 -26.484 1.00 90.94 1048 SER A O 1
ATOM 8164 N N . THR A 1 1049 ? -2.927 27.212 -24.916 1.00 91.69 1049 THR A N 1
ATOM 8165 C CA . THR A 1 1049 ? -3.683 28.182 -25.728 1.00 91.69 1049 THR A CA 1
ATOM 8166 C C . THR A 1 1049 ? -2.830 29.396 -26.118 1.00 91.69 1049 THR A C 1
ATOM 8168 O O . THR A 1 1049 ? -2.960 29.931 -27.220 1.00 91.69 1049 THR A O 1
ATOM 8171 N N . MET A 1 1050 ? -1.950 29.853 -25.223 1.00 91.00 1050 MET A N 1
ATOM 8172 C CA . MET A 1 1050 ? -1.040 30.964 -25.502 1.00 91.00 1050 MET A CA 1
ATOM 8173 C C . MET A 1 1050 ? 0.087 30.579 -26.460 1.00 91.00 1050 MET A C 1
ATOM 8175 O O . MET A 1 1050 ? 0.507 31.419 -27.246 1.00 91.00 1050 MET A O 1
ATOM 8179 N N . LEU A 1 1051 ? 0.568 29.335 -26.458 1.00 89.56 1051 LEU A N 1
ATOM 8180 C CA . LEU A 1 1051 ? 1.565 28.889 -27.438 1.00 89.56 1051 LEU A CA 1
ATOM 8181 C C . LEU A 1 1051 ? 1.027 28.929 -28.874 1.00 89.56 1051 LEU A C 1
ATOM 8183 O O . LEU A 1 1051 ? 1.793 29.251 -29.784 1.00 89.56 1051 LEU A O 1
ATOM 8187 N N . ASP A 1 1052 ? -0.269 28.668 -29.058 1.00 86.31 1052 ASP A N 1
ATOM 8188 C CA . ASP A 1 1052 ? -0.932 28.738 -30.365 1.00 86.31 1052 ASP A CA 1
ATOM 8189 C C . ASP A 1 1052 ? -1.166 30.186 -30.823 1.00 86.31 1052 ASP A C 1
ATOM 8191 O O . ASP A 1 1052 ? -1.012 30.504 -32.001 1.00 86.31 1052 ASP A O 1
ATOM 8195 N N . LYS A 1 1053 ? -1.522 31.083 -29.891 1.00 86.81 1053 LYS A N 1
ATOM 8196 C CA . LYS A 1 1053 ? -1.869 32.489 -30.185 1.00 86.81 1053 LYS A CA 1
ATOM 8197 C C . LYS A 1 1053 ? -0.685 33.463 -30.125 1.00 86.81 1053 LYS A C 1
ATOM 8199 O O . LYS A 1 1053 ? -0.770 34.554 -30.682 1.00 86.81 1053 LYS A O 1
ATOM 8204 N N . GLY A 1 1054 ? 0.402 33.084 -29.459 1.00 82.94 1054 GLY A N 1
ATOM 8205 C CA . GLY A 1 1054 ? 1.555 33.930 -29.154 1.00 82.94 1054 GLY A CA 1
ATOM 8206 C C . GLY A 1 1054 ? 1.761 34.086 -27.645 1.00 82.94 1054 GLY A C 1
ATOM 8207 O O . GLY A 1 1054 ? 0.929 34.660 -26.943 1.00 82.94 1054 GLY A O 1
ATOM 8208 N N . LEU A 1 1055 ? 2.894 33.584 -27.145 1.00 86.25 1055 LEU A N 1
ATOM 8209 C CA . LEU A 1 1055 ? 3.264 33.664 -25.731 1.00 86.25 1055 LEU A CA 1
ATOM 8210 C C . LEU A 1 1055 ? 3.716 35.094 -25.391 1.00 86.25 1055 LEU A C 1
ATOM 8212 O O . LEU A 1 1055 ? 4.571 35.647 -26.082 1.00 86.25 1055 LEU A O 1
ATOM 8216 N N . SER A 1 1056 ? 3.178 35.687 -24.322 1.00 88.94 1056 SER A N 1
ATOM 8217 C CA . SER A 1 1056 ? 3.590 37.012 -23.842 1.00 88.94 1056 SER A CA 1
ATOM 8218 C C . SER A 1 1056 ? 3.802 37.018 -22.331 1.00 88.94 1056 SER A C 1
ATOM 8220 O O . SER A 1 1056 ? 3.139 36.294 -21.585 1.00 88.94 1056 SER A O 1
ATOM 8222 N N . LYS A 1 1057 ? 4.730 37.861 -21.866 1.00 89.31 1057 LYS A N 1
ATOM 8223 C CA . LYS A 1 1057 ? 5.045 38.004 -20.438 1.00 89.31 1057 LYS A CA 1
ATOM 8224 C C . LYS A 1 1057 ? 3.832 38.447 -19.627 1.00 89.31 1057 LYS A C 1
ATOM 8226 O O . LYS A 1 1057 ? 3.565 37.889 -18.565 1.00 89.31 1057 LYS A O 1
ATOM 8231 N N . VAL A 1 1058 ? 3.109 39.432 -20.165 1.00 90.81 1058 VAL A N 1
ATOM 8232 C CA . VAL A 1 1058 ? 1.898 40.008 -19.570 1.00 90.81 1058 VAL A CA 1
ATOM 8233 C C . VAL A 1 1058 ? 0.793 38.961 -19.519 1.00 90.81 1058 VAL A C 1
ATOM 8235 O O . VAL A 1 1058 ? 0.219 38.758 -18.458 1.00 90.81 1058 VAL A O 1
ATOM 8238 N N . GLY A 1 1059 ? 0.565 38.224 -20.611 1.00 91.56 1059 GLY A N 1
ATOM 8239 C CA . GLY A 1 1059 ? -0.434 37.156 -20.642 1.00 91.56 1059 GLY A CA 1
ATOM 8240 C C . GLY A 1 1059 ? -0.158 36.069 -19.602 1.00 91.56 1059 GLY A C 1
ATOM 8241 O O . GLY A 1 1059 ? -1.057 35.698 -18.856 1.00 91.56 1059 GLY A O 1
ATOM 8242 N N . LEU A 1 1060 ? 1.091 35.603 -19.482 1.00 91.62 1060 LEU A N 1
ATOM 8243 C CA . LEU A 1 1060 ? 1.466 34.608 -18.468 1.00 91.62 1060 LEU A CA 1
ATOM 8244 C C . LEU A 1 1060 ? 1.350 35.134 -17.030 1.00 91.62 1060 LEU A C 1
ATOM 8246 O O . LEU A 1 1060 ? 1.068 34.358 -16.122 1.00 91.62 1060 LEU A O 1
ATOM 8250 N N . GLN A 1 1061 ? 1.616 36.423 -16.796 1.00 92.75 1061 GLN A N 1
ATOM 8251 C CA . GLN A 1 1061 ? 1.417 37.044 -15.483 1.00 92.75 1061 GLN A CA 1
ATOM 8252 C C . GLN A 1 1061 ? -0.070 37.127 -15.142 1.00 92.75 1061 GLN A C 1
ATOM 8254 O O . GLN A 1 1061 ? -0.457 36.669 -14.074 1.00 92.75 1061 GLN A O 1
ATOM 8259 N N . GLN A 1 1062 ? -0.887 37.603 -16.079 1.00 93.94 1062 GLN A N 1
ATOM 8260 C CA . GLN A 1 1062 ? -2.329 37.715 -15.906 1.00 93.94 1062 GLN A CA 1
ATOM 8261 C C . GLN A 1 1062 ? -2.979 36.346 -15.658 1.00 93.94 1062 GLN A C 1
ATOM 8263 O O . GLN A 1 1062 ? -3.741 36.193 -14.713 1.00 93.94 1062 GLN A O 1
ATOM 8268 N N . LEU A 1 1063 ? -2.626 35.322 -16.444 1.00 94.31 1063 LEU A N 1
ATOM 8269 C CA . LEU A 1 1063 ? -3.125 33.957 -16.238 1.00 94.31 1063 LEU A CA 1
ATOM 8270 C C . LEU A 1 1063 ? -2.768 33.419 -14.845 1.00 94.31 1063 LEU A C 1
ATOM 8272 O O . LEU A 1 1063 ? -3.570 32.722 -14.230 1.00 94.31 1063 LEU A O 1
ATOM 8276 N N . TRP A 1 1064 ? -1.558 33.706 -14.361 1.00 95.12 1064 TRP A N 1
ATOM 8277 C CA . TRP A 1 1064 ? -1.123 33.274 -13.035 1.00 95.12 1064 TRP A CA 1
ATOM 8278 C C . TRP A 1 1064 ? -1.896 33.984 -11.919 1.00 95.12 1064 TRP A C 1
ATOM 8280 O O . TRP A 1 1064 ? -2.368 33.319 -11.003 1.00 95.12 1064 TRP A O 1
ATOM 8290 N N . GLU A 1 1065 ? -2.078 35.301 -12.021 1.00 94.44 1065 GLU A N 1
ATOM 8291 C CA . GLU A 1 1065 ? -2.881 36.093 -11.077 1.00 94.44 1065 GLU A CA 1
ATOM 8292 C C . GLU A 1 1065 ? -4.337 35.612 -11.044 1.00 94.44 1065 GLU A C 1
ATOM 8294 O O . GLU A 1 1065 ? -4.861 35.321 -9.972 1.00 94.44 1065 GLU A O 1
ATOM 8299 N N . GLU A 1 1066 ? -4.949 35.374 -12.209 1.00 95.44 1066 GLU A N 1
ATOM 8300 C CA . GLU A 1 1066 ? -6.303 34.812 -12.313 1.00 95.44 1066 GLU A CA 1
ATOM 8301 C C . GLU A 1 1066 ? -6.438 33.433 -11.644 1.00 95.44 1066 GLU A C 1
ATOM 8303 O O . GLU A 1 1066 ? -7.501 33.105 -11.116 1.00 95.44 1066 GLU A O 1
ATOM 8308 N N . ILE A 1 1067 ? -5.387 32.604 -11.676 1.00 94.06 1067 ILE A N 1
ATOM 8309 C CA . ILE A 1 1067 ? -5.373 31.301 -10.998 1.00 94.06 1067 ILE A CA 1
ATOM 8310 C C . ILE A 1 1067 ? -5.198 31.481 -9.491 1.00 94.06 1067 ILE A C 1
ATOM 8312 O O . ILE A 1 1067 ? -5.897 30.818 -8.735 1.00 94.06 1067 ILE A O 1
ATOM 8316 N N . VAL A 1 1068 ? -4.311 32.364 -9.033 1.00 93.31 1068 VAL A N 1
ATOM 8317 C CA . VAL A 1 1068 ? -4.087 32.605 -7.596 1.00 93.31 1068 VAL A CA 1
ATOM 8318 C C . VAL A 1 1068 ? -5.331 33.201 -6.927 1.00 93.31 1068 VAL A C 1
ATOM 8320 O O . VAL A 1 1068 ? -5.693 32.771 -5.832 1.00 93.31 1068 VAL A O 1
ATOM 8323 N N . ASP A 1 1069 ? -6.018 34.120 -7.607 1.00 93.25 1069 ASP A N 1
ATOM 8324 C CA . ASP A 1 1069 ? -7.218 34.793 -7.094 1.00 93.25 1069 ASP A CA 1
ATOM 8325 C C . ASP A 1 1069 ? -8.492 33.936 -7.202 1.00 93.25 1069 ASP A C 1
ATOM 8327 O O . ASP A 1 1069 ? -9.520 34.236 -6.583 1.00 93.25 1069 ASP A O 1
ATOM 8331 N N . SER A 1 1070 ? -8.438 32.842 -7.965 1.00 93.50 1070 SER A N 1
ATOM 8332 C CA . SER A 1 1070 ? -9.545 31.894 -8.086 1.00 93.50 1070 SER A CA 1
ATOM 8333 C C . SER A 1 1070 ? -9.854 31.170 -6.767 1.00 93.50 1070 SER A C 1
ATOM 8335 O O . SER A 1 1070 ? -9.112 31.218 -5.782 1.00 93.50 1070 SER A O 1
ATOM 8337 N N . GLU A 1 1071 ? -10.995 30.485 -6.718 1.00 87.94 1071 GLU A N 1
ATOM 8338 C CA . GLU A 1 1071 ? -11.350 29.641 -5.576 1.00 87.94 1071 GLU A CA 1
ATOM 8339 C C . GLU A 1 1071 ? -10.370 28.466 -5.426 1.00 87.94 1071 GLU A C 1
ATOM 8341 O O . GLU A 1 1071 ? -9.894 28.198 -4.323 1.00 87.94 1071 GLU A O 1
ATOM 8346 N N . GLU A 1 1072 ? -9.984 27.826 -6.536 1.00 90.00 1072 GLU A N 1
ATOM 8347 C CA . GLU A 1 1072 ? -8.981 26.762 -6.532 1.00 90.00 1072 GLU A CA 1
ATOM 8348 C C . GLU A 1 1072 ? -7.591 27.258 -6.101 1.00 90.00 1072 GLU A C 1
ATOM 8350 O O . GLU A 1 1072 ? -6.899 26.567 -5.357 1.00 90.00 1072 GLU A O 1
ATOM 8355 N N . GLY A 1 1073 ? -7.197 28.479 -6.473 1.00 88.81 1073 GLY A N 1
ATOM 8356 C CA . GLY A 1 1073 ? -5.947 29.091 -6.017 1.00 88.81 1073 GLY A CA 1
ATOM 8357 C C . GLY A 1 1073 ? -5.918 29.321 -4.509 1.00 88.81 1073 GLY A C 1
ATOM 8358 O O . GLY A 1 1073 ? -4.939 28.987 -3.850 1.00 88.81 1073 GLY A O 1
ATOM 8359 N N . ARG A 1 1074 ? -7.014 29.823 -3.932 1.00 90.25 1074 ARG A N 1
ATOM 8360 C CA . ARG A 1 1074 ? -7.106 30.100 -2.488 1.00 90.25 1074 ARG A CA 1
ATOM 8361 C C . ARG A 1 1074 ? -7.125 28.838 -1.622 1.00 90.25 1074 ARG A C 1
ATOM 8363 O O . ARG A 1 1074 ? -6.652 28.885 -0.487 1.00 90.25 1074 ARG A O 1
ATOM 8370 N N . CYS A 1 1075 ? -7.656 27.732 -2.143 1.00 89.88 1075 CYS A N 1
ATOM 8371 C CA . CYS A 1 1075 ? -7.736 26.449 -1.436 1.00 89.88 1075 CYS A CA 1
ATOM 8372 C C . CYS A 1 1075 ? -6.525 25.527 -1.674 1.00 89.88 1075 CYS A C 1
ATOM 8374 O O . CYS A 1 1075 ? -6.347 24.558 -0.933 1.00 89.88 1075 CYS A O 1
ATOM 8376 N N . ALA A 1 1076 ? -5.693 25.795 -2.686 1.00 88.75 1076 ALA A N 1
ATOM 8377 C CA . ALA A 1 1076 ? -4.525 24.972 -2.987 1.00 88.75 1076 ALA A CA 1
ATOM 8378 C C . ALA A 1 1076 ? -3.416 25.109 -1.916 1.00 88.75 1076 ALA A C 1
ATOM 8380 O O . ALA A 1 1076 ? -3.195 26.197 -1.373 1.00 88.75 1076 ALA A O 1
ATOM 8381 N N . PRO A 1 1077 ? -2.652 24.035 -1.625 1.00 88.69 1077 PRO A N 1
ATOM 8382 C CA . PRO A 1 1077 ? -1.511 24.100 -0.718 1.00 88.69 1077 PRO A CA 1
ATOM 8383 C C . PRO A 1 1077 ? -0.465 25.120 -1.186 1.00 88.69 1077 PRO A C 1
ATOM 8385 O O . PRO A 1 1077 ? -0.077 25.141 -2.359 1.00 88.69 1077 PRO A O 1
ATOM 8388 N N . LYS A 1 1078 ? 0.058 25.924 -0.251 1.00 85.44 1078 LYS A N 1
ATOM 8389 C CA . LYS A 1 1078 ? 1.032 26.992 -0.547 1.00 85.44 1078 LYS A CA 1
ATOM 8390 C C . LYS A 1 1078 ? 2.287 26.482 -1.259 1.00 85.44 1078 LYS A C 1
ATOM 8392 O O . LYS A 1 1078 ? 2.776 27.155 -2.161 1.00 85.44 1078 LYS A O 1
ATOM 8397 N N . ASP A 1 1079 ? 2.755 25.286 -0.912 1.00 79.50 1079 ASP A N 1
ATOM 8398 C CA . ASP A 1 1079 ? 3.929 24.663 -1.538 1.00 79.50 1079 ASP A CA 1
ATOM 8399 C C . ASP A 1 1079 ? 3.681 24.277 -3.003 1.00 79.50 1079 ASP A C 1
ATOM 8401 O O . ASP A 1 1079 ? 4.581 24.325 -3.839 1.00 79.50 1079 ASP A O 1
ATOM 8405 N N . THR A 1 1080 ? 2.437 23.932 -3.350 1.00 80.75 1080 THR A N 1
ATOM 8406 C CA . THR A 1 1080 ? 2.072 23.659 -4.746 1.00 80.75 1080 THR A CA 1
ATOM 8407 C C . THR A 1 1080 ? 2.069 24.952 -5.552 1.00 80.75 1080 THR A C 1
ATOM 8409 O O . THR A 1 1080 ? 2.636 25.007 -6.644 1.00 80.75 1080 THR A O 1
ATOM 8412 N N . LEU A 1 1081 ? 1.473 26.014 -5.004 1.00 85.50 1081 LEU A N 1
ATOM 8413 C CA . LEU A 1 1081 ? 1.429 27.320 -5.659 1.00 85.50 1081 LEU A CA 1
ATOM 8414 C C . LEU A 1 1081 ? 2.819 27.938 -5.808 1.00 85.50 1081 LEU A C 1
ATOM 8416 O O . LEU A 1 1081 ? 3.109 28.526 -6.846 1.00 85.50 1081 LEU A O 1
ATOM 8420 N N . SER A 1 1082 ? 3.698 27.782 -4.816 1.00 85.44 1082 SER A N 1
ATOM 8421 C CA . SER A 1 1082 ? 5.079 28.259 -4.918 1.00 85.44 1082 SER A CA 1
ATOM 8422 C C . SER A 1 1082 ? 5.834 27.531 -6.035 1.00 85.44 1082 SER A C 1
ATOM 8424 O O . SER A 1 1082 ? 6.481 28.183 -6.855 1.00 85.44 1082 SER A O 1
ATOM 8426 N N . GLY A 1 1083 ? 5.665 26.209 -6.153 1.00 82.88 1083 GLY A N 1
ATOM 8427 C CA . GLY A 1 1083 ? 6.230 25.419 -7.247 1.00 82.88 1083 GLY A CA 1
ATOM 8428 C C . GLY A 1 1083 ? 5.722 25.847 -8.629 1.00 82.88 1083 GLY A C 1
ATOM 8429 O O . GLY A 1 1083 ? 6.520 26.042 -9.546 1.00 82.88 1083 GLY A O 1
ATOM 8430 N N . LEU A 1 1084 ? 4.409 26.055 -8.783 1.00 86.81 1084 LEU A N 1
ATOM 8431 C CA . LEU A 1 1084 ? 3.829 26.542 -10.041 1.00 86.81 1084 LEU A CA 1
ATOM 8432 C C . LEU A 1 1084 ? 4.262 27.984 -10.363 1.00 86.81 1084 LEU A C 1
ATOM 8434 O O . LEU A 1 1084 ? 4.513 28.299 -11.524 1.00 86.81 1084 LEU A O 1
ATOM 8438 N N . SER A 1 1085 ? 4.426 28.841 -9.354 1.00 90.56 1085 SER A N 1
ATOM 8439 C CA . SER A 1 1085 ? 4.949 30.205 -9.515 1.00 90.56 1085 SER A CA 1
ATOM 8440 C C . SER A 1 1085 ? 6.390 30.209 -10.039 1.00 90.56 1085 SER A C 1
ATOM 8442 O O . SER A 1 1085 ? 6.734 30.970 -10.951 1.00 90.56 1085 SER A O 1
ATOM 8444 N N . MET A 1 1086 ? 7.237 29.317 -9.510 1.00 86.69 1086 MET A N 1
ATOM 8445 C CA . MET A 1 1086 ? 8.601 29.120 -10.009 1.00 86.69 1086 MET A CA 1
ATOM 8446 C C . MET A 1 1086 ? 8.597 28.646 -11.466 1.00 86.69 1086 MET A C 1
ATOM 8448 O O . MET A 1 1086 ? 9.317 29.211 -12.290 1.00 86.69 1086 MET A O 1
ATOM 8452 N N . ASP A 1 1087 ? 7.742 27.671 -11.798 1.00 88.06 1087 ASP A N 1
ATOM 8453 C CA . ASP A 1 1087 ? 7.569 27.189 -13.172 1.00 88.06 1087 ASP A CA 1
ATOM 8454 C C . ASP A 1 1087 ? 7.163 28.354 -14.112 1.00 88.06 1087 ASP A C 1
ATOM 8456 O O . ASP A 1 1087 ? 7.779 28.551 -15.159 1.00 88.06 1087 ASP A O 1
ATOM 8460 N N . VAL A 1 1088 ? 6.180 29.183 -13.730 1.00 90.94 1088 VAL A N 1
ATOM 8461 C CA . VAL A 1 1088 ? 5.738 30.362 -14.509 1.00 90.94 1088 VAL A CA 1
ATOM 8462 C C . VAL A 1 1088 ? 6.860 31.392 -14.679 1.00 90.94 1088 VAL A C 1
ATOM 8464 O O . VAL A 1 1088 ? 6.980 32.013 -15.739 1.00 90.94 1088 VAL A O 1
ATOM 8467 N N . THR A 1 1089 ? 7.688 31.585 -13.654 1.00 89.44 1089 THR A N 1
ATOM 8468 C CA . THR A 1 1089 ? 8.825 32.514 -13.696 1.00 89.44 1089 THR A CA 1
ATOM 8469 C C . THR A 1 1089 ? 9.867 32.066 -14.718 1.00 89.44 1089 THR A C 1
ATOM 8471 O O . THR A 1 1089 ? 10.320 32.874 -15.528 1.00 89.44 1089 THR A O 1
ATOM 8474 N N . GLU A 1 1090 ? 10.190 30.774 -14.752 1.00 87.50 1090 GLU A N 1
ATOM 8475 C CA . GLU A 1 1090 ? 11.121 30.218 -15.739 1.00 87.50 1090 GLU A CA 1
ATOM 8476 C C . GLU A 1 1090 ? 10.568 30.263 -17.166 1.00 87.50 1090 GLU A C 1
ATOM 8478 O O . GLU A 1 1090 ? 11.300 30.562 -18.109 1.00 87.50 1090 GLU A O 1
ATOM 8483 N N . MET A 1 1091 ? 9.261 30.062 -17.348 1.00 89.25 1091 MET A N 1
ATOM 8484 C CA . MET A 1 1091 ? 8.627 30.217 -18.664 1.00 89.25 1091 MET A CA 1
ATOM 8485 C C . MET A 1 1091 ? 8.705 31.655 -19.193 1.00 89.25 1091 MET A C 1
ATOM 8487 O O . MET A 1 1091 ? 8.781 31.862 -20.402 1.00 89.25 1091 MET A O 1
ATOM 8491 N N . LYS A 1 1092 ? 8.710 32.659 -18.308 1.00 88.94 1092 LYS A N 1
ATOM 8492 C CA . LYS A 1 1092 ? 8.866 34.076 -18.684 1.00 88.94 1092 LYS A CA 1
ATOM 8493 C C . LYS A 1 1092 ? 10.300 34.441 -19.066 1.00 88.94 1092 LYS A C 1
ATOM 8495 O O . LYS A 1 1092 ? 10.526 35.551 -19.555 1.00 88.94 1092 LYS A O 1
ATOM 8500 N N . ARG A 1 1093 ? 11.271 33.551 -18.851 1.00 86.25 1093 ARG A N 1
ATOM 8501 C CA . ARG A 1 1093 ? 12.680 33.836 -19.111 1.00 86.25 1093 ARG A CA 1
ATOM 8502 C C . ARG A 1 1093 ? 12.910 34.173 -20.581 1.00 86.25 1093 ARG A C 1
ATOM 8504 O O . ARG A 1 1093 ? 12.474 33.459 -21.489 1.00 86.25 1093 ARG A O 1
ATOM 8511 N N . ASP A 1 1094 ? 13.577 35.304 -20.788 1.00 84.62 1094 ASP A N 1
ATOM 8512 C CA . ASP A 1 1094 ? 13.947 35.867 -22.086 1.00 84.62 1094 ASP A CA 1
ATOM 8513 C C . ASP A 1 1094 ? 12.779 36.097 -23.062 1.00 84.62 1094 ASP A C 1
ATOM 8515 O O . ASP A 1 1094 ? 13.022 36.352 -24.237 1.00 84.62 1094 ASP A O 1
ATOM 8519 N N . ILE A 1 1095 ? 11.518 36.046 -22.606 1.00 88.31 1095 ILE A N 1
ATOM 8520 C CA . ILE A 1 1095 ? 10.320 36.087 -23.467 1.00 88.31 1095 ILE A CA 1
ATOM 8521 C C . ILE A 1 1095 ? 10.215 37.366 -24.312 1.00 88.31 1095 ILE A C 1
ATOM 8523 O O . ILE A 1 1095 ? 9.695 37.333 -25.425 1.00 88.31 1095 ILE A O 1
ATOM 8527 N N . ASP A 1 1096 ? 10.773 38.471 -23.812 1.00 86.31 1096 ASP A N 1
ATOM 8528 C CA . ASP A 1 1096 ? 10.814 39.771 -24.489 1.00 86.31 1096 ASP A CA 1
ATOM 8529 C C . ASP A 1 1096 ? 11.815 39.778 -25.672 1.00 86.31 1096 ASP A C 1
ATOM 8531 O O . ASP A 1 1096 ? 11.754 40.643 -26.545 1.00 86.31 1096 ASP A O 1
ATOM 8535 N N . ASN A 1 1097 ? 12.716 38.786 -25.748 1.00 87.62 1097 ASN A N 1
ATOM 8536 C CA . ASN A 1 1097 ? 13.653 38.575 -26.850 1.00 87.62 1097 ASN A CA 1
ATOM 8537 C C . ASN A 1 1097 ? 13.402 37.208 -27.519 1.00 87.62 1097 ASN A C 1
ATOM 8539 O O . ASN A 1 1097 ? 13.935 36.187 -27.074 1.00 87.62 1097 ASN A O 1
ATOM 8543 N N . PRO A 1 1098 ? 12.675 37.157 -28.654 1.00 83.00 1098 PRO A N 1
ATOM 8544 C CA . PRO A 1 1098 ? 12.303 35.899 -29.304 1.00 83.00 1098 PRO A CA 1
ATOM 8545 C C . PRO A 1 1098 ? 13.476 34.975 -29.663 1.00 83.00 1098 PRO A C 1
ATOM 8547 O O . PRO A 1 1098 ? 13.287 33.761 -29.749 1.00 83.00 1098 PRO A O 1
ATOM 8550 N N . LYS A 1 1099 ? 14.681 35.516 -29.902 1.00 81.50 1099 LYS A N 1
ATOM 8551 C CA . LYS A 1 1099 ? 15.872 34.707 -30.214 1.00 81.50 1099 LYS A CA 1
ATOM 8552 C C . LYS A 1 1099 ? 16.440 34.027 -28.970 1.00 81.50 1099 LYS A C 1
ATOM 8554 O O . LYS A 1 1099 ? 16.822 32.866 -29.060 1.00 81.50 1099 LYS A O 1
ATOM 8559 N N . GLU A 1 1100 ? 16.457 34.717 -27.834 1.00 83.44 1100 GLU A N 1
ATOM 8560 C CA . GLU A 1 1100 ? 16.944 34.163 -26.564 1.00 83.44 1100 GLU A CA 1
ATOM 8561 C C . GLU A 1 1100 ? 15.888 33.269 -25.899 1.00 83.44 1100 GLU A C 1
ATOM 8563 O O . GLU A 1 1100 ? 16.208 32.162 -25.469 1.00 83.44 1100 GLU A O 1
ATOM 8568 N N . HIS A 1 1101 ? 14.604 33.640 -25.962 1.00 84.81 1101 HIS A N 1
ATOM 8569 C CA . HIS A 1 1101 ? 13.505 32.791 -25.494 1.00 84.81 1101 HIS A CA 1
ATOM 8570 C C . HIS A 1 1101 ? 13.508 31.409 -26.161 1.00 84.81 1101 HIS A C 1
ATOM 8572 O O . HIS A 1 1101 ? 13.298 30.391 -25.503 1.00 84.81 1101 HIS A O 1
ATOM 8578 N N . ARG A 1 1102 ? 13.811 31.345 -27.468 1.00 82.19 1102 ARG A N 1
ATOM 8579 C CA . ARG A 1 1102 ? 13.925 30.078 -28.215 1.00 82.19 1102 ARG A CA 1
ATOM 8580 C C . ARG A 1 1102 ? 15.011 29.147 -27.680 1.00 82.19 1102 ARG A C 1
ATOM 8582 O O . ARG A 1 1102 ? 14.873 27.940 -27.843 1.00 82.19 1102 ARG A O 1
ATOM 8589 N N . LYS A 1 1103 ? 16.058 29.682 -27.052 1.00 81.12 1103 LYS A N 1
ATOM 8590 C CA . LYS A 1 1103 ? 17.175 28.899 -26.507 1.00 81.12 1103 LYS A CA 1
ATOM 8591 C C . LYS A 1 1103 ? 16.908 28.388 -25.093 1.00 81.12 1103 LYS A C 1
ATOM 8593 O O . LYS A 1 1103 ? 17.642 27.527 -24.616 1.00 81.12 1103 LYS A O 1
ATOM 8598 N N . SER A 1 1104 ? 15.930 28.967 -24.396 1.00 81.06 1104 SER A N 1
ATOM 8599 C CA . SER A 1 1104 ? 15.940 28.990 -22.937 1.00 81.06 1104 SER A CA 1
ATOM 8600 C C . SER A 1 1104 ? 14.532 28.811 -22.337 1.00 81.06 1104 SER A C 1
ATOM 8602 O O . SER A 1 1104 ? 14.239 27.736 -21.808 1.00 81.06 1104 SER A O 1
ATOM 8604 N N . GLY A 1 1105 ? 13.645 29.801 -22.470 1.00 85.94 1105 GLY A N 1
ATOM 8605 C CA . GLY A 1 1105 ? 12.287 29.776 -21.918 1.00 85.94 1105 GLY A CA 1
ATOM 8606 C C . GLY A 1 1105 ? 11.335 28.858 -22.687 1.00 85.94 1105 GLY A C 1
ATOM 8607 O O . GLY A 1 1105 ? 10.627 28.063 -22.080 1.00 85.94 1105 GLY A O 1
ATOM 8608 N N . LEU A 1 1106 ? 11.366 28.870 -24.024 1.00 89.19 1106 LEU A N 1
ATOM 8609 C CA . LEU A 1 1106 ? 10.497 28.018 -24.845 1.00 89.19 1106 LEU A CA 1
ATOM 8610 C C . LEU A 1 1106 ? 10.791 26.512 -24.657 1.00 89.19 1106 LEU A C 1
ATOM 8612 O O . LEU A 1 1106 ? 9.841 25.761 -24.429 1.00 89.19 1106 LEU A O 1
ATOM 8616 N N . PRO A 1 1107 ? 12.053 26.032 -24.704 1.00 88.38 1107 PRO A N 1
ATOM 8617 C CA . PRO A 1 1107 ? 12.384 24.650 -24.349 1.00 88.38 1107 PRO A CA 1
ATOM 8618 C C . PRO A 1 1107 ? 11.899 24.244 -22.950 1.00 88.38 1107 PRO A C 1
ATOM 8620 O O . PRO A 1 1107 ? 11.356 23.150 -22.789 1.00 88.38 1107 PRO A O 1
ATOM 8623 N N . TYR A 1 1108 ? 12.024 25.135 -21.954 1.00 88.50 1108 TYR A N 1
ATOM 8624 C CA . TYR A 1 1108 ? 11.501 24.910 -20.603 1.00 88.50 1108 TYR A CA 1
ATOM 8625 C C . TYR A 1 1108 ? 9.980 24.715 -20.626 1.00 88.50 1108 TYR A C 1
ATOM 8627 O O . TYR A 1 1108 ? 9.487 23.700 -20.134 1.00 88.50 1108 TYR A O 1
ATOM 8635 N N . THR A 1 1109 ? 9.233 25.643 -21.238 1.00 90.81 1109 THR A N 1
ATOM 8636 C CA . THR A 1 1109 ? 7.766 25.584 -21.338 1.00 90.81 1109 THR A CA 1
ATOM 8637 C C . THR A 1 1109 ? 7.302 24.297 -22.016 1.00 90.81 1109 THR A C 1
ATOM 8639 O O . THR A 1 1109 ? 6.388 23.629 -21.533 1.00 90.81 1109 THR A O 1
ATOM 8642 N N . LEU A 1 1110 ? 7.941 23.913 -23.124 1.00 91.44 1110 LEU A N 1
ATOM 8643 C CA . LEU A 1 1110 ? 7.573 22.713 -23.875 1.00 91.44 1110 LEU A CA 1
ATOM 8644 C C . LEU A 1 1110 ? 7.912 21.424 -23.110 1.00 91.44 1110 LEU A C 1
ATOM 8646 O O . LEU A 1 1110 ? 7.090 20.506 -23.103 1.00 91.44 1110 LEU A O 1
ATOM 8650 N N . SER A 1 1111 ? 9.058 21.371 -22.420 1.00 88.38 1111 SER A N 1
ATOM 8651 C CA . SER A 1 1111 ? 9.412 20.258 -21.523 1.00 88.38 1111 SER A CA 1
ATOM 8652 C C . SER A 1 1111 ? 8.405 20.146 -20.373 1.00 88.38 1111 SER A C 1
ATOM 8654 O O . SER A 1 1111 ? 7.850 19.070 -20.138 1.00 88.38 1111 SER A O 1
ATOM 8656 N N . TRP A 1 1112 ? 8.065 21.273 -19.734 1.00 89.25 1112 TRP A N 1
ATOM 8657 C CA . TRP A 1 1112 ? 7.063 21.341 -18.671 1.00 89.25 1112 TRP A CA 1
ATOM 8658 C C . TRP A 1 1112 ? 5.704 20.801 -19.120 1.00 89.25 1112 TRP A C 1
ATOM 8660 O O . TRP A 1 1112 ? 5.147 19.936 -18.446 1.00 89.25 1112 TRP A O 1
ATOM 8670 N N . LEU A 1 1113 ? 5.206 21.223 -20.286 1.00 89.75 1113 LEU A N 1
ATOM 8671 C CA . LEU A 1 1113 ? 3.935 20.729 -20.822 1.00 89.75 1113 LEU A CA 1
ATOM 8672 C C . LEU A 1 1113 ? 3.954 19.217 -21.053 1.00 89.75 1113 LEU A C 1
ATOM 8674 O O . LEU A 1 1113 ? 2.986 18.543 -20.716 1.00 89.75 1113 LEU A O 1
ATOM 8678 N N . THR A 1 1114 ? 5.045 18.656 -21.587 1.00 86.00 1114 THR A N 1
ATOM 8679 C CA . THR A 1 1114 ? 5.128 17.194 -21.766 1.00 86.00 1114 THR A CA 1
ATOM 8680 C C . THR A 1 1114 ? 5.186 16.440 -20.439 1.00 86.00 1114 THR A C 1
ATOM 8682 O O . THR A 1 1114 ? 4.540 15.401 -20.309 1.00 86.00 1114 THR A O 1
ATOM 8685 N N . SER A 1 1115 ? 5.881 16.985 -19.434 1.00 84.00 1115 SER A N 1
ATOM 8686 C CA . SER A 1 1115 ? 5.919 16.421 -18.081 1.00 84.00 1115 SER A CA 1
ATOM 8687 C C . SER A 1 1115 ? 4.536 16.371 -17.444 1.00 84.00 1115 SER A C 1
ATOM 8689 O O . SER A 1 1115 ? 4.165 15.347 -16.877 1.00 84.00 1115 SER A O 1
ATOM 8691 N N . ARG A 1 1116 ? 3.752 17.451 -17.566 1.00 85.00 1116 ARG A N 1
ATOM 8692 C CA . ARG A 1 1116 ? 2.393 17.529 -17.012 1.00 85.00 1116 ARG A CA 1
ATOM 8693 C C . ARG A 1 1116 ? 1.408 16.648 -17.770 1.00 85.00 1116 ARG A C 1
ATOM 8695 O O . ARG A 1 1116 ? 0.668 15.901 -17.137 1.00 85.00 1116 ARG A O 1
ATOM 8702 N N . LYS A 1 1117 ? 1.477 16.650 -19.103 1.00 85.12 1117 LYS A N 1
ATOM 8703 C CA . LYS A 1 1117 ? 0.634 15.816 -19.964 1.00 85.12 1117 LYS A CA 1
ATOM 8704 C C . LYS A 1 1117 ? 0.779 14.329 -19.635 1.00 85.12 1117 LYS A C 1
ATOM 8706 O O . LYS A 1 1117 ? -0.223 13.636 -19.487 1.00 85.12 1117 LYS A O 1
ATOM 8711 N N . TRP A 1 1118 ? 2.010 13.842 -19.479 1.00 83.88 1118 TRP A N 1
ATOM 8712 C CA . TRP A 1 1118 ? 2.279 12.432 -19.167 1.00 83.88 1118 TRP A CA 1
ATOM 8713 C C . TRP A 1 1118 ? 2.414 12.141 -17.675 1.00 83.88 1118 TRP A C 1
ATOM 8715 O O . TRP A 1 1118 ? 2.531 10.975 -17.298 1.00 83.88 1118 TRP A O 1
ATOM 8725 N N . GLN A 1 1119 ? 2.388 13.166 -16.824 1.00 82.56 1119 GLN A N 1
ATOM 8726 C CA . GLN A 1 1119 ? 2.623 13.053 -15.383 1.00 82.56 1119 GLN A CA 1
ATOM 8727 C C . GLN A 1 1119 ? 3.877 12.225 -15.089 1.00 82.56 1119 GLN A C 1
ATOM 8729 O O . GLN A 1 1119 ? 3.850 11.245 -14.347 1.00 82.56 1119 GLN A O 1
ATOM 8734 N N . ARG A 1 1120 ? 4.960 12.584 -15.780 1.00 77.00 1120 ARG A N 1
ATOM 8735 C CA . ARG A 1 1120 ? 6.288 11.978 -15.661 1.00 77.00 1120 ARG A CA 1
ATOM 8736 C C . ARG A 1 1120 ? 7.319 13.076 -15.499 1.00 77.00 1120 ARG A C 1
ATOM 8738 O O . ARG A 1 1120 ? 7.188 14.148 -16.094 1.00 77.00 1120 ARG A O 1
ATOM 8745 N N . ALA A 1 1121 ? 8.334 12.824 -14.684 1.00 68.44 1121 ALA A N 1
ATOM 8746 C CA . ALA A 1 1121 ? 9.403 13.787 -14.488 1.00 68.44 1121 ALA A CA 1
ATOM 8747 C C . ALA A 1 1121 ? 10.175 13.996 -15.805 1.00 68.44 1121 ALA A C 1
ATOM 8749 O O . ALA A 1 1121 ? 10.484 13.039 -16.514 1.00 68.44 1121 ALA A O 1
ATOM 8750 N N . THR A 1 1122 ? 10.469 15.253 -16.137 1.00 67.44 1122 THR A N 1
ATOM 8751 C CA . THR A 1 1122 ? 11.352 15.630 -17.250 1.00 67.44 1122 THR A CA 1
ATOM 8752 C C . THR A 1 1122 ? 12.376 16.641 -16.764 1.00 67.44 1122 THR A C 1
ATOM 8754 O O . THR A 1 1122 ? 12.141 17.372 -15.797 1.00 67.44 1122 THR A O 1
ATOM 8757 N N . ILE A 1 1123 ? 13.513 16.719 -17.455 1.00 70.94 1123 ILE A N 1
ATOM 8758 C CA . ILE A 1 1123 ? 14.499 17.770 -17.192 1.00 70.94 1123 ILE A CA 1
ATOM 8759 C C . ILE A 1 1123 ? 14.103 19.030 -17.968 1.00 70.94 1123 ILE A C 1
ATOM 8761 O O . ILE A 1 1123 ? 13.772 18.976 -19.157 1.00 70.94 1123 ILE A O 1
ATOM 8765 N N . LYS A 1 1124 ? 14.113 20.177 -17.281 1.00 67.19 1124 LYS A N 1
ATOM 8766 C CA . LYS A 1 1124 ? 13.668 21.478 -17.815 1.00 67.19 1124 LYS A CA 1
ATOM 8767 C C . LYS A 1 1124 ? 14.812 22.500 -17.959 1.00 67.19 1124 LYS A C 1
ATOM 8769 O O . LYS A 1 1124 ? 14.564 23.670 -18.195 1.00 67.19 1124 LYS A O 1
ATOM 8774 N N . GLY A 1 1125 ? 16.078 22.093 -17.845 1.00 49.06 1125 GLY A N 1
ATOM 8775 C CA . GLY A 1 1125 ? 17.251 22.964 -18.045 1.00 49.06 1125 GLY A CA 1
ATOM 8776 C C . GLY A 1 1125 ? 17.711 23.786 -16.824 1.00 49.06 1125 GLY A C 1
ATOM 8777 O O . GLY A 1 1125 ? 18.905 24.058 -16.711 1.00 49.06 1125 GLY A O 1
ATOM 8778 N N . THR A 1 1126 ? 16.831 24.120 -15.873 1.00 46.31 1126 THR A N 1
ATOM 8779 C CA . THR A 1 1126 ? 17.173 24.657 -14.535 1.00 46.31 1126 THR A CA 1
ATOM 8780 C C . THR A 1 1126 ? 16.722 23.691 -13.429 1.00 46.31 1126 THR A C 1
ATOM 8782 O O . THR A 1 1126 ? 15.728 22.985 -13.614 1.00 46.31 1126 THR A O 1
ATOM 8785 N N . PRO A 1 1127 ? 17.434 23.606 -12.282 1.00 37.31 1127 PRO A N 1
ATOM 8786 C CA . PRO A 1 1127 ? 17.008 22.794 -11.146 1.00 37.31 1127 PRO A CA 1
ATOM 8787 C C . PRO A 1 1127 ? 15.833 23.491 -10.451 1.00 37.31 1127 PRO A C 1
ATOM 8789 O O . PRO A 1 1127 ? 16.008 24.178 -9.452 1.00 37.31 1127 PRO A O 1
ATOM 8792 N N . CYS A 1 1128 ? 14.631 23.372 -11.006 1.00 32.31 1128 CYS A N 1
ATOM 8793 C CA . CYS A 1 1128 ? 13.427 23.688 -10.252 1.00 32.31 1128 CYS A CA 1
ATOM 8794 C C . CYS A 1 1128 ? 13.059 22.468 -9.410 1.00 32.31 1128 CYS A C 1
ATOM 8796 O O . CYS A 1 1128 ? 12.807 21.387 -9.942 1.00 32.31 1128 CYS A O 1
ATOM 8798 N N . SER A 1 1129 ? 13.001 22.672 -8.097 1.00 32.72 1129 SER A N 1
ATOM 8799 C CA . SER A 1 1129 ? 12.414 21.788 -7.092 1.00 32.72 1129 SER A CA 1
ATOM 8800 C C . SER A 1 1129 ? 10.895 21.683 -7.279 1.00 32.72 1129 SER A C 1
ATOM 8802 O O . SER A 1 1129 ? 10.120 22.039 -6.394 1.00 32.72 1129 SER A O 1
ATOM 8804 N N . SER A 1 1130 ? 10.426 21.246 -8.451 1.00 31.78 1130 SER A N 1
ATOM 8805 C CA . SER A 1 1130 ? 9.007 20.955 -8.629 1.00 31.78 1130 SER A CA 1
ATOM 8806 C C . SER A 1 1130 ? 8.721 19.604 -7.971 1.00 31.78 1130 SER A C 1
ATOM 8808 O O . SER A 1 1130 ? 8.788 18.569 -8.632 1.00 31.78 1130 SER A O 1
ATOM 8810 N N . GLY A 1 1131 ? 8.395 19.612 -6.676 1.00 34.62 1131 GLY A N 1
ATOM 8811 C CA . GLY A 1 1131 ? 7.975 18.445 -5.882 1.00 34.62 1131 GLY A CA 1
ATOM 8812 C C . GLY A 1 1131 ? 6.635 17.825 -6.308 1.00 34.62 1131 GLY A C 1
ATOM 8813 O O . GLY A 1 1131 ? 5.949 17.215 -5.499 1.00 34.62 1131 GLY A O 1
ATOM 8814 N N . ALA A 1 1132 ? 6.237 17.993 -7.569 1.00 30.77 1132 ALA A N 1
ATOM 8815 C CA . ALA A 1 1132 ? 4.915 17.637 -8.068 1.00 30.77 1132 ALA A CA 1
ATOM 8816 C C . ALA A 1 1132 ? 4.848 16.249 -8.732 1.00 30.77 1132 ALA A C 1
ATOM 8818 O O . ALA A 1 1132 ? 3.802 15.881 -9.252 1.00 30.77 1132 ALA A O 1
ATOM 8819 N N . ILE A 1 1133 ? 5.944 15.482 -8.731 1.00 36.91 1133 ILE A N 1
ATOM 8820 C CA . ILE A 1 1133 ? 5.961 14.056 -9.088 1.00 36.91 1133 ILE A CA 1
ATOM 8821 C C . ILE A 1 1133 ? 6.875 13.372 -8.066 1.00 36.91 1133 ILE A C 1
ATOM 8823 O O . ILE A 1 1133 ? 8.075 13.235 -8.283 1.00 36.91 1133 ILE A O 1
ATOM 8827 N N . GLN A 1 1134 ? 6.327 13.044 -6.893 1.00 30.62 1134 GLN A N 1
ATOM 8828 C CA . GLN A 1 1134 ? 7.050 12.278 -5.878 1.00 30.62 1134 GLN A CA 1
ATOM 8829 C C . GLN A 1 1134 ? 7.180 10.827 -6.347 1.00 30.62 1134 GLN A C 1
ATOM 8831 O O . GLN A 1 1134 ? 6.243 10.056 -6.198 1.00 30.62 1134 GLN A O 1
ATOM 8836 N N . THR A 1 1135 ? 8.352 10.437 -6.841 1.00 27.88 1135 THR A N 1
ATOM 8837 C CA . THR A 1 1135 ? 8.889 9.106 -6.547 1.00 27.88 1135 THR A CA 1
ATOM 8838 C C . THR A 1 1135 ? 9.696 9.265 -5.263 1.00 27.88 1135 THR A C 1
ATOM 8840 O O . THR A 1 1135 ? 10.813 9.775 -5.296 1.00 27.88 1135 THR A O 1
ATOM 8843 N N . ARG A 1 1136 ? 9.136 8.916 -4.097 1.00 25.31 1136 ARG A N 1
ATOM 8844 C CA . ARG A 1 1136 ? 9.964 8.804 -2.884 1.00 25.31 1136 ARG A CA 1
ATOM 8845 C C . ARG A 1 1136 ? 10.877 7.591 -3.073 1.00 25.31 1136 ARG A C 1
ATOM 8847 O O . ARG A 1 1136 ? 10.434 6.454 -2.937 1.00 25.31 1136 ARG A O 1
ATOM 8854 N N . GLY A 1 1137 ? 12.117 7.863 -3.460 1.00 24.69 1137 GLY A N 1
ATOM 8855 C CA . GLY A 1 1137 ? 13.173 6.884 -3.674 1.00 24.69 1137 GLY A CA 1
ATOM 8856 C C . GLY A 1 1137 ? 14.434 7.581 -4.179 1.00 24.69 1137 GLY A C 1
ATOM 8857 O O . GLY A 1 1137 ? 14.497 7.926 -5.351 1.00 24.69 1137 GLY A O 1
ATOM 8858 N N . GLN A 1 1138 ? 15.397 7.766 -3.270 1.00 24.84 1138 GLN A N 1
ATOM 8859 C CA . GLN A 1 1138 ? 16.774 8.239 -3.484 1.00 24.84 1138 GLN A CA 1
ATOM 8860 C C . GLN A 1 1138 ? 16.935 9.663 -4.056 1.00 24.84 1138 GLN A C 1
ATOM 8862 O O . GLN A 1 1138 ? 16.976 9.871 -5.268 1.00 24.84 1138 GLN A O 1
ATOM 8867 N N . ASP A 1 1139 ? 17.150 10.641 -3.168 1.00 23.47 1139 ASP A N 1
ATOM 8868 C CA . ASP A 1 1139 ? 17.822 11.889 -3.542 1.00 23.47 1139 ASP A CA 1
ATOM 8869 C C . ASP A 1 1139 ? 19.288 11.562 -3.864 1.00 23.47 1139 ASP A C 1
ATOM 8871 O O . ASP A 1 1139 ? 20.127 11.402 -2.979 1.00 23.47 1139 ASP A O 1
ATOM 8875 N N . ALA A 1 1140 ? 19.578 11.393 -5.153 1.00 24.25 1140 ALA A N 1
ATOM 8876 C CA . ALA A 1 1140 ? 20.932 11.284 -5.669 1.00 24.25 1140 ALA A CA 1
ATOM 8877 C C . ALA A 1 1140 ? 21.662 12.632 -5.524 1.00 24.25 1140 ALA A C 1
ATOM 8879 O O . ALA A 1 1140 ? 21.179 13.662 -5.995 1.00 24.25 1140 ALA A O 1
ATOM 8880 N N . ASP A 1 1141 ? 22.826 12.577 -4.876 1.00 28.72 1141 ASP A N 1
ATOM 8881 C CA . ASP A 1 1141 ? 23.900 13.571 -4.781 1.00 28.72 1141 ASP A CA 1
ATOM 8882 C C . ASP A 1 1141 ? 23.741 14.850 -5.624 1.00 28.72 1141 ASP A C 1
ATOM 8884 O O . ASP A 1 1141 ? 24.051 14.912 -6.816 1.00 28.72 1141 ASP A O 1
ATOM 8888 N N . GLY A 1 1142 ? 23.364 15.939 -4.954 1.00 26.09 1142 GLY A N 1
ATOM 8889 C CA . GLY A 1 1142 ? 23.348 17.291 -5.506 1.00 26.09 1142 GLY A CA 1
ATOM 8890 C C . GLY A 1 1142 ? 24.726 17.959 -5.529 1.00 26.09 1142 GLY A C 1
ATOM 8891 O O . GLY A 1 1142 ? 24.877 19.060 -5.005 1.00 26.09 1142 GLY A O 1
ATOM 8892 N N . ARG A 1 1143 ? 25.740 17.338 -6.144 1.00 27.78 1143 ARG A N 1
ATOM 8893 C CA . ARG A 1 1143 ? 26.953 18.054 -6.578 1.00 27.78 1143 ARG A CA 1
ATOM 8894 C C . ARG A 1 1143 ? 26.762 18.513 -8.018 1.00 27.78 1143 ARG A C 1
ATOM 8896 O O . ARG A 1 1143 ? 26.938 17.729 -8.942 1.00 27.78 1143 ARG A O 1
ATOM 8903 N N . THR A 1 1144 ? 26.453 19.796 -8.227 1.00 26.19 1144 THR A N 1
ATOM 8904 C CA . THR A 1 1144 ? 26.929 20.490 -9.434 1.00 26.19 1144 THR A CA 1
ATOM 8905 C C . THR A 1 1144 ? 26.928 22.013 -9.350 1.00 26.19 1144 THR A C 1
ATOM 8907 O O . THR A 1 1144 ? 25.890 22.672 -9.366 1.00 26.19 1144 THR A O 1
ATOM 8910 N N . THR A 1 1145 ? 28.153 22.528 -9.267 1.00 24.38 1145 THR A N 1
ATOM 8911 C CA . THR A 1 1145 ? 28.693 23.771 -9.836 1.00 24.38 1145 THR A CA 1
ATOM 8912 C C . THR A 1 1145 ? 27.734 24.634 -10.678 1.00 24.38 1145 THR A C 1
ATOM 8914 O O . THR A 1 1145 ? 27.180 24.214 -11.693 1.00 24.38 1145 THR A O 1
ATOM 8917 N N . ARG A 1 1146 ? 27.634 25.922 -10.323 1.00 23.34 1146 ARG A N 1
ATOM 8918 C CA . ARG A 1 1146 ? 27.347 26.983 -11.295 1.00 23.34 1146 ARG A CA 1
ATOM 8919 C C . ARG A 1 1146 ? 28.476 28.000 -11.274 1.00 23.34 1146 ARG A C 1
ATOM 8921 O O . ARG A 1 1146 ? 28.661 28.718 -10.298 1.00 23.34 1146 ARG A O 1
ATOM 8928 N N . SER A 1 1147 ? 29.235 27.993 -12.364 1.00 21.73 1147 SER A N 1
ATOM 8929 C CA . SER A 1 1147 ? 30.029 29.118 -12.826 1.00 21.73 1147 SER A CA 1
ATOM 8930 C C . SER A 1 1147 ? 29.096 30.256 -13.248 1.00 21.73 1147 SER A C 1
ATOM 8932 O O . SER A 1 1147 ? 28.212 30.021 -14.076 1.00 21.73 1147 SER A O 1
ATOM 8934 N N . GLN A 1 1148 ? 29.410 31.443 -12.724 1.00 23.16 1148 GLN A N 1
ATOM 8935 C CA . GLN A 1 1148 ? 28.859 32.778 -13.001 1.00 23.16 1148 GLN A CA 1
ATOM 8936 C C . GLN A 1 1148 ? 27.471 33.093 -12.442 1.00 23.16 1148 GLN A C 1
ATOM 8938 O O . GLN A 1 1148 ? 26.479 32.419 -12.800 1.00 23.16 1148 GLN A O 1
#

Nearest PDB structures (foldseek):
  9c4f-assembly1_I  TM=8.568E-01  e=1.100E-09  Homo sapiens
  6fpy-assembly1_A  TM=4.668E-01  e=2.507E-14  Homo sapiens
  6fpy-assembly2_B  TM=4.357E-01  e=1.589E-14  Homo sapiens
  6fpz-assembly2_B  TM=4.369E-01  e=2.383E-14  Homo sapiens
  8if4-assembly1_A  TM=6.414E-01  e=5.172E-08  Homo sapiens

Mean predicted aligned error: 21.71 Å

Organism: Lolium multiflorum (NCBI:txid4521)

Secondary structure (DSSP, 8-state):
------TTS--TTSPPEEEE-TTS-HHHHHHHHHHHT-EEEE-S-TT-HHHHHHHHHHHHHHHTT-EEEEEEEEEPTT-EEEEEE-TTSEEEE-TTSSEEEEEEEEE-TT-----EEEEE--TT--EEEEEEEEEEETTEEEEEEEEEEE----SSPPPGGGGPPPHHHHHHHHHHHHHHHHHH-TT---HHHHHHHHHHHHTSTTTTTS-HHHHHHHHHHHHHHHHHHHHHHHHHS---------------------HHHHHHHHHHTSEEEEEEES-SB--TTS-EEEEEEEEEEEEPPPPTTPPPSSS-EEEEEEEE--GGG-STTTHHHHHHHHHHHHHHHHHS-TT-EEEEEEESSS-SEEEEEEE---STT--HHHHHHHHHHT------S-----HHHHHHHHHHHHHTT-HHHHHHSEEEEEEEE-S--GGGGGS---TTSEEEEEEETTTS-HHHHHHHHHHTT--EEEE-S-HHHHHHHHHHHHHHHHTEEEEEEEEEEEEPTTEEEEEEE-TTSEEEE-TTSSEEEEEEEEEETT-EEEEEEEEEE-TT--EEEEEEEEEE-SS-EEEEEEEEEE-B--SS-S-SGGGSPPHHHHHHHHHHHHHHHHHHHHHTT---HHHHHHHHHHHHTSHHHHHS-HHHHHHHHHHHHHHHH-TT-HHHHHHHHHHHHHTS---EES-----S---GGGG--TTTTSEEEEEEES-SB--TTS-EEEEEEEEEEEEPPPS-TTSS----EEEEEEEE-SGGGTTHHHHHHHHHHHHHHHHS-TT-EEEEEEESSSEEE-S-SEE-SHHHHHHHHHHHHT----SS----HHHHHHHHHHHHHT--GGGGTSEEEEEEEE----GGGGTS---TTS-EEEEEESSSS-HHHHHHHHHHHT--EEEE-S-HHHHHHHHHHHHHHHHTEEEEEEEEEEEEPTTEEEEEEE-TTS-EEEPTTSSEEEEEEEEEETT-EEEEEEEEEE-TT--EEEEEEEEEEETTEEEEEEEEEEE-B--SS---TTTTSPPHHHHHHHHHHHHHHHHHHHHHH---HHHHHHHHHHHHSSHHHHHS-HHHHHHHHHHHHHHTTTTTSHHHHTTTHHHHHHHHHHHHHHT----BSS----TTS---S-----------

Foldseek 3Di:
DDDPPDPVPDDLAAADEAEAEQPDDVVVVVVSNLSNVYYYDYDNDPPDPVVVVVVVVVVVLQVVFWKWWKKKKFWDPPKFFPDKFQPSWDKDQDPRRRMIITGPGTAGVPGDGDIDTDMDDDPPDFWTMWIKTWIDDPHDIDIGDTDIDTDDDDPDDDDPVNPQDDQVRLLVVLVSQLSVQVVVCVPDLALVSSVVSLVVSCPDSSNVSYDPVSNVVVVVVSVVVNVVVVVVVCVVPDDDDDDDDDDDDDDDDDDDDDVVNVVVVVLQPQKAKDKDWQFQADAQPDWDAWTKMKIKIWGAFDDPPDDQQFQFAFEEEEEEQALVCDDPVRVLQLVLVLVLVLLLLVLGDQSYWYWYAYFQDPGRTLDATGGSDCDPPDVRSVSSNVSSVPDDRDPDPDGDDASQRSLVVLVVSLVVCDDVNNLRYAYAYEYEDQDARPCLVVDDRDLPHAYAYEHEAPRYNLVSRLVSRLSNVYAYFYAYSDSVLSSVQSLQVSLLQSQQFFFKKKKKKFWDPPKFFPDKALQSWDKAADPVRGIMITMDGRGGHRWMGMIITIMGGDRNFFWTIKMWTKTHGSVDIHTGDIDIDGHHHDNDDPDPRRNQTAQVSLLLVLLSQLLVQLVVCVVVVNDDLVSSVVSLVVSCPDSSNVSYDPVSNVLVVVLSVQCHPDPSSPSLSSSVSSCSSSVGDHHRHDPDPDPRIDDCCVVPPPDFPQKDKDKDWQFQADAQPFWDFFGKMKIKIWGAFDPDPPPADFQAEFEEEEAEQAPVCPDPNLVLVLVLVLLLLVLHDQSYWYWYWYKALAIDTQDQRDGSDVVSSVSSNVSSVPRHRDPDDHIDPVNSLVVSVVSLVVVPPCNVRHHYAYEYEDQEECPCLVVDDHDLAHAYAYEHEAQRYQLVSRLVSRLSNVYAYFYAHDDSVSSNVQSVQVSLFRRQWFWAWWKKKKFFDPQKAFPDKAQQSWDKDQDPPRGMMITTDGTGGHRWMDMMITTMGHGRPFFWTIWMKTWIAGSNDIHIGDIDTDTHDHDPDDDDPRRNQTAQVSLLVVLVVQLLVQLVVCVVVPDDLVSLVVSLVCSCPDSSNVSYDPLSNVLVVVLSVQLSPPSVPPSVCSRGNVSLSSSVSRCSSSVGDHHRHDPRPNVSTDPPDDPPDPDDDDDD

pLDDT: mean 74.87, std 18.21, range [21.73, 97.38]

Solvent-accessible surface area (backbone atoms only — not comparable to full-atom values): 62690 Å² total; per-residue (Å²): 133,88,74,85,78,60,86,88,74,68,69,67,86,52,64,45,77,44,80,39,52,73,91,55,63,67,67,63,52,52,50,51,15,63,64,23,71,30,45,73,48,80,43,83,61,88,86,46,66,66,59,55,51,48,54,50,47,54,48,55,60,46,69,74,44,45,29,39,32,38,38,34,38,39,44,37,95,80,33,36,57,72,50,69,51,49,78,93,40,56,70,47,68,44,96,84,25,41,36,34,38,37,41,62,45,67,45,43,85,92,62,84,85,82,70,50,77,42,69,46,75,57,91,90,68,43,65,50,37,35,43,30,28,40,36,38,38,100,90,48,78,46,74,47,79,67,45,75,44,68,53,88,78,73,97,58,90,77,54,80,81,75,67,62,72,54,44,74,56,23,43,52,52,52,55,49,50,49,53,53,53,60,62,66,42,79,86,65,84,42,70,64,59,56,48,52,51,51,51,54,47,51,72,31,79,44,37,73,51,28,60,68,72,57,57,47,55,53,52,50,56,54,50,53,65,48,51,60,53,56,57,54,55,56,70,76,71,69,80,90,90,86,87,84,90,80,95,76,89,81,82,88,82,92,72,83,80,43,81,64,46,57,53,45,60,57,56,66,63,38,62,45,79,49,80,44,56,36,31,60,38,46,64,31,90,44,65,40,78,75,44,47,29,32,42,36,41,36,29,52,59,83,63,95,86,67,77,71,76,47,72,34,44,39,42,30,42,35,39,61,46,49,63,84,38,68,50,94,88,23,48,58,54,55,51,40,53,43,55,42,52,49,52,53,58,71,70,45,48,56,62,18,27,45,22,37,30,32,27,47,41,94,56,52,65,76,43,68,80,35,47,35,24,84,53,102,88,42,56,33,43,58,53,50,52,52,58,51,70,67,65,70,66,53,89,68,96,68,84,73,42,51,73,62,56,40,52,53,50,45,52,46,60,62,62,72,60,46,76,72,49,61,60,38,29,54,57,37,34,37,38,41,35,47,60,54,66,70,66,51,85,78,48,92,73,74,53,88,42,32,28,33,22,38,35,40,39,92,67,24,32,53,69,49,40,39,48,52,3,62,64,16,76,30,45,21,24,20,26,38,82,51,57,66,35,41,45,51,42,49,50,54,50,50,49,44,66,76,34,52,62,33,50,35,36,39,37,37,39,38,39,34,94,73,27,35,52,74,48,72,52,49,65,70,43,55,66,50,70,46,96,81,23,33,37,35,38,41,43,49,70,58,44,33,30,31,27,56,47,77,30,43,38,27,25,28,39,40,58,71,66,37,67,47,31,38,42,31,33,38,37,28,42,53,80,51,75,49,72,46,76,73,43,78,41,67,40,45,61,46,88,73,80,92,56,72,69,44,64,36,56,33,41,71,45,14,42,51,51,46,50,49,50,51,51,52,53,54,48,53,25,58,75,71,70,59,71,39,67,66,54,52,52,49,52,50,52,54,48,53,72,31,78,42,31,70,32,33,55,67,67,61,55,50,52,53,50,53,54,53,52,49,49,60,66,44,97,70,27,60,40,39,46,51,10,48,48,36,19,64,32,64,51,41,79,54,37,50,39,62,90,62,84,75,82,84,41,68,42,56,57,78,68,63,56,86,74,74,60,56,63,46,79,48,77,43,52,37,32,60,39,49,72,56,85,54,61,44,71,65,43,45,30,33,41,36,42,34,28,56,59,83,89,60,102,83,77,71,86,75,49,32,37,41,38,30,38,39,37,55,28,31,45,90,26,53,66,68,55,44,52,39,49,39,56,30,49,50,53,50,53,71,68,44,49,55,73,18,27,47,19,39,31,40,24,20,65,55,60,42,76,74,44,63,82,34,45,32,32,75,67,39,35,52,54,50,51,52,53,50,70,68,62,66,51,36,92,65,70,70,63,36,65,68,56,38,53,50,54,47,48,52,55,63,71,69,57,57,92,58,58,85,74,36,53,68,34,37,40,37,44,35,46,57,67,61,74,66,57,83,78,50,90,74,74,50,89,52,27,28,32,21,36,37,39,42,58,66,24,35,54,68,53,38,37,48,53,3,62,63,15,74,28,40,21,25,25,28,47,87,50,57,66,49,46,33,51,43,51,47,56,50,48,57,48,59,64,34,46,61,37,30,58,31,34,40,35,39,38,41,36,93,69,28,37,57,72,47,72,50,50,64,67,42,57,66,46,76,41,92,82,37,32,31,36,36,42,47,42,68,65,43,28,45,20,32,58,46,77,30,42,38,21,27,33,39,42,65,78,63,38,64,47,34,38,38,30,36,35,32,30,41,94,91,40,81,46,63,46,72,74,46,77,41,72,42,41,62,55,95,58,89,72,60,75,73,41,64,41,56,31,39,72,42,12,40,52,48,43,50,52,51,50,54,53,50,52,55,55,28,66,77,76,58,73,47,63,64,58,58,49,50,55,50,50,57,40,50,74,31,73,38,32,68,38,24,51,65,72,59,52,51,36,52,49,52,52,55,53,50,43,46,34,50,51,94,38,70,76,54,10,56,48,49,9,49,31,23,45,52,10,48,50,35,20,62,34,65,57,43,91,55,41,41,58,60,95,69,83,60,81,83,69,58,52,80,71,79,91,72,80,89,81,74,89,78,86,131